Protein AF-A0A1G3YQC7-F1 (afdb_monomer)

Foldseek 3Di:
DDDDDDDDDDDDDDDDDDDDDDDDDDDPPPPPPDDLCQLCVLVPHDPPDPQADAFVLRDHDDLFQDQLLALKHFLFQQWWKWWALFFDDPDDATFGIWTDQDLPQDTDTQDAPDCQQSVFQKAWAWWQLPLLHFTKIWMWGQDPVQQWIWIWIDALVVSYIDTQDTHHDPDDQPDDDPPCQLQQKEWDWFQQPSPNTTWIWMGHQQWTWIAHSSRHTQDIDGHDAQDSNWRKHKYWDWDDQQLNSHTKIKIWIATLALQDFIWIWIFGDPSHDTDTLGDIDGQDDPPWGFHHWYWEWAQQQLLLGTKIKIWHQISPDQWIKIWIWDFDADSVRRTDTHIAPAMDTHPRQRSFYKDWYWFFQPLPNHIWIDIFQFIWGWDDDPPPNTGIYTDTPLDDPRLPVATAGRQQWDWGNNPSPSGIWIWGDHDPPQWIWIWGRDDSHIDTSHIHGTDRDPPCSDMHIYTTRRPQATWMWRWDGKDKFKFQWAFAEKEDWAAAAPPAFWLQVQWKKKWWFDPDPDDDDDQAWWWQWFQAFFWDDPDCPDPPVCRVVSRSSVLSSGRSSQNDRDRDGDTDMDMDGQQWMKTKTKMKMKIKIKIATCTHSDVVRHRTMTIRIGIDDIDIDMDTLVSCQVSSRPDDRDDCVNPVADRNHNQRFAALVSQVVQCVVQVVAWWWDHPVQKDKAAEANHWDKGKDFAADPDQPWPFDFAFTAIDQDDDPDDDDPDDGDDGGGGIGTGGTDGHRIMMMTITTHRHDPVCCVQRMKMKIWIWGWDDDDRHIYIYTYMHIDDD

Solvent-accessible surface area (backbone atoms only — not comparable to full-atom values): 43568 Å² total; per-residue (Å²): 134,84,90,81,89,79,89,78,88,86,79,91,76,90,76,93,80,80,92,74,93,80,84,90,79,92,75,89,73,82,77,78,73,76,54,63,66,58,33,38,44,70,71,67,46,69,82,86,74,62,76,65,49,55,27,95,82,69,45,76,49,63,79,84,60,58,57,53,58,46,67,51,37,58,54,53,65,45,24,29,43,39,35,44,43,35,34,55,70,95,86,86,64,73,32,44,28,41,40,41,80,50,87,56,97,62,76,44,62,52,67,56,92,75,61,68,60,61,75,30,32,36,41,38,31,42,29,29,50,80,55,80,65,49,26,26,42,40,35,38,28,51,42,77,91,78,37,27,42,36,35,30,39,33,45,63,91,71,73,50,78,40,80,78,44,79,47,75,59,92,69,81,76,71,69,75,55,85,75,59,60,51,63,19,56,28,62,40,52,43,27,37,78,55,83,56,33,21,26,41,40,38,29,54,35,45,39,40,40,34,26,42,56,88,62,49,79,69,46,80,50,73,55,80,60,90,47,84,90,35,42,44,35,32,35,57,42,63,46,48,68,83,58,84,57,34,25,33,38,35,40,32,47,14,25,63,39,54,94,40,64,14,28,37,30,30,27,38,53,76,83,79,51,79,43,80,76,37,72,80,38,70,46,44,49,98,87,49,28,25,6,28,50,34,60,29,52,29,26,44,86,53,79,59,32,42,21,41,40,34,26,17,20,31,32,85,49,61,27,18,32,42,38,38,29,47,47,45,67,46,101,84,67,48,80,41,81,42,68,42,82,26,62,50,85,46,70,80,43,59,85,51,48,34,20,54,43,46,42,31,36,80,66,80,74,40,20,30,38,41,41,41,28,32,37,29,34,64,41,71,75,57,61,98,74,42,68,48,37,64,42,64,39,69,58,51,85,52,69,71,78,41,56,27,42,54,40,25,49,40,70,43,18,56,77,74,75,81,28,26,24,44,38,36,43,42,65,94,63,40,30,39,36,30,32,38,63,43,99,85,38,68,39,78,69,41,80,42,82,38,43,66,59,92,84,73,62,43,41,15,33,27,61,25,33,57,87,62,65,29,36,25,37,29,67,71,53,68,47,84,45,53,40,66,78,42,61,52,32,38,36,36,36,42,72,42,63,60,94,59,64,48,25,51,95,47,18,25,24,36,46,30,52,68,86,76,92,72,80,86,88,76,59,52,46,44,42,44,50,54,63,38,58,32,74,43,57,104,51,81,85,58,57,100,83,44,75,60,59,60,34,52,39,50,54,71,46,31,36,44,68,61,58,71,62,55,69,52,62,60,82,54,74,49,73,20,43,48,86,33,39,27,36,30,30,35,31,38,40,28,49,36,37,33,26,34,24,75,36,35,68,52,69,89,47,44,76,41,55,38,39,48,40,38,69,41,80,66,47,74,52,74,40,45,43,73,58,42,60,73,34,50,75,93,51,90,62,89,47,62,92,80,52,74,51,50,88,43,40,38,80,46,31,48,28,69,66,48,50,53,50,49,32,56,75,48,73,62,49,60,50,72,48,50,91,93,58,48,45,65,69,52,76,33,84,48,56,52,76,50,74,52,68,45,57,76,94,69,73,67,66,43,83,44,83,40,72,47,56,47,78,70,70,81,84,86,78,85,89,79,92,71,79,91,69,82,57,68,42,58,40,67,34,36,67,42,60,43,45,43,37,34,42,37,37,24,39,32,8,29,49,43,71,76,59,43,73,78,66,47,36,33,40,28,49,35,35,34,80,43,77,55,95,93,46,64,30,35,40,36,44,56,30,22,40,85,109

pLDDT: mean 72.95, std 20.95, range [21.77, 97.81]

Mean predicted aligned error: 15.44 Å

Radius of gyration: 34.2 Å; Cα contacts (8 Å, |Δi|>4): 1925; chains: 1; bounding box: 98×54×97 Å

Sequence (787 aa):
MGRSARMAFFGLLLAAGVLSCDLLGSDDGDDESSDIRTILTNLGVDTDSVASRKDAKGNTVDPGLNPLGSSRTILSKESEIFFSGAYYDADSGQKTAVFSTAFDNTTYSKADSDTTWTTYPNKSVAADMDADGYDEVVAMYYNSDSKNIIIRELDHHDNTFKNKVSYSVAAEPANAGETIFKYRQSLVSADIDGDGKDEILLTNGTLFLIYDDDYDLLYETTIAPLKTESIAVLRVAAADFDGDGKSGIILVNGADNDEITAKVAIYDWDGSALTTALAWQSVQNVSVGLQSCAVAAGDIDGDNIPELVFAGAKTDSDSATIMVMDVSADANSNLLYQMIDAYKNNGEAGEWILSVACEDLDGDQVDEIVCWNSIYALSGSGAGGDPFTLDFYNGGENVFGTNTFADMLALGDVNDDEKADIVLIDEGKDYLNVYTVGSGALVRLAHVPVEKKSGDIGGSLCLPDVDRDSKILSYLNHELKFTEPRIIAVITSPPYWSGIAQADNYTSMTYGDIQASGSETTNSYGFSVSASFGVSAETPLFGSALSVEVKATIENSFTWTYADSTEITTTRGFTASGGEDKVVFSAIPFDCYYYTIVGSPKTSEIGTQTVVSIPRTPVILSQSRSYYNANNGDGEDIDETVLSFTMGDPLSYPDSGDRDAISTAKGGKGLYTNDNHCQTIAQGNGSTSLSITKLEEEAVSFDYDLAISVEKEVVVSGVLTGSGLGFNYGYGYTNSVSSGTFVEVAVGDIINAPDYAGHKFKYGLMAYPETKGDQQFTVVTCWVDPL

Secondary structure (DSSP, 8-state):
-----------------------------------HHHHHHHTT--SSSPPPPB-TTSPBPPTTS-TTSSSEEESS----EEEET-B--SSS----EEEE-SSSS--EEEPPS--SGGGS-EEEEEE-SSSSSS-EEEEEEEETTTTEEEEEEE-TTT-S-EEEEEEEPSSPPS---TTGGGGSEEEEEE-SSSSSS-EEEEEETTEEEEE-TT--EEEEEEPPPSSTTSPEEEEEEEE-SSSSS-PEEEEEEEES-TT---EEEEEEE-SSSEEEEEEEEE-B-SS-BEEEEEEEEE-SSSSSSPEEEEEEEETTSS-EEEEEEEEEE-TTS-EEEEE-S----BS--TTPPBPEEEE-SSSSS-PEEEETTEEEEEE--SGGGPPPEEEE-SSSTTTTSS--BTTSEEEE-SSSSSS-EEEEEPTTT-EEEEEEEETTEEEEEEEEE-BPPTT-----EE----SS-S-EEEEEEEEEEEB--EEEEEEPPPP--TTS-B-GGG-EEEEEE----SSS-----EEEE--------SS-SS-TT-TTHHHHHHHHTS-HHHH---EEE----EEEETT--EEEEEE-E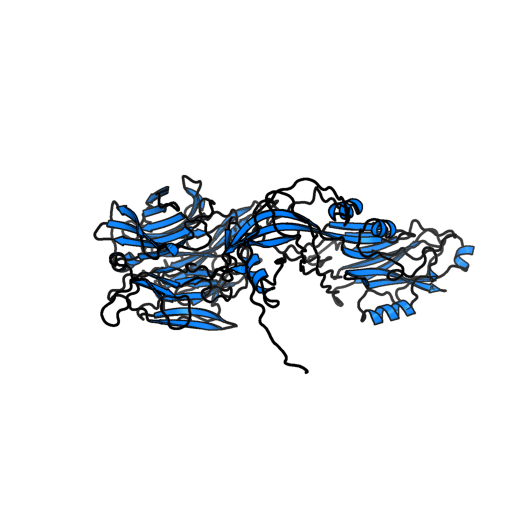EEEEEEEEEE-SSTTSTT-EEEEEEE-PPEEEEEEHHHHHHHSTTSPP--TTT----TT-GGGS--HHHHHHHHHHTTT-SEE--GGG-EEPPBSSSEEEEEEE--GGG-------BPPPBP-----SS---S-PPPP-----EEE---TTEEEEEEEEPB-SHHHHHH--EEEEEEEEEEEETTEEEEEEEEEEEE-

Nearest PDB structures (foldseek):
  9etn-assembly1_A  TM=4.748E-01  e=8.773E-07  Mus musculus
  5grs-assembly1_A  TM=4.988E-01  e=9.519E-05  Schizosaccharomyces pombe 972h-
  4yhc-assembly2_B  TM=4.121E-01  e=1.431E-04  Schizosaccharomyces pombe 972h-
  4yhc-assembly1_A  TM=3.673E-01  e=2.044E-04  Schizosaccharomyces pombe 972h-
  6lh8-assembly1_A  TM=2.697E-01  e=1.179E+00  Bombina maxima

Structure (mmCIF, N/CA/C/O backbone):
data_AF-A0A1G3YQC7-F1
#
_entry.id   AF-A0A1G3YQC7-F1
#
loop_
_atom_site.group_PDB
_atom_site.id
_atom_site.type_symbol
_atom_site.label_atom_id
_atom_site.label_alt_id
_atom_site.label_comp_id
_atom_site.label_asym_id
_atom_site.label_entity_id
_atom_site.label_seq_id
_atom_site.pdbx_PDB_ins_code
_atom_site.Cartn_x
_atom_site.Cartn_y
_atom_site.Cartn_z
_atom_site.occupancy
_atom_site.B_iso_or_equiv
_atom_site.auth_seq_id
_atom_site.auth_comp_id
_atom_site.auth_asym_id
_atom_site.auth_atom_id
_atom_site.pdbx_PDB_model_num
ATOM 1 N N . MET A 1 1 ? -45.965 31.662 -53.845 1.00 32.31 1 MET A N 1
ATOM 2 C CA . MET A 1 1 ? -44.627 31.970 -54.393 1.00 32.31 1 MET A CA 1
ATOM 3 C C . MET A 1 1 ? -43.686 32.224 -53.229 1.00 32.31 1 MET A C 1
ATOM 5 O O . MET A 1 1 ? -43.959 33.132 -52.467 1.00 32.31 1 MET A O 1
ATOM 9 N N . GLY A 1 2 ? -42.633 31.412 -53.102 1.00 28.62 2 GLY A N 1
ATOM 10 C CA . GLY A 1 2 ? -41.371 31.786 -52.451 1.00 28.62 2 GLY A CA 1
ATOM 11 C C . GLY A 1 2 ? -41.308 31.896 -50.921 1.00 28.62 2 GLY A C 1
ATOM 12 O O . GLY A 1 2 ? -41.573 32.957 -50.381 1.00 28.62 2 GLY A O 1
ATOM 13 N N . ARG A 1 3 ? -40.762 30.832 -50.309 1.00 25.55 3 ARG A N 1
ATOM 14 C CA . ARG A 1 3 ? -39.926 30.776 -49.086 1.00 25.55 3 ARG A CA 1
ATOM 15 C C . ARG A 1 3 ? -40.549 31.148 -47.727 1.00 25.55 3 ARG A C 1
ATOM 17 O O . ARG A 1 3 ? -40.718 32.310 -47.389 1.00 25.55 3 ARG A O 1
ATOM 24 N N . SER A 1 4 ? -40.704 30.127 -46.881 1.00 24.39 4 SER A N 1
ATOM 25 C CA . SER A 1 4 ? -40.648 30.240 -45.420 1.00 24.39 4 SER A CA 1
ATOM 26 C C . SER A 1 4 ? -39.794 29.085 -44.887 1.00 24.39 4 SER A C 1
ATOM 28 O O . SER A 1 4 ? -39.992 27.935 -45.280 1.00 24.39 4 SER A O 1
ATOM 30 N N . ALA A 1 5 ? -38.788 29.427 -44.083 1.00 26.19 5 ALA A N 1
ATOM 31 C CA . ALA A 1 5 ? -37.853 28.513 -43.443 1.00 26.19 5 ALA A CA 1
ATOM 32 C C . ALA A 1 5 ? -38.542 27.736 -42.309 1.00 26.19 5 ALA A C 1
ATOM 34 O O . ALA A 1 5 ? -39.332 28.306 -41.559 1.00 26.19 5 ALA A O 1
ATOM 35 N N . ARG A 1 6 ? -38.219 26.446 -42.162 1.00 26.12 6 ARG A N 1
ATOM 36 C CA . ARG A 1 6 ? -38.596 25.630 -41.001 1.00 26.12 6 ARG A CA 1
ATOM 37 C C . ARG A 1 6 ? -37.345 25.006 -40.388 1.00 26.12 6 ARG A C 1
ATOM 39 O O . ARG A 1 6 ? -36.760 24.097 -40.962 1.00 26.12 6 ARG A O 1
ATOM 46 N N . MET A 1 7 ? -36.982 25.533 -39.223 1.00 23.41 7 MET A N 1
ATOM 47 C CA . MET A 1 7 ? -36.286 24.831 -38.143 1.00 23.41 7 MET A CA 1
ATOM 48 C C . MET A 1 7 ? -37.189 23.691 -37.650 1.00 23.41 7 MET A C 1
ATOM 50 O O . MET A 1 7 ? -38.383 23.924 -37.441 1.00 23.41 7 MET A O 1
ATOM 54 N N . ALA A 1 8 ? -36.646 22.491 -37.447 1.00 24.06 8 ALA A N 1
ATOM 55 C CA . ALA A 1 8 ? -37.325 21.434 -36.704 1.00 24.06 8 ALA A CA 1
ATOM 56 C C . ALA A 1 8 ? -36.316 20.538 -35.970 1.00 24.06 8 ALA A C 1
ATOM 58 O O . ALA A 1 8 ? -35.401 19.985 -36.572 1.00 24.06 8 ALA A O 1
ATOM 59 N N . PHE A 1 9 ? -36.550 20.468 -34.660 1.00 22.81 9 PHE A N 1
ATOM 60 C CA . PHE A 1 9 ? -36.093 19.519 -33.650 1.00 22.81 9 PHE A CA 1
ATOM 61 C C . PHE A 1 9 ? -35.826 18.093 -34.162 1.00 22.81 9 PHE A C 1
ATOM 63 O O . PHE A 1 9 ? -36.686 17.507 -34.820 1.00 22.81 9 PHE A O 1
ATOM 70 N N . PHE A 1 10 ? -34.705 17.504 -33.735 1.00 23.98 10 PHE A N 1
ATOM 71 C CA . PHE A 1 10 ? -34.509 16.054 -33.690 1.00 23.98 10 PHE A CA 1
ATOM 72 C C . PHE A 1 10 ? -34.683 15.581 -32.243 1.00 23.98 10 PHE A C 1
ATOM 74 O O . PHE A 1 10 ? -33.905 15.947 -31.368 1.00 23.98 10 PHE A O 1
ATOM 81 N N . GLY A 1 11 ? -35.743 14.807 -32.006 1.00 23.25 11 GLY A N 1
ATOM 82 C CA . GLY A 1 11 ? -35.916 13.988 -30.811 1.00 23.25 11 GLY A CA 1
ATOM 83 C C . GLY A 1 11 ? -35.423 12.575 -31.105 1.00 23.25 11 GLY A C 1
ATOM 84 O O . GLY A 1 11 ? -35.813 11.985 -32.114 1.00 23.25 11 GLY A O 1
ATOM 85 N N . LEU A 1 12 ? -34.550 12.072 -30.236 1.00 22.48 12 LEU A N 1
ATOM 86 C CA . LEU A 1 12 ? -34.032 10.709 -30.232 1.00 22.48 12 LEU A CA 1
ATOM 87 C C . LEU A 1 12 ? -35.132 9.771 -29.703 1.00 22.48 12 LEU A C 1
ATOM 89 O O . LEU A 1 12 ? -35.673 10.008 -28.623 1.00 22.48 12 LEU A O 1
ATOM 93 N N . LEU A 1 13 ? -35.484 8.735 -30.465 1.00 22.53 13 LEU A N 1
ATOM 94 C CA . LEU A 1 13 ? -36.411 7.685 -30.040 1.00 22.53 13 LEU A CA 1
ATOM 95 C C . LEU A 1 13 ? -35.642 6.360 -29.978 1.00 22.53 13 LEU A C 1
ATOM 97 O O . LEU A 1 13 ? -35.072 5.937 -30.983 1.00 22.53 13 LEU A O 1
ATOM 101 N N . LEU A 1 14 ? -35.645 5.737 -28.796 1.00 24.61 14 LEU A N 1
ATOM 102 C CA . LEU A 1 14 ? -35.182 4.373 -28.545 1.00 24.61 14 LEU A CA 1
ATOM 103 C C . LEU A 1 14 ? -35.838 3.375 -29.513 1.00 24.61 14 LEU A C 1
ATOM 105 O O . LEU A 1 14 ? -37.057 3.397 -29.699 1.00 24.61 14 LEU A O 1
ATOM 109 N N . ALA A 1 15 ? -35.049 2.427 -30.015 1.00 23.38 15 ALA A N 1
ATOM 110 C CA . ALA A 1 15 ? -35.556 1.175 -30.559 1.00 23.38 15 ALA A CA 1
ATOM 111 C C . ALA A 1 15 ? -34.700 0.012 -30.040 1.00 23.38 15 ALA A C 1
ATOM 113 O O . ALA A 1 15 ? -33.546 -0.147 -30.422 1.00 23.38 15 ALA A O 1
ATOM 114 N N . ALA A 1 16 ? -35.302 -0.785 -29.156 1.00 24.09 16 ALA A N 1
ATOM 115 C CA . ALA A 1 16 ? -34.831 -2.106 -28.776 1.00 24.09 16 ALA A CA 1
ATOM 116 C C . ALA A 1 16 ? -34.855 -3.038 -30.001 1.00 24.09 16 ALA A C 1
ATOM 118 O O . ALA A 1 16 ? -35.869 -3.116 -30.701 1.00 24.09 16 ALA A O 1
ATOM 119 N N . GLY A 1 17 ? -33.752 -3.745 -30.245 1.00 23.25 17 GLY A N 1
ATOM 120 C CA . GLY A 1 17 ? -33.599 -4.729 -31.314 1.00 23.25 17 GLY A CA 1
ATOM 121 C C . GLY A 1 17 ? -33.050 -6.035 -30.752 1.00 23.25 17 GLY A C 1
ATOM 122 O O . GLY A 1 17 ? -31.952 -6.078 -30.220 1.00 23.25 17 GLY A O 1
ATOM 123 N N . VAL A 1 18 ? -33.882 -7.064 -30.835 1.00 22.36 18 VAL A N 1
ATOM 124 C CA . VAL A 1 18 ? -33.746 -8.418 -30.294 1.00 22.36 18 VAL A CA 1
ATOM 125 C C . VAL A 1 18 ? -32.628 -9.210 -30.987 1.00 22.36 18 VAL A C 1
ATOM 127 O O . VAL A 1 18 ? -32.456 -9.098 -32.198 1.00 22.36 18 VAL A O 1
ATOM 130 N N . LEU A 1 19 ? -31.933 -10.054 -30.213 1.00 23.45 19 LEU A N 1
ATOM 131 C CA . LEU A 1 19 ? -31.019 -11.101 -30.679 1.00 23.45 19 LEU A CA 1
ATOM 132 C C . LEU A 1 19 ? -31.617 -11.938 -31.822 1.00 23.45 19 LEU A C 1
ATOM 134 O O . LEU A 1 19 ? -32.669 -12.560 -31.664 1.00 23.45 19 LEU A O 1
ATOM 138 N N . SER A 1 20 ? -30.867 -12.081 -32.912 1.00 21.77 20 SER A N 1
ATOM 139 C CA . SER A 1 20 ? -30.950 -13.259 -33.772 1.00 21.77 20 SER A CA 1
ATOM 140 C C . SER A 1 20 ? -29.545 -13.746 -34.101 1.00 21.77 20 SER A C 1
ATOM 142 O O . SER A 1 20 ? -28.783 -13.076 -34.791 1.00 21.77 20 SER A O 1
ATOM 144 N N . CYS A 1 21 ? -29.239 -14.923 -33.563 1.00 24.05 21 CYS A N 1
ATOM 145 C CA . CYS A 1 21 ? -28.194 -15.827 -34.009 1.00 24.05 21 CYS A CA 1
ATOM 146 C C . CYS A 1 21 ? -28.382 -16.114 -35.505 1.00 24.05 21 CYS A C 1
ATOM 148 O O . CYS A 1 21 ? -29.447 -16.592 -35.886 1.00 24.05 21 CYS A O 1
ATOM 150 N N . ASP A 1 22 ? -27.362 -15.848 -36.319 1.00 22.59 22 ASP A N 1
ATOM 151 C CA . ASP A 1 22 ? -27.166 -16.559 -37.577 1.00 22.59 22 ASP A CA 1
ATOM 152 C C . ASP A 1 22 ? -25.672 -16.814 -37.801 1.00 22.59 22 ASP A C 1
ATOM 154 O O . ASP A 1 22 ? -24.814 -15.942 -37.686 1.00 22.59 22 ASP A O 1
ATOM 158 N N . LEU A 1 23 ? -25.415 -18.092 -38.041 1.00 24.23 23 LEU A N 1
ATOM 159 C CA . LEU A 1 23 ? -24.149 -18.768 -38.242 1.00 24.23 23 LEU A CA 1
ATOM 160 C C . LEU A 1 23 ? -23.541 -18.441 -39.620 1.00 24.23 23 LEU A C 1
ATOM 162 O O . LEU A 1 23 ? -24.255 -18.412 -40.619 1.00 24.23 23 LEU A O 1
ATOM 166 N N . LEU A 1 24 ? -22.203 -18.434 -39.657 1.00 28.23 24 LEU A N 1
ATOM 167 C CA . LEU A 1 24 ? -21.332 -18.785 -40.792 1.00 28.23 24 LEU A CA 1
ATOM 168 C C . LEU A 1 24 ? -21.243 -17.794 -41.968 1.00 28.23 24 LEU A C 1
ATOM 170 O O . LEU A 1 24 ? -21.976 -17.875 -42.952 1.00 28.23 24 LEU A O 1
ATOM 174 N N . GLY A 1 25 ? -20.188 -16.981 -41.926 1.00 23.34 25 GLY A N 1
ATOM 175 C CA . GLY A 1 25 ? -19.570 -16.356 -43.090 1.00 23.34 25 GLY A CA 1
ATOM 176 C C . GLY A 1 25 ? -18.094 -16.110 -42.798 1.00 23.34 25 GLY A C 1
ATOM 177 O O . GLY A 1 25 ? -17.761 -15.121 -42.163 1.00 23.34 25 GLY A O 1
ATOM 178 N N . SER A 1 26 ? -17.242 -17.053 -43.201 1.00 30.94 26 SER A N 1
ATOM 179 C CA . SER A 1 26 ? -15.786 -16.919 -43.230 1.00 30.94 26 SER A CA 1
ATOM 180 C C . SER A 1 26 ? -15.393 -15.852 -44.251 1.00 30.94 26 SER A C 1
ATOM 182 O O . SER A 1 26 ? -15.633 -16.047 -45.446 1.00 30.94 26 SER A O 1
ATOM 184 N N . ASP A 1 27 ? -14.794 -14.767 -43.785 1.00 25.89 27 ASP A N 1
ATOM 185 C CA . ASP A 1 27 ? -13.979 -13.878 -44.607 1.00 25.89 27 ASP A CA 1
ATOM 186 C C . ASP A 1 27 ? -12.728 -13.572 -43.777 1.00 25.89 27 ASP A C 1
ATOM 188 O O . ASP A 1 27 ? -12.670 -12.593 -43.035 1.00 25.89 27 ASP A O 1
ATOM 192 N N . ASP A 1 28 ? -11.784 -14.518 -43.823 1.00 29.61 28 ASP A N 1
ATOM 193 C CA . ASP A 1 28 ? -10.420 -14.365 -43.321 1.00 29.61 28 ASP A CA 1
ATOM 194 C C . ASP A 1 28 ? -9.718 -13.351 -44.235 1.00 29.61 28 ASP A C 1
ATOM 196 O O . ASP A 1 28 ? -9.113 -13.689 -45.256 1.00 29.61 28 ASP A O 1
ATOM 200 N N . GLY A 1 29 ? -9.906 -12.074 -43.920 1.00 26.11 29 GLY A N 1
ATOM 201 C CA . GLY A 1 29 ? -9.009 -11.011 -44.337 1.00 26.11 29 GLY A CA 1
ATOM 202 C C . GLY A 1 29 ? -7.954 -10.853 -43.257 1.00 26.11 29 GLY A C 1
ATOM 203 O O . GLY A 1 29 ? -8.160 -10.062 -42.342 1.00 26.11 29 GLY A O 1
ATOM 204 N N . ASP A 1 30 ? -6.880 -11.636 -43.359 1.00 30.53 30 ASP A N 1
ATOM 205 C CA . ASP A 1 30 ? -5.659 -11.487 -42.565 1.00 30.53 30 ASP A CA 1
ATOM 206 C C . ASP A 1 30 ? -5.102 -10.065 -42.751 1.00 30.53 30 ASP A C 1
ATOM 208 O O . ASP A 1 30 ? -4.454 -9.756 -43.753 1.00 30.53 30 ASP A O 1
ATOM 212 N N . ASP A 1 31 ? -5.388 -9.190 -41.791 1.00 31.69 31 ASP A N 1
ATOM 213 C CA . ASP A 1 31 ? -4.582 -8.005 -41.507 1.00 31.69 31 ASP A CA 1
ATOM 214 C C . ASP A 1 31 ? -3.546 -8.478 -40.472 1.00 31.69 31 ASP A C 1
ATOM 216 O O . ASP A 1 31 ? -3.756 -8.373 -39.264 1.00 31.69 31 ASP A O 1
ATOM 220 N N . GLU A 1 32 ? -2.490 -9.158 -40.941 1.00 36.34 32 GLU A N 1
ATOM 221 C CA . GLU A 1 32 ? -1.357 -9.584 -40.106 1.00 36.34 32 GLU A CA 1
ATOM 222 C C . GLU A 1 32 ? -0.607 -8.333 -39.614 1.00 36.34 32 GLU A C 1
ATOM 224 O O . GLU A 1 32 ? 0.409 -7.941 -40.186 1.00 36.34 32 GLU A O 1
ATOM 229 N N . SER A 1 33 ? -1.073 -7.703 -38.533 1.00 40.69 33 SER A N 1
ATOM 230 C CA . SER A 1 33 ? -0.125 -7.064 -37.620 1.00 40.69 33 SER A CA 1
ATOM 231 C C . SER A 1 33 ? 0.671 -8.200 -36.985 1.00 40.69 33 SER A C 1
ATOM 233 O O . SER A 1 33 ? 0.097 -9.054 -36.307 1.00 40.69 33 SER A O 1
ATOM 235 N N . SER A 1 34 ? 1.966 -8.282 -37.269 1.00 55.00 34 SER A N 1
ATOM 236 C CA . SER A 1 34 ? 2.816 -9.345 -36.737 1.00 55.00 34 SER A CA 1
ATOM 237 C C . SER A 1 34 ? 2.855 -9.278 -35.209 1.00 55.00 34 SER A C 1
ATOM 239 O O . SER A 1 34 ? 3.402 -8.321 -34.674 1.00 55.00 34 SER A O 1
ATOM 241 N N . ASP A 1 35 ? 2.308 -10.299 -34.545 1.00 76.31 35 ASP A N 1
ATOM 242 C CA . ASP A 1 35 ? 2.354 -10.511 -33.089 1.00 76.31 35 ASP A CA 1
ATOM 243 C C . ASP A 1 35 ? 3.752 -10.198 -32.522 1.00 76.31 35 ASP A C 1
ATOM 245 O O . ASP A 1 35 ? 4.759 -10.778 -32.961 1.00 76.31 35 ASP A O 1
ATOM 249 N N . ILE A 1 36 ? 3.827 -9.290 -31.543 1.00 79.69 36 ILE A N 1
ATOM 250 C CA . ILE A 1 36 ? 5.072 -8.824 -30.926 1.00 79.69 36 ILE A CA 1
ATOM 251 C C . ILE A 1 36 ? 5.917 -9.975 -30.408 1.00 79.69 36 ILE A C 1
ATOM 253 O O . ILE A 1 36 ? 7.146 -9.933 -30.500 1.00 79.69 36 ILE A O 1
ATOM 257 N N . ARG A 1 37 ? 5.296 -11.050 -29.911 1.00 83.44 37 ARG A N 1
ATOM 258 C CA . ARG A 1 37 ? 6.037 -12.220 -29.433 1.00 83.44 37 ARG A CA 1
ATOM 259 C C . ARG A 1 37 ? 6.805 -12.876 -30.569 1.00 83.44 37 ARG A C 1
ATOM 261 O O . ARG A 1 37 ? 7.936 -13.317 -30.361 1.00 83.44 37 ARG A O 1
ATOM 268 N N . THR A 1 38 ? 6.249 -12.882 -31.778 1.00 87.06 38 THR A N 1
ATOM 269 C CA . THR A 1 38 ? 6.923 -13.387 -32.980 1.00 87.06 38 THR A CA 1
ATOM 270 C C . THR A 1 38 ? 8.098 -12.491 -33.374 1.00 87.06 38 THR A C 1
ATOM 272 O O . THR A 1 38 ? 9.195 -13.004 -33.607 1.00 87.06 38 THR A O 1
ATOM 275 N N . ILE A 1 39 ? 7.914 -11.164 -33.384 1.00 89.31 39 ILE A N 1
ATOM 276 C CA . ILE A 1 39 ? 8.993 -10.187 -33.642 1.00 89.31 39 ILE A CA 1
ATOM 277 C C . ILE A 1 39 ? 10.145 -10.395 -32.648 1.00 89.31 39 ILE A C 1
ATOM 279 O O . ILE A 1 39 ? 11.298 -10.594 -33.037 1.00 89.31 39 ILE A O 1
ATOM 283 N N . LEU A 1 40 ? 9.834 -10.403 -31.353 1.00 89.06 40 LEU A N 1
ATOM 284 C CA . LEU A 1 40 ? 10.813 -10.535 -30.278 1.00 89.06 40 LEU A CA 1
ATOM 285 C C . LEU A 1 40 ? 11.543 -11.881 -30.330 1.00 89.06 40 LEU A C 1
ATOM 287 O O . LEU A 1 40 ? 12.771 -11.914 -30.222 1.00 89.06 40 LEU A O 1
ATOM 291 N N . THR A 1 41 ? 10.822 -12.973 -30.593 1.00 90.56 41 THR A N 1
ATOM 292 C CA . THR A 1 41 ? 11.419 -14.306 -30.766 1.00 90.56 41 THR A CA 1
ATOM 293 C C . THR A 1 41 ? 12.377 -14.336 -31.959 1.00 90.56 41 THR A C 1
ATOM 295 O O . THR A 1 41 ? 13.490 -14.854 -31.841 1.00 90.56 41 THR A O 1
ATOM 298 N N . ASN A 1 42 ? 12.011 -13.719 -33.089 1.00 91.94 42 ASN A N 1
ATOM 299 C CA . ASN A 1 42 ? 12.893 -13.602 -34.257 1.00 91.94 42 ASN A CA 1
ATOM 300 C C . ASN A 1 42 ? 14.148 -12.774 -33.952 1.00 91.94 42 ASN A C 1
ATOM 302 O O . ASN A 1 42 ? 15.239 -13.098 -34.429 1.00 91.94 42 ASN A O 1
ATOM 306 N N . LEU A 1 43 ? 14.023 -11.741 -33.120 1.00 92.31 43 LEU A N 1
ATOM 307 C CA . LEU A 1 43 ? 15.138 -10.927 -32.634 1.00 92.31 43 LEU A CA 1
ATOM 308 C C . LEU A 1 43 ? 15.970 -11.606 -31.527 1.00 92.31 43 LEU A C 1
ATOM 310 O O . LEU A 1 43 ? 17.025 -11.086 -31.149 1.00 92.31 43 LEU A O 1
ATOM 314 N N . GLY A 1 44 ? 15.559 -12.790 -31.065 1.00 89.81 44 GLY A N 1
ATOM 315 C CA . GLY A 1 44 ? 16.285 -13.623 -30.104 1.00 89.81 44 GLY A CA 1
ATOM 316 C C . GLY A 1 44 ? 15.922 -13.384 -28.638 1.00 89.81 44 GLY A C 1
ATOM 317 O O . GLY A 1 44 ? 16.648 -13.849 -27.759 1.00 89.81 44 GLY A O 1
ATOM 318 N N . VAL A 1 45 ? 14.835 -12.660 -28.364 1.00 86.06 45 VAL A N 1
ATOM 319 C CA . VAL A 1 45 ? 14.267 -12.516 -27.019 1.00 86.06 45 VAL A CA 1
ATOM 320 C C . VAL A 1 45 ? 13.479 -13.781 -26.687 1.00 86.06 45 VAL A C 1
ATOM 322 O O . VAL A 1 45 ? 12.606 -14.194 -27.445 1.00 86.06 45 VAL A O 1
ATOM 325 N N . ASP A 1 46 ? 13.784 -14.393 -25.545 1.00 86.88 46 ASP A N 1
ATOM 326 C CA . ASP A 1 46 ? 12.999 -15.509 -25.021 1.00 86.88 46 ASP A CA 1
ATOM 327 C C . ASP A 1 46 ? 11.735 -14.965 -24.344 1.00 86.88 46 ASP A C 1
ATOM 329 O O . ASP A 1 46 ? 11.812 -14.348 -23.281 1.00 86.88 46 ASP A O 1
ATOM 333 N N . THR A 1 47 ? 10.586 -15.156 -24.990 1.00 83.81 47 THR A N 1
ATOM 334 C CA . THR A 1 47 ? 9.284 -14.664 -24.518 1.00 83.81 47 THR A CA 1
ATOM 335 C C . THR A 1 47 ? 8.539 -15.675 -23.640 1.00 83.81 47 THR A C 1
ATOM 337 O O . THR A 1 47 ? 7.580 -15.298 -22.967 1.00 83.81 47 THR A O 1
ATOM 340 N N . ASP A 1 48 ? 9.004 -16.929 -23.584 1.00 79.69 48 ASP A N 1
ATOM 341 C CA . ASP A 1 48 ? 8.359 -18.026 -22.852 1.00 79.69 48 ASP A CA 1
ATOM 342 C C . ASP A 1 48 ? 8.988 -18.266 -21.472 1.00 79.69 48 ASP A C 1
ATOM 344 O O . ASP A 1 48 ? 8.321 -18.774 -20.569 1.00 79.69 48 ASP A O 1
ATOM 348 N N . SER A 1 49 ? 10.270 -17.927 -21.289 1.00 76.62 49 SER A N 1
ATOM 349 C CA . SER A 1 49 ? 11.017 -18.202 -20.052 1.00 76.62 49 SER A CA 1
ATOM 350 C C . SER A 1 49 ? 11.535 -16.958 -19.323 1.00 76.62 49 SER A C 1
ATOM 352 O O . SER A 1 49 ? 12.478 -17.025 -18.530 1.00 76.62 49 SER A O 1
ATOM 354 N N . VAL A 1 50 ? 10.886 -15.810 -19.543 1.00 71.94 50 VAL A N 1
ATOM 355 C CA . VAL A 1 50 ? 11.189 -14.576 -18.808 1.00 71.94 50 VAL A CA 1
ATOM 356 C C . VAL A 1 50 ? 11.063 -14.827 -17.310 1.00 71.94 50 VAL A C 1
ATOM 358 O O . VAL A 1 50 ? 10.017 -15.267 -16.828 1.00 71.94 50 VAL A O 1
ATOM 361 N N . ALA A 1 51 ? 12.130 -14.517 -16.570 1.00 67.75 51 ALA A N 1
ATOM 362 C CA . ALA A 1 51 ? 12.133 -14.643 -15.122 1.00 67.75 51 ALA A CA 1
ATOM 363 C C . ALA A 1 51 ? 10.936 -13.889 -14.524 1.00 67.75 51 ALA A C 1
ATOM 365 O O . ALA A 1 51 ? 10.655 -12.745 -14.890 1.00 67.75 51 ALA A O 1
ATOM 366 N N . SER A 1 52 ? 10.212 -14.552 -13.625 1.00 70.12 52 SER A N 1
ATOM 367 C CA . SER A 1 52 ? 9.198 -13.898 -12.804 1.00 70.12 52 SER A CA 1
ATOM 368 C C . SER A 1 52 ? 9.813 -12.760 -12.003 1.00 70.12 52 SER A C 1
ATOM 370 O O . SER A 1 52 ? 11.011 -12.794 -11.688 1.00 70.12 52 SER A O 1
ATOM 372 N N . ARG A 1 53 ? 8.980 -11.772 -11.660 1.00 65.31 53 ARG A N 1
ATOM 373 C CA . ARG A 1 53 ? 9.407 -10.669 -10.810 1.00 65.31 53 ARG A CA 1
ATOM 374 C C . ARG A 1 53 ? 9.974 -11.206 -9.502 1.00 65.31 53 ARG A C 1
ATOM 376 O O . ARG A 1 53 ? 9.579 -12.273 -9.017 1.00 65.31 53 ARG A O 1
ATOM 383 N N . LYS A 1 54 ? 10.929 -10.455 -8.973 1.00 60.34 54 LYS A N 1
ATOM 384 C CA . LYS A 1 54 ? 11.404 -10.616 -7.617 1.00 60.34 54 LYS A CA 1
ATOM 385 C C . LYS A 1 54 ? 10.783 -9.543 -6.730 1.00 60.34 54 LYS A C 1
ATOM 387 O O . LYS A 1 54 ? 10.681 -8.409 -7.178 1.00 60.34 54 LYS A O 1
ATOM 392 N N . ASP A 1 55 ? 10.321 -9.917 -5.547 1.00 53.47 55 ASP A N 1
ATOM 393 C CA . ASP A 1 55 ? 10.000 -8.944 -4.496 1.00 53.47 55 ASP A CA 1
ATOM 394 C C . ASP A 1 55 ? 11.299 -8.279 -3.990 1.00 53.47 55 ASP A C 1
ATOM 396 O O . ASP A 1 55 ? 12.400 -8.685 -4.398 1.00 53.47 55 ASP A O 1
ATOM 400 N N . ALA A 1 56 ? 11.202 -7.309 -3.073 1.00 43.50 56 ALA A N 1
ATOM 401 C CA . ALA A 1 56 ? 12.379 -6.687 -2.445 1.00 43.50 56 ALA A CA 1
ATOM 402 C C . ALA A 1 56 ? 13.324 -7.723 -1.795 1.00 43.50 56 ALA A C 1
ATOM 404 O O . ALA A 1 56 ? 14.525 -7.500 -1.632 1.00 43.50 56 ALA A O 1
ATOM 405 N N . LYS A 1 57 ? 12.791 -8.910 -1.462 1.00 46.19 57 LYS A N 1
ATOM 406 C CA . LYS A 1 57 ? 13.494 -10.044 -0.842 1.00 46.19 57 LYS A CA 1
ATOM 407 C C . LYS A 1 57 ? 14.203 -10.954 -1.865 1.00 46.19 57 LYS A C 1
ATOM 409 O O . LYS A 1 57 ? 14.906 -11.888 -1.475 1.00 46.19 57 LYS A O 1
ATOM 414 N N . GLY A 1 58 ? 14.067 -10.727 -3.175 1.00 49.50 58 GLY A N 1
ATOM 415 C CA . GLY A 1 58 ? 14.657 -11.583 -4.214 1.00 49.50 58 GLY A CA 1
ATOM 416 C C . GLY A 1 58 ? 13.888 -12.894 -4.480 1.00 49.50 58 GLY A C 1
ATOM 417 O O . GLY A 1 58 ? 14.337 -13.740 -5.279 1.00 49.50 58 GLY A O 1
ATOM 418 N N . ASN A 1 59 ? 12.731 -13.092 -3.844 1.00 55.09 59 ASN A N 1
ATOM 419 C CA . ASN A 1 59 ? 11.856 -14.250 -4.014 1.00 55.09 59 ASN A CA 1
ATOM 420 C C . ASN A 1 59 ? 11.015 -14.111 -5.273 1.00 55.09 59 ASN A C 1
ATOM 422 O O . ASN A 1 59 ? 10.660 -13.020 -5.685 1.00 55.09 59 ASN A O 1
ATOM 426 N N . THR A 1 60 ? 10.710 -15.230 -5.927 1.00 64.81 60 THR A N 1
ATOM 427 C CA . THR A 1 60 ? 9.829 -15.191 -7.099 1.00 64.81 60 THR A CA 1
ATOM 428 C C . THR A 1 60 ? 8.411 -14.831 -6.667 1.00 64.81 60 THR A C 1
ATOM 430 O O . THR A 1 60 ? 7.804 -15.608 -5.938 1.00 64.81 60 THR A O 1
ATOM 433 N N . VAL A 1 61 ? 7.889 -13.718 -7.177 1.00 64.50 61 VAL A N 1
ATOM 434 C CA . VAL A 1 61 ? 6.480 -13.338 -7.028 1.00 64.50 61 VAL A CA 1
ATOM 435 C C . VAL A 1 61 ? 5.626 -14.238 -7.916 1.00 64.50 61 VAL A C 1
ATOM 437 O O . VAL A 1 61 ? 5.990 -14.496 -9.073 1.00 64.50 61 VAL A O 1
ATOM 440 N N . ASP A 1 62 ? 4.513 -14.737 -7.376 1.00 65.56 62 ASP A N 1
ATOM 441 C CA . ASP A 1 62 ? 3.523 -15.469 -8.163 1.00 65.56 62 ASP A CA 1
ATOM 442 C C . ASP A 1 62 ? 2.843 -14.498 -9.145 1.00 65.56 62 ASP A C 1
ATOM 444 O O . ASP A 1 62 ? 2.208 -13.539 -8.709 1.00 65.56 62 ASP A O 1
ATOM 448 N N . PRO A 1 63 ? 2.940 -14.714 -10.469 1.00 57.75 63 PRO A N 1
ATOM 449 C CA . PRO A 1 63 ? 2.287 -13.846 -11.443 1.00 57.75 63 PRO A CA 1
ATOM 450 C C . PRO A 1 63 ? 0.759 -13.766 -11.276 1.00 57.75 63 PRO A C 1
ATOM 452 O O . PRO A 1 63 ? 0.167 -12.780 -11.699 1.00 57.75 63 PRO A O 1
ATOM 455 N N . GLY A 1 64 ? 0.122 -14.771 -10.663 1.00 60.03 64 GLY A N 1
ATOM 456 C CA . GLY A 1 64 ? -1.320 -14.787 -10.400 1.00 60.03 64 GLY A CA 1
ATOM 457 C C . GLY A 1 64 ? -1.766 -14.009 -9.158 1.00 60.03 64 GLY A C 1
ATOM 458 O O . GLY A 1 64 ? -2.970 -13.871 -8.952 1.00 60.03 64 GLY A O 1
ATOM 459 N N . LEU A 1 65 ? -0.833 -13.513 -8.340 1.00 65.38 65 LEU A N 1
ATOM 460 C CA . LEU A 1 65 ? -1.141 -12.707 -7.161 1.00 65.38 65 LEU A CA 1
ATOM 461 C C . LEU A 1 65 ? -1.583 -11.305 -7.615 1.00 65.38 65 LEU A C 1
ATOM 463 O O . LEU A 1 65 ? -0.879 -10.637 -8.379 1.00 65.38 65 LEU A O 1
ATOM 467 N N . ASN A 1 66 ? -2.779 -10.889 -7.196 1.00 71.25 66 ASN A N 1
ATOM 468 C CA . ASN A 1 66 ? -3.306 -9.561 -7.485 1.00 71.25 66 ASN A CA 1
ATOM 469 C C . ASN A 1 66 ? -2.434 -8.510 -6.766 1.00 71.25 66 ASN A C 1
ATOM 471 O O . ASN A 1 66 ? -2.338 -8.583 -5.544 1.00 71.25 66 ASN A O 1
ATOM 475 N N . PRO A 1 67 ? -1.832 -7.525 -7.466 1.00 63.34 67 PRO A N 1
ATOM 476 C CA . PRO A 1 67 ? -1.021 -6.485 -6.825 1.00 63.34 67 PRO A CA 1
ATOM 477 C C . PRO A 1 67 ? -1.783 -5.697 -5.756 1.00 63.34 67 PRO A C 1
ATOM 479 O O . PRO A 1 67 ? -1.166 -5.234 -4.803 1.00 63.34 67 PRO A O 1
ATOM 482 N N . LEU A 1 68 ? -3.107 -5.587 -5.907 1.00 65.38 68 LEU A N 1
ATOM 483 C CA . LEU A 1 68 ? -3.993 -4.865 -4.998 1.00 65.38 68 LEU A CA 1
ATOM 484 C C . LEU A 1 68 ? -4.505 -5.714 -3.814 1.00 65.38 68 LEU A C 1
ATOM 486 O O . LEU A 1 68 ? -5.438 -5.305 -3.133 1.00 65.38 68 LEU A O 1
ATOM 490 N N . GLY A 1 69 ? -3.955 -6.918 -3.607 1.00 60.47 69 GLY A N 1
ATOM 491 C CA . GLY A 1 69 ? -4.254 -7.793 -2.465 1.00 60.47 69 GLY A CA 1
ATOM 492 C C . GLY A 1 69 ? -5.611 -8.503 -2.543 1.00 60.47 69 GLY A C 1
ATOM 493 O O . GLY A 1 69 ? -5.673 -9.722 -2.692 1.00 60.47 69 GLY A O 1
ATOM 494 N N . SER A 1 70 ? -6.705 -7.750 -2.507 1.00 62.59 70 SER A N 1
ATOM 495 C CA . SER A 1 70 ? -8.079 -8.247 -2.373 1.00 62.59 70 SER A CA 1
ATOM 496 C C . SER A 1 70 ? -8.774 -8.494 -3.719 1.00 62.59 70 SER A C 1
ATOM 498 O O . SER A 1 70 ? -8.394 -7.970 -4.763 1.00 62.59 70 SER A O 1
ATOM 500 N N . SER A 1 71 ? -9.842 -9.300 -3.750 1.00 67.00 71 SER A N 1
ATOM 501 C CA . SER A 1 71 ? -10.618 -9.510 -4.992 1.00 67.00 71 SER A CA 1
ATOM 502 C C . SER A 1 71 ? -11.343 -8.240 -5.475 1.00 67.00 71 SER A C 1
ATOM 504 O O . SER A 1 71 ? -11.655 -8.111 -6.672 1.00 67.00 71 SER A O 1
ATOM 506 N N . ARG A 1 72 ? -11.573 -7.298 -4.550 1.00 72.12 72 ARG A N 1
ATOM 507 C CA . ARG A 1 72 ? -12.061 -5.945 -4.796 1.00 72.12 72 ARG A CA 1
ATOM 508 C C . ARG A 1 72 ? -11.270 -4.924 -3.994 1.00 72.12 72 ARG A C 1
ATOM 510 O O . ARG A 1 72 ? -11.130 -5.089 -2.793 1.00 72.12 72 ARG A O 1
ATOM 517 N N . THR A 1 73 ? -10.829 -3.857 -4.642 1.00 68.44 73 THR A N 1
ATOM 518 C CA . THR A 1 73 ? -9.979 -2.833 -4.027 1.00 68.44 73 THR A CA 1
ATOM 519 C C . THR A 1 73 ? -10.603 -1.463 -4.223 1.00 68.44 73 THR A C 1
ATOM 521 O O . THR A 1 73 ? -10.993 -1.118 -5.346 1.00 68.44 73 THR A O 1
ATOM 524 N N . ILE A 1 74 ? -10.677 -0.688 -3.148 1.00 70.19 74 ILE A N 1
ATOM 525 C CA . ILE A 1 74 ? -11.033 0.728 -3.185 1.00 70.19 74 ILE A CA 1
ATOM 526 C C . ILE A 1 74 ? -9.776 1.506 -3.576 1.00 70.19 74 ILE A C 1
ATOM 528 O O . ILE A 1 74 ? -8.733 1.312 -2.967 1.00 70.19 74 ILE A O 1
ATOM 532 N N . LEU A 1 75 ? -9.845 2.342 -4.614 1.00 61.06 75 LEU A N 1
ATOM 533 C CA . LEU A 1 75 ? -8.695 3.158 -5.013 1.00 61.06 75 LEU A CA 1
ATOM 534 C C . LEU A 1 75 ? -8.566 4.384 -4.111 1.00 61.06 75 LEU A C 1
ATOM 536 O O . LEU A 1 75 ? -7.561 4.557 -3.447 1.00 61.06 75 LEU A O 1
ATOM 540 N N . SER A 1 76 ? -9.597 5.216 -4.067 1.00 64.50 76 SER A N 1
ATOM 541 C CA . SER A 1 76 ? -9.646 6.430 -3.256 1.00 64.50 76 SER A CA 1
ATOM 542 C C . SER A 1 76 ? -10.822 6.274 -2.304 1.00 64.50 76 SER A C 1
ATOM 544 O O . SER A 1 76 ? -11.970 6.403 -2.739 1.00 64.50 76 SER A O 1
ATOM 546 N N . LYS A 1 77 ? -10.541 5.864 -1.065 1.00 74.94 77 LYS A N 1
ATOM 547 C CA . LYS A 1 77 ? -11.573 5.705 -0.044 1.00 74.94 77 LYS A CA 1
ATOM 548 C C . LYS A 1 77 ? -11.943 7.085 0.481 1.00 74.94 77 LYS A C 1
ATOM 550 O O . LYS A 1 77 ? -11.203 7.647 1.281 1.00 74.94 77 LYS A O 1
ATOM 555 N N . GLU A 1 78 ? -13.081 7.606 0.046 1.00 78.06 78 GLU A N 1
ATOM 556 C CA . GLU A 1 78 ? -13.679 8.787 0.658 1.00 78.06 78 GLU A CA 1
ATOM 557 C C . GLU A 1 78 ? -14.468 8.304 1.881 1.00 78.06 78 GLU A C 1
ATOM 559 O O . GLU A 1 78 ? -15.399 7.511 1.777 1.00 78.06 78 GLU A O 1
ATOM 564 N N . SER A 1 79 ? -14.016 8.683 3.074 1.00 84.50 79 SER A N 1
ATOM 565 C CA . SER A 1 79 ? -14.594 8.187 4.321 1.00 84.50 79 SER A CA 1
ATOM 566 C C . SER A 1 79 ? -15.573 9.194 4.916 1.00 84.50 79 SER A C 1
ATOM 568 O O . SER A 1 79 ? -15.294 10.389 5.042 1.00 84.50 79 SER A O 1
ATOM 570 N N . GLU A 1 80 ? -16.704 8.718 5.419 1.00 84.25 80 GLU A N 1
ATOM 571 C CA . GLU A 1 80 ? -17.589 9.513 6.251 1.00 84.25 80 GLU A CA 1
ATOM 572 C C . GLU A 1 80 ? -17.184 9.493 7.715 1.00 84.25 80 GLU A C 1
ATOM 574 O O . GLU A 1 80 ? -16.623 8.549 8.251 1.00 84.25 80 GLU A O 1
ATOM 579 N N . ILE A 1 81 ? -17.584 10.530 8.444 1.00 84.06 81 ILE A N 1
ATOM 580 C CA . ILE A 1 81 ? -17.321 10.591 9.880 1.00 84.06 81 ILE A CA 1
ATOM 581 C C . ILE A 1 81 ? -18.474 9.966 10.658 1.00 84.06 81 ILE A C 1
ATOM 583 O O . ILE A 1 81 ? -19.555 10.560 10.716 1.00 84.06 81 ILE A O 1
ATOM 587 N N . PHE A 1 82 ? -18.230 8.849 11.349 1.00 83.31 82 PHE A N 1
ATOM 588 C CA . PHE A 1 82 ? -19.160 8.287 12.327 1.00 83.31 82 PHE A CA 1
ATOM 589 C C . PHE A 1 82 ? -18.709 8.556 13.765 1.00 83.31 82 PHE A C 1
ATOM 591 O O . PHE A 1 82 ? -17.622 8.166 14.185 1.00 83.31 82 PHE A O 1
ATOM 598 N N . PHE A 1 83 ? -19.590 9.167 14.564 1.00 81.31 83 PHE A N 1
ATOM 599 C CA . PHE A 1 83 ? -19.393 9.314 16.010 1.00 81.31 83 PHE A CA 1
ATOM 600 C C . PHE A 1 83 ? -20.527 8.657 16.799 1.00 81.31 83 PHE A C 1
ATOM 602 O O . PHE A 1 83 ? -21.682 9.105 16.746 1.00 81.31 83 PHE A O 1
ATOM 609 N N . SER A 1 84 ? -20.201 7.625 17.579 1.00 76.81 84 SER A N 1
ATOM 610 C CA . SER A 1 84 ? -21.152 6.945 18.454 1.00 76.81 84 SER A CA 1
ATOM 611 C C . SER A 1 84 ? -21.406 7.713 19.754 1.00 76.81 84 SER A C 1
ATOM 613 O O . SER A 1 84 ? -20.499 8.227 20.407 1.00 76.81 84 SER A O 1
ATOM 615 N N . GLY A 1 85 ? -22.672 7.767 20.183 1.00 66.62 85 GLY A N 1
ATOM 616 C CA . GLY A 1 85 ? -23.039 8.359 21.475 1.00 66.62 85 GLY A CA 1
ATOM 617 C C . GLY A 1 85 ? -23.214 9.883 21.474 1.00 66.62 85 GLY A C 1
ATOM 618 O O . GLY A 1 85 ? -23.368 10.471 22.546 1.00 66.62 85 GLY A O 1
ATOM 619 N N . ALA A 1 86 ? -23.253 10.521 20.300 1.00 61.22 86 ALA A N 1
ATOM 620 C CA . ALA A 1 86 ? -23.646 11.922 20.154 1.00 61.22 86 ALA A CA 1
ATOM 621 C C . ALA A 1 86 ? -25.113 12.129 20.569 1.00 61.22 86 ALA A C 1
ATOM 623 O O . ALA A 1 86 ? -25.985 11.389 20.114 1.00 61.22 86 ALA A O 1
ATOM 624 N N . TYR A 1 87 ? -25.405 13.153 21.378 1.00 57.09 87 TYR A N 1
ATOM 625 C CA . TYR A 1 87 ? -26.762 13.654 21.612 1.00 57.09 87 TYR A CA 1
ATOM 626 C C . TYR A 1 87 ? -26.900 15.027 20.931 1.00 57.09 87 TYR A C 1
ATOM 628 O O . TYR A 1 87 ? -25.946 15.791 20.859 1.00 57.09 87 TYR A O 1
ATOM 636 N N . TYR A 1 88 ? -28.069 15.362 20.388 1.00 51.56 88 TYR A N 1
ATOM 637 C CA . TYR A 1 88 ? -28.382 16.748 20.019 1.00 51.56 88 TYR A CA 1
ATOM 638 C C . TYR A 1 88 ? -29.891 16.944 20.086 1.00 51.56 88 TYR A C 1
ATOM 640 O O . TYR A 1 88 ? -30.626 16.236 19.390 1.00 51.56 88 TYR A O 1
ATOM 648 N N . ASP A 1 89 ? -30.368 17.894 20.892 1.00 52.56 89 ASP A N 1
ATOM 649 C CA . ASP A 1 89 ? -31.783 18.275 20.882 1.00 52.56 89 ASP A CA 1
ATOM 650 C C . ASP A 1 89 ? -31.991 19.785 21.025 1.00 52.56 89 ASP A C 1
ATOM 652 O O . ASP A 1 89 ? -31.691 20.368 22.062 1.00 52.56 89 ASP A O 1
ATOM 656 N N . ALA A 1 90 ? -32.601 20.411 20.016 1.00 50.59 90 ALA A N 1
ATOM 657 C CA . ALA A 1 90 ? -32.997 21.807 20.131 1.00 50.59 90 ALA A CA 1
ATOM 658 C C . ALA A 1 90 ? -34.393 22.011 20.759 1.00 50.59 90 ALA A C 1
ATOM 660 O O . ALA A 1 90 ? -34.612 23.118 21.227 1.00 50.59 90 ALA A O 1
ATOM 661 N N . ASP A 1 91 ? -35.312 21.017 20.803 1.00 48.00 91 ASP A N 1
ATOM 662 C CA . ASP A 1 91 ? -36.640 21.157 21.465 1.00 48.00 91 ASP A CA 1
ATOM 663 C C . ASP A 1 91 ? -37.503 19.853 21.666 1.00 48.00 91 ASP A C 1
ATOM 665 O O . ASP A 1 91 ? -38.550 19.949 22.310 1.00 48.00 91 ASP A O 1
ATOM 669 N N . SER A 1 92 ? -37.164 18.644 21.162 1.00 58.06 92 SER A N 1
ATOM 670 C CA . SER A 1 92 ? -37.713 17.328 21.638 1.00 58.06 92 SER A CA 1
ATOM 671 C C . SER A 1 92 ? -37.107 16.003 21.074 1.00 58.06 92 SER A C 1
ATOM 673 O O . SER A 1 92 ? -37.583 14.934 21.463 1.00 58.06 92 SER A O 1
ATOM 675 N N . GLY A 1 93 ? -36.167 15.978 20.119 1.00 55.19 93 GLY A N 1
ATOM 676 C CA . GLY A 1 93 ? -36.027 14.841 19.175 1.00 55.19 93 GLY A CA 1
ATOM 677 C C . GLY A 1 93 ? -34.640 14.203 19.041 1.00 55.19 93 GLY A C 1
ATOM 678 O O . GLY A 1 93 ? -33.904 14.552 18.124 1.00 55.19 93 GLY A O 1
ATOM 679 N N . GLN A 1 94 ? -34.358 13.226 19.912 1.00 53.81 94 GLN A N 1
ATOM 680 C CA . GLN A 1 94 ? -33.109 12.460 20.087 1.00 53.81 94 GLN A CA 1
ATOM 681 C C . GLN A 1 94 ? -32.410 11.982 18.794 1.00 53.81 94 GLN A C 1
ATOM 683 O O . GLN A 1 94 ? -33.037 11.411 17.903 1.00 53.81 94 GLN A O 1
ATOM 688 N N . LYS A 1 95 ? -31.081 12.135 18.763 1.00 58.53 95 LYS A N 1
ATOM 689 C CA . LYS A 1 95 ? -30.130 11.613 17.765 1.00 58.53 95 LYS A CA 1
ATOM 690 C C . LYS A 1 95 ? -29.063 10.805 18.516 1.00 58.53 95 LYS A C 1
ATOM 692 O O . LYS A 1 95 ? -28.775 11.161 19.655 1.00 58.53 95 LYS A O 1
ATOM 697 N N . THR A 1 96 ? -28.549 9.723 17.930 1.00 56.16 96 THR A N 1
ATOM 698 C CA . THR A 1 96 ? -27.647 8.760 18.610 1.00 56.16 96 THR A CA 1
ATOM 699 C C . THR A 1 96 ? -26.294 8.579 17.917 1.00 56.16 96 THR A C 1
ATOM 701 O O . THR A 1 96 ? -25.388 7.982 18.498 1.00 56.16 96 THR A O 1
ATOM 704 N N . ALA A 1 97 ? -26.171 9.084 16.685 1.00 60.12 97 ALA A N 1
ATOM 705 C CA . ALA A 1 97 ? -24.951 9.101 15.890 1.00 60.12 97 ALA A CA 1
ATOM 706 C C . ALA A 1 97 ? -24.938 10.292 14.917 1.00 60.12 97 ALA A C 1
ATOM 708 O O . ALA A 1 97 ? -26.000 10.746 14.460 1.00 60.12 97 ALA A O 1
ATOM 709 N N . VAL A 1 98 ? -23.740 10.774 14.596 1.00 58.47 98 VAL A N 1
ATOM 710 C CA . VAL A 1 98 ? -23.479 11.792 13.567 1.00 58.47 98 VAL A CA 1
ATOM 711 C C . VAL A 1 98 ? -22.794 11.116 12.381 1.00 58.47 98 VAL A C 1
ATOM 713 O O . VAL A 1 98 ? -21.864 10.357 12.612 1.00 58.47 98 VAL A O 1
ATOM 716 N N . PHE A 1 99 ? -23.287 11.398 11.172 1.00 65.44 99 PHE A N 1
ATOM 717 C CA . PHE A 1 99 ? -22.657 11.142 9.875 1.00 65.44 99 PHE A CA 1
ATOM 718 C C . PHE A 1 99 ? -22.370 12.502 9.230 1.00 65.44 99 PHE A C 1
ATOM 720 O O . PHE A 1 99 ? -23.236 13.385 9.224 1.00 65.44 99 PHE A O 1
ATOM 727 N N . SER A 1 100 ? -21.171 12.714 8.711 1.00 55.22 100 SER A N 1
ATOM 728 C CA . SER A 1 100 ? -20.839 13.948 7.997 1.00 55.22 100 SER A CA 1
ATOM 729 C C . SER A 1 100 ? -20.026 13.605 6.763 1.00 55.22 100 SER A C 1
ATOM 731 O O . SER A 1 100 ? -18.958 13.031 6.917 1.00 55.22 100 SER A O 1
ATOM 733 N N . THR A 1 101 ? -20.549 13.976 5.592 1.00 53.56 101 THR A N 1
ATOM 734 C CA . THR A 1 101 ? -19.898 13.819 4.273 1.00 53.56 101 THR A CA 1
ATOM 735 C C . THR A 1 101 ? -19.558 15.171 3.642 1.00 53.56 101 THR A C 1
ATOM 737 O O . THR A 1 101 ? -18.827 15.271 2.673 1.00 53.56 101 THR A O 1
ATOM 740 N N . ALA A 1 102 ? -20.099 16.268 4.184 1.00 50.59 102 ALA A N 1
ATOM 741 C CA . ALA A 1 102 ? -19.888 17.602 3.650 1.00 50.59 102 ALA A CA 1
ATOM 742 C C . ALA A 1 102 ? -19.389 18.517 4.763 1.00 50.59 102 ALA A C 1
ATOM 744 O O . ALA A 1 102 ? -20.058 18.712 5.770 1.00 50.59 102 ALA A O 1
ATOM 745 N N . PHE A 1 103 ? -18.231 19.135 4.562 1.00 56.34 103 PHE A N 1
ATOM 746 C CA . PHE A 1 103 ? -17.634 20.163 5.429 1.00 56.34 103 PHE A CA 1
ATOM 747 C C . PHE A 1 103 ? -18.455 21.456 5.537 1.00 56.34 103 PHE A C 1
ATOM 749 O O . PHE A 1 103 ? -18.025 22.438 6.152 1.00 56.34 103 PHE A O 1
ATOM 756 N N . ASP A 1 104 ? -19.635 21.507 4.919 1.00 45.78 104 ASP A N 1
ATOM 757 C CA . ASP A 1 104 ? -20.622 22.508 5.269 1.00 45.78 104 ASP A CA 1
ATOM 758 C C . ASP A 1 104 ? -21.280 22.092 6.595 1.00 45.78 104 ASP A C 1
ATOM 760 O O . ASP A 1 104 ? -21.311 20.934 6.968 1.00 45.78 104 ASP A O 1
ATOM 764 N N . ASN A 1 105 ? -21.777 23.020 7.405 1.00 44.09 105 ASN A N 1
ATOM 765 C CA . ASN A 1 105 ? -22.358 22.669 8.711 1.00 44.09 105 ASN A CA 1
ATOM 766 C C . ASN A 1 105 ? -23.683 21.851 8.609 1.00 44.09 105 ASN A C 1
ATOM 768 O O . ASN A 1 105 ? -24.565 22.022 9.458 1.00 44.09 105 ASN A O 1
ATOM 772 N N . THR A 1 106 ? -23.895 21.027 7.573 1.00 44.22 106 THR A N 1
ATOM 773 C CA . THR A 1 106 ? -25.029 20.110 7.437 1.00 44.22 106 THR A CA 1
ATOM 774 C C . THR A 1 106 ? -24.706 18.755 8.069 1.00 44.22 106 THR A C 1
ATOM 776 O O . THR A 1 106 ? -24.143 17.844 7.485 1.00 44.22 106 THR A O 1
ATOM 779 N N . THR A 1 107 ? -25.090 18.607 9.335 1.00 51.72 107 THR A N 1
ATOM 780 C CA . THR A 1 107 ? -24.953 17.339 10.057 1.00 51.72 107 THR A CA 1
ATOM 781 C C . THR A 1 107 ? -26.023 16.353 9.579 1.00 51.72 107 THR A C 1
ATOM 783 O O . THR A 1 107 ? -27.216 16.575 9.836 1.00 51.72 107 THR A O 1
ATOM 786 N N . TYR A 1 108 ? -25.633 15.243 8.947 1.00 53.72 108 TYR A N 1
ATOM 787 C CA . TYR A 1 108 ? -26.525 14.096 8.808 1.00 53.72 108 TYR A CA 1
ATOM 788 C C . TYR A 1 108 ? -26.535 13.359 10.149 1.00 53.72 108 TYR A C 1
ATOM 790 O O . TYR A 1 108 ? -25.519 13.039 10.747 1.00 53.72 108 TYR A O 1
ATOM 798 N N . SER A 1 109 ? -27.711 13.155 10.721 1.00 57.38 109 SER A N 1
ATOM 799 C CA . SER A 1 109 ? -27.832 12.459 12.002 1.00 57.38 109 SER A CA 1
ATOM 800 C C . SER A 1 109 ? -28.782 11.302 11.829 1.00 57.38 109 SER A C 1
ATOM 802 O O . SER A 1 109 ? -29.923 11.519 11.406 1.00 57.38 109 SER A O 1
ATOM 804 N N . LYS A 1 110 ? -28.343 10.101 12.193 1.00 63.56 110 LYS A N 1
ATOM 805 C CA . LYS A 1 110 ? -29.192 8.916 12.136 1.00 63.56 110 LYS A CA 1
ATOM 806 C C . LYS A 1 110 ? -29.894 8.757 13.477 1.00 63.56 110 LYS A C 1
ATOM 808 O O . LYS A 1 110 ? -29.262 8.717 14.533 1.00 63.56 110 LYS A O 1
ATOM 813 N N . ALA A 1 111 ? -31.222 8.747 13.435 1.00 60.91 111 ALA A N 1
ATOM 814 C CA . ALA A 1 111 ? -32.034 8.498 14.613 1.00 60.91 111 ALA A CA 1
ATOM 815 C C . ALA A 1 111 ? -32.183 6.986 14.791 1.00 60.91 111 ALA A C 1
ATOM 817 O O . ALA A 1 111 ? -32.772 6.322 13.938 1.00 60.91 111 ALA A O 1
ATOM 818 N N . ASP A 1 112 ? -31.680 6.456 15.902 1.00 70.56 112 ASP A N 1
ATOM 819 C CA . ASP A 1 112 ? -32.009 5.109 16.347 1.00 70.56 112 ASP A CA 1
ATOM 820 C C . ASP A 1 112 ? -33.143 5.159 17.378 1.00 70.56 112 ASP A C 1
ATOM 822 O O . ASP A 1 112 ? -33.147 5.969 18.307 1.00 70.56 112 ASP A O 1
ATOM 826 N N . SER A 1 113 ? -34.126 4.280 17.203 1.00 68.81 113 SER A N 1
ATOM 827 C CA . SER A 1 113 ? -35.212 4.105 18.167 1.00 68.81 113 SER A CA 1
ATOM 828 C C . SER A 1 113 ? -34.747 3.444 19.469 1.00 68.81 113 SER A C 1
ATOM 830 O O . SER A 1 113 ? -35.366 3.665 20.514 1.00 68.81 113 SER A O 1
ATOM 832 N N . ASP A 1 114 ? -33.668 2.657 19.422 1.00 74.50 114 ASP A N 1
ATOM 833 C CA . ASP A 1 114 ? -32.997 2.127 20.603 1.00 74.50 114 ASP A CA 1
ATOM 834 C C . ASP A 1 114 ? -31.888 3.094 21.036 1.00 74.50 114 ASP A C 1
ATOM 836 O O . ASP A 1 114 ? -30.885 3.266 20.353 1.00 74.50 114 ASP A O 1
ATOM 840 N N . THR A 1 115 ? -32.067 3.730 22.193 1.00 72.00 115 THR A N 1
ATOM 841 C CA . THR A 1 115 ? -31.081 4.648 22.791 1.00 72.00 115 THR A CA 1
ATOM 842 C C . THR A 1 115 ? -30.322 4.015 23.958 1.00 72.00 115 THR A C 1
ATOM 844 O O . THR A 1 115 ? -29.571 4.692 24.655 1.00 72.00 115 THR A O 1
ATOM 847 N N . THR A 1 116 ? -30.510 2.718 24.222 1.00 74.75 116 THR A N 1
ATOM 848 C CA . THR A 1 116 ? -29.872 2.052 25.369 1.00 74.75 116 THR A CA 1
ATOM 849 C C . THR A 1 116 ? -28.355 2.013 25.225 1.00 74.75 116 THR A C 1
ATOM 851 O O . THR A 1 116 ? -27.640 2.274 26.191 1.00 74.75 116 THR A O 1
ATOM 854 N N . TRP A 1 117 ? -27.854 1.771 24.018 1.00 75.38 117 TRP A N 1
ATOM 855 C CA . TRP A 1 117 ? -26.425 1.714 23.713 1.00 75.38 117 TRP A CA 1
ATOM 856 C C . TRP A 1 117 ? -25.694 3.042 23.951 1.00 75.38 117 TRP A C 1
ATOM 858 O O . TRP A 1 117 ? -24.551 3.033 24.394 1.00 75.38 117 TRP A O 1
ATOM 868 N N . THR A 1 118 ? -26.371 4.188 23.811 1.00 69.88 118 THR A N 1
ATOM 869 C CA . THR A 1 118 ? -25.791 5.510 24.120 1.00 69.88 118 THR A CA 1
ATOM 870 C C . THR A 1 118 ? -25.744 5.810 25.625 1.00 69.88 118 THR A C 1
ATOM 872 O O . THR A 1 118 ? -25.415 6.923 26.038 1.00 69.88 118 THR A O 1
ATOM 875 N N . THR A 1 119 ? -26.154 4.862 26.475 1.00 73.00 119 THR A N 1
ATOM 876 C CA . THR A 1 119 ? -26.080 4.973 27.942 1.00 73.00 119 THR A CA 1
ATOM 877 C C . THR A 1 119 ? -24.973 4.131 28.566 1.00 73.00 119 THR A C 1
ATOM 879 O 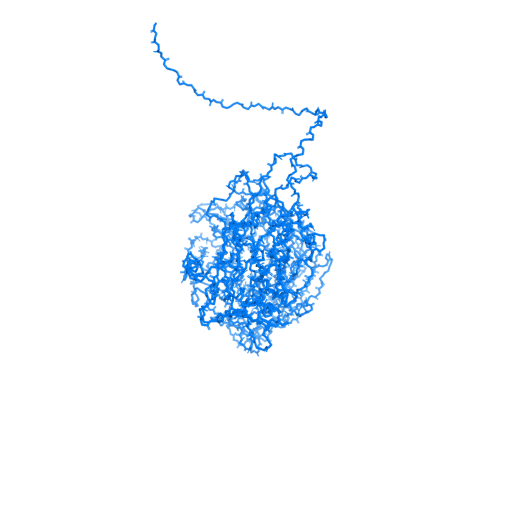O . THR A 1 119 ? -24.774 4.214 29.777 1.00 73.00 119 THR A O 1
ATOM 882 N N . TYR A 1 120 ? -24.228 3.380 27.758 1.00 77.38 120 TYR A N 1
ATOM 883 C CA . TYR A 1 120 ? -23.076 2.594 28.186 1.00 77.38 120 TYR A CA 1
ATOM 884 C C . TYR A 1 120 ? -21.846 2.969 27.345 1.00 77.38 120 TYR A C 1
ATOM 886 O O . TYR A 1 120 ? -22.010 3.501 26.242 1.00 77.38 120 TYR A O 1
ATOM 894 N N . PRO A 1 121 ? -20.619 2.702 27.838 1.00 76.25 121 PRO A N 1
ATOM 895 C CA . PRO A 1 121 ? -19.426 2.780 27.003 1.00 76.25 121 PRO A CA 1
ATOM 896 C C . PRO A 1 121 ? -19.612 1.931 25.748 1.00 76.25 121 PRO A C 1
ATOM 898 O O . PRO A 1 121 ? -20.075 0.786 25.831 1.00 76.25 121 PRO A O 1
ATOM 901 N N . ASN A 1 122 ? -19.270 2.506 24.604 1.00 81.69 122 ASN A N 1
ATOM 902 C CA . ASN A 1 122 ? -19.416 1.864 23.310 1.00 81.69 122 ASN A CA 1
ATOM 903 C C . ASN A 1 122 ? -18.148 2.059 22.468 1.00 81.69 122 ASN A C 1
ATOM 905 O O . ASN A 1 122 ? -17.343 2.952 22.743 1.00 81.69 122 ASN A O 1
ATOM 909 N N . LYS A 1 123 ? -17.965 1.172 21.492 1.00 87.88 123 LYS A N 1
ATOM 910 C CA . LYS A 1 123 ? -16.925 1.242 20.460 1.00 87.88 123 LYS A CA 1
ATOM 911 C C . LYS A 1 123 ? -17.576 1.092 19.101 1.00 87.88 123 LYS A C 1
ATOM 913 O O . LYS A 1 123 ? -18.620 0.445 19.009 1.00 87.88 123 LYS A O 1
ATOM 918 N N . SER A 1 124 ? -16.964 1.679 18.090 1.00 89.75 124 SER A N 1
ATOM 919 C CA . SER A 1 124 ? -17.370 1.538 16.700 1.00 89.75 124 SER A CA 1
ATOM 920 C C . SER A 1 124 ? -16.158 1.326 15.817 1.00 89.75 124 SER A C 1
ATOM 922 O O . SER A 1 124 ? -15.098 1.874 16.104 1.00 89.75 124 SER A O 1
ATOM 924 N N . VAL A 1 125 ? -16.342 0.553 14.757 1.00 93.38 125 VAL A N 1
ATOM 925 C CA . VAL A 1 125 ? -15.346 0.311 13.720 1.00 93.38 125 VAL A CA 1
ATOM 926 C C . VAL A 1 125 ? -16.046 0.286 12.358 1.00 93.38 125 VAL A C 1
ATOM 928 O O . VAL A 1 125 ? -17.253 0.033 12.293 1.00 93.38 125 VAL A O 1
ATOM 931 N N . ALA A 1 126 ? -15.308 0.644 11.314 1.00 91.94 126 ALA A N 1
ATOM 932 C CA . ALA A 1 126 ? -15.705 0.479 9.921 1.00 91.94 126 ALA A CA 1
ATOM 933 C C . ALA A 1 126 ? -15.220 -0.892 9.441 1.00 91.94 126 ALA A C 1
ATOM 935 O O . ALA A 1 126 ? -14.081 -1.235 9.747 1.00 91.94 126 ALA A O 1
ATOM 936 N N . ALA A 1 127 ? -16.069 -1.676 8.787 1.00 92.31 127 ALA A N 1
ATOM 937 C CA . ALA A 1 127 ? -15.736 -3.040 8.386 1.00 92.31 127 ALA A CA 1
ATOM 938 C C . ALA A 1 127 ? -16.451 -3.413 7.086 1.00 92.31 127 ALA A C 1
ATOM 940 O O . ALA A 1 127 ? -17.659 -3.195 7.019 1.00 92.31 127 ALA A O 1
ATOM 941 N N . ASP A 1 128 ? -15.758 -4.005 6.115 1.00 90.25 128 ASP A N 1
ATOM 942 C CA . ASP A 1 128 ? -16.391 -4.581 4.917 1.00 90.25 128 ASP A CA 1
ATOM 943 C C . ASP A 1 128 ? -16.894 -5.991 5.260 1.00 90.25 128 ASP A C 1
ATOM 945 O O . ASP A 1 128 ? -16.159 -6.980 5.204 1.00 90.25 128 ASP A O 1
ATOM 949 N N . MET A 1 129 ? -18.150 -6.091 5.702 1.00 91.12 129 MET A N 1
ATOM 950 C CA . MET A 1 129 ? -18.710 -7.346 6.214 1.00 91.12 129 MET A CA 1
ATOM 951 C C . MET A 1 129 ? -19.216 -8.261 5.094 1.00 91.12 129 MET A C 1
ATOM 953 O O . MET A 1 129 ? -19.523 -9.427 5.348 1.00 91.12 129 MET A O 1
ATOM 957 N N . ASP A 1 130 ? -19.392 -7.759 3.869 1.00 88.00 130 ASP A N 1
ATOM 958 C CA . ASP A 1 130 ? -19.977 -8.524 2.763 1.00 88.00 130 ASP A CA 1
ATOM 959 C C . ASP A 1 130 ? -19.107 -8.604 1.495 1.00 88.00 130 ASP A C 1
ATOM 961 O O . ASP A 1 130 ? -19.514 -9.237 0.504 1.00 88.00 130 ASP A O 1
ATOM 965 N N . ALA A 1 131 ? -17.879 -8.083 1.573 1.00 86.12 131 ALA A N 1
ATOM 966 C CA . ALA A 1 131 ? -16.891 -7.990 0.502 1.00 86.12 131 ALA A CA 1
ATOM 967 C C . ALA A 1 131 ? -17.424 -7.227 -0.719 1.00 86.12 131 ALA A C 1
ATOM 969 O O . ALA A 1 131 ? -17.106 -7.568 -1.878 1.00 86.12 131 ALA A O 1
ATOM 970 N N . ASP A 1 132 ? -18.303 -6.238 -0.511 1.00 80.50 132 ASP A N 1
ATOM 971 C CA . ASP A 1 132 ? -18.767 -5.376 -1.592 1.00 80.50 132 ASP A CA 1
ATOM 972 C C . ASP A 1 132 ? -17.807 -4.216 -1.899 1.00 80.50 132 ASP A C 1
ATOM 974 O O . ASP A 1 132 ? -17.844 -3.718 -3.039 1.00 80.50 132 ASP A O 1
ATOM 978 N N . GLY A 1 133 ? -16.862 -3.947 -0.991 1.00 78.88 133 GLY A N 1
ATOM 979 C CA . GLY A 1 133 ? -15.882 -2.867 -1.028 1.00 78.88 133 GLY A CA 1
ATOM 980 C C . GLY A 1 133 ? -16.382 -1.559 -0.414 1.00 78.88 133 GLY A C 1
ATOM 981 O O . GLY A 1 133 ? -15.735 -0.540 -0.621 1.00 78.88 133 GLY A O 1
ATOM 982 N N . TYR A 1 134 ? -17.526 -1.560 0.266 1.00 82.00 134 TYR A N 1
ATOM 983 C CA . TYR A 1 134 ? -18.000 -0.479 1.124 1.00 82.00 134 TYR A CA 1
ATOM 984 C C . TYR A 1 134 ? -18.042 -0.967 2.571 1.00 82.00 134 TYR A C 1
ATOM 986 O O . TYR A 1 134 ? -18.233 -2.149 2.834 1.00 82.00 134 TYR A O 1
ATOM 994 N N . ASP A 1 135 ? -17.882 -0.052 3.521 1.00 87.56 135 ASP A N 1
ATOM 995 C CA . ASP A 1 135 ? -17.905 -0.410 4.931 1.00 87.56 135 ASP A CA 1
ATOM 996 C C . ASP A 1 135 ? -19.332 -0.418 5.496 1.00 87.56 135 ASP A C 1
ATOM 998 O O . ASP A 1 135 ? -20.137 0.503 5.314 1.00 87.56 135 ASP A O 1
ATOM 1002 N N . GLU A 1 136 ? -19.602 -1.376 6.368 1.00 89.06 136 GLU A N 1
ATOM 1003 C CA . GLU A 1 136 ? -20.597 -1.264 7.418 1.00 89.06 136 GLU A CA 1
ATOM 1004 C C . GLU A 1 136 ? -20.029 -0.571 8.662 1.00 89.06 136 GLU A C 1
ATOM 1006 O O . GLU A 1 136 ? -18.841 -0.622 8.986 1.00 89.06 136 GLU A O 1
ATOM 1011 N N . VAL A 1 137 ? -20.924 0.014 9.465 1.00 89.88 137 VAL A N 1
ATOM 1012 C CA . VAL A 1 137 ? -20.566 0.446 10.823 1.00 89.88 137 VAL A CA 1
ATOM 1013 C C . VAL A 1 137 ? -20.937 -0.632 11.826 1.00 89.88 137 VAL A C 1
ATOM 1015 O O . VAL A 1 137 ? -22.120 -0.841 12.129 1.00 89.88 137 VAL A O 1
ATOM 1018 N N . VAL A 1 138 ? -19.927 -1.241 12.441 1.00 92.25 138 VAL A N 1
ATOM 1019 C CA . VAL A 1 138 ? -20.102 -2.179 13.551 1.00 92.25 138 VAL A CA 1
ATOM 1020 C C . VAL A 1 138 ? -19.888 -1.448 14.868 1.00 92.25 138 VAL A C 1
ATOM 1022 O O . VAL A 1 138 ? -18.856 -0.830 15.107 1.00 92.25 138 VAL A O 1
ATOM 1025 N N . ALA A 1 139 ? -20.876 -1.518 15.759 1.00 89.44 139 ALA A N 1
ATOM 1026 C CA . ALA A 1 139 ? -20.826 -0.912 17.081 1.00 89.44 139 ALA A CA 1
ATOM 1027 C C . ALA A 1 139 ? -21.024 -1.955 18.183 1.00 89.44 139 ALA A C 1
ATOM 1029 O O . ALA A 1 139 ? -21.975 -2.738 18.160 1.00 89.44 139 ALA A O 1
ATOM 1030 N N . MET A 1 140 ? -20.183 -1.908 19.216 1.00 89.50 140 MET A N 1
ATOM 1031 C CA . MET A 1 140 ? -20.345 -2.714 20.425 1.00 89.50 140 MET A CA 1
ATOM 1032 C C . MET A 1 140 ? -20.645 -1.842 21.640 1.00 89.50 140 MET A C 1
ATOM 1034 O O . MET A 1 140 ? -20.137 -0.730 21.771 1.00 89.50 140 MET A O 1
ATOM 1038 N N . TYR A 1 141 ? -21.408 -2.375 22.591 1.00 86.12 141 TYR A N 1
ATOM 1039 C CA . TYR A 1 141 ? -21.511 -1.794 23.929 1.00 86.12 141 TYR A CA 1
ATOM 1040 C C . TYR A 1 141 ? -21.668 -2.873 24.996 1.00 86.12 141 TYR A C 1
ATOM 1042 O O . TYR A 1 141 ? -22.243 -3.940 24.759 1.00 86.12 141 TYR A O 1
ATOM 1050 N N . TYR A 1 142 ? -21.170 -2.582 26.198 1.00 85.81 142 TYR A N 1
ATOM 1051 C CA . TYR A 1 142 ? -21.348 -3.450 27.359 1.00 85.81 142 TYR A CA 1
ATOM 1052 C C . TYR A 1 142 ? -22.487 -2.941 28.240 1.00 85.81 142 TYR A C 1
ATOM 1054 O O . TYR A 1 142 ? -22.356 -1.938 28.943 1.00 85.81 142 TYR A O 1
ATOM 1062 N N . ASN A 1 143 ? -23.610 -3.655 28.239 1.00 84.00 143 ASN A N 1
ATOM 1063 C CA . ASN A 1 143 ? -24.732 -3.355 29.114 1.00 84.00 143 ASN A CA 1
ATOM 1064 C C . ASN A 1 143 ? -24.472 -3.957 30.503 1.00 84.00 143 ASN A C 1
ATOM 1066 O O . ASN A 1 143 ? -24.688 -5.150 30.722 1.00 84.00 143 ASN A O 1
ATOM 1070 N N . SER A 1 144 ? -24.042 -3.126 31.453 1.00 78.88 144 SER A N 1
ATOM 1071 C CA . SER A 1 144 ? -23.682 -3.561 32.812 1.00 78.88 144 SER A CA 1
ATOM 1072 C C . SER A 1 144 ? -24.869 -4.043 33.658 1.00 78.88 144 SER A C 1
ATOM 1074 O O . SER A 1 144 ? -24.675 -4.824 34.590 1.00 78.88 144 SER A O 1
ATOM 1076 N N . ASP A 1 145 ? -26.103 -3.646 33.325 1.00 82.06 145 ASP A N 1
ATOM 1077 C CA . ASP A 1 145 ? -27.307 -4.115 34.024 1.00 82.06 145 ASP A CA 1
ATOM 1078 C C . ASP A 1 145 ? -27.632 -5.573 33.674 1.00 82.06 145 ASP A C 1
ATOM 1080 O O . ASP A 1 145 ? -28.007 -6.370 34.539 1.00 82.06 145 ASP A O 1
ATOM 1084 N N . SER A 1 146 ? -27.482 -5.929 32.396 1.00 84.50 146 SER A N 1
ATOM 1085 C CA . SER A 1 146 ? -27.713 -7.286 31.879 1.00 84.50 146 SER A CA 1
ATOM 1086 C C . SER A 1 146 ? -26.457 -8.155 31.839 1.00 84.50 146 SER A C 1
ATOM 1088 O O . SER A 1 146 ? -26.579 -9.373 31.728 1.00 84.50 146 SER A O 1
ATOM 1090 N N . LYS A 1 147 ? -25.274 -7.546 31.979 1.00 85.50 147 LYS A N 1
ATOM 1091 C CA . LYS A 1 147 ? -23.949 -8.165 31.815 1.00 85.50 147 LYS A CA 1
ATOM 1092 C C . LYS A 1 147 ? -23.731 -8.781 30.440 1.00 85.50 147 LYS A C 1
ATOM 1094 O O . LYS A 1 147 ? -23.091 -9.825 30.308 1.00 85.50 147 LYS A O 1
ATOM 1099 N N . ASN A 1 148 ? -24.274 -8.127 29.420 1.00 88.38 148 ASN A N 1
ATOM 1100 C CA . ASN A 1 148 ? -24.145 -8.570 28.044 1.00 88.38 148 ASN A CA 1
ATOM 1101 C C . ASN A 1 148 ? -23.289 -7.595 27.240 1.00 88.38 148 ASN A C 1
ATOM 1103 O O . ASN A 1 148 ? -23.453 -6.378 27.344 1.00 88.38 148 ASN A O 1
ATOM 1107 N N . ILE A 1 149 ? -22.418 -8.151 26.406 1.00 90.38 149 ILE A N 1
ATOM 1108 C CA . ILE A 1 149 ? -21.852 -7.452 25.255 1.00 90.38 149 ILE A CA 1
ATOM 1109 C C . ILE A 1 149 ? -22.883 -7.563 24.136 1.00 90.38 149 ILE A C 1
ATOM 1111 O O . ILE A 1 149 ? -23.363 -8.659 23.841 1.00 90.38 149 ILE A O 1
ATOM 1115 N N . ILE A 1 150 ? -23.241 -6.434 23.539 1.00 91.44 150 ILE A N 1
ATOM 1116 C CA . ILE A 1 150 ? -24.147 -6.379 22.395 1.00 91.44 150 ILE A CA 1
ATOM 1117 C C . ILE A 1 150 ? -23.362 -5.833 21.207 1.00 91.44 150 ILE A C 1
ATOM 1119 O O . ILE A 1 150 ? -22.746 -4.776 21.339 1.00 91.44 150 ILE A O 1
ATOM 1123 N N . ILE A 1 151 ? -23.414 -6.538 20.074 1.00 92.88 151 ILE A N 1
ATOM 1124 C CA . ILE A 1 151 ? -22.864 -6.079 18.791 1.00 92.88 151 ILE A CA 1
ATOM 1125 C C . ILE A 1 151 ? -24.029 -5.702 17.888 1.00 92.88 151 ILE A C 1
ATOM 1127 O O . ILE A 1 151 ? -25.038 -6.420 17.805 1.00 92.88 151 ILE A O 1
ATOM 1131 N N . ARG A 1 152 ? -23.898 -4.550 17.244 1.00 89.88 152 ARG A N 1
ATOM 1132 C CA . ARG A 1 152 ? -24.872 -3.997 16.319 1.00 89.88 152 ARG A CA 1
ATOM 1133 C C . ARG A 1 152 ? -24.180 -3.607 15.031 1.00 89.88 152 ARG A C 1
ATOM 1135 O O . ARG A 1 152 ? -23.046 -3.157 15.061 1.00 89.88 152 ARG A O 1
ATOM 1142 N N . GLU A 1 153 ? -24.922 -3.704 13.949 1.00 89.56 153 GLU A N 1
ATOM 1143 C CA . GLU A 1 153 ? -24.475 -3.307 12.621 1.00 89.56 153 GLU A CA 1
ATOM 1144 C C . GLU A 1 153 ? -25.403 -2.227 12.091 1.00 89.56 153 GLU A C 1
ATOM 1146 O O . GLU A 1 153 ? -26.625 -2.286 12.301 1.00 89.56 153 GLU A O 1
ATOM 1151 N N . LEU A 1 154 ? -24.822 -1.259 11.403 1.00 84.56 154 LEU A N 1
ATOM 1152 C CA . LEU A 1 154 ? -25.524 -0.381 10.497 1.00 84.56 154 LEU A CA 1
ATOM 1153 C C . LEU A 1 154 ? -24.986 -0.592 9.088 1.00 84.56 154 LEU A C 1
ATOM 1155 O O . LEU A 1 154 ? -23.965 -0.027 8.719 1.00 84.56 154 LEU A O 1
ATOM 1159 N N . ASP A 1 155 ? -25.784 -1.310 8.314 1.00 77.31 155 ASP A N 1
ATOM 1160 C CA . ASP A 1 155 ? -25.686 -1.373 6.865 1.00 77.31 155 ASP A CA 1
ATOM 1161 C C . ASP A 1 155 ? -26.337 -0.116 6.253 1.00 77.31 155 ASP A C 1
ATOM 1163 O O . ASP A 1 155 ? -27.451 0.308 6.635 1.00 77.31 155 ASP A O 1
ATOM 1167 N N . HIS A 1 156 ? -25.626 0.523 5.321 1.00 66.50 156 HIS A N 1
ATOM 1168 C CA . HIS A 1 156 ? -26.116 1.683 4.584 1.00 66.50 156 HIS A CA 1
ATOM 1169 C C . HIS A 1 156 ? -27.422 1.377 3.833 1.00 66.50 156 HIS A C 1
ATOM 1171 O O . HIS A 1 156 ? -28.346 2.204 3.827 1.00 66.50 156 HIS A O 1
ATOM 1177 N N . HIS A 1 157 ? -27.565 0.175 3.270 1.00 61.62 157 HIS A N 1
ATOM 1178 C CA . HIS A 1 157 ? -28.755 -0.263 2.545 1.00 61.62 157 HIS A CA 1
ATOM 1179 C C . HIS A 1 157 ? -30.013 -0.264 3.411 1.00 61.62 157 HIS A C 1
ATOM 1181 O O . HIS A 1 157 ? -31.084 0.172 2.969 1.00 61.62 157 HIS A O 1
ATOM 1187 N N . ASP A 1 158 ? -29.890 -0.719 4.655 1.00 62.69 158 ASP A N 1
ATOM 1188 C CA . ASP A 1 158 ? -31.018 -0.913 5.567 1.00 62.69 158 ASP A CA 1
ATOM 1189 C C . ASP A 1 158 ? -31.342 0.311 6.422 1.00 62.69 158 ASP A C 1
ATOM 1191 O O . ASP A 1 158 ? -32.400 0.385 7.063 1.00 62.69 158 ASP A O 1
ATOM 1195 N N . ASN A 1 159 ? -30.440 1.292 6.430 1.00 65.56 159 ASN A N 1
ATOM 1196 C CA . ASN A 1 159 ? -30.592 2.576 7.096 1.00 65.56 159 ASN A CA 1
ATOM 1197 C C . ASN A 1 159 ? -31.005 2.514 8.583 1.00 65.56 159 ASN A C 1
ATOM 1199 O O . ASN A 1 159 ? -31.507 3.499 9.133 1.00 65.56 159 ASN A O 1
ATOM 1203 N N . THR A 1 160 ? -30.776 1.388 9.263 1.00 69.88 160 THR A N 1
ATOM 1204 C CA . THR A 1 160 ? -31.195 1.151 10.652 1.00 69.88 160 THR A CA 1
ATOM 1205 C C . THR A 1 160 ? -30.223 0.225 11.379 1.00 69.88 160 THR A C 1
ATOM 1207 O O . THR A 1 160 ? -29.814 -0.789 10.827 1.00 69.88 160 THR A O 1
ATOM 1210 N N . PHE A 1 161 ? -29.880 0.549 12.633 1.00 77.06 161 PHE A N 1
ATOM 1211 C CA . PHE A 1 161 ? -29.019 -0.309 13.452 1.00 77.06 161 PHE A CA 1
ATOM 1212 C C . PHE A 1 161 ? -29.748 -1.586 13.875 1.00 77.06 161 PHE A C 1
ATOM 1214 O O . PHE A 1 161 ? -30.819 -1.526 14.495 1.00 77.06 161 PHE A O 1
ATOM 1221 N N . LYS A 1 162 ? -29.130 -2.742 13.643 1.00 84.19 162 LYS A N 1
ATOM 1222 C CA . LYS A 1 162 ? -29.668 -4.057 14.016 1.00 84.19 162 LYS A CA 1
ATOM 1223 C C . LYS A 1 162 ? -28.782 -4.727 15.052 1.00 84.19 162 LYS A C 1
ATOM 1225 O O . LYS A 1 162 ? -27.570 -4.748 14.907 1.00 84.19 162 LYS A O 1
ATOM 1230 N N . ASN A 1 163 ? -29.390 -5.317 16.082 1.00 86.06 163 ASN A N 1
ATOM 1231 C CA . ASN A 1 163 ? -28.658 -6.173 17.017 1.00 86.06 163 ASN A CA 1
ATOM 1232 C C . ASN A 1 163 ? -28.321 -7.488 16.314 1.00 86.06 163 ASN A C 1
ATOM 1234 O O . ASN A 1 163 ? -29.238 -8.185 15.873 1.00 86.06 163 ASN A O 1
ATOM 1238 N N . LYS A 1 164 ? -27.033 -7.817 16.249 1.00 89.94 164 LYS A N 1
ATOM 1239 C CA . LYS A 1 164 ? -26.524 -9.053 15.649 1.00 89.94 164 LYS A CA 1
ATOM 1240 C C . LYS A 1 164 ? -26.156 -10.066 16.727 1.00 89.94 164 LYS A C 1
ATOM 1242 O O . LYS A 1 164 ? -26.656 -11.187 16.715 1.00 89.94 164 LYS A O 1
ATOM 1247 N N . VAL A 1 165 ? -25.429 -9.622 17.755 1.00 91.81 165 VAL A N 1
ATOM 1248 C CA . VAL A 1 165 ? -24.962 -10.481 18.855 1.00 91.81 165 VAL A CA 1
ATOM 1249 C C . VAL A 1 165 ? -25.460 -9.983 20.207 1.00 91.81 165 VAL A C 1
ATOM 1251 O O . VAL A 1 165 ? -25.543 -8.783 20.465 1.00 91.81 165 VAL A O 1
ATOM 1254 N N . SER A 1 166 ? -25.750 -10.928 21.104 1.00 91.81 166 SER A N 1
ATOM 1255 C CA . SER A 1 166 ? -25.905 -10.682 22.540 1.00 91.81 166 SER A CA 1
ATOM 1256 C C . SER A 1 166 ? -25.155 -11.753 23.328 1.00 91.81 166 SER A C 1
ATOM 1258 O O . SER A 1 166 ? -25.686 -12.840 23.563 1.00 91.81 166 SER A O 1
ATOM 1260 N N . TYR A 1 167 ? -23.949 -11.429 23.779 1.00 89.81 167 TYR A N 1
ATOM 1261 C CA . TYR A 1 167 ? -23.052 -12.345 24.478 1.00 89.81 167 TYR A CA 1
ATOM 1262 C C . TYR A 1 167 ? -23.064 -12.087 25.990 1.00 89.81 167 TYR A C 1
ATOM 1264 O O . TYR A 1 167 ? -22.774 -10.979 26.440 1.00 89.81 167 TYR A O 1
ATOM 1272 N N . SER A 1 168 ? -23.391 -13.104 26.792 1.00 88.69 168 SER A N 1
ATOM 1273 C CA . SER A 1 168 ? -23.446 -12.984 28.255 1.00 88.69 168 SER A CA 1
ATOM 1274 C C . SER A 1 168 ? -22.090 -13.216 28.914 1.00 88.69 168 SER A C 1
ATOM 1276 O O . SER A 1 168 ? -21.512 -14.294 28.806 1.00 88.69 168 SER A O 1
ATOM 1278 N N . VAL A 1 169 ? -21.624 -12.235 29.688 1.00 83.31 169 VAL A N 1
ATOM 1279 C CA . VAL A 1 169 ? -20.334 -12.292 30.383 1.00 83.31 169 VAL A CA 1
ATOM 1280 C C . VAL A 1 169 ? -20.489 -13.012 31.727 1.00 83.31 169 VAL A C 1
ATOM 1282 O O . VAL A 1 169 ? -21.258 -12.602 32.599 1.00 83.31 169 VAL A O 1
ATOM 1285 N N . ALA A 1 170 ? -19.745 -14.108 31.914 1.00 74.19 170 ALA A N 1
ATOM 1286 C CA . ALA A 1 170 ? -19.901 -15.005 33.064 1.00 74.19 170 ALA A CA 1
ATOM 1287 C C . ALA A 1 170 ? -19.497 -14.385 34.420 1.00 74.19 170 ALA A C 1
ATOM 1289 O O . ALA A 1 170 ? -20.047 -14.761 35.460 1.00 74.19 170 ALA A O 1
ATOM 1290 N N . ALA A 1 171 ? -18.547 -13.446 34.434 1.00 63.34 171 ALA A N 1
ATOM 1291 C CA . ALA A 1 171 ? -18.106 -12.746 35.637 1.00 63.34 171 ALA A CA 1
ATOM 1292 C C . ALA A 1 171 ? -17.578 -11.343 35.307 1.00 63.34 171 ALA A C 1
ATOM 1294 O O . ALA A 1 171 ? -16.890 -11.152 34.311 1.00 63.34 171 ALA A O 1
ATOM 1295 N N . GLU A 1 172 ? -17.875 -10.379 36.182 1.00 57.75 172 GLU A N 1
ATOM 1296 C CA . GLU A 1 172 ? -17.262 -9.049 36.132 1.00 57.75 172 GLU A CA 1
ATOM 1297 C C . GLU A 1 172 ? -15.777 -9.158 36.503 1.00 57.75 172 GLU A C 1
ATOM 1299 O O . GLU A 1 172 ? -15.450 -9.876 37.459 1.00 57.75 172 GLU A O 1
ATOM 1304 N N . PRO A 1 173 ? -14.872 -8.425 35.842 1.00 53.31 173 PRO A N 1
ATOM 1305 C CA . PRO A 1 173 ? -13.508 -8.310 36.328 1.00 53.31 173 PRO A CA 1
ATOM 1306 C C . PRO A 1 173 ? -13.517 -7.647 37.713 1.00 53.31 173 PRO A C 1
ATOM 1308 O O . PRO A 1 173 ? -14.159 -6.612 37.910 1.00 53.31 173 PRO A O 1
ATOM 1311 N N . ALA A 1 174 ? -12.806 -8.232 38.678 1.00 46.97 174 ALA A N 1
ATOM 1312 C CA . ALA A 1 174 ? -12.637 -7.630 39.997 1.00 46.97 174 ALA A CA 1
ATOM 1313 C C . ALA A 1 174 ? -12.014 -6.223 39.869 1.00 46.97 174 ALA A C 1
ATOM 1315 O O . ALA A 1 174 ? -11.114 -6.021 39.059 1.00 46.97 174 ALA A O 1
ATOM 1316 N N . ASN A 1 175 ? -12.487 -5.274 40.685 1.00 52.56 175 ASN A N 1
ATOM 1317 C CA . ASN A 1 175 ? -11.881 -3.952 40.912 1.00 52.56 175 ASN A CA 1
ATOM 1318 C C . ASN A 1 175 ? -11.978 -2.914 39.771 1.00 52.56 175 ASN A C 1
ATOM 1320 O O . ASN A 1 175 ? -10.975 -2.318 39.404 1.00 52.56 175 ASN A O 1
ATOM 1324 N N . ALA A 1 176 ? -13.170 -2.611 39.247 1.00 52.53 176 ALA A N 1
ATOM 1325 C CA . ALA A 1 176 ? -13.350 -1.456 38.358 1.00 52.53 176 ALA A CA 1
ATOM 1326 C C . ALA A 1 176 ? -13.555 -0.138 39.138 1.00 52.53 176 ALA A C 1
ATOM 1328 O O . ALA A 1 176 ? -14.545 0.007 39.856 1.00 52.53 176 ALA A O 1
ATOM 1329 N N . GLY A 1 177 ? -12.657 0.837 38.969 1.00 54.34 177 GLY A N 1
ATOM 1330 C CA . GLY A 1 177 ? -12.966 2.252 39.217 1.00 54.34 177 GLY A CA 1
ATOM 1331 C C . GLY A 1 177 ? -13.851 2.825 38.096 1.00 54.34 177 GLY A C 1
ATOM 1332 O O . GLY A 1 177 ? -13.784 2.349 36.963 1.00 54.34 177 GLY A O 1
ATOM 1333 N N . GLU A 1 178 ? -14.686 3.834 38.385 1.00 55.22 178 GLU A N 1
ATOM 1334 C CA . GLU A 1 178 ? -15.680 4.369 37.426 1.00 55.22 178 GLU A CA 1
ATOM 1335 C C . GLU A 1 178 ? -15.061 5.008 36.163 1.00 55.22 178 GLU A C 1
ATOM 1337 O O . GLU A 1 178 ? -15.691 5.000 35.105 1.00 55.22 178 GLU A O 1
ATOM 1342 N N . THR A 1 179 ? -13.840 5.547 36.248 1.00 54.84 179 THR A N 1
ATOM 1343 C CA . THR A 1 179 ? -13.200 6.296 35.151 1.00 54.84 179 THR A CA 1
ATOM 1344 C C . THR A 1 179 ? -12.576 5.381 34.093 1.00 54.84 179 THR A C 1
ATOM 1346 O O . THR A 1 179 ? -12.876 5.529 32.911 1.00 54.84 179 THR A O 1
ATOM 1349 N N . ILE A 1 180 ? -11.779 4.383 34.502 1.00 55.22 180 ILE A N 1
ATOM 1350 C CA . ILE A 1 180 ? -11.087 3.459 33.579 1.00 55.22 180 ILE A CA 1
ATOM 1351 C C . ILE A 1 180 ? -12.064 2.475 32.928 1.00 55.22 180 ILE A C 1
ATOM 1353 O O . ILE A 1 180 ? -11.834 2.026 31.810 1.00 55.22 180 ILE A O 1
ATOM 1357 N N . PHE A 1 181 ? -13.199 2.176 33.576 1.00 61.38 181 PHE A N 1
ATOM 1358 C CA . PHE A 1 181 ? -14.218 1.253 33.057 1.00 61.38 181 PHE A CA 1
ATOM 1359 C C . PHE A 1 181 ? -14.712 1.596 31.638 1.00 61.38 181 PHE A C 1
ATOM 1361 O O . PHE A 1 181 ? -15.112 0.695 30.905 1.00 61.38 181 PHE A O 1
ATOM 1368 N N . LYS A 1 182 ? -14.648 2.874 31.239 1.00 64.50 182 LYS A N 1
ATOM 1369 C CA . LYS A 1 182 ? -15.064 3.379 29.917 1.00 64.50 182 LYS A CA 1
ATOM 1370 C C . LYS A 1 182 ? -14.120 2.990 28.770 1.00 64.50 182 LYS A C 1
ATOM 1372 O O . LYS A 1 182 ? -14.507 3.090 27.610 1.00 64.50 182 LYS A O 1
ATOM 1377 N N . TYR A 1 183 ? -12.903 2.554 29.093 1.00 70.25 183 TYR A N 1
ATOM 1378 C CA . TYR A 1 183 ? -11.825 2.304 28.132 1.00 70.25 183 TYR A CA 1
ATOM 1379 C C . TYR A 1 183 ? -11.293 0.863 28.202 1.00 70.25 183 TYR A C 1
ATOM 1381 O O . TYR A 1 183 ? -10.192 0.571 27.748 1.00 70.25 183 TYR A O 1
ATOM 1389 N N . ARG A 1 184 ? -12.059 -0.055 28.809 1.00 78.69 184 ARG A N 1
ATOM 1390 C CA . ARG A 1 184 ? -11.684 -1.478 28.947 1.00 78.69 184 ARG A CA 1
ATOM 1391 C C . ARG A 1 184 ? -12.134 -2.345 27.777 1.00 78.69 184 ARG A C 1
ATOM 1393 O O . ARG A 1 184 ? -11.908 -3.555 27.813 1.00 78.69 184 ARG A O 1
ATOM 1400 N N . GLN A 1 185 ? -12.826 -1.744 26.818 1.00 85.75 185 GLN A N 1
ATOM 1401 C CA . GLN A 1 185 ? -13.203 -2.376 25.568 1.00 85.75 185 GLN A CA 1
ATOM 1402 C C . GLN A 1 185 ? -12.292 -1.885 24.451 1.00 85.75 185 GLN A C 1
ATOM 1404 O O . GLN A 1 185 ? -11.893 -0.723 24.444 1.00 85.75 185 GLN A O 1
ATOM 1409 N N . SER A 1 186 ? -12.020 -2.771 23.510 1.00 90.88 186 SER A N 1
ATOM 1410 C CA . SER A 1 186 ? -11.363 -2.492 22.239 1.00 90.88 186 SER A CA 1
ATOM 1411 C C . SER 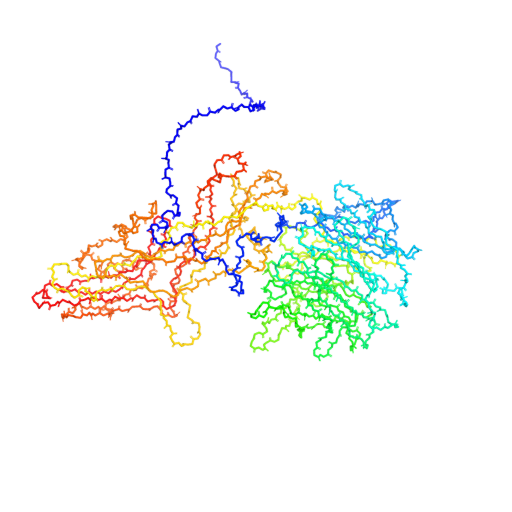A 1 186 ? -12.151 -3.249 21.175 1.00 90.88 186 SER A C 1
ATOM 1413 O O . SER A 1 186 ? -12.610 -4.359 21.453 1.00 90.88 186 SER A O 1
ATOM 1415 N N . LEU A 1 187 ? -12.334 -2.642 20.009 1.00 93.81 187 LEU A N 1
ATOM 1416 C CA . LEU A 1 187 ? -13.032 -3.219 18.864 1.00 93.81 187 LEU A CA 1
ATOM 1417 C C . LEU A 1 187 ? -12.203 -2.915 17.623 1.00 93.81 187 LEU A C 1
ATOM 1419 O O . LEU A 1 187 ? -11.813 -1.764 17.447 1.00 93.81 187 LEU A O 1
ATOM 1423 N N . VAL A 1 188 ? -11.932 -3.936 16.823 1.00 95.75 188 VAL A N 1
ATOM 1424 C CA . VAL A 1 188 ? -11.199 -3.851 15.557 1.00 95.75 188 VAL A CA 1
ATOM 1425 C C . VAL A 1 188 ? -11.872 -4.798 14.569 1.00 95.75 188 VAL A C 1
ATOM 1427 O O . VAL A 1 188 ? -12.394 -5.835 14.984 1.00 95.75 188 VAL A O 1
ATOM 1430 N N . SER A 1 189 ? -11.871 -4.422 13.301 1.00 95.81 189 SER A N 1
ATOM 1431 C CA . SER A 1 189 ? -12.203 -5.262 12.153 1.00 95.81 189 SER A CA 1
ATOM 1432 C C . SER A 1 189 ? -10.942 -5.500 11.335 1.00 95.81 189 SER A C 1
ATOM 1434 O O . SER A 1 189 ? -10.075 -4.622 11.300 1.00 95.81 189 SER A O 1
ATOM 1436 N N . ALA A 1 190 ? -10.820 -6.692 10.761 1.00 94.25 190 ALA A N 1
ATOM 1437 C CA . ALA A 1 190 ? -9.811 -7.020 9.760 1.00 94.25 190 ALA A CA 1
ATOM 1438 C C . ALA A 1 190 ? -10.106 -8.384 9.127 1.00 94.25 190 ALA A C 1
ATOM 1440 O O . ALA A 1 190 ? -10.538 -9.293 9.839 1.00 94.25 190 ALA A O 1
ATOM 1441 N N . ASP A 1 191 ? -9.757 -8.539 7.853 1.00 92.25 191 ASP A N 1
ATOM 1442 C CA . ASP A 1 191 ? -9.658 -9.829 7.162 1.00 92.25 191 ASP A CA 1
ATOM 1443 C C . ASP A 1 191 ? -8.471 -10.639 7.724 1.00 92.25 191 ASP A C 1
ATOM 1445 O O . ASP A 1 191 ? -7.305 -10.441 7.358 1.00 92.25 191 ASP A O 1
ATOM 1449 N N . ILE A 1 192 ? -8.738 -11.507 8.707 1.00 93.62 192 ILE A N 1
ATOM 1450 C CA . ILE A 1 192 ? -7.712 -12.347 9.354 1.00 93.62 192 ILE A CA 1
ATOM 1451 C C . ILE A 1 192 ? -7.635 -13.735 8.719 1.00 93.62 192 ILE A C 1
ATOM 1453 O O . ILE A 1 192 ? -6.683 -14.480 8.984 1.00 93.62 192 ILE A O 1
ATOM 1457 N N . ASP A 1 193 ? -8.627 -14.126 7.918 1.00 90.50 193 ASP A N 1
ATOM 1458 C CA . ASP A 1 193 ? -8.698 -15.446 7.298 1.00 90.50 193 ASP A CA 1
ATOM 1459 C C . ASP A 1 193 ? -8.430 -15.454 5.777 1.00 90.50 193 ASP A C 1
ATOM 1461 O O . ASP A 1 193 ? -8.059 -16.506 5.224 1.00 90.50 193 ASP A O 1
ATOM 1465 N N . GLY A 1 194 ? -8.419 -14.281 5.149 1.00 86.44 194 GLY A N 1
ATOM 1466 C CA . GLY A 1 194 ? -8.077 -14.004 3.757 1.00 86.44 194 GLY A CA 1
ATOM 1467 C C . GLY A 1 194 ? -9.225 -14.234 2.775 1.00 86.44 194 GLY A C 1
ATOM 1468 O O . GLY A 1 194 ? -8.951 -14.560 1.610 1.00 86.44 194 GLY A O 1
ATOM 1469 N N . ASP A 1 195 ? -10.484 -14.188 3.217 1.00 86.44 195 ASP A N 1
ATOM 1470 C CA . ASP A 1 195 ? -11.652 -14.373 2.349 1.00 86.44 195 ASP A CA 1
ATOM 1471 C C . ASP A 1 195 ? -12.167 -13.073 1.697 1.00 86.44 195 ASP A C 1
ATOM 1473 O O . ASP A 1 195 ? -12.978 -13.133 0.758 1.00 86.44 195 ASP A O 1
ATOM 1477 N N . GLY A 1 196 ? -11.604 -11.928 2.091 1.00 83.75 196 GLY A N 1
ATOM 1478 C CA . GLY A 1 196 ? -11.947 -10.595 1.611 1.00 83.75 196 GLY A CA 1
ATOM 1479 C C . GLY A 1 196 ? -13.054 -9.901 2.400 1.00 83.75 196 GLY A C 1
ATOM 1480 O O . GLY A 1 196 ? -13.498 -8.848 1.945 1.00 83.75 196 GLY A O 1
ATOM 1481 N N . LYS A 1 197 ? -13.521 -10.477 3.509 1.00 90.94 197 LYS A N 1
ATOM 1482 C CA . LYS A 1 197 ? -14.432 -9.845 4.464 1.00 90.94 197 LYS A CA 1
ATOM 1483 C C . LYS A 1 197 ? -13.745 -9.659 5.804 1.00 90.94 197 LYS A C 1
ATOM 1485 O O . LYS A 1 197 ? -12.802 -10.364 6.141 1.00 90.94 197 LYS A O 1
ATOM 1490 N N . ASP A 1 198 ? -14.258 -8.723 6.585 1.00 94.19 198 ASP A N 1
ATOM 1491 C CA . ASP A 1 198 ? -13.696 -8.435 7.892 1.00 94.19 198 ASP A CA 1
ATOM 1492 C C . ASP A 1 198 ? -14.305 -9.284 9.019 1.00 94.19 198 ASP A C 1
ATOM 1494 O O . ASP A 1 198 ? -15.512 -9.253 9.291 1.00 94.19 198 ASP A O 1
ATOM 1498 N N . GLU A 1 199 ? -13.435 -9.917 9.807 1.00 96.38 199 GLU A N 1
ATOM 1499 C CA . GLU A 1 199 ? -13.790 -10.480 11.107 1.00 96.38 199 GLU A CA 1
ATOM 1500 C C . GLU A 1 199 ? -13.821 -9.398 12.191 1.00 96.38 199 GLU A C 1
ATOM 1502 O O . GLU A 1 199 ? -13.071 -8.420 12.177 1.00 96.38 199 GLU A O 1
ATOM 1507 N N . ILE A 1 200 ? -14.623 -9.620 13.238 1.00 97.69 200 ILE A N 1
ATOM 1508 C CA . ILE A 1 200 ? -14.725 -8.704 14.380 1.00 97.69 200 ILE A CA 1
ATOM 1509 C C . ILE A 1 200 ? -13.918 -9.209 15.577 1.00 97.69 200 ILE A C 1
ATOM 1511 O O . ILE A 1 200 ? -14.270 -10.192 16.241 1.00 97.69 200 ILE A O 1
ATOM 1515 N N . LEU A 1 201 ? -12.883 -8.451 15.938 1.00 97.38 201 LEU A N 1
ATOM 1516 C CA . LEU A 1 201 ? -12.021 -8.687 17.091 1.00 97.38 201 LEU A CA 1
ATOM 1517 C C . LEU A 1 201 ? -12.412 -7.758 18.237 1.00 97.38 201 LEU A C 1
ATOM 1519 O O . LEU A 1 201 ? -12.378 -6.532 18.110 1.00 97.38 201 LEU A O 1
ATOM 1523 N N . LEU A 1 202 ? -12.753 -8.319 19.400 1.00 94.94 202 LEU A N 1
ATOM 1524 C CA . LEU A 1 202 ? -13.165 -7.494 20.535 1.00 94.94 202 LEU A CA 1
ATOM 1525 C C . LEU A 1 202 ? -12.598 -7.942 21.874 1.00 94.94 202 LEU A C 1
ATOM 1527 O O . LEU A 1 202 ? -12.441 -9.131 22.167 1.00 94.94 202 LEU A O 1
ATOM 1531 N N . THR A 1 203 ? -12.352 -6.957 22.734 1.00 92.38 203 THR A N 1
ATOM 1532 C CA . THR A 1 203 ? -11.959 -7.172 24.125 1.00 92.38 203 THR A CA 1
ATOM 1533 C C . THR A 1 203 ? -12.979 -6.568 25.084 1.00 92.38 203 THR A C 1
ATOM 1535 O O . THR A 1 203 ? -13.614 -5.548 24.814 1.00 92.38 203 THR A O 1
ATOM 1538 N N . ASN A 1 204 ? -13.146 -7.199 26.246 1.00 87.56 204 ASN A N 1
ATOM 1539 C CA . ASN A 1 204 ? -13.875 -6.618 27.373 1.00 87.56 204 ASN A CA 1
ATOM 1540 C C . ASN A 1 204 ? -13.188 -7.004 28.687 1.00 87.56 204 ASN A C 1
ATOM 1542 O O . ASN A 1 204 ? -13.365 -8.107 29.218 1.00 87.56 204 ASN A O 1
ATOM 1546 N N . GLY A 1 205 ? -12.367 -6.098 29.216 1.00 83.88 205 GLY A N 1
ATOM 1547 C CA . GLY A 1 205 ? -11.524 -6.374 30.375 1.00 83.88 205 GLY A CA 1
ATOM 1548 C C . GLY A 1 205 ? -10.411 -7.363 30.032 1.00 83.88 205 GLY A C 1
ATOM 1549 O O . GLY A 1 205 ? -9.388 -6.965 29.501 1.00 83.88 205 GLY A O 1
ATOM 1550 N N . THR A 1 206 ? -10.586 -8.636 30.387 1.00 88.31 206 THR A N 1
ATOM 1551 C CA . THR A 1 206 ? -9.628 -9.725 30.097 1.00 88.31 206 THR A CA 1
ATOM 1552 C C . THR A 1 206 ? -10.154 -10.727 29.072 1.00 88.31 206 THR A C 1
ATOM 1554 O O . THR A 1 206 ? -9.437 -11.650 28.692 1.00 88.31 206 THR A O 1
ATOM 1557 N N . LEU A 1 207 ? -11.424 -10.599 28.689 1.00 91.50 207 LEU A N 1
ATOM 1558 C CA . LEU A 1 207 ? -12.055 -11.434 27.677 1.00 91.50 207 LEU A CA 1
ATOM 1559 C C . LEU A 1 207 ? -11.605 -10.965 26.292 1.00 91.50 207 LEU A C 1
ATOM 1561 O O . LEU A 1 207 ? -11.610 -9.760 26.045 1.00 91.50 207 LEU A O 1
ATOM 1565 N N . PHE A 1 208 ? -11.267 -11.912 25.423 1.00 94.94 208 PHE A N 1
ATOM 1566 C CA . PHE A 1 208 ? -11.005 -11.698 24.004 1.00 94.94 208 PHE A CA 1
ATOM 1567 C C . PHE A 1 208 ? -11.898 -12.635 23.186 1.00 94.94 208 PHE A C 1
ATOM 1569 O O . PHE A 1 208 ? -11.949 -13.835 23.482 1.00 94.94 208 PHE A O 1
ATOM 1576 N N . LEU A 1 209 ? -12.613 -12.076 22.211 1.00 95.75 209 LEU A N 1
ATOM 1577 C CA . LEU A 1 209 ? -13.518 -12.790 21.312 1.00 95.75 209 LEU A CA 1
ATOM 1578 C C . LEU A 1 209 ? -13.181 -12.449 19.856 1.00 95.75 209 LEU A C 1
ATOM 1580 O O . LEU A 1 209 ? -12.807 -11.309 19.574 1.00 95.75 209 LEU A O 1
ATOM 1584 N N . ILE A 1 210 ? -13.379 -13.423 18.970 1.00 97.31 210 ILE A N 1
ATOM 1585 C CA . ILE A 1 210 ? -13.346 -13.259 17.511 1.00 97.31 210 ILE A CA 1
ATOM 1586 C C . ILE A 1 210 ? -14.688 -13.740 16.967 1.00 97.31 210 ILE A C 1
ATOM 1588 O O . ILE A 1 210 ? -15.110 -14.858 17.291 1.00 97.31 210 ILE A O 1
ATOM 1592 N N . TYR A 1 211 ? -15.346 -12.896 16.183 1.00 97.19 211 TYR A N 1
ATOM 1593 C CA . TYR A 1 211 ? -16.555 -13.226 15.437 1.00 97.19 211 TYR A CA 1
ATOM 1594 C C . TYR A 1 211 ? -16.275 -13.189 13.940 1.00 97.19 211 TYR A C 1
ATOM 1596 O O . TYR A 1 211 ? -15.487 -12.358 13.500 1.00 97.19 211 TYR A O 1
ATOM 1604 N N . ASP A 1 212 ? -16.945 -14.077 13.219 1.00 95.81 212 ASP A N 1
ATOM 1605 C CA . ASP A 1 212 ? -16.973 -14.141 11.759 1.00 95.81 212 ASP A CA 1
ATOM 1606 C C . ASP A 1 212 ? -17.760 -12.966 11.152 1.00 95.81 212 ASP A C 1
ATOM 1608 O O . ASP A 1 212 ? -18.484 -12.266 11.883 1.00 95.81 212 ASP A O 1
ATOM 1612 N N . ASP A 1 213 ? -17.698 -12.809 9.828 1.00 92.75 213 ASP A N 1
ATOM 1613 C CA . ASP A 1 213 ? -18.456 -11.801 9.070 1.00 92.75 213 ASP A CA 1
ATOM 1614 C C . ASP A 1 213 ? -19.979 -11.934 9.290 1.00 92.75 213 ASP A C 1
ATOM 1616 O O . ASP A 1 213 ? -20.737 -10.963 9.400 1.00 92.75 213 ASP A O 1
ATOM 1620 N N . ASP A 1 214 ? -20.443 -13.174 9.457 1.00 93.69 214 ASP A N 1
ATOM 1621 C CA . ASP A 1 214 ? -21.842 -13.507 9.723 1.00 93.69 214 ASP A CA 1
ATOM 1622 C C . ASP A 1 214 ? -22.236 -13.461 11.214 1.00 93.69 214 ASP A C 1
ATOM 1624 O O . ASP A 1 214 ? -23.394 -13.735 11.572 1.00 93.69 214 ASP A O 1
ATOM 1628 N N . TYR A 1 215 ? -21.313 -13.012 12.071 1.00 94.94 215 TYR A N 1
ATOM 1629 C CA . TYR A 1 215 ? -21.426 -12.908 13.526 1.00 94.94 215 TYR A CA 1
ATOM 1630 C C . TYR A 1 215 ? -21.460 -14.243 14.286 1.00 94.94 215 TYR A C 1
ATOM 1632 O O . TYR A 1 215 ? -21.856 -14.263 15.466 1.00 94.94 215 TYR A O 1
ATOM 1640 N N . ASP A 1 216 ? -21.030 -15.352 13.683 1.00 95.12 216 ASP A N 1
ATOM 1641 C CA . ASP A 1 216 ? -20.753 -16.580 14.423 1.00 95.12 216 ASP A CA 1
ATOM 1642 C C . ASP A 1 216 ? -19.476 -16.438 15.273 1.00 95.12 216 ASP A C 1
ATOM 1644 O O . ASP A 1 216 ? -18.478 -15.836 14.890 1.00 95.12 216 ASP A O 1
ATOM 1648 N N . LEU A 1 217 ? -19.505 -16.964 16.502 1.00 95.62 217 LEU A N 1
ATOM 1649 C CA . LEU A 1 217 ? -18.353 -16.892 17.407 1.00 95.62 217 LEU A CA 1
ATOM 1650 C C . LEU A 1 217 ? -17.292 -17.921 16.990 1.00 95.62 217 LEU A C 1
ATOM 1652 O O . LEU A 1 217 ? -17.484 -19.122 17.213 1.00 95.62 217 LEU A O 1
ATOM 1656 N N . LEU A 1 218 ? -16.155 -17.446 16.484 1.00 95.19 218 LEU A N 1
ATOM 1657 C CA . LEU A 1 218 ? -15.031 -18.278 16.047 1.00 95.19 218 LEU A CA 1
ATOM 1658 C C . LEU A 1 218 ? -14.105 -18.661 17.203 1.00 95.19 218 LEU A C 1
ATOM 1660 O O . LEU A 1 218 ? -13.677 -19.813 17.323 1.00 95.19 218 LEU A O 1
ATOM 1664 N N . TYR A 1 219 ? -13.802 -17.707 18.087 1.00 96.00 219 TYR A N 1
ATOM 1665 C CA . TYR A 1 219 ? -12.823 -17.910 19.153 1.00 96.00 219 TYR A CA 1
ATOM 1666 C C . TYR A 1 219 ? -13.177 -17.155 20.435 1.00 96.00 219 TYR A C 1
ATOM 1668 O O . TYR A 1 219 ? -13.629 -16.013 20.411 1.00 96.00 219 TYR A O 1
ATOM 1676 N N . GLU A 1 220 ? -12.921 -17.790 21.581 1.00 94.50 220 GLU A N 1
ATOM 1677 C CA . GLU A 1 220 ? -13.088 -17.198 22.908 1.00 94.50 220 GLU A CA 1
ATOM 1678 C C . GLU A 1 220 ? -11.906 -17.573 23.803 1.00 94.50 220 GLU A C 1
ATOM 1680 O O . GLU A 1 220 ? -11.574 -18.750 23.975 1.00 94.50 220 GLU A O 1
ATOM 1685 N N . THR A 1 221 ? -11.309 -16.575 24.455 1.00 93.56 221 THR A N 1
ATOM 1686 C CA . THR A 1 221 ? -10.317 -16.811 25.506 1.00 93.56 221 THR A CA 1
ATOM 1687 C C . THR A 1 221 ? -10.328 -15.725 26.576 1.00 93.56 221 THR A C 1
ATOM 1689 O O . THR A 1 221 ? -10.835 -14.621 26.393 1.00 93.56 221 THR A O 1
ATOM 1692 N N . THR A 1 222 ? -9.741 -16.032 27.731 1.00 92.38 222 THR A N 1
ATOM 1693 C CA . THR A 1 222 ? -9.481 -15.052 28.790 1.00 92.38 222 THR A CA 1
ATOM 1694 C C . THR A 1 222 ? -7.981 -14.908 28.989 1.00 92.38 222 THR A C 1
ATOM 1696 O O . THR A 1 222 ? -7.300 -15.862 29.369 1.00 92.38 222 THR A O 1
ATOM 1699 N N . ILE A 1 223 ? -7.474 -13.695 28.795 1.00 91.69 223 ILE A N 1
ATOM 1700 C CA . ILE A 1 223 ? -6.074 -13.353 29.027 1.00 91.69 223 ILE A CA 1
ATOM 1701 C C . ILE A 1 223 ? -5.880 -13.008 30.502 1.00 91.69 223 ILE A C 1
ATOM 1703 O O . ILE A 1 223 ? -6.577 -12.165 31.062 1.00 91.69 223 ILE A O 1
ATOM 1707 N N . ALA A 1 224 ? -4.934 -13.669 31.167 1.00 90.12 224 ALA A N 1
ATOM 1708 C CA . ALA A 1 224 ? -4.692 -13.415 32.582 1.00 90.12 224 ALA A CA 1
ATOM 1709 C C . ALA A 1 224 ? -4.235 -11.957 32.813 1.00 90.12 224 ALA A C 1
ATOM 1711 O O . ALA A 1 224 ? -3.344 -11.480 32.100 1.00 90.12 224 ALA A O 1
ATOM 1712 N N . PRO A 1 225 ? -4.785 -11.256 33.824 1.00 88.31 225 PRO A N 1
ATOM 1713 C CA . PRO A 1 225 ? -4.319 -9.920 34.168 1.00 88.31 225 PRO A CA 1
ATOM 1714 C C . PRO A 1 225 ? -2.875 -9.990 34.671 1.00 88.31 225 PRO A C 1
ATOM 1716 O O . PRO A 1 225 ? -2.503 -10.924 35.387 1.00 88.31 225 PRO A O 1
ATOM 1719 N N . LEU A 1 226 ? -2.066 -8.978 34.353 1.00 89.44 226 LEU A N 1
ATOM 1720 C CA . LEU A 1 226 ? -0.674 -8.922 34.813 1.00 89.44 226 LEU A CA 1
ATOM 1721 C C . LEU A 1 226 ? -0.552 -8.792 36.342 1.00 89.44 226 LEU A C 1
ATOM 1723 O O . LEU A 1 226 ? 0.438 -9.238 36.925 1.00 89.44 226 LEU A O 1
ATOM 1727 N N . LYS A 1 227 ? -1.568 -8.221 37.002 1.00 86.50 227 LYS A N 1
ATOM 1728 C CA . LYS A 1 227 ? -1.655 -8.084 38.461 1.00 86.50 227 LYS A CA 1
ATOM 1729 C C . LYS A 1 227 ? -3.115 -8.149 38.905 1.00 86.50 227 LYS A C 1
ATOM 1731 O O . LYS A 1 227 ? -3.930 -7.344 38.478 1.00 86.50 227 LYS A O 1
ATOM 1736 N N . THR A 1 228 ? -3.443 -9.107 39.773 1.00 80.88 228 THR A N 1
ATOM 1737 C CA . THR A 1 228 ? -4.831 -9.430 40.163 1.00 80.88 228 THR A CA 1
ATOM 1738 C C . THR A 1 228 ? -5.578 -8.280 40.841 1.00 80.88 228 THR A C 1
ATOM 1740 O O . THR A 1 228 ? -6.795 -8.201 40.735 1.00 80.88 228 THR A O 1
ATOM 1743 N N . GLU A 1 229 ? -4.861 -7.410 41.554 1.00 77.75 229 GLU A N 1
ATOM 1744 C CA . GLU A 1 229 ? -5.456 -6.290 42.295 1.00 77.75 229 GLU A CA 1
ATOM 1745 C C . GLU A 1 229 ? -5.531 -4.993 41.470 1.00 77.75 229 GLU A C 1
ATOM 1747 O O . GLU A 1 229 ? -6.106 -4.015 41.939 1.00 77.75 229 GLU A O 1
ATOM 1752 N N . SER A 1 230 ? -4.966 -4.983 40.259 1.00 79.31 230 SER A N 1
ATOM 1753 C CA . SER A 1 230 ? -4.926 -3.820 39.367 1.00 79.31 230 SER A CA 1
ATOM 1754 C C . SER A 1 230 ? -5.986 -3.916 38.274 1.00 79.31 230 SER A C 1
ATOM 1756 O O . SER A 1 230 ? -6.441 -5.005 37.915 1.00 79.31 230 SER A O 1
ATOM 1758 N N . ILE A 1 231 ? -6.360 -2.768 37.709 1.00 79.56 231 ILE A N 1
ATOM 1759 C CA . ILE A 1 231 ? -7.282 -2.725 36.575 1.00 79.56 231 ILE A CA 1
ATOM 1760 C C . ILE A 1 231 ? -6.544 -3.219 35.331 1.00 79.56 231 ILE A C 1
ATOM 1762 O O . ILE A 1 231 ? -5.560 -2.618 34.912 1.00 79.56 231 ILE A O 1
ATOM 1766 N N . ALA A 1 232 ? -7.022 -4.326 34.760 1.00 84.31 232 ALA A N 1
ATOM 1767 C CA . ALA A 1 232 ? -6.487 -4.886 33.524 1.00 84.31 232 ALA A CA 1
ATOM 1768 C C . ALA A 1 232 ? -6.988 -4.115 32.298 1.00 84.31 232 ALA A C 1
ATOM 1770 O O . ALA A 1 232 ? -8.197 -3.856 32.179 1.00 84.31 232 ALA A O 1
ATOM 1771 N N . VAL A 1 233 ? -6.050 -3.825 31.399 1.00 86.44 233 VAL A N 1
ATOM 1772 C CA . VAL A 1 233 ? -6.253 -3.142 30.121 1.00 86.44 233 VAL A CA 1
ATOM 1773 C C . VAL A 1 233 ? -5.817 -4.097 29.016 1.00 86.44 233 VAL A C 1
ATOM 1775 O O . VAL A 1 233 ? -4.629 -4.362 28.879 1.00 86.44 233 VAL A O 1
ATOM 1778 N N . LEU A 1 234 ? -6.766 -4.638 28.253 1.00 91.06 234 LEU A N 1
ATOM 1779 C CA . LEU A 1 234 ? -6.480 -5.488 27.098 1.00 91.06 234 LEU A CA 1
ATOM 1780 C C . LEU A 1 234 ? -6.935 -4.768 25.829 1.00 91.06 234 LEU A C 1
ATOM 1782 O O . LEU A 1 234 ? -8.129 -4.501 25.671 1.00 91.06 234 LEU A O 1
ATOM 1786 N N . ARG A 1 235 ? -5.993 -4.451 24.943 1.00 93.06 235 ARG A N 1
ATOM 1787 C CA . ARG A 1 235 ? -6.244 -3.820 23.642 1.00 93.06 235 ARG A CA 1
ATOM 1788 C C . ARG A 1 235 ? -5.941 -4.799 22.516 1.00 93.06 235 ARG A C 1
ATOM 1790 O O . ARG A 1 235 ? -5.117 -5.698 22.694 1.00 93.06 235 ARG A O 1
ATOM 1797 N N . VAL A 1 236 ? -6.630 -4.609 21.397 1.00 95.50 236 VAL A N 1
ATOM 1798 C CA . VAL A 1 236 ? -6.419 -5.354 20.155 1.00 95.50 236 VAL A CA 1
ATOM 1799 C C . VAL A 1 236 ? -6.180 -4.373 19.009 1.00 95.50 236 VAL A C 1
ATOM 1801 O O . VAL A 1 236 ? -6.773 -3.294 19.025 1.00 95.50 236 VAL A O 1
ATOM 1804 N N . ALA A 1 237 ? -5.305 -4.753 18.083 1.00 96.00 237 ALA A N 1
ATOM 1805 C CA . ALA A 1 237 ? -5.084 -4.162 16.762 1.00 96.00 237 ALA A CA 1
ATOM 1806 C C . ALA A 1 237 ? -4.885 -5.300 15.744 1.00 96.00 237 ALA A C 1
ATOM 1808 O O . ALA A 1 237 ? -4.720 -6.456 16.151 1.00 96.00 237 ALA A O 1
ATOM 1809 N N . ALA A 1 238 ? -4.911 -4.973 14.457 1.00 95.94 238 ALA A N 1
ATOM 1810 C CA . ALA A 1 238 ? -4.703 -5.901 13.351 1.00 95.94 238 ALA A CA 1
ATOM 1811 C C . ALA A 1 238 ? -3.882 -5.206 12.252 1.00 95.94 238 ALA A C 1
ATOM 1813 O O . ALA A 1 238 ? -4.036 -3.998 12.082 1.00 95.94 238 ALA A O 1
ATOM 1814 N N . ALA A 1 239 ? -2.991 -5.940 11.583 1.00 92.00 239 ALA A N 1
ATOM 1815 C CA . ALA A 1 239 ? -2.229 -5.466 10.424 1.00 92.00 239 ALA A CA 1
ATOM 1816 C C . ALA A 1 239 ? -1.635 -6.646 9.645 1.00 92.00 239 ALA A C 1
ATOM 1818 O O . ALA A 1 239 ? -1.266 -7.653 10.255 1.00 92.00 239 ALA A O 1
ATOM 1819 N N . ASP A 1 240 ? -1.509 -6.515 8.326 1.00 86.81 240 ASP A N 1
ATOM 1820 C CA . ASP A 1 240 ? -0.777 -7.466 7.484 1.00 86.81 240 ASP A CA 1
ATOM 1821 C C . ASP A 1 240 ? 0.729 -7.150 7.538 1.00 86.81 240 ASP A C 1
ATOM 1823 O O . ASP A 1 240 ? 1.177 -6.119 7.044 1.00 86.81 240 ASP A O 1
ATOM 1827 N N . PHE A 1 241 ? 1.508 -8.029 8.175 1.00 83.62 241 PHE A N 1
ATOM 1828 C CA . PHE A 1 241 ? 2.954 -7.843 8.353 1.00 83.62 241 PHE A CA 1
ATOM 1829 C C . PHE A 1 241 ? 3.805 -8.539 7.288 1.00 83.62 241 PHE A C 1
ATOM 1831 O O . PHE A 1 241 ? 5.013 -8.308 7.227 1.00 83.62 241 PHE A O 1
ATOM 1838 N N . ASP A 1 242 ? 3.243 -9.467 6.511 1.00 73.50 242 ASP A N 1
ATOM 1839 C CA . ASP A 1 242 ? 4.013 -10.260 5.545 1.00 73.50 242 ASP A CA 1
ATOM 1840 C C . ASP A 1 242 ? 3.553 -10.092 4.091 1.00 73.50 242 ASP A C 1
ATOM 1842 O O . ASP A 1 242 ? 4.265 -10.523 3.169 1.00 73.50 242 ASP A O 1
ATOM 1846 N N . GLY A 1 243 ? 2.467 -9.351 3.875 1.00 70.50 243 GLY A N 1
ATOM 1847 C CA . GLY A 1 243 ? 1.896 -9.022 2.578 1.00 70.50 243 GLY A CA 1
ATOM 1848 C C . GLY A 1 243 ? 1.123 -10.173 1.955 1.00 70.50 243 GLY A C 1
ATOM 1849 O O . GLY A 1 243 ? 1.007 -10.204 0.724 1.00 70.50 243 GLY A O 1
ATOM 1850 N N . ASP A 1 244 ? 0.690 -11.158 2.746 1.00 70.12 244 ASP A N 1
ATOM 1851 C CA . ASP A 1 244 ? -0.094 -12.292 2.256 1.00 70.12 244 ASP A CA 1
ATOM 1852 C C . ASP A 1 244 ? -1.596 -11.983 2.114 1.00 70.12 244 ASP A C 1
ATOM 1854 O O . ASP A 1 244 ? -2.344 -12.817 1.589 1.00 70.12 244 ASP A O 1
ATOM 1858 N N . GLY A 1 245 ? -2.012 -10.770 2.495 1.00 73.56 245 GLY A N 1
ATOM 1859 C CA . GLY A 1 245 ? -3.392 -10.303 2.473 1.00 73.56 245 GLY A CA 1
ATOM 1860 C C . GLY A 1 245 ? -4.183 -10.664 3.728 1.00 73.56 245 GLY A C 1
ATOM 1861 O O . GLY A 1 245 ? -5.370 -10.359 3.772 1.00 73.56 245 GLY A O 1
ATOM 1862 N N . LYS A 1 246 ? -3.569 -11.305 4.731 1.00 85.44 246 LYS A N 1
ATOM 1863 C CA . LYS A 1 246 ? -4.201 -11.643 6.010 1.00 85.44 246 LYS A CA 1
ATOM 1864 C C . LYS A 1 246 ? -3.614 -10.810 7.127 1.00 85.44 246 LYS A C 1
ATOM 1866 O O . LYS A 1 246 ? -2.404 -10.731 7.330 1.00 85.44 246 LYS A O 1
ATOM 1871 N N . SER A 1 247 ? -4.489 -10.256 7.947 1.00 90.75 247 SER A N 1
ATOM 1872 C CA . SER A 1 247 ? -4.046 -9.488 9.100 1.00 90.75 247 SER A CA 1
ATOM 1873 C C . SER A 1 247 ? -3.600 -10.383 10.259 1.00 90.75 247 SER A C 1
ATOM 1875 O O . SER A 1 247 ? -4.336 -11.241 10.753 1.00 90.75 247 SER A O 1
ATOM 1877 N N . GLY A 1 248 ? -2.408 -10.112 10.783 1.00 93.88 248 GLY A N 1
ATOM 1878 C CA . GLY A 1 248 ? -1.963 -10.599 12.081 1.00 93.88 248 GLY A CA 1
ATOM 1879 C C . GLY A 1 248 ? -2.698 -9.890 13.222 1.00 93.88 248 GLY A C 1
ATOM 1880 O O . GLY A 1 248 ? -2.956 -8.689 13.185 1.00 93.88 248 GLY A O 1
ATOM 1881 N N . ILE A 1 249 ? -3.007 -10.624 14.289 1.00 97.62 249 ILE A N 1
ATOM 1882 C CA . ILE A 1 249 ? -3.748 -10.151 15.463 1.00 97.62 249 ILE A CA 1
ATOM 1883 C C . ILE A 1 249 ? -2.775 -9.709 16.552 1.00 97.62 249 ILE A C 1
ATOM 1885 O O . ILE A 1 249 ? -2.055 -10.529 17.132 1.00 97.62 249 ILE A O 1
ATOM 1889 N N . ILE A 1 250 ? -2.822 -8.435 16.929 1.00 97.81 250 ILE A N 1
ATOM 1890 C CA . ILE A 1 250 ? -1.975 -7.853 17.971 1.00 97.81 250 ILE A CA 1
ATOM 1891 C C . ILE A 1 250 ? -2.764 -7.724 19.268 1.00 97.81 250 ILE A C 1
ATOM 1893 O O . ILE A 1 250 ? -3.762 -7.014 19.336 1.00 97.81 250 ILE A O 1
ATOM 1897 N N . LEU A 1 251 ? -2.291 -8.362 20.340 1.00 97.38 251 LEU A N 1
ATOM 1898 C CA . LEU A 1 251 ? -2.857 -8.223 21.682 1.00 97.38 251 LEU A CA 1
ATOM 1899 C C . LEU A 1 251 ? -1.886 -7.519 22.621 1.00 97.38 251 LEU A C 1
ATOM 1901 O O . LEU A 1 251 ? -0.762 -7.978 22.831 1.00 97.38 251 LEU A O 1
ATOM 1905 N N . VAL A 1 252 ? -2.364 -6.463 23.279 1.00 95.56 252 VAL A N 1
ATOM 1906 C CA . VAL A 1 252 ? -1.602 -5.701 24.275 1.00 95.56 252 VAL A CA 1
ATOM 1907 C C . VAL A 1 252 ? -2.273 -5.792 25.638 1.00 95.56 252 VAL A C 1
ATOM 1909 O O . VAL A 1 252 ? -3.396 -5.335 25.832 1.00 95.56 252 VAL A O 1
ATOM 1912 N N . ASN A 1 253 ? -1.573 -6.396 26.596 1.00 94.00 253 ASN A N 1
ATOM 1913 C CA . ASN A 1 253 ? -2.017 -6.618 27.968 1.00 94.00 253 ASN A CA 1
ATOM 1914 C C . ASN A 1 253 ? -1.256 -5.685 28.914 1.00 94.00 253 ASN A C 1
ATOM 1916 O O . ASN A 1 253 ? -0.073 -5.897 29.174 1.00 94.00 253 ASN A O 1
ATOM 1920 N N . GLY A 1 254 ? -1.935 -4.668 29.427 1.00 90.31 254 GLY A N 1
ATOM 1921 C CA . GLY A 1 254 ? -1.430 -3.693 30.385 1.00 90.31 254 GLY A CA 1
ATOM 1922 C C . GLY A 1 254 ? -2.210 -3.687 31.700 1.00 90.31 254 GLY A C 1
ATOM 1923 O O . GLY A 1 254 ? -3.191 -4.414 31.898 1.00 90.31 254 GLY A O 1
ATOM 1924 N N . ALA A 1 255 ? -1.767 -2.841 32.622 1.00 86.56 255 ALA A N 1
ATOM 1925 C CA . ALA A 1 255 ? -2.427 -2.604 33.895 1.00 86.56 255 ALA A CA 1
ATOM 1926 C C . ALA A 1 255 ? -2.271 -1.146 34.329 1.00 86.56 255 ALA A C 1
ATOM 1928 O O . ALA A 1 255 ? -1.259 -0.515 34.051 1.00 86.56 255 ALA A O 1
ATOM 1929 N N . ASP A 1 256 ? -3.248 -0.643 35.074 1.00 80.38 256 ASP A N 1
ATOM 1930 C CA . ASP A 1 256 ? -3.111 0.615 35.809 1.00 80.38 256 ASP A CA 1
ATOM 1931 C C . ASP A 1 256 ? -2.232 0.400 37.058 1.00 80.38 256 ASP A C 1
ATOM 1933 O O . ASP A 1 256 ? -2.714 0.132 38.168 1.00 80.38 256 ASP A O 1
ATOM 1937 N N . ASN A 1 257 ? -0.919 0.300 36.839 1.00 81.50 257 ASN A N 1
ATOM 1938 C CA . ASN A 1 257 ? 0.065 0.064 37.887 1.00 81.50 257 ASN A CA 1
ATOM 1939 C C . ASN A 1 257 ? 1.499 0.387 37.437 1.00 81.50 257 ASN A C 1
ATOM 1941 O O . ASN A 1 257 ? 2.040 -0.284 36.560 1.00 81.50 257 ASN A O 1
ATOM 1945 N N . ASP A 1 258 ? 2.155 1.306 38.141 1.00 77.31 258 ASP A N 1
ATOM 1946 C CA . ASP A 1 258 ? 3.534 1.752 37.889 1.00 77.31 258 ASP A CA 1
ATOM 1947 C C . ASP A 1 258 ? 4.608 0.680 38.082 1.00 77.31 258 ASP A C 1
ATOM 1949 O O . ASP A 1 258 ? 5.669 0.742 37.468 1.00 77.31 258 ASP A O 1
ATOM 1953 N N . GLU A 1 259 ? 4.321 -0.374 38.842 1.00 84.75 259 GLU A N 1
ATOM 1954 C CA . GLU A 1 259 ? 5.242 -1.500 39.029 1.00 84.75 259 GLU A CA 1
ATOM 1955 C C . GLU A 1 259 ? 5.138 -2.573 37.928 1.00 84.75 259 GLU A C 1
ATOM 1957 O O . GLU A 1 259 ? 5.858 -3.576 37.987 1.00 84.75 259 GLU A O 1
ATOM 1962 N N . ILE A 1 260 ? 4.219 -2.430 36.966 1.00 87.75 260 ILE A N 1
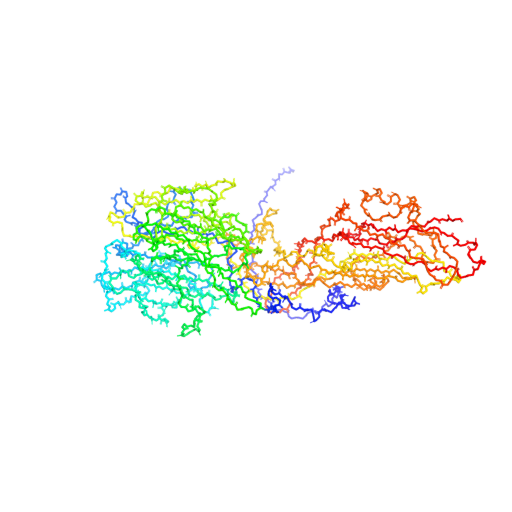ATOM 1963 C CA . ILE A 1 260 ? 3.927 -3.448 35.954 1.00 87.75 260 ILE A CA 1
ATOM 1964 C C . ILE A 1 260 ? 4.147 -2.889 34.558 1.00 87.75 260 ILE A C 1
ATOM 1966 O O . ILE A 1 260 ? 3.567 -1.885 34.175 1.00 87.75 260 ILE A O 1
ATOM 1970 N N . THR A 1 261 ? 4.939 -3.609 33.771 1.00 92.94 261 THR A N 1
ATOM 1971 C CA . THR A 1 261 ? 5.124 -3.324 32.350 1.00 92.94 261 THR A CA 1
ATOM 1972 C C . THR A 1 261 ? 4.115 -4.112 31.518 1.00 92.94 261 THR A C 1
ATOM 1974 O O . THR A 1 261 ? 4.008 -5.335 31.671 1.00 92.94 261 THR A O 1
ATOM 1977 N N . ALA A 1 262 ? 3.410 -3.413 30.632 1.00 93.56 262 ALA A N 1
ATOM 1978 C CA . ALA A 1 262 ? 2.537 -3.957 29.610 1.00 93.56 262 ALA A CA 1
ATOM 1979 C C . ALA A 1 262 ? 3.283 -4.946 28.714 1.00 93.56 262 ALA A C 1
ATOM 1981 O O . ALA A 1 262 ? 4.509 -4.899 28.572 1.00 93.56 262 ALA A O 1
ATOM 1982 N N . LYS A 1 263 ? 2.533 -5.860 28.105 1.00 96.00 263 LYS A N 1
ATOM 1983 C CA . LYS A 1 263 ? 3.074 -6.871 27.203 1.00 96.00 263 LYS A CA 1
ATOM 1984 C C . LYS A 1 263 ? 2.313 -6.924 25.895 1.00 96.00 263 LYS A C 1
ATOM 1986 O O . LYS A 1 263 ? 1.098 -6.778 25.915 1.00 96.00 263 LYS A O 1
ATOM 1991 N N . VAL A 1 264 ? 3.014 -7.225 24.809 1.00 97.25 264 VAL A N 1
ATOM 1992 C CA . VAL A 1 264 ? 2.449 -7.433 23.471 1.00 97.25 264 VAL A CA 1
ATOM 1993 C C . VAL A 1 264 ? 2.694 -8.863 22.996 1.00 97.25 264 VAL A C 1
ATOM 1995 O O . VAL A 1 264 ? 3.745 -9.436 23.287 1.00 97.25 264 VAL A O 1
ATOM 1998 N N . ALA A 1 265 ? 1.723 -9.447 22.303 1.00 97.06 265 ALA A N 1
ATOM 1999 C CA . ALA A 1 265 ? 1.850 -10.695 21.556 1.00 97.06 265 ALA A CA 1
ATOM 2000 C C . ALA A 1 265 ? 1.144 -10.557 20.203 1.00 97.06 265 ALA A C 1
ATOM 2002 O O . ALA A 1 265 ? 0.155 -9.831 20.112 1.00 97.06 265 ALA A O 1
ATOM 2003 N N . ILE A 1 266 ? 1.636 -11.278 19.197 1.00 96.50 266 ILE A N 1
ATOM 2004 C CA . ILE A 1 266 ? 1.082 -11.295 17.837 1.00 96.50 266 ILE A CA 1
ATOM 2005 C C . ILE A 1 266 ? 0.715 -12.732 17.486 1.00 96.50 266 ILE A C 1
ATOM 2007 O O . ILE A 1 266 ? 1.469 -13.667 17.797 1.00 96.50 266 ILE A O 1
ATOM 2011 N N . TYR A 1 267 ? -0.452 -12.902 16.877 1.00 95.94 267 TYR A N 1
ATOM 2012 C CA . TYR A 1 267 ? -0.985 -14.193 16.477 1.00 95.94 267 TYR A CA 1
ATOM 2013 C C . TYR A 1 267 ? -1.503 -14.162 15.047 1.00 95.94 267 TYR A C 1
ATOM 2015 O O . TYR A 1 267 ? -2.160 -13.205 14.669 1.00 95.94 267 TYR A O 1
ATOM 2023 N N . ASP A 1 268 ? -1.327 -15.265 14.337 1.00 92.75 268 ASP A N 1
ATOM 2024 C CA . ASP A 1 268 ? -1.980 -15.511 13.055 1.00 92.75 268 ASP A CA 1
ATOM 2025 C C . ASP A 1 268 ? -3.216 -16.382 13.283 1.00 92.75 268 ASP A C 1
ATOM 2027 O O . ASP A 1 268 ? -3.272 -17.175 14.239 1.00 92.75 268 ASP A O 1
ATOM 2031 N N . TRP A 1 269 ? -4.199 -16.270 12.396 1.00 92.50 269 TRP A N 1
ATOM 2032 C CA . TRP A 1 269 ? -5.391 -17.109 12.412 1.00 92.50 269 TRP A CA 1
ATOM 2033 C C . TRP A 1 269 ? -5.278 -18.236 11.382 1.00 92.50 269 TRP A C 1
ATOM 2035 O O . TRP A 1 269 ? -5.075 -18.009 10.195 1.00 92.50 269 TRP A O 1
ATOM 2045 N N . ASP A 1 270 ? -5.413 -19.489 11.833 1.00 85.38 270 ASP A N 1
ATOM 2046 C CA . ASP A 1 270 ? -5.351 -20.660 10.940 1.00 85.38 270 ASP A CA 1
ATOM 2047 C C . ASP A 1 270 ? -6.728 -21.144 10.441 1.00 85.38 270 ASP A C 1
ATOM 2049 O O . ASP A 1 270 ? -6.831 -22.224 9.848 1.00 85.38 270 ASP A O 1
ATOM 2053 N N . GLY A 1 271 ? -7.791 -20.378 10.714 1.00 85.31 271 GLY A N 1
ATOM 2054 C CA . GLY A 1 271 ? -9.188 -20.772 10.494 1.00 85.31 271 GLY A CA 1
ATOM 2055 C C . GLY A 1 271 ? -9.838 -21.483 11.688 1.00 85.31 271 GLY A C 1
ATOM 2056 O O . GLY A 1 271 ? -11.036 -21.765 11.673 1.00 85.31 271 GLY A O 1
ATOM 2057 N N . SER A 1 272 ? -9.074 -21.836 12.726 1.00 86.69 272 SER A N 1
ATOM 2058 C CA . SER A 1 272 ? -9.592 -22.579 13.886 1.00 86.69 272 SER A CA 1
ATOM 2059 C C . SER A 1 272 ? -8.951 -22.224 15.226 1.00 86.69 272 SER A C 1
ATOM 2061 O O . SER A 1 272 ? -9.556 -22.438 16.284 1.00 86.69 272 SER A O 1
ATOM 2063 N N . ALA A 1 273 ? -7.718 -21.735 15.208 1.00 90.94 273 ALA A N 1
ATOM 2064 C CA . ALA A 1 273 ? -6.938 -21.405 16.380 1.00 90.94 273 ALA A CA 1
ATOM 2065 C C . ALA A 1 273 ? -5.929 -20.292 16.082 1.00 90.94 273 ALA A C 1
ATOM 2067 O O . ALA A 1 273 ? -5.506 -20.069 14.949 1.00 90.94 273 ALA A O 1
ATOM 2068 N N . LEU A 1 274 ? -5.499 -19.640 17.161 1.00 94.50 274 LEU A N 1
ATOM 2069 C CA . LEU A 1 274 ? -4.406 -18.679 17.133 1.00 94.50 274 LEU A CA 1
ATOM 2070 C C . LEU A 1 274 ? -3.057 -19.400 17.089 1.00 94.50 274 LEU A C 1
ATOM 2072 O O . LEU A 1 274 ? -2.725 -20.170 18.001 1.00 94.50 274 LEU A O 1
ATOM 2076 N N . THR A 1 275 ? -2.251 -19.085 16.082 1.00 93.44 275 THR A N 1
ATOM 2077 C CA . THR A 1 275 ? -0.845 -19.489 15.986 1.00 93.44 275 THR A CA 1
ATOM 2078 C C . THR A 1 275 ? 0.034 -18.330 16.433 1.00 93.44 275 THR A C 1
ATOM 2080 O O . THR A 1 275 ? -0.229 -17.188 16.107 1.00 93.44 275 THR A O 1
ATOM 2083 N N . THR A 1 276 ? 1.051 -18.578 17.258 1.00 94.06 276 THR A N 1
ATOM 2084 C CA . THR A 1 276 ? 1.888 -17.491 17.791 1.00 94.06 276 THR A CA 1
ATOM 2085 C C . THR A 1 276 ? 2.961 -17.072 16.788 1.00 94.06 276 THR A C 1
ATOM 2087 O O . THR A 1 276 ? 3.908 -17.834 16.588 1.00 94.06 276 THR A O 1
ATOM 2090 N N . ALA A 1 277 ? 2.861 -15.843 16.278 1.00 90.69 277 ALA A N 1
ATOM 2091 C CA . ALA A 1 277 ? 3.920 -15.162 15.532 1.00 90.69 277 ALA A CA 1
ATOM 2092 C C . ALA A 1 277 ? 4.932 -14.509 16.493 1.00 90.69 277 ALA A C 1
ATOM 2094 O O . ALA A 1 277 ? 6.135 -14.764 16.426 1.00 90.69 277 ALA A O 1
ATOM 2095 N N . LEU A 1 278 ? 4.434 -13.775 17.498 1.00 93.19 278 LEU A N 1
ATOM 2096 C CA . LEU A 1 278 ? 5.240 -13.158 18.556 1.00 93.19 278 LEU A CA 1
ATOM 2097 C C . LEU A 1 278 ? 4.719 -13.558 19.939 1.00 93.19 278 LEU A C 1
ATOM 2099 O O . LEU A 1 278 ? 3.612 -13.210 20.347 1.00 93.19 278 LEU A O 1
ATOM 2103 N N . ALA A 1 279 ? 5.546 -14.266 20.709 1.00 95.75 279 ALA A N 1
ATOM 2104 C CA . ALA A 1 279 ? 5.229 -14.575 22.101 1.00 95.75 279 ALA A CA 1
ATOM 2105 C C . ALA A 1 279 ? 5.294 -13.314 22.979 1.00 95.75 279 ALA A C 1
ATOM 2107 O O . ALA A 1 279 ? 6.121 -12.449 22.729 1.00 95.75 279 ALA A O 1
ATOM 2108 N N . TRP A 1 280 ? 4.504 -13.264 24.060 1.00 96.06 280 TRP A N 1
ATOM 2109 C CA . TRP A 1 280 ? 4.421 -12.116 24.976 1.00 96.06 280 TRP A CA 1
ATOM 2110 C C . TRP A 1 280 ? 5.777 -11.474 25.325 1.00 96.06 280 TRP A C 1
ATOM 2112 O O . TRP A 1 280 ? 6.563 -12.050 26.087 1.00 96.06 280 TRP A O 1
ATOM 2122 N N . GLN A 1 281 ? 5.998 -10.248 24.853 1.00 94.69 281 GLN A N 1
ATOM 2123 C CA . GLN A 1 281 ? 7.170 -9.420 25.150 1.00 94.69 281 GLN A CA 1
ATOM 2124 C C . GLN A 1 281 ? 6.776 -8.165 25.924 1.00 94.69 281 GLN A C 1
ATOM 2126 O O . GLN A 1 281 ? 5.650 -7.700 25.805 1.00 94.69 281 GLN A O 1
ATOM 2131 N N . SER A 1 282 ? 7.683 -7.621 26.737 1.00 93.62 282 SER A N 1
ATOM 2132 C CA . SER A 1 282 ? 7.433 -6.368 27.460 1.00 93.62 282 SER A CA 1
ATOM 2133 C C . SER A 1 282 ? 7.490 -5.167 26.518 1.00 93.62 282 SER A C 1
ATOM 2135 O O . SER A 1 282 ? 8.458 -5.026 25.777 1.00 93.62 282 SER A O 1
ATOM 2137 N N . VAL A 1 283 ? 6.523 -4.261 26.635 1.00 92.25 283 VAL A N 1
ATOM 2138 C CA . VAL A 1 283 ? 6.523 -2.967 25.940 1.00 92.25 283 VAL A CA 1
ATOM 2139 C C . VAL A 1 283 ? 7.382 -1.989 26.743 1.00 92.25 283 VAL A C 1
ATOM 2141 O O . VAL A 1 283 ? 6.909 -1.300 27.652 1.00 92.25 283 VAL A O 1
ATOM 2144 N N . GLN A 1 284 ? 8.687 -2.019 26.480 1.00 89.12 284 GLN A N 1
ATOM 2145 C CA . GLN A 1 284 ? 9.683 -1.186 27.151 1.00 89.12 284 GLN A CA 1
ATOM 2146 C C . GLN A 1 284 ? 10.874 -0.899 26.238 1.00 89.12 284 GLN A C 1
ATOM 2148 O O . GLN A 1 284 ? 11.272 -1.755 25.447 1.00 89.12 284 GLN A O 1
ATOM 2153 N N . ASN A 1 285 ? 11.493 0.263 26.423 1.00 78.50 285 ASN A N 1
ATOM 2154 C CA . ASN A 1 285 ? 12.823 0.551 25.893 1.00 78.50 285 ASN A CA 1
ATOM 2155 C C . ASN A 1 285 ? 13.901 0.260 26.960 1.00 78.50 285 ASN A C 1
ATOM 2157 O O . ASN A 1 285 ? 13.655 -0.411 27.966 1.00 78.50 285 ASN A O 1
ATOM 2161 N N . VAL A 1 286 ? 15.123 0.764 26.758 1.00 70.94 286 VAL A N 1
ATOM 2162 C CA . VAL A 1 286 ? 16.257 0.516 27.669 1.00 70.94 286 VAL A CA 1
ATOM 2163 C C . VAL A 1 286 ? 16.035 1.107 29.072 1.00 70.94 286 VAL A C 1
ATOM 2165 O O . VAL A 1 286 ? 16.643 0.632 30.033 1.00 70.94 286 VAL A O 1
ATOM 2168 N N . SER A 1 287 ? 15.184 2.129 29.212 1.00 75.62 287 SER A N 1
ATOM 2169 C CA . SER A 1 287 ? 15.078 2.923 30.447 1.00 75.62 287 SER A CA 1
ATOM 2170 C C . SER A 1 287 ? 13.686 2.940 31.084 1.00 75.62 287 SER A C 1
ATOM 2172 O O . SER A 1 287 ? 13.593 3.190 32.285 1.00 75.62 287 SER A O 1
ATOM 2174 N N . VAL A 1 288 ? 12.620 2.690 30.320 1.00 84.19 288 VAL A N 1
ATOM 2175 C CA . VAL A 1 288 ? 11.222 2.901 30.721 1.00 84.19 288 VAL A CA 1
ATOM 2176 C C . VAL A 1 288 ? 10.312 1.846 30.082 1.00 84.19 288 VAL A C 1
ATOM 2178 O O . VAL A 1 288 ? 10.495 1.489 28.920 1.00 84.19 288 VAL A O 1
ATOM 2181 N N . GLY A 1 289 ? 9.308 1.370 30.824 1.00 88.88 289 GLY A N 1
ATOM 2182 C CA . GLY A 1 289 ? 8.203 0.563 30.298 1.00 88.88 289 GLY A CA 1
ATOM 2183 C C . GLY A 1 289 ? 6.879 1.325 30.286 1.00 88.88 289 GLY A C 1
ATOM 2184 O O . GLY A 1 289 ? 6.742 2.348 30.959 1.00 88.88 289 GLY A O 1
ATOM 2185 N N . LEU A 1 290 ? 5.893 0.813 29.551 1.00 88.88 290 LEU A N 1
ATOM 2186 C CA . LEU A 1 290 ? 4.507 1.295 29.612 1.00 88.88 290 LEU A CA 1
ATOM 2187 C C . LEU A 1 290 ? 3.686 0.463 30.600 1.00 88.88 290 LEU A C 1
ATOM 2189 O O . LEU A 1 290 ? 3.901 -0.739 30.685 1.00 88.88 290 LEU A O 1
ATOM 2193 N N . GLN A 1 291 ? 2.755 1.071 31.335 1.00 86.81 291 GLN A N 1
ATOM 2194 C CA . GLN A 1 291 ? 1.867 0.383 32.286 1.00 86.81 291 GLN A CA 1
ATOM 2195 C C . GLN A 1 291 ? 0.578 -0.090 31.604 1.00 86.81 291 GLN A C 1
ATOM 2197 O O . GLN A 1 291 ? 0.309 -1.286 31.481 1.00 86.81 291 GLN A O 1
ATOM 2202 N N . SER A 1 292 ? -0.201 0.878 31.122 1.00 82.81 292 SER A N 1
ATOM 2203 C CA . SER A 1 292 ? -1.394 0.741 30.299 1.00 82.81 292 SER A CA 1
ATOM 2204 C C . SER A 1 292 ? -1.107 1.438 28.974 1.00 82.81 292 SER A C 1
ATOM 2206 O O . SER A 1 292 ? -0.634 2.576 28.962 1.00 82.81 292 SER A O 1
ATOM 2208 N N . CYS A 1 293 ? -1.346 0.761 27.853 1.00 87.25 293 CYS A N 1
ATOM 2209 C CA . CYS A 1 293 ? -1.117 1.353 26.542 1.00 87.25 293 CYS A CA 1
ATOM 2210 C C . CYS A 1 293 ? -2.174 0.949 25.518 1.00 87.25 293 CYS A C 1
ATOM 2212 O O . CYS A 1 293 ? -2.784 -0.120 25.604 1.00 87.25 293 CYS A O 1
ATOM 2214 N N . ALA A 1 294 ? -2.394 1.860 24.577 1.00 89.88 294 ALA A N 1
ATOM 2215 C CA . ALA A 1 294 ? -3.021 1.597 23.295 1.00 89.88 294 ALA A CA 1
ATOM 2216 C C . ALA A 1 294 ? -1.962 1.149 22.280 1.00 89.88 294 ALA A C 1
ATOM 2218 O O . ALA A 1 294 ? -0.760 1.297 22.528 1.00 89.88 294 ALA A O 1
ATOM 2219 N N . VAL A 1 295 ? -2.427 0.598 21.164 1.00 93.94 295 VAL A N 1
ATOM 2220 C CA . VAL A 1 295 ? -1.600 0.153 20.045 1.00 93.94 295 VAL A CA 1
ATOM 2221 C C . VAL A 1 295 ? -2.269 0.555 18.736 1.00 93.94 295 VAL A C 1
ATOM 2223 O O . VAL A 1 295 ? -3.492 0.467 18.638 1.00 93.94 295 VAL A O 1
ATOM 2226 N N . ALA A 1 296 ? -1.460 0.998 17.783 1.00 94.62 296 ALA A N 1
ATOM 2227 C CA . ALA A 1 296 ? -1.793 1.161 16.375 1.00 94.62 296 ALA A CA 1
ATOM 2228 C C . ALA A 1 296 ? -0.696 0.493 15.535 1.00 94.62 296 ALA A C 1
ATOM 2230 O O . ALA A 1 296 ? 0.385 0.202 16.064 1.00 94.62 296 ALA A O 1
ATOM 2231 N N . ALA A 1 297 ? -0.994 0.243 14.267 1.00 94.25 297 ALA A N 1
ATOM 2232 C CA . ALA A 1 297 ? -0.041 -0.242 13.284 1.00 94.25 297 ALA A CA 1
ATOM 2233 C C . ALA A 1 297 ? -0.065 0.678 12.058 1.00 94.25 297 ALA A C 1
ATOM 2235 O O . ALA A 1 297 ? -1.124 1.233 11.770 1.00 94.25 297 ALA A O 1
ATOM 2236 N N . GLY A 1 298 ? 1.079 0.849 11.403 1.00 90.50 298 GLY A N 1
ATOM 2237 C CA . GLY A 1 298 ? 1.253 1.671 10.201 1.00 90.50 298 GLY A CA 1
ATOM 2238 C C . GLY A 1 298 ? 2.691 1.586 9.690 1.00 90.50 298 GLY A C 1
ATOM 2239 O O . GLY A 1 298 ? 3.554 1.186 10.467 1.00 90.50 298 GLY A O 1
ATOM 2240 N N . ASP A 1 299 ? 2.947 1.910 8.425 1.00 86.88 299 ASP A N 1
ATOM 2241 C CA . ASP A 1 299 ? 4.300 1.914 7.834 1.00 86.88 299 ASP A CA 1
ATOM 2242 C C . ASP A 1 299 ? 5.030 3.208 8.211 1.00 86.88 299 ASP A C 1
ATOM 2244 O O . ASP A 1 299 ? 4.902 4.239 7.558 1.00 86.88 299 ASP A O 1
ATOM 2248 N N . ILE A 1 300 ? 5.753 3.185 9.326 1.00 88.56 300 ILE A N 1
ATOM 2249 C CA . ILE A 1 300 ? 6.314 4.387 9.949 1.00 88.56 300 ILE A CA 1
ATOM 2250 C C . ILE A 1 300 ? 7.714 4.704 9.406 1.00 88.56 300 ILE A C 1
ATOM 2252 O O . ILE A 1 300 ? 8.199 5.831 9.576 1.00 88.56 300 ILE A O 1
ATOM 2256 N N . ASP A 1 301 ? 8.406 3.724 8.822 1.00 82.44 301 ASP A N 1
ATOM 2257 C CA . ASP A 1 301 ? 9.761 3.894 8.291 1.00 82.44 301 ASP A CA 1
ATOM 2258 C C . ASP A 1 301 ? 9.882 3.813 6.758 1.00 82.44 301 ASP A C 1
ATOM 2260 O O . ASP A 1 301 ? 10.952 4.138 6.220 1.00 82.44 301 ASP A O 1
ATOM 2264 N N . GLY A 1 302 ? 8.779 3.521 6.062 1.00 78.06 302 GLY A N 1
ATOM 2265 C CA . GLY A 1 302 ? 8.661 3.528 4.606 1.00 78.06 302 GLY A CA 1
ATOM 2266 C C . GLY A 1 302 ? 9.160 2.244 3.944 1.00 78.06 302 GLY A C 1
ATOM 2267 O O . GLY A 1 302 ? 9.499 2.260 2.753 1.00 78.06 302 GLY A O 1
ATOM 2268 N N . ASP A 1 303 ? 9.290 1.146 4.694 1.00 70.94 303 ASP A N 1
ATOM 2269 C CA . ASP A 1 303 ? 9.689 -0.160 4.164 1.00 70.94 303 ASP A CA 1
ATOM 2270 C C . ASP A 1 303 ? 8.504 -1.019 3.675 1.00 70.94 303 ASP A C 1
ATOM 2272 O O . ASP A 1 303 ? 8.716 -2.103 3.113 1.00 70.94 303 ASP A O 1
ATOM 2276 N N . ASN A 1 304 ? 7.280 -0.478 3.757 1.00 72.44 304 ASN A N 1
ATOM 2277 C CA . ASN A 1 304 ? 5.999 -1.104 3.423 1.00 72.44 304 ASN A CA 1
ATOM 2278 C C . ASN A 1 304 ? 5.616 -2.287 4.332 1.00 72.44 304 ASN A C 1
ATOM 2280 O O . ASN A 1 304 ? 4.724 -3.067 3.982 1.00 72.44 304 ASN A O 1
ATOM 2284 N N . ILE A 1 305 ? 6.259 -2.450 5.489 1.00 80.31 305 ILE A N 1
ATOM 2285 C CA . ILE A 1 305 ? 5.839 -3.362 6.554 1.00 80.31 305 ILE A CA 1
ATOM 2286 C C . ILE A 1 305 ? 5.303 -2.518 7.720 1.00 80.31 305 ILE A C 1
ATOM 2288 O O . ILE A 1 305 ? 5.993 -1.642 8.216 1.00 80.31 305 ILE A O 1
ATOM 2292 N N . PRO A 1 306 ? 4.081 -2.773 8.222 1.00 87.56 306 PRO A N 1
ATOM 2293 C CA . PRO A 1 306 ? 3.565 -1.991 9.339 1.00 87.56 306 PRO A CA 1
ATOM 2294 C C . PRO A 1 306 ? 4.348 -2.193 10.653 1.00 87.56 306 PRO A C 1
ATOM 2296 O O . PRO A 1 306 ? 4.382 -3.292 11.220 1.00 87.56 306 PRO A O 1
ATOM 2299 N N . GLU A 1 307 ? 4.858 -1.103 11.226 1.00 91.38 307 GLU A N 1
ATOM 2300 C CA . GLU A 1 307 ? 5.371 -1.023 12.594 1.00 91.38 307 GLU A CA 1
ATOM 2301 C C . GLU A 1 307 ? 4.250 -1.051 13.629 1.00 91.38 307 GLU A C 1
ATOM 2303 O O . GLU A 1 307 ? 3.101 -0.699 13.371 1.00 91.38 307 GLU A O 1
ATOM 2308 N N . LEU A 1 308 ? 4.603 -1.367 14.881 1.00 94.38 308 LEU A N 1
ATOM 2309 C CA . LEU A 1 308 ? 3.690 -1.211 16.014 1.00 94.38 308 LEU A CA 1
ATOM 2310 C C . LEU A 1 308 ? 4.004 0.026 16.843 1.00 94.38 308 LEU A C 1
ATOM 2312 O O . LEU A 1 308 ? 5.079 0.152 17.435 1.00 94.38 308 LEU A O 1
ATOM 2316 N N . VAL A 1 309 ? 3.005 0.891 17.000 1.00 93.81 309 VAL A N 1
ATOM 2317 C CA . VAL A 1 309 ? 3.096 2.112 17.798 1.00 93.81 309 VAL A CA 1
ATOM 2318 C C . VAL A 1 309 ? 2.291 1.962 19.081 1.00 93.81 309 VAL A C 1
ATOM 2320 O O . VAL A 1 309 ? 1.068 1.835 19.076 1.00 93.81 309 VAL A O 1
ATOM 2323 N N . PHE A 1 310 ? 2.978 2.025 20.219 1.00 92.50 310 PHE A N 1
ATOM 2324 C CA . PHE A 1 310 ? 2.380 1.944 21.548 1.00 92.50 310 PHE A CA 1
ATOM 2325 C C . PHE A 1 310 ? 2.339 3.313 22.212 1.00 92.50 310 PHE A C 1
ATOM 2327 O O . PHE A 1 310 ? 3.362 3.986 22.301 1.00 92.50 310 PHE A O 1
ATOM 2334 N N . ALA A 1 311 ? 1.199 3.690 22.785 1.00 89.12 311 ALA A N 1
ATOM 2335 C CA . ALA A 1 311 ? 1.058 4.935 23.541 1.00 89.12 311 ALA A CA 1
ATOM 2336 C C . ALA A 1 311 ? 0.462 4.671 24.924 1.00 89.12 311 ALA A C 1
ATOM 2338 O O . ALA A 1 311 ? -0.613 4.079 25.038 1.00 89.12 311 ALA A O 1
ATOM 2339 N N . GLY A 1 312 ? 1.137 5.102 25.992 1.00 86.44 312 GLY A N 1
ATOM 2340 C CA . GLY A 1 312 ? 0.703 4.765 27.349 1.00 86.44 312 GLY A CA 1
ATOM 2341 C C . GLY A 1 312 ? 1.424 5.480 28.484 1.00 86.44 312 GLY A C 1
ATOM 2342 O O . GLY A 1 312 ? 2.410 6.182 28.266 1.00 86.44 312 GLY A O 1
ATOM 2343 N N . ALA A 1 313 ? 0.935 5.280 29.710 1.00 83.75 313 ALA A N 1
ATOM 2344 C CA . ALA A 1 313 ? 1.561 5.794 30.931 1.00 83.75 313 ALA A CA 1
ATOM 2345 C C . ALA A 1 313 ? 2.883 5.066 31.219 1.00 83.75 313 ALA A C 1
ATOM 2347 O O . ALA A 1 313 ? 2.965 3.845 31.086 1.00 83.75 313 ALA A O 1
ATOM 2348 N N . LYS A 1 314 ? 3.921 5.794 31.633 1.00 85.44 314 LYS A N 1
ATOM 2349 C CA . LYS A 1 314 ? 5.245 5.226 31.925 1.00 85.44 314 LYS A CA 1
ATOM 2350 C C . LYS A 1 314 ? 5.294 4.577 33.302 1.00 85.44 314 LYS A C 1
ATOM 2352 O O . LYS A 1 314 ? 4.715 5.082 34.251 1.00 85.44 314 LYS A O 1
ATOM 2357 N N . THR A 1 315 ? 6.073 3.515 33.468 1.00 87.50 315 THR A N 1
ATOM 2358 C CA . THR A 1 315 ? 6.278 2.831 34.763 1.00 87.50 315 THR A CA 1
ATOM 2359 C C . THR A 1 315 ? 7.101 3.636 35.779 1.00 87.50 315 THR A C 1
ATOM 2361 O O . THR A 1 315 ? 7.178 3.265 36.944 1.00 87.50 315 THR A O 1
ATOM 2364 N N . ASP A 1 316 ? 7.785 4.704 35.360 1.00 84.75 316 ASP A N 1
ATOM 2365 C CA . ASP A 1 316 ? 8.731 5.454 36.200 1.00 84.75 316 ASP A CA 1
ATOM 2366 C C . ASP A 1 316 ? 8.260 6.868 36.589 1.00 84.75 316 ASP A C 1
ATOM 2368 O O . ASP A 1 316 ? 8.904 7.525 37.414 1.00 84.75 316 ASP A O 1
ATOM 2372 N N . SER A 1 317 ? 7.154 7.350 36.012 1.00 79.56 317 SER A N 1
ATOM 2373 C CA . SER A 1 317 ? 6.539 8.638 36.340 1.00 79.56 317 SER A CA 1
ATOM 2374 C C . SER A 1 317 ? 5.080 8.703 35.881 1.00 79.56 317 SER A C 1
ATOM 2376 O O . SER A 1 317 ? 4.671 7.951 35.007 1.00 79.56 317 SER A O 1
ATOM 2378 N N . ASP A 1 318 ? 4.329 9.700 36.350 1.00 72.25 318 ASP A N 1
ATOM 2379 C CA . ASP A 1 318 ? 2.922 9.935 35.961 1.00 72.25 318 ASP A CA 1
ATOM 2380 C C . ASP A 1 318 ? 2.740 10.488 34.525 1.00 72.25 318 ASP A C 1
ATOM 2382 O O . ASP A 1 318 ? 1.683 11.015 34.167 1.00 72.25 318 ASP A O 1
ATOM 2386 N N . SER A 1 319 ? 3.782 10.407 33.694 1.00 78.12 319 SER A N 1
ATOM 2387 C CA . SER A 1 319 ? 3.771 10.923 32.322 1.00 78.12 319 SER A CA 1
ATOM 2388 C C . SER A 1 319 ? 3.525 9.804 31.331 1.00 78.12 319 SER A C 1
ATOM 2390 O O . SER A 1 319 ? 3.938 8.674 31.578 1.00 78.12 319 SER A O 1
ATOM 2392 N N . ALA A 1 320 ? 2.914 10.118 30.192 1.00 80.38 320 ALA A N 1
ATOM 2393 C CA . ALA A 1 320 ? 2.796 9.159 29.104 1.00 80.38 320 ALA A CA 1
ATOM 2394 C C . ALA A 1 320 ? 3.934 9.279 28.093 1.00 80.38 320 ALA A C 1
ATOM 2396 O O . ALA A 1 320 ? 4.653 10.280 28.058 1.00 80.38 320 ALA A O 1
ATOM 2397 N N . THR A 1 321 ? 4.092 8.247 27.271 1.00 83.69 321 THR A N 1
ATOM 2398 C CA . THR A 1 321 ? 4.985 8.260 26.119 1.00 83.69 321 THR A CA 1
ATOM 2399 C C . THR A 1 321 ? 4.490 7.369 24.991 1.00 83.69 321 THR A C 1
ATOM 2401 O O . THR A 1 321 ? 3.636 6.506 25.197 1.00 83.69 321 THR A O 1
ATOM 2404 N N . ILE A 1 322 ? 5.065 7.597 23.814 1.00 87.44 322 ILE A N 1
ATOM 2405 C CA . ILE A 1 322 ? 4.990 6.728 22.641 1.00 87.44 322 ILE A CA 1
ATOM 2406 C C . ILE A 1 322 ? 6.228 5.823 22.629 1.00 87.44 322 ILE A C 1
ATOM 2408 O O . ILE A 1 322 ? 7.285 6.248 23.104 1.00 87.44 322 ILE A O 1
ATOM 2412 N N . MET A 1 323 ? 6.092 4.595 22.143 1.00 88.56 323 MET A N 1
ATOM 2413 C CA . MET A 1 323 ? 7.181 3.681 21.800 1.00 88.56 323 MET A CA 1
ATOM 2414 C C . MET A 1 323 ? 6.849 3.015 20.467 1.00 88.56 323 MET A C 1
ATOM 2416 O O . MET A 1 323 ? 5.692 2.669 20.249 1.00 88.56 323 MET A O 1
ATOM 2420 N N . VAL A 1 324 ? 7.853 2.794 19.624 1.00 89.94 324 VAL A N 1
ATOM 2421 C CA . VAL A 1 324 ? 7.697 2.089 18.343 1.00 89.94 324 VAL A CA 1
ATOM 2422 C C . VAL A 1 324 ? 8.413 0.744 18.426 1.00 89.94 324 VAL A C 1
ATOM 2424 O O . VAL A 1 324 ? 9.489 0.645 19.023 1.00 89.94 324 VAL A O 1
ATOM 2427 N N . MET A 1 325 ? 7.802 -0.299 17.879 1.00 90.69 325 MET A N 1
ATOM 2428 C CA . MET A 1 325 ? 8.444 -1.574 17.592 1.00 90.69 325 MET A CA 1
ATOM 2429 C C . MET A 1 325 ? 8.567 -1.703 16.079 1.00 90.69 325 MET A C 1
ATOM 2431 O O . MET A 1 325 ? 7.552 -1.830 15.405 1.00 90.69 325 MET A O 1
ATOM 2435 N N . ASP A 1 326 ? 9.817 -1.678 15.628 1.00 87.94 326 ASP A N 1
ATOM 2436 C CA . ASP A 1 326 ? 10.268 -2.036 14.283 1.00 87.94 326 ASP A CA 1
ATOM 2437 C C . ASP A 1 326 ? 9.789 -3.451 13.956 1.00 87.94 326 ASP A C 1
ATOM 2439 O O . ASP A 1 326 ? 10.011 -4.370 14.772 1.00 87.94 326 ASP A O 1
ATOM 2443 N N . VAL A 1 327 ? 9.137 -3.606 12.805 1.00 87.62 327 VAL A N 1
ATOM 2444 C CA . VAL A 1 327 ? 8.792 -4.907 12.241 1.00 87.62 327 VAL A CA 1
ATOM 2445 C C . VAL A 1 327 ? 9.500 -5.064 10.902 1.00 87.62 327 VAL A C 1
ATOM 2447 O O . VAL A 1 327 ? 8.961 -4.769 9.855 1.00 87.62 327 VAL A O 1
ATOM 2450 N N . SER A 1 328 ? 10.695 -5.642 10.927 1.00 82.75 328 SER A N 1
ATOM 2451 C CA . SER A 1 328 ? 11.516 -5.821 9.725 1.00 82.75 328 SER A CA 1
ATOM 2452 C C . SER A 1 328 ? 11.664 -7.290 9.340 1.00 82.75 328 SER A C 1
ATOM 2454 O O . SER A 1 328 ? 11.453 -8.203 10.138 1.00 82.75 328 SER A O 1
ATOM 2456 N N . ALA A 1 329 ? 12.083 -7.572 8.107 1.00 74.44 329 ALA A N 1
ATOM 2457 C CA . ALA A 1 329 ? 12.365 -8.937 7.659 1.00 74.44 329 ALA A CA 1
ATOM 2458 C C . ALA A 1 329 ? 13.870 -9.270 7.696 1.00 74.44 329 ALA A C 1
ATOM 2460 O O . ALA A 1 329 ? 14.712 -8.529 7.188 1.00 74.44 329 ALA A O 1
ATOM 2461 N N . ASP A 1 330 ? 14.236 -10.440 8.238 1.00 70.00 330 ASP A N 1
ATOM 2462 C CA . ASP A 1 330 ? 15.604 -10.957 8.119 1.00 70.00 330 ASP A CA 1
ATOM 2463 C C . ASP A 1 330 ? 15.923 -11.436 6.685 1.00 70.00 330 ASP A C 1
ATOM 2465 O O . ASP A 1 330 ? 15.058 -11.558 5.818 1.00 70.00 330 ASP A O 1
ATOM 2469 N N . ALA A 1 331 ? 17.189 -11.782 6.420 1.00 64.31 331 ALA A N 1
ATOM 2470 C CA . ALA A 1 331 ? 17.622 -12.260 5.099 1.00 64.31 331 ALA A CA 1
ATOM 2471 C C . ALA A 1 331 ? 16.956 -13.578 4.633 1.00 64.31 331 ALA A C 1
ATOM 2473 O O . ALA A 1 331 ? 17.149 -13.985 3.489 1.00 64.31 331 ALA A O 1
ATOM 2474 N N . ASN A 1 332 ? 16.228 -14.275 5.511 1.00 64.56 332 ASN A N 1
ATOM 2475 C CA . ASN A 1 332 ? 15.427 -15.459 5.194 1.00 64.56 332 ASN A CA 1
ATOM 2476 C C . ASN A 1 332 ? 13.917 -15.171 5.250 1.00 64.56 332 ASN A C 1
ATOM 2478 O O . ASN A 1 332 ? 13.137 -16.122 5.264 1.00 64.56 332 ASN A O 1
ATOM 2482 N N . SER A 1 333 ? 13.518 -13.896 5.292 1.00 62.12 333 SER A N 1
ATOM 2483 C CA . SER A 1 333 ? 12.125 -13.448 5.352 1.00 62.12 333 SER A CA 1
ATOM 2484 C C . SER A 1 333 ? 11.392 -13.798 6.650 1.00 62.12 333 SER A C 1
ATOM 2486 O O . SER A 1 333 ? 10.167 -13.801 6.667 1.00 62.12 333 SER A O 1
ATOM 2488 N N . ASN A 1 334 ? 12.109 -14.079 7.742 1.00 68.69 334 ASN A N 1
ATOM 2489 C CA . ASN A 1 334 ? 11.469 -14.152 9.054 1.00 68.69 334 ASN A CA 1
ATOM 2490 C C . ASN A 1 334 ? 11.267 -12.736 9.586 1.00 68.69 334 ASN A C 1
ATOM 2492 O O . ASN A 1 334 ? 12.224 -11.960 9.605 1.00 68.69 334 ASN A O 1
ATOM 2496 N N . LEU A 1 335 ? 10.064 -12.440 10.072 1.00 77.88 335 LEU A N 1
ATOM 2497 C CA . LEU A 1 335 ? 9.786 -11.175 10.740 1.00 77.88 335 LEU A CA 1
ATOM 2498 C C . LEU A 1 335 ? 10.593 -11.061 12.041 1.00 77.88 335 LEU A C 1
ATOM 2500 O O . LEU A 1 335 ? 10.701 -12.001 12.841 1.00 77.88 335 LEU A O 1
ATOM 2504 N N . LEU A 1 336 ? 11.189 -9.894 12.226 1.00 76.38 336 LEU A N 1
ATOM 2505 C CA . LEU A 1 336 ? 11.949 -9.459 13.378 1.00 76.38 336 LEU A CA 1
ATOM 2506 C C . LEU A 1 336 ? 11.163 -8.343 14.047 1.00 76.38 336 LEU A C 1
ATOM 2508 O O . LEU A 1 336 ? 10.698 -7.424 13.396 1.00 76.38 336 LEU A O 1
ATOM 2512 N N . TYR A 1 337 ? 11.055 -8.425 15.366 1.00 82.50 337 TYR A N 1
ATOM 2513 C CA . TYR A 1 337 ? 10.309 -7.463 16.164 1.00 82.50 337 TYR A CA 1
ATOM 2514 C C . TYR A 1 337 ? 11.269 -6.809 17.147 1.00 82.50 337 TYR A C 1
ATOM 2516 O O . TYR A 1 337 ? 11.800 -7.489 18.040 1.00 82.50 337 TYR A O 1
ATOM 2524 N N . GLN A 1 338 ? 11.519 -5.509 16.994 1.00 81.81 338 GLN A N 1
ATOM 2525 C CA . GLN A 1 338 ? 12.487 -4.791 17.817 1.00 81.81 338 GLN A CA 1
ATOM 2526 C C . GLN A 1 338 ? 11.923 -3.480 18.367 1.00 81.81 338 GLN A C 1
ATOM 2528 O O . GLN A 1 338 ? 11.622 -2.546 17.642 1.00 81.81 338 GLN A O 1
ATOM 2533 N N . MET A 1 339 ? 11.877 -3.357 19.697 1.00 82.44 339 MET A N 1
ATOM 2534 C CA . MET A 1 339 ? 11.578 -2.074 20.342 1.00 82.44 339 MET A CA 1
ATOM 2535 C C . MET A 1 339 ? 12.654 -1.032 19.992 1.00 82.44 339 MET A C 1
ATOM 2537 O O . MET A 1 339 ? 13.837 -1.227 20.298 1.00 82.44 339 MET A O 1
ATOM 2541 N N . ILE A 1 340 ? 12.231 0.089 19.415 1.00 70.88 340 ILE A N 1
ATOM 2542 C CA . ILE A 1 340 ? 13.060 1.250 19.098 1.00 70.88 340 ILE A CA 1
ATOM 2543 C C . ILE A 1 340 ? 13.097 2.211 20.302 1.00 70.88 340 ILE A C 1
ATOM 2545 O O . ILE A 1 340 ? 12.109 2.396 21.015 1.00 70.88 340 ILE A O 1
ATOM 2549 N N . ASP A 1 341 ? 14.240 2.871 20.534 1.00 57.31 341 ASP A N 1
ATOM 2550 C CA . ASP A 1 341 ? 14.395 3.904 21.574 1.00 57.31 341 ASP A CA 1
ATOM 2551 C C . ASP A 1 341 ? 13.918 5.298 21.115 1.00 57.31 341 ASP A C 1
ATOM 2553 O O . ASP A 1 341 ? 14.600 6.306 21.301 1.00 57.31 341 ASP A O 1
ATOM 2557 N N . ALA A 1 342 ? 12.735 5.354 20.504 1.00 52.91 342 ALA A N 1
ATOM 2558 C CA . ALA A 1 342 ? 12.097 6.584 20.060 1.00 52.91 342 ALA A CA 1
ATOM 2559 C C . ALA A 1 342 ? 10.861 6.830 20.934 1.00 52.91 342 ALA A C 1
ATOM 2561 O O . ALA A 1 342 ? 9.906 6.054 20.917 1.00 52.91 342 ALA A O 1
ATOM 2562 N N . TYR A 1 343 ? 10.910 7.869 21.775 1.00 58.97 343 TYR A N 1
ATOM 2563 C CA . TYR A 1 343 ? 9.857 8.135 22.755 1.00 58.97 343 TYR A CA 1
ATOM 2564 C C . TYR A 1 343 ? 9.717 9.631 23.068 1.00 58.97 343 TYR A C 1
ATOM 2566 O O . TYR A 1 343 ? 10.692 10.390 23.039 1.00 58.97 343 TYR A O 1
ATOM 2574 N N . LYS A 1 344 ? 8.499 10.074 23.402 1.00 56.75 344 LYS A N 1
ATOM 2575 C CA . LYS A 1 344 ? 8.195 11.469 23.749 1.00 56.75 344 LYS A CA 1
ATOM 2576 C C . LYS A 1 344 ? 7.343 11.572 25.008 1.00 56.75 344 LYS A C 1
ATOM 2578 O O . LYS A 1 344 ? 6.250 11.028 25.055 1.00 56.75 344 LYS A O 1
ATOM 2583 N N . ASN A 1 345 ? 7.809 12.332 26.003 1.00 57.12 345 ASN A N 1
ATOM 2584 C CA . ASN A 1 345 ? 7.012 12.618 27.198 1.00 57.12 345 ASN A CA 1
ATOM 2585 C C . ASN A 1 345 ? 5.791 13.481 26.854 1.00 57.12 345 ASN A C 1
ATOM 2587 O O . ASN A 1 345 ? 5.945 14.620 26.420 1.00 57.12 345 ASN A O 1
ATOM 2591 N N . ASN A 1 346 ? 4.613 12.952 27.161 1.00 57.72 346 ASN A N 1
ATOM 2592 C CA . ASN A 1 346 ? 3.310 13.576 27.005 1.00 57.72 346 ASN A CA 1
ATOM 2593 C C . ASN A 1 346 ? 2.737 13.871 28.402 1.00 57.72 346 ASN A C 1
ATOM 2595 O O . ASN A 1 346 ? 2.153 12.989 29.029 1.00 57.72 346 ASN A O 1
ATOM 2599 N N . GLY A 1 347 ? 2.973 15.092 28.905 1.00 58.59 347 GLY A N 1
ATOM 2600 C CA . GLY A 1 347 ? 2.384 15.668 30.132 1.00 58.59 347 GLY A CA 1
ATOM 2601 C C . GLY A 1 347 ? 2.197 14.739 31.345 1.00 58.59 347 GLY A C 1
ATOM 2602 O O . GLY A 1 347 ? 2.988 13.830 31.567 1.00 58.59 347 GLY A O 1
ATOM 2603 N N . GLU A 1 348 ? 1.189 15.012 32.183 1.00 57.94 348 GLU A N 1
ATOM 2604 C CA . GLU A 1 348 ? 0.679 14.075 33.200 1.00 57.94 348 GLU A CA 1
ATOM 2605 C C . GLU A 1 348 ? -0.547 13.377 32.599 1.00 57.94 348 GLU A C 1
ATOM 2607 O O . GLU A 1 348 ? -1.583 14.013 32.403 1.00 57.94 348 GLU A O 1
ATOM 2612 N N . ALA A 1 349 ? -0.420 12.095 32.262 1.00 55.44 349 ALA A N 1
ATOM 2613 C CA . ALA A 1 349 ? -1.504 11.321 31.657 1.00 55.44 349 ALA A CA 1
ATOM 2614 C C . ALA A 1 349 ? -2.324 10.548 32.692 1.00 55.44 349 ALA A C 1
ATOM 2616 O O . ALA A 1 349 ? -3.405 10.082 32.360 1.00 55.44 349 ALA A O 1
ATOM 2617 N N . GLY A 1 350 ? -1.841 10.423 33.935 1.00 61.19 350 GLY A N 1
ATOM 2618 C CA . GLY A 1 350 ? -2.507 9.656 34.992 1.00 61.19 350 GLY A CA 1
ATOM 2619 C C . GLY A 1 350 ? -2.825 8.214 34.572 1.00 61.19 350 GLY A C 1
ATOM 2620 O O . GLY A 1 350 ? -2.063 7.591 33.842 1.00 61.19 350 GLY A O 1
ATOM 2621 N N . GLU A 1 351 ? -3.980 7.708 35.012 1.00 60.44 351 GLU A N 1
ATOM 2622 C CA . GLU A 1 351 ? -4.472 6.342 34.746 1.00 60.44 351 GLU A CA 1
ATOM 2623 C C . GLU A 1 351 ? -5.174 6.197 33.366 1.00 60.44 351 GLU A C 1
ATOM 2625 O O . GLU A 1 351 ? -5.895 5.227 33.117 1.00 60.44 351 GLU A O 1
ATOM 2630 N N . TRP A 1 352 ? -5.052 7.191 32.475 1.00 70.19 352 TRP A N 1
ATOM 2631 C CA . TRP A 1 352 ? -5.842 7.272 31.240 1.00 70.19 352 TRP A CA 1
ATOM 2632 C C . TRP A 1 352 ? -5.171 6.559 30.062 1.00 70.19 352 TRP A C 1
ATOM 2634 O O . TRP A 1 352 ? -3.950 6.561 29.915 1.00 70.19 352 TRP A O 1
ATOM 2644 N N . ILE A 1 353 ? -5.991 5.984 29.180 1.00 78.38 353 ILE A N 1
ATOM 2645 C CA . ILE A 1 353 ? -5.524 5.335 27.952 1.00 78.38 353 ILE A CA 1
ATOM 2646 C C . ILE A 1 353 ? -5.534 6.367 26.823 1.00 78.38 353 ILE A C 1
ATOM 2648 O O . ILE A 1 353 ? -6.586 6.918 26.490 1.00 78.38 353 ILE A O 1
ATOM 2652 N N . LEU A 1 354 ? -4.361 6.635 26.250 1.00 82.88 354 LEU A N 1
ATOM 2653 C CA . LEU A 1 354 ? -4.204 7.571 25.138 1.00 82.88 354 LEU A CA 1
ATOM 2654 C C . LEU A 1 354 ? -4.838 7.027 23.852 1.00 82.88 354 LEU A C 1
ATOM 2656 O O . LEU A 1 354 ? -4.885 5.814 23.647 1.00 82.88 354 LEU A O 1
ATOM 2660 N N . SER A 1 355 ? -5.295 7.929 22.984 1.00 87.00 355 SER A N 1
ATOM 2661 C CA . SER A 1 355 ? -5.528 7.591 21.578 1.00 87.00 355 SER A CA 1
ATOM 2662 C C . SER A 1 355 ? -4.213 7.616 20.806 1.00 87.00 355 SER A C 1
ATOM 2664 O O . SER A 1 355 ? -3.399 8.521 21.013 1.00 87.00 355 SER A O 1
ATOM 2666 N N . VAL A 1 356 ? -4.048 6.648 19.911 1.00 91.69 356 VAL A N 1
ATOM 2667 C CA . VAL A 1 356 ? -2.962 6.556 18.935 1.00 91.69 356 VAL A CA 1
ATOM 2668 C C . VAL A 1 356 ? -3.540 6.010 17.634 1.00 91.69 356 VAL A C 1
ATOM 2670 O O . VAL A 1 356 ? -4.392 5.123 17.688 1.00 91.69 356 VAL A O 1
ATOM 2673 N N . ALA A 1 357 ? -3.118 6.574 16.512 1.00 94.12 357 ALA A N 1
ATOM 2674 C CA . ALA A 1 357 ? -3.441 6.130 15.163 1.00 94.12 357 ALA A CA 1
ATOM 2675 C C . ALA A 1 357 ? -2.275 6.495 14.231 1.00 94.12 357 ALA A C 1
ATOM 2677 O O . ALA A 1 357 ? -1.523 7.427 14.545 1.00 94.12 357 ALA A O 1
ATOM 2678 N N . CYS A 1 358 ? -2.146 5.754 13.136 1.00 94.25 358 CYS A N 1
ATOM 2679 C CA . CYS A 1 358 ? -1.097 5.886 12.131 1.00 94.25 358 CYS A CA 1
ATOM 2680 C C . CYS A 1 358 ? -1.756 5.953 10.750 1.00 94.25 358 CYS A C 1
ATOM 2682 O O . CYS A 1 358 ? -2.720 5.217 10.539 1.00 94.25 358 CYS A O 1
ATOM 2684 N N . GLU A 1 359 ? -1.319 6.886 9.908 1.00 92.12 359 GLU A N 1
ATOM 2685 C CA . GLU A 1 359 ? -1.699 6.993 8.491 1.00 92.12 359 GLU A CA 1
ATOM 2686 C C . GLU A 1 359 ? -0.810 8.038 7.789 1.00 92.12 359 GLU A C 1
ATOM 2688 O O . GLU A 1 359 ? -0.302 8.944 8.458 1.00 92.12 359 GLU A O 1
ATOM 2693 N N . ASP A 1 360 ? -0.693 7.959 6.469 1.00 87.56 360 ASP A N 1
ATOM 2694 C CA . ASP A 1 360 ? -0.068 8.922 5.566 1.00 87.56 360 ASP A CA 1
ATOM 2695 C C . ASP A 1 360 ? -0.895 10.219 5.493 1.00 87.56 360 ASP A C 1
ATOM 2697 O O . ASP A 1 360 ? -1.884 10.353 4.756 1.00 87.56 360 ASP A O 1
ATOM 2701 N N . LEU A 1 361 ? -0.509 11.216 6.295 1.00 89.88 361 LEU A N 1
ATOM 2702 C CA . LEU A 1 361 ? -1.209 12.500 6.336 1.00 89.88 361 LEU A CA 1
ATOM 2703 C C . LEU A 1 361 ? -0.737 13.445 5.228 1.00 89.88 361 LEU A C 1
ATOM 2705 O O . LEU A 1 361 ? -1.392 14.465 4.974 1.00 89.88 361 LEU A O 1
ATOM 2709 N N . ASP A 1 362 ? 0.426 13.198 4.625 1.00 85.00 362 ASP A N 1
ATOM 2710 C CA . ASP A 1 362 ? 1.090 14.151 3.737 1.00 85.00 362 ASP A CA 1
ATOM 2711 C C . ASP A 1 362 ? 1.240 13.686 2.278 1.00 85.00 362 ASP A C 1
ATOM 2713 O O . ASP A 1 362 ? 1.478 14.528 1.393 1.00 85.00 362 ASP A O 1
ATOM 2717 N N . GLY A 1 363 ? 0.907 12.428 2.005 1.00 77.50 363 GLY A N 1
ATOM 2718 C CA . GLY A 1 363 ? 0.909 11.769 0.707 1.00 77.50 363 GLY A CA 1
ATOM 2719 C C . GLY A 1 363 ? 2.288 11.271 0.269 1.00 77.50 363 GLY A C 1
ATOM 2720 O O . GLY A 1 363 ? 2.515 11.184 -0.945 1.00 77.50 363 GLY A O 1
ATOM 2721 N N . ASP A 1 364 ? 3.233 11.063 1.192 1.00 74.19 364 ASP A N 1
ATOM 2722 C CA . ASP A 1 364 ? 4.594 10.598 0.893 1.00 74.19 364 ASP A CA 1
ATOM 2723 C C . ASP A 1 364 ? 4.818 9.091 1.075 1.00 74.19 364 ASP A C 1
ATOM 2725 O O . ASP A 1 364 ? 5.928 8.627 0.794 1.00 74.19 364 ASP A O 1
ATOM 2729 N N . GLN A 1 365 ? 3.758 8.336 1.398 1.00 73.94 365 GLN A N 1
ATOM 2730 C CA . GLN A 1 365 ? 3.765 6.887 1.649 1.00 73.94 365 GLN A CA 1
ATOM 2731 C C . GLN A 1 365 ? 4.491 6.479 2.934 1.00 73.94 365 GLN A C 1
ATOM 2733 O O . GLN A 1 365 ? 4.856 5.315 3.078 1.00 73.94 365 GLN A O 1
ATOM 2738 N N . VAL A 1 366 ? 4.717 7.412 3.858 1.00 82.56 366 VAL A N 1
ATOM 2739 C CA . VAL A 1 366 ? 5.195 7.111 5.205 1.00 82.56 366 VAL A CA 1
ATOM 2740 C C . VAL A 1 366 ? 4.151 7.578 6.208 1.00 82.56 366 VAL A C 1
ATOM 2742 O O . VAL A 1 366 ? 3.800 8.753 6.283 1.00 82.56 366 VAL A O 1
ATOM 2745 N N . ASP A 1 367 ? 3.675 6.656 7.033 1.00 89.44 367 ASP A N 1
ATOM 2746 C CA . ASP A 1 367 ? 2.632 6.943 8.001 1.00 89.44 367 ASP A CA 1
ATOM 2747 C C . ASP A 1 367 ? 3.145 7.860 9.119 1.00 89.44 367 ASP A C 1
ATOM 2749 O O . ASP A 1 367 ? 4.136 7.597 9.818 1.00 89.44 367 ASP A O 1
ATOM 2753 N N . GLU A 1 368 ? 2.383 8.913 9.406 1.00 92.81 368 GLU A N 1
ATOM 2754 C CA . GLU A 1 368 ? 2.570 9.708 10.607 1.00 92.81 368 GLU A CA 1
ATOM 2755 C C . GLU A 1 368 ? 1.777 9.178 11.794 1.00 92.81 368 GLU A C 1
ATOM 2757 O O . GLU A 1 368 ? 0.664 8.666 11.708 1.00 92.81 368 GLU A O 1
ATOM 2762 N N . ILE A 1 369 ? 2.319 9.418 12.986 1.00 93.75 369 ILE A N 1
ATOM 2763 C CA . ILE A 1 369 ? 1.696 9.031 14.245 1.00 93.75 369 ILE A CA 1
ATOM 2764 C C . ILE A 1 369 ? 0.916 10.213 14.804 1.00 93.75 369 ILE A C 1
ATOM 2766 O O . ILE A 1 369 ? 1.497 11.209 15.252 1.00 93.75 369 ILE A O 1
ATOM 2770 N N . VAL A 1 370 ? -0.398 10.065 14.934 1.00 93.06 370 VAL A N 1
ATOM 2771 C CA . VAL A 1 370 ? -1.222 10.987 15.719 1.00 93.06 370 VAL A CA 1
ATOM 2772 C C . VAL A 1 370 ? -1.483 10.378 17.086 1.00 93.06 370 VAL A C 1
ATOM 2774 O O . VAL A 1 370 ? -2.109 9.330 17.227 1.00 93.06 370 VAL A O 1
ATOM 2777 N N . CYS A 1 371 ? -1.011 11.048 18.136 1.00 89.50 371 CYS A N 1
ATOM 2778 C CA . CYS A 1 371 ? -1.167 10.562 19.501 1.00 89.50 371 CYS A CA 1
ATOM 2779 C C . CYS A 1 371 ? -1.491 11.700 20.466 1.00 89.50 371 CYS A C 1
ATOM 2781 O O . CYS A 1 371 ? -0.780 12.707 20.551 1.00 89.50 371 CYS A O 1
ATOM 2783 N N . TRP A 1 372 ? -2.524 11.482 21.282 1.00 84.44 372 TRP A N 1
ATOM 2784 C CA . TRP A 1 372 ? -2.996 12.379 22.339 1.00 84.44 372 TRP A CA 1
ATOM 2785 C C . TRP A 1 372 ? -3.387 13.784 21.860 1.00 84.44 372 TRP A C 1
ATOM 2787 O O . TRP A 1 372 ? -4.571 14.077 21.712 1.00 84.44 372 TRP A O 1
ATOM 2797 N N . ASN A 1 373 ? -2.421 14.675 21.654 1.00 84.25 373 ASN A N 1
ATOM 2798 C CA . ASN A 1 373 ? -2.651 16.059 21.242 1.00 84.25 373 ASN A CA 1
ATOM 2799 C C . ASN A 1 373 ? -1.639 16.568 20.199 1.00 84.25 373 ASN A C 1
ATOM 2801 O O . ASN A 1 373 ? -1.561 17.775 19.957 1.00 84.25 373 ASN A O 1
ATOM 2805 N N . SER A 1 374 ? -0.831 15.665 19.642 1.00 87.81 374 SER A N 1
ATOM 2806 C CA . SER A 1 374 ? 0.341 15.972 18.822 1.00 87.81 374 SER A CA 1
ATOM 2807 C C . SER A 1 374 ? 0.473 14.986 17.657 1.00 87.81 374 SER A C 1
ATOM 2809 O O . SER A 1 374 ? -0.126 13.910 17.687 1.00 87.81 374 SER A O 1
ATOM 2811 N N . ILE A 1 375 ? 1.266 15.374 16.657 1.00 91.56 375 ILE A N 1
ATOM 2812 C CA . ILE A 1 375 ? 1.596 14.574 15.471 1.00 91.56 375 ILE A CA 1
ATOM 2813 C C . ILE A 1 375 ? 3.107 14.336 15.472 1.00 91.56 375 ILE A C 1
ATOM 2815 O O . ILE A 1 375 ? 3.875 15.234 15.852 1.00 91.56 375 ILE A O 1
ATOM 2819 N N . TYR A 1 376 ? 3.526 13.138 15.083 1.00 91.12 376 TYR A N 1
ATOM 2820 C CA . TYR A 1 376 ? 4.919 12.721 15.069 1.00 91.12 376 TYR A CA 1
ATOM 2821 C C . TYR A 1 376 ? 5.266 12.005 13.772 1.00 91.12 376 TYR A C 1
ATOM 2823 O O . TYR A 1 376 ? 4.437 11.279 13.243 1.00 91.12 376 TYR A O 1
ATOM 2831 N N . ALA A 1 377 ? 6.510 12.164 13.341 1.00 89.44 377 ALA A N 1
ATOM 2832 C CA . ALA A 1 377 ? 7.116 11.365 12.285 1.00 89.44 377 ALA A CA 1
ATOM 2833 C C . ALA A 1 377 ? 8.367 10.682 12.844 1.00 89.44 377 ALA A C 1
ATOM 2835 O O . ALA A 1 377 ? 9.019 11.210 13.766 1.00 89.44 377 ALA A O 1
ATOM 2836 N N . LEU A 1 378 ? 8.693 9.510 12.308 1.00 86.75 378 LEU A N 1
ATOM 2837 C CA . LEU A 1 378 ? 9.941 8.832 12.615 1.00 86.75 378 LEU A CA 1
ATOM 2838 C C . LEU A 1 378 ? 11.059 9.418 11.754 1.00 86.75 378 LEU A C 1
ATOM 2840 O O . LEU A 1 378 ? 10.896 9.726 10.580 1.00 86.75 378 LEU A O 1
ATOM 2844 N N . SER A 1 379 ? 12.212 9.636 12.369 1.00 80.50 379 SER A N 1
ATOM 2845 C CA . SER A 1 379 ? 13.392 10.166 11.700 1.00 80.50 379 SER A CA 1
ATOM 2846 C C . SER A 1 379 ? 14.622 9.338 12.059 1.00 80.50 379 SER A C 1
ATOM 2848 O O . SER A 1 379 ? 14.723 8.778 13.152 1.00 80.50 379 SER A O 1
ATOM 2850 N N . GLY A 1 380 ? 15.582 9.267 11.134 1.00 69.56 380 GLY A N 1
ATOM 2851 C CA . GLY A 1 380 ? 16.749 8.384 11.243 1.00 69.56 380 GLY A CA 1
ATOM 2852 C C . GLY A 1 380 ? 16.553 7.079 10.471 1.00 69.56 380 GLY A C 1
ATOM 2853 O O . GLY A 1 380 ? 15.462 6.800 10.002 1.00 69.56 380 GLY A O 1
ATOM 2854 N N . SER A 1 381 ? 17.628 6.311 10.279 1.00 60.59 381 SER A N 1
ATOM 2855 C CA . SER A 1 381 ? 17.619 5.147 9.376 1.00 60.59 381 SER A CA 1
ATOM 2856 C C . SER A 1 381 ? 18.020 3.827 10.031 1.00 60.59 381 SER A C 1
ATOM 2858 O O . SER A 1 381 ? 18.132 2.820 9.338 1.00 60.59 381 SER A O 1
ATOM 2860 N N . GLY A 1 382 ? 18.399 3.822 11.317 1.00 55.41 382 GLY A N 1
ATOM 2861 C CA . GLY A 1 382 ? 19.006 2.658 11.987 1.00 55.41 382 GLY A CA 1
ATOM 2862 C C . GLY A 1 382 ? 20.377 2.225 11.419 1.00 55.41 382 GLY A C 1
ATOM 2863 O O . GLY A 1 382 ? 21.170 1.558 12.095 1.00 55.41 382 GLY A O 1
ATOM 2864 N N . ALA A 1 383 ? 20.711 2.634 10.192 1.00 48.69 383 ALA A N 1
ATOM 2865 C CA . ALA A 1 383 ? 21.913 2.296 9.457 1.00 48.69 383 ALA A CA 1
ATOM 2866 C C . ALA A 1 383 ? 23.120 3.089 9.973 1.00 48.69 383 ALA A C 1
ATOM 2868 O O . ALA A 1 383 ? 23.049 4.270 10.300 1.00 48.69 383 ALA A O 1
ATOM 2869 N N . GLY A 1 384 ? 24.273 2.424 10.079 1.00 46.09 384 GLY A N 1
ATOM 2870 C CA . GLY A 1 384 ? 25.498 3.065 10.573 1.00 46.09 384 GLY A CA 1
ATOM 2871 C C . GLY A 1 384 ? 25.495 3.401 12.073 1.00 46.09 384 GLY A C 1
ATOM 2872 O O . GLY A 1 384 ? 26.490 3.937 12.563 1.00 46.09 384 GLY A O 1
ATOM 2873 N N . GLY A 1 385 ? 24.443 3.023 12.812 1.00 51.25 385 GLY A N 1
ATOM 2874 C CA . GLY A 1 385 ? 24.313 3.256 14.251 1.00 51.25 385 GLY A CA 1
ATOM 2875 C C . GLY A 1 385 ? 23.600 4.556 14.633 1.00 51.25 385 GLY A C 1
ATOM 2876 O O . GLY A 1 385 ? 23.648 4.913 15.813 1.00 51.25 385 GLY A O 1
ATOM 2877 N N . ASP A 1 386 ? 22.957 5.242 13.683 1.00 55.25 386 ASP A N 1
ATOM 2878 C CA . ASP A 1 386 ? 22.080 6.375 13.983 1.00 55.25 386 ASP A CA 1
ATOM 2879 C C . ASP A 1 386 ? 20.748 5.851 14.553 1.00 55.25 386 ASP A C 1
ATOM 2881 O O . ASP A 1 386 ? 20.064 5.072 13.888 1.00 55.25 386 ASP A O 1
ATOM 2885 N N . PRO A 1 387 ? 20.383 6.205 15.799 1.00 65.94 387 PRO A N 1
ATOM 2886 C CA . PRO A 1 387 ? 19.137 5.747 16.395 1.00 65.94 387 PRO A CA 1
ATOM 2887 C C . PRO A 1 387 ? 17.950 6.447 15.735 1.00 65.94 387 PRO A C 1
ATOM 2889 O O . PRO A 1 387 ? 18.006 7.647 15.473 1.00 65.94 387 PRO A O 1
ATOM 2892 N N . PHE A 1 388 ? 16.864 5.708 15.540 1.00 75.00 388 PHE A N 1
ATOM 2893 C CA . PHE A 1 388 ? 15.569 6.289 15.215 1.00 75.00 388 PHE A CA 1
ATOM 2894 C C . PHE A 1 388 ? 15.101 7.258 16.314 1.00 75.00 388 PHE A C 1
ATOM 2896 O O . PHE A 1 388 ? 15.315 7.023 17.511 1.00 75.00 388 PHE A O 1
ATOM 2903 N N . THR A 1 389 ? 14.425 8.329 15.911 1.00 78.94 389 THR A N 1
ATOM 2904 C CA . THR A 1 389 ? 13.867 9.355 16.794 1.00 78.94 389 THR A CA 1
ATOM 2905 C C . THR A 1 389 ? 12.451 9.740 16.381 1.00 78.94 389 THR A C 1
ATOM 2907 O O . THR A 1 389 ? 12.126 9.732 15.206 1.00 78.94 389 THR A O 1
ATOM 2910 N N . LEU A 1 390 ? 11.608 10.099 17.359 1.00 83.94 390 LEU A N 1
ATOM 2911 C CA . LEU A 1 390 ? 10.275 10.658 17.110 1.00 83.94 390 LEU A CA 1
ATOM 2912 C C . LEU A 1 390 ? 10.327 12.183 17.199 1.00 83.94 390 LEU A C 1
ATOM 2914 O O . LEU A 1 390 ? 10.532 12.754 18.284 1.00 83.94 390 LEU A O 1
ATOM 2918 N N . ASP A 1 391 ? 10.091 12.836 16.069 1.00 85.69 391 ASP A N 1
ATOM 2919 C CA . ASP A 1 391 ? 10.058 14.289 15.955 1.00 85.69 391 ASP A CA 1
ATOM 2920 C C . ASP A 1 391 ? 8.629 14.807 15.848 1.00 85.69 391 ASP A C 1
ATOM 2922 O O . ASP A 1 391 ? 7.731 14.105 15.403 1.00 85.69 391 ASP A O 1
ATOM 2926 N N . PHE A 1 392 ? 8.402 16.047 16.297 1.00 85.81 392 PHE A N 1
ATOM 2927 C CA . PHE A 1 392 ? 7.103 16.681 16.078 1.00 85.81 392 PHE A CA 1
ATOM 2928 C C . PHE A 1 392 ? 6.936 16.963 14.591 1.00 85.81 392 PHE A C 1
ATOM 2930 O O . PHE A 1 392 ? 7.765 17.662 14.001 1.00 85.81 392 PHE A O 1
ATOM 2937 N N . TYR A 1 393 ? 5.839 16.475 14.032 1.00 85.62 393 TYR A N 1
ATOM 2938 C CA . TYR A 1 393 ? 5.485 16.695 12.644 1.00 85.62 393 TYR A CA 1
ATOM 2939 C C . TYR A 1 393 ? 4.432 17.802 12.530 1.00 85.62 393 TYR A C 1
ATOM 2941 O O . TYR A 1 393 ? 3.539 17.936 13.369 1.00 85.62 393 TYR A O 1
ATOM 2949 N N . ASN A 1 394 ? 4.606 18.666 11.529 1.00 82.12 394 ASN A N 1
ATOM 2950 C CA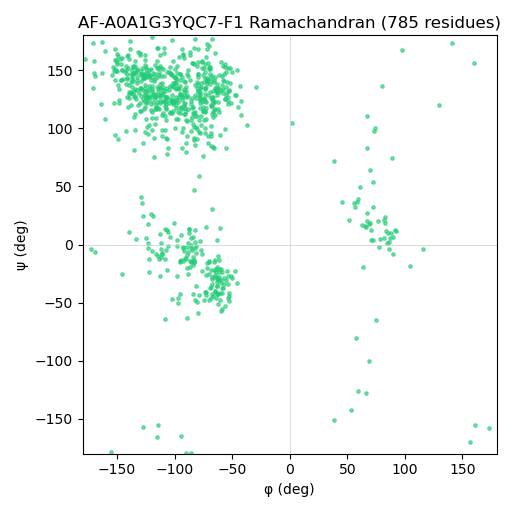 . ASN A 1 394 ? 3.727 19.794 11.208 1.00 82.12 394 ASN A CA 1
ATOM 2951 C C . ASN A 1 394 ? 3.268 20.665 12.411 1.00 82.12 394 ASN A C 1
ATOM 2953 O O . ASN A 1 394 ? 2.143 21.172 12.469 1.00 82.12 394 ASN A O 1
ATOM 2957 N N . GLY A 1 395 ? 4.151 20.866 13.401 1.00 78.75 395 GLY A N 1
ATOM 2958 C CA . GLY A 1 395 ? 3.842 21.641 14.602 1.00 78.75 395 GLY A CA 1
ATOM 2959 C C . GLY A 1 395 ? 4.768 21.376 15.788 1.00 78.75 395 GLY A C 1
ATOM 2960 O O . GLY A 1 395 ? 5.931 21.017 15.636 1.00 78.75 395 GLY A O 1
ATOM 2961 N N . GLY A 1 396 ? 4.260 21.634 16.993 1.00 77.44 396 GLY A N 1
ATOM 2962 C CA . GLY A 1 396 ? 4.942 21.348 18.257 1.00 77.44 396 GLY A CA 1
ATOM 2963 C C . GLY A 1 396 ? 4.047 20.526 19.178 1.00 77.44 396 GLY A C 1
ATOM 2964 O O . GLY A 1 396 ? 3.116 19.878 18.728 1.00 77.44 396 GLY A O 1
ATOM 2965 N N . GLU A 1 397 ? 4.283 20.577 20.484 1.00 79.38 397 GLU A N 1
ATOM 2966 C CA . GLU A 1 397 ? 3.390 19.919 21.443 1.00 79.38 397 GLU A CA 1
ATOM 2967 C C . GLU A 1 397 ? 1.997 20.577 21.451 1.00 79.38 397 GLU A C 1
ATOM 2969 O O . GLU A 1 397 ? 1.891 21.808 21.410 1.00 79.38 397 GLU A O 1
ATOM 2974 N N . ASN A 1 398 ? 0.942 19.765 21.581 1.00 82.12 398 ASN A N 1
ATOM 2975 C CA . ASN A 1 398 ? -0.446 20.209 21.746 1.00 82.12 398 ASN A CA 1
ATOM 2976 C C . ASN A 1 398 ? -0.978 21.042 20.561 1.00 82.12 398 ASN A C 1
ATOM 2978 O O . ASN A 1 398 ? -1.553 22.121 20.748 1.00 82.12 398 ASN A O 1
ATOM 2982 N N . VAL A 1 399 ? -0.796 20.545 19.331 1.00 85.31 399 VAL A N 1
ATOM 2983 C CA . VAL A 1 399 ? -1.268 21.216 18.103 1.00 85.31 399 VAL A CA 1
ATOM 2984 C C . VAL A 1 399 ? -2.789 21.362 18.049 1.00 85.31 399 VAL A C 1
ATOM 2986 O O . VAL A 1 399 ? -3.283 22.349 17.505 1.00 85.31 399 VAL A O 1
ATOM 2989 N N . PHE A 1 400 ? -3.545 20.443 18.659 1.00 84.94 400 PHE A N 1
ATOM 2990 C CA . PHE A 1 400 ? -5.013 20.481 18.625 1.00 84.94 400 PHE A CA 1
ATOM 2991 C C . PHE A 1 400 ? -5.632 21.370 19.717 1.00 84.94 400 PHE A C 1
ATOM 2993 O O . PHE A 1 400 ? -6.816 21.706 19.648 1.00 84.94 400 PHE A O 1
ATOM 3000 N N . GLY A 1 401 ? -4.870 21.754 20.750 1.00 81.75 401 GLY A N 1
ATOM 3001 C CA . GLY A 1 401 ? -5.389 22.506 21.901 1.00 81.75 401 GLY A CA 1
ATOM 3002 C C . GLY A 1 401 ? -6.384 21.721 22.775 1.00 81.75 401 GLY A C 1
ATOM 3003 O O . GLY A 1 401 ? -7.119 22.317 23.576 1.00 81.75 401 GLY A O 1
ATOM 3004 N N . THR A 1 402 ? -6.435 20.401 22.606 1.00 79.69 402 THR A N 1
ATOM 3005 C CA . THR A 1 402 ? -7.246 19.449 23.367 1.00 79.69 402 THR A CA 1
ATOM 3006 C C . THR A 1 402 ? -6.554 18.092 23.417 1.00 79.69 402 THR A C 1
ATOM 3008 O O . THR A 1 402 ? -5.702 17.800 22.582 1.00 79.69 402 THR A O 1
ATOM 3011 N N . ASN A 1 403 ? -6.928 17.283 24.401 1.00 80.81 403 ASN A N 1
ATOM 3012 C CA . ASN A 1 403 ? -6.425 15.937 24.594 1.00 80.81 403 ASN A CA 1
ATOM 3013 C C . ASN A 1 403 ? -7.422 14.927 24.023 1.00 80.81 403 ASN A C 1
ATOM 3015 O O . ASN A 1 403 ? -8.627 15.072 24.221 1.00 80.81 403 ASN A O 1
ATOM 3019 N N . THR A 1 404 ? -6.915 13.884 23.374 1.00 81.00 404 THR A N 1
ATOM 3020 C CA . THR A 1 404 ? -7.714 12.743 22.917 1.00 81.00 404 THR A CA 1
ATOM 3021 C C . THR A 1 404 ? -7.370 11.500 23.730 1.00 81.00 404 THR A C 1
ATOM 3023 O O . THR A 1 404 ? -6.204 11.204 24.003 1.00 81.00 404 THR A O 1
ATOM 3026 N N . PHE A 1 405 ? -8.400 10.774 24.149 1.00 79.94 405 PHE A N 1
ATOM 3027 C CA . PHE A 1 405 ? -8.275 9.530 24.904 1.00 79.94 405 PHE A CA 1
ATOM 3028 C C . PHE A 1 405 ? -9.023 8.436 24.172 1.00 79.94 405 PHE A C 1
ATOM 3030 O O . PHE A 1 405 ? -9.999 8.747 23.498 1.00 79.94 405 PHE A O 1
ATOM 3037 N N . ALA A 1 406 ? -8.562 7.196 24.341 1.00 77.88 406 ALA A N 1
ATOM 3038 C CA . ALA A 1 406 ? -9.107 5.962 23.779 1.00 77.88 406 ALA A CA 1
ATOM 3039 C C . ALA A 1 406 ? -10.325 6.137 22.850 1.00 77.88 406 ALA A C 1
ATOM 3041 O O . ALA A 1 406 ? -11.456 6.335 23.308 1.00 77.88 406 ALA A O 1
ATOM 3042 N N . ASP A 1 407 ? -10.066 5.999 21.549 1.00 80.19 407 ASP A N 1
ATOM 3043 C CA . ASP A 1 407 ? -11.060 5.919 20.472 1.00 80.19 407 ASP A CA 1
ATOM 3044 C C . ASP A 1 407 ? -11.794 7.251 20.178 1.00 80.19 407 ASP A C 1
ATOM 3046 O O . ASP A 1 407 ? -12.773 7.290 19.435 1.00 80.19 407 ASP A O 1
ATOM 3050 N N . MET A 1 408 ? -11.299 8.377 20.720 1.00 83.06 408 MET A N 1
ATOM 3051 C CA . MET A 1 408 ? -11.706 9.753 20.353 1.00 83.06 408 MET A CA 1
ATOM 3052 C C . MET A 1 408 ? -10.919 10.345 19.170 1.00 83.06 408 MET A C 1
ATOM 3054 O O . MET A 1 408 ? -10.961 11.560 18.960 1.00 83.06 408 MET A O 1
ATOM 3058 N N . LEU A 1 409 ? -10.175 9.515 18.445 1.00 89.12 409 LEU A N 1
ATOM 3059 C CA . LEU A 1 409 ? -9.325 9.877 17.314 1.00 89.12 409 LEU A CA 1
ATOM 3060 C C . LEU A 1 409 ? -9.527 8.828 16.220 1.00 89.12 409 LEU A C 1
ATOM 3062 O O . LEU A 1 409 ? -9.528 7.641 16.541 1.00 89.12 409 LEU A O 1
ATOM 3066 N N . ALA A 1 410 ? -9.664 9.268 14.976 1.00 91.94 410 ALA A N 1
ATOM 3067 C CA . ALA A 1 410 ? -9.606 8.421 13.792 1.00 91.94 410 ALA A CA 1
ATOM 3068 C C . ALA A 1 410 ? -8.900 9.182 12.662 1.00 91.94 410 ALA A C 1
ATOM 3070 O O . ALA A 1 410 ? -8.993 10.414 12.615 1.00 91.94 410 ALA A O 1
ATOM 3071 N N . LEU A 1 411 ? -8.191 8.445 11.807 1.00 92.94 411 LEU A N 1
ATOM 3072 C CA . LEU A 1 411 ? -7.471 8.961 10.644 1.00 92.94 411 LEU A CA 1
ATOM 3073 C C . LEU A 1 411 ? -8.020 8.309 9.376 1.00 92.94 411 LEU A C 1
ATOM 3075 O O . LEU A 1 411 ? -8.418 7.145 9.430 1.00 92.94 411 LEU A O 1
ATOM 3079 N N . GLY A 1 412 ? -8.085 9.070 8.291 1.00 88.88 412 GLY A N 1
ATOM 3080 C CA . GLY A 1 412 ? -8.557 8.617 6.981 1.00 88.88 412 GLY A CA 1
ATOM 3081 C C . GLY A 1 412 ? -8.968 9.803 6.119 1.00 88.88 412 GLY A C 1
ATOM 3082 O O . GLY A 1 412 ? -9.261 10.871 6.660 1.00 88.88 412 GLY A O 1
ATOM 3083 N N . ASP A 1 413 ? -8.959 9.642 4.800 1.00 85.44 413 ASP A N 1
ATOM 3084 C CA . ASP A 1 413 ? -9.368 10.703 3.879 1.00 85.44 413 ASP A CA 1
ATOM 3085 C C . ASP A 1 413 ? -10.870 10.960 4.033 1.00 85.44 413 ASP A C 1
ATOM 3087 O O . ASP A 1 413 ? -11.695 10.096 3.741 1.00 85.44 413 ASP A O 1
ATOM 3091 N N . VAL A 1 414 ? -11.230 12.137 4.546 1.00 85.31 414 VAL A N 1
ATOM 3092 C CA . VAL A 1 414 ? -12.634 12.558 4.649 1.00 85.31 414 VAL A CA 1
ATOM 3093 C C . VAL A 1 414 ? -12.948 13.715 3.708 1.00 85.31 414 VAL A C 1
ATOM 3095 O O . VAL A 1 414 ? -14.063 14.243 3.763 1.00 85.31 414 VAL A O 1
ATOM 3098 N N . ASN A 1 415 ? -11.967 14.173 2.918 1.00 80.19 415 ASN A N 1
ATOM 3099 C CA . ASN A 1 415 ? -12.053 15.377 2.095 1.00 80.19 415 ASN A CA 1
ATOM 3100 C C . ASN A 1 415 ? -11.794 15.177 0.592 1.00 80.19 415 ASN A C 1
ATOM 3102 O O . ASN A 1 415 ? -11.937 16.155 -0.153 1.00 80.19 415 ASN A O 1
ATOM 3106 N N . ASP A 1 416 ? -11.538 13.937 0.167 1.00 76.75 416 ASP A N 1
ATOM 3107 C CA . ASP A 1 416 ? -11.250 13.529 -1.215 1.00 76.75 416 ASP A CA 1
ATOM 3108 C C . ASP A 1 416 ? -10.000 14.248 -1.754 1.00 76.75 416 ASP A C 1
ATOM 3110 O O . ASP A 1 416 ? -9.964 14.718 -2.896 1.00 76.75 416 ASP A O 1
ATOM 3114 N N . ASP A 1 417 ? -8.978 14.411 -0.899 1.00 74.94 417 ASP A N 1
ATOM 3115 C CA . ASP A 1 417 ? -7.646 14.885 -1.309 1.00 74.94 417 ASP A CA 1
ATOM 3116 C C . ASP A 1 417 ? -6.577 13.790 -1.346 1.00 74.94 417 ASP A C 1
ATOM 3118 O O . ASP A 1 417 ? -5.402 14.105 -1.565 1.00 74.94 417 ASP A O 1
ATOM 3122 N N . GLU A 1 418 ? -6.996 12.526 -1.225 1.00 72.56 418 GLU A N 1
ATOM 3123 C CA . GLU A 1 418 ? -6.172 11.311 -1.259 1.00 72.56 418 GLU A CA 1
ATOM 3124 C C . GLU A 1 418 ? -5.149 11.234 -0.116 1.00 72.56 418 GLU A C 1
ATOM 3126 O O . GLU A 1 418 ? -4.195 10.461 -0.187 1.00 72.56 418 GLU A O 1
ATOM 3131 N N . LYS A 1 419 ? -5.334 12.039 0.934 1.00 81.94 419 LYS A N 1
ATOM 3132 C CA . LYS A 1 419 ? -4.489 12.058 2.128 1.00 81.94 419 LYS A CA 1
ATOM 3133 C C . LYS A 1 419 ? -5.333 11.812 3.351 1.00 81.94 419 LYS A C 1
ATOM 3135 O O . LYS A 1 419 ? -6.474 12.268 3.437 1.00 81.94 419 LYS A O 1
ATOM 3140 N N . ALA A 1 420 ? -4.755 11.159 4.347 1.00 88.50 420 ALA A N 1
ATOM 3141 C CA . ALA A 1 420 ? -5.467 10.988 5.590 1.00 88.50 420 ALA A CA 1
ATOM 3142 C C . ALA A 1 420 ? -5.675 12.329 6.307 1.00 88.50 420 ALA A C 1
ATOM 3144 O O . ALA A 1 420 ? -4.763 13.128 6.541 1.00 88.50 420 ALA A O 1
ATOM 3145 N N . ASP A 1 421 ? -6.910 12.545 6.741 1.00 91.50 421 ASP A N 1
ATOM 3146 C CA . ASP A 1 421 ? -7.283 13.623 7.634 1.00 91.50 421 ASP A CA 1
ATOM 3147 C C . ASP A 1 421 ? -7.329 13.151 9.083 1.00 91.50 421 ASP A C 1
ATOM 3149 O O . ASP A 1 421 ? -7.485 11.977 9.408 1.00 91.50 421 ASP A O 1
ATOM 3153 N N . ILE A 1 422 ? -7.279 14.112 9.999 1.00 93.00 422 ILE A N 1
ATOM 3154 C CA . ILE A 1 422 ? -7.343 13.886 11.437 1.00 93.00 422 ILE A CA 1
ATOM 3155 C C . ILE A 1 422 ? -8.724 14.271 11.952 1.00 93.00 422 ILE A C 1
ATOM 3157 O O . ILE A 1 422 ? -9.057 15.460 12.040 1.00 93.00 422 ILE A O 1
ATOM 3161 N N . VAL A 1 423 ? -9.495 13.284 12.408 1.00 90.75 423 VAL A N 1
ATOM 3162 C CA . VAL A 1 423 ? -10.807 13.490 13.032 1.00 90.75 423 VAL A CA 1
ATOM 3163 C C . VAL A 1 423 ? -10.723 13.228 14.530 1.00 90.75 423 VAL A C 1
ATOM 3165 O O . VAL A 1 423 ? -10.338 12.149 14.975 1.00 90.75 423 VAL A O 1
ATOM 3168 N N . LEU A 1 424 ? -11.105 14.218 15.343 1.00 88.56 424 LEU A N 1
ATOM 3169 C CA . LEU A 1 424 ? -11.053 14.093 16.802 1.00 88.56 424 LEU A CA 1
ATOM 3170 C C . LEU A 1 424 ? -12.220 14.751 17.533 1.00 88.56 424 LEU A C 1
ATOM 3172 O O . LEU A 1 424 ? -12.793 15.750 17.086 1.00 88.56 424 LEU A O 1
ATOM 3176 N N . ILE A 1 425 ? -12.522 14.233 18.723 1.00 81.38 425 ILE A N 1
ATOM 3177 C CA . ILE A 1 425 ? -13.479 14.831 19.662 1.00 81.38 425 ILE A CA 1
ATOM 3178 C C . ILE A 1 425 ? -12.732 15.565 20.779 1.00 81.38 425 ILE A C 1
ATOM 3180 O O . ILE A 1 425 ? -11.884 14.992 21.455 1.00 81.38 425 ILE A O 1
ATOM 3184 N N . ASP A 1 426 ? -13.096 16.826 21.025 1.00 75.75 426 ASP A N 1
ATOM 3185 C CA . ASP A 1 426 ? -12.532 17.626 22.117 1.00 75.75 426 ASP A CA 1
ATOM 3186 C C . ASP A 1 426 ? -12.978 17.057 23.480 1.00 75.75 426 ASP A C 1
ATOM 3188 O O . ASP A 1 426 ? -14.181 16.908 23.767 1.00 75.75 426 ASP A O 1
ATOM 3192 N N . GLU A 1 427 ? -12.017 16.732 24.347 1.00 70.19 427 GLU A N 1
ATOM 3193 C CA . GLU A 1 427 ? -12.304 16.348 25.726 1.00 70.19 427 GLU A CA 1
ATOM 3194 C C . GLU A 1 427 ? -12.980 17.522 26.461 1.00 70.19 427 GLU A C 1
ATOM 3196 O O . GLU A 1 427 ? -12.422 18.604 26.643 1.00 70.19 427 GLU A O 1
ATOM 3201 N N . GLY A 1 428 ? -14.229 17.316 26.887 1.00 62.16 428 GLY A N 1
ATOM 3202 C CA . GLY A 1 428 ? -14.986 18.290 27.673 1.00 62.16 428 GLY A CA 1
ATOM 3203 C C . GLY A 1 428 ? -15.486 19.544 26.945 1.00 62.16 428 GLY A C 1
ATOM 3204 O O . GLY A 1 428 ? -16.064 20.398 27.622 1.00 62.16 428 GLY A O 1
ATOM 3205 N N . LYS A 1 429 ? -15.302 19.695 25.621 1.00 60.69 429 LYS A N 1
ATOM 3206 C CA . LYS A 1 429 ? -15.794 20.888 24.895 1.00 60.69 429 LYS A CA 1
ATOM 3207 C C . LYS A 1 429 ? -16.928 20.669 23.896 1.00 60.69 429 LYS A C 1
ATOM 3209 O O . LYS A 1 429 ? -17.276 21.636 23.243 1.00 60.69 429 LYS A O 1
ATOM 3214 N N . ASP A 1 430 ? -17.564 19.503 23.814 1.00 71.31 430 ASP A N 1
ATOM 3215 C CA . ASP A 1 430 ? -18.737 19.310 22.937 1.00 71.31 430 ASP A CA 1
ATOM 3216 C C . ASP A 1 430 ? -18.457 19.664 21.451 1.00 71.31 430 ASP A C 1
ATOM 3218 O O . ASP A 1 430 ? -19.324 20.209 20.774 1.00 71.31 430 ASP A O 1
ATOM 3222 N N . TYR A 1 431 ? -17.246 19.399 20.926 1.00 77.88 431 TYR A N 1
ATOM 3223 C CA . TYR A 1 431 ? -16.913 19.622 19.505 1.00 77.88 431 TYR A CA 1
ATOM 3224 C C . TYR A 1 431 ? -16.194 18.433 18.865 1.00 77.88 431 TYR A C 1
ATOM 3226 O O . TYR A 1 431 ? -15.268 17.871 19.451 1.00 77.88 431 TYR A O 1
ATOM 3234 N N . LEU A 1 432 ? -16.579 18.137 17.627 1.00 83.00 432 LEU A N 1
ATOM 3235 C CA . LEU A 1 432 ? -15.837 17.348 16.653 1.00 83.00 432 LEU A CA 1
ATOM 3236 C C . LEU A 1 432 ? -14.986 18.293 15.798 1.00 83.00 432 LEU A C 1
ATOM 3238 O O . LEU A 1 432 ? -15.465 19.340 15.354 1.00 83.00 432 LEU A O 1
ATOM 3242 N N . ASN A 1 433 ? -13.720 17.955 15.589 1.00 85.69 433 ASN A N 1
ATOM 3243 C CA . ASN A 1 433 ? -12.797 18.716 14.753 1.00 85.69 433 ASN A CA 1
ATOM 3244 C C . ASN A 1 433 ? -12.234 17.814 13.661 1.00 85.69 433 ASN A C 1
ATOM 3246 O O . ASN A 1 433 ? -11.955 16.649 13.927 1.00 85.69 433 ASN A O 1
ATOM 3250 N N . VAL A 1 434 ? -12.031 18.396 12.482 1.00 89.25 434 VAL A N 1
ATOM 3251 C CA . VAL A 1 434 ? -11.337 17.753 11.362 1.00 89.25 434 VAL A CA 1
ATOM 3252 C C . VAL A 1 434 ? -10.167 18.634 10.959 1.00 89.25 434 VAL A C 1
ATOM 3254 O O . VAL A 1 434 ? -10.349 19.852 10.814 1.00 89.25 434 VAL A O 1
ATOM 3257 N N . TYR A 1 435 ? -8.987 18.046 10.805 1.00 91.38 435 TYR A N 1
ATOM 3258 C CA . TYR A 1 435 ? -7.776 18.724 10.361 1.00 91.38 435 TYR A CA 1
ATOM 3259 C C . TYR A 1 435 ? -7.130 17.982 9.193 1.00 91.38 435 TYR A C 1
ATOM 3261 O O . TYR A 1 435 ? -7.105 16.766 9.219 1.00 91.38 435 TYR A O 1
ATOM 3269 N N . THR A 1 436 ? -6.532 18.727 8.268 1.00 91.12 436 THR A N 1
ATOM 3270 C CA . THR A 1 436 ? -5.651 18.213 7.208 1.00 91.12 436 THR A CA 1
ATOM 3271 C C . THR A 1 436 ? -4.239 18.781 7.381 1.00 91.12 436 THR A C 1
ATOM 3273 O O . THR A 1 436 ? -4.053 19.876 7.947 1.00 91.12 436 THR A O 1
ATOM 3276 N N . VAL A 1 437 ? -3.232 18.069 6.887 1.00 88.31 437 VAL A N 1
ATOM 3277 C CA . VAL A 1 437 ? -1.832 18.505 6.845 1.00 88.31 437 VAL A CA 1
ATOM 3278 C C . VAL A 1 437 ? -1.609 19.343 5.580 1.00 88.31 437 VAL A C 1
ATOM 3280 O O . VAL A 1 437 ? -1.365 18.865 4.480 1.00 88.31 437 VAL A O 1
ATOM 3283 N N . GLY A 1 438 ? -1.664 20.668 5.737 1.00 79.75 438 GLY A N 1
ATOM 3284 C CA . GLY A 1 438 ? -1.327 21.599 4.661 1.00 79.75 438 GLY A CA 1
ATOM 3285 C C . GLY A 1 438 ? 0.186 21.785 4.495 1.00 79.75 438 GLY A C 1
ATOM 3286 O O . GLY A 1 438 ? 0.969 21.453 5.384 1.00 79.75 438 GLY A O 1
ATOM 3287 N N . SER A 1 439 ? 0.593 22.431 3.391 1.00 71.88 439 SER A N 1
ATOM 3288 C CA . SER A 1 439 ? 1.991 22.779 3.056 1.00 71.88 439 SER A CA 1
ATOM 3289 C C . SER A 1 439 ? 2.691 23.602 4.160 1.00 71.88 439 SER A C 1
ATOM 3291 O O . SER A 1 439 ? 2.781 24.834 4.082 1.00 71.88 439 SER A O 1
ATOM 3293 N N . GLY A 1 440 ? 3.219 22.916 5.174 1.00 70.25 440 GLY A N 1
ATOM 3294 C CA . GLY A 1 440 ? 3.958 23.462 6.315 1.00 70.25 440 GLY A CA 1
ATOM 3295 C C . GLY A 1 440 ? 3.118 23.952 7.504 1.00 70.25 440 GLY A C 1
ATOM 3296 O O . GLY A 1 440 ? 3.678 24.626 8.373 1.00 70.25 440 GLY A O 1
ATOM 3297 N N . ALA A 1 441 ? 1.805 23.691 7.536 1.00 82.19 441 ALA A N 1
ATOM 3298 C CA . ALA A 1 441 ? 0.969 23.926 8.720 1.00 82.19 441 ALA A CA 1
ATOM 3299 C C . ALA A 1 441 ? -0.271 23.018 8.745 1.00 82.19 441 ALA A C 1
ATOM 3301 O O . ALA A 1 441 ? -0.904 22.807 7.712 1.00 82.19 441 ALA A O 1
ATOM 3302 N N . LEU A 1 442 ? -0.692 22.607 9.944 1.00 89.44 442 LEU A N 1
ATOM 3303 C CA . LEU A 1 442 ? -1.991 21.972 10.169 1.00 89.44 442 LEU A CA 1
ATOM 3304 C C . LEU A 1 442 ? -3.149 22.942 9.860 1.00 89.44 442 LEU A C 1
ATOM 3306 O O . LEU A 1 442 ? -3.175 24.083 10.343 1.00 89.44 442 LEU A O 1
ATOM 3310 N N . VAL A 1 443 ? -4.139 22.488 9.092 1.00 89.62 443 VAL A N 1
ATOM 3311 C CA . VAL A 1 443 ? -5.317 23.270 8.691 1.00 89.62 443 VAL A CA 1
ATOM 3312 C C . VAL A 1 443 ? -6.569 22.626 9.268 1.00 89.62 443 VAL A C 1
ATOM 3314 O O . VAL A 1 443 ? -6.826 21.455 9.048 1.00 89.62 443 VAL A O 1
ATOM 3317 N N . ARG A 1 444 ? -7.393 23.393 9.992 1.00 89.06 444 ARG A N 1
ATOM 3318 C CA . ARG A 1 444 ? -8.684 22.892 10.486 1.00 89.06 444 ARG A CA 1
ATOM 3319 C C . ARG A 1 444 ? -9.763 23.035 9.414 1.00 89.06 444 ARG A C 1
ATOM 3321 O O . ARG A 1 444 ? -10.159 24.165 9.120 1.00 89.06 444 ARG A O 1
ATOM 3328 N N . LEU A 1 445 ? -10.259 21.911 8.907 1.00 86.44 445 LEU A N 1
ATOM 3329 C CA . LEU A 1 445 ? -11.332 21.831 7.915 1.00 86.44 445 LEU A CA 1
ATOM 3330 C C . LEU A 1 445 ? -12.713 22.023 8.549 1.00 86.44 445 LEU A C 1
ATOM 3332 O O . LEU A 1 445 ? -13.523 22.802 8.046 1.00 86.44 445 LEU A O 1
ATOM 3336 N N . ALA A 1 446 ? -12.962 21.389 9.700 1.00 83.19 446 ALA A N 1
ATOM 3337 C CA . ALA A 1 446 ? -14.262 21.442 10.370 1.00 83.19 446 ALA A CA 1
ATOM 3338 C C . ALA A 1 446 ? -14.166 21.647 11.889 1.00 83.19 446 ALA A C 1
ATOM 3340 O O . ALA A 1 446 ? -13.178 21.309 12.544 1.00 83.19 446 ALA A O 1
ATOM 3341 N N . HIS A 1 447 ? -15.228 22.231 12.449 1.00 82.44 447 HIS A N 1
ATOM 3342 C CA . HIS A 1 447 ? -15.418 22.441 13.885 1.00 82.44 447 HIS A CA 1
ATOM 3343 C C . HIS A 1 447 ? -16.916 22.386 14.208 1.00 82.44 447 HIS A C 1
ATOM 3345 O O . HIS A 1 447 ? -17.624 23.395 14.123 1.00 82.44 447 HIS A O 1
ATOM 3351 N N . VAL A 1 448 ? -17.401 21.190 14.530 1.00 76.19 448 VAL A N 1
ATOM 3352 C CA . VAL A 1 448 ? -18.827 20.857 14.603 1.00 76.19 448 VAL A CA 1
ATOM 3353 C C . VAL A 1 448 ? -19.238 20.637 16.060 1.00 76.19 448 VAL A C 1
ATOM 3355 O O . VAL A 1 448 ? -18.652 19.787 16.724 1.00 76.19 448 VAL A O 1
ATOM 3358 N N . PRO A 1 449 ? -20.238 21.363 16.591 1.00 73.94 449 PRO A N 1
ATOM 3359 C CA . PRO A 1 449 ? -20.761 21.095 17.927 1.00 73.94 449 PRO A CA 1
ATOM 3360 C C . PRO A 1 449 ? -21.403 19.701 18.020 1.00 73.94 449 PRO A C 1
ATOM 3362 O O . PRO A 1 449 ? -22.248 19.350 17.198 1.00 73.94 449 PRO A O 1
ATOM 3365 N N . VAL A 1 450 ? -21.060 18.942 19.058 1.00 71.50 450 VAL A N 1
ATOM 3366 C CA . VAL A 1 450 ? -21.640 17.642 19.422 1.00 71.50 450 VAL A CA 1
ATOM 3367 C C . VAL A 1 450 ? -22.026 17.680 20.902 1.00 71.50 450 VAL A C 1
ATOM 3369 O O . VAL A 1 450 ? -21.154 17.815 21.750 1.00 71.50 450 VAL A O 1
ATOM 3372 N N . GLU A 1 451 ? -23.312 17.589 21.263 1.00 63.41 451 GLU A N 1
ATOM 3373 C CA . GLU A 1 451 ? -23.672 17.605 22.690 1.00 63.41 451 GLU A CA 1
ATOM 3374 C C . GLU A 1 451 ? -23.387 16.230 23.299 1.00 63.41 451 GLU A C 1
ATOM 3376 O O . GLU A 1 451 ? -23.984 15.215 22.920 1.00 63.41 451 GLU A O 1
ATOM 3381 N N . LYS A 1 452 ? -22.481 16.169 24.277 1.00 59.97 452 LYS A N 1
ATOM 3382 C CA . LYS A 1 452 ? -22.311 14.949 25.064 1.00 59.97 452 LYS A CA 1
ATOM 3383 C C . LYS A 1 452 ? -23.400 14.871 26.128 1.00 59.97 452 LYS A C 1
ATOM 3385 O O . LYS A 1 452 ? -23.820 15.864 26.731 1.00 59.97 452 LYS A O 1
ATOM 3390 N N . LYS A 1 453 ? -23.880 13.662 26.413 1.00 55.81 453 LYS A N 1
ATOM 3391 C CA . LYS A 1 453 ? -24.787 13.454 27.546 1.00 55.81 453 LYS A CA 1
ATOM 3392 C C . LYS A 1 453 ? -24.025 13.723 28.851 1.00 55.81 453 LYS A C 1
ATOM 3394 O O . LYS A 1 453 ? -22.999 13.106 29.112 1.00 55.81 453 LYS A O 1
ATOM 3399 N N . SER A 1 454 ? -24.570 14.596 29.702 1.00 44.50 454 SER A N 1
ATOM 3400 C CA . SER A 1 454 ? -24.028 14.904 31.038 1.00 44.50 454 SER A CA 1
ATOM 3401 C C . SER A 1 454 ? -23.614 13.631 31.806 1.00 44.50 454 SER A C 1
ATOM 3403 O O . SER A 1 454 ? -24.464 12.784 32.090 1.00 44.50 454 SER A O 1
ATOM 3405 N N . GLY A 1 455 ? -22.319 13.505 32.139 1.00 53.75 455 GLY A N 1
ATOM 3406 C CA . GLY A 1 455 ? -21.725 12.334 32.816 1.00 53.75 455 GLY A CA 1
ATOM 3407 C C . GLY A 1 455 ? -20.682 11.544 31.997 1.00 53.75 455 GLY A C 1
ATOM 3408 O O . GLY A 1 455 ? -20.083 10.615 32.545 1.00 53.75 455 GLY A O 1
ATOM 3409 N N . ASP A 1 456 ? -20.464 11.925 30.729 1.00 55.59 456 ASP A N 1
ATOM 3410 C CA . ASP A 1 456 ? -19.393 11.524 29.789 1.00 55.59 456 ASP A CA 1
ATOM 3411 C C . ASP A 1 456 ? -18.972 10.054 29.832 1.00 55.59 456 ASP A C 1
ATOM 3413 O O . ASP A 1 456 ? -17.895 9.697 30.295 1.00 55.59 456 ASP A O 1
ATOM 3417 N N . ILE A 1 457 ? -19.827 9.174 29.328 1.00 52.12 457 ILE A N 1
ATOM 3418 C CA . ILE A 1 457 ? -19.515 7.768 29.040 1.00 52.12 457 ILE A CA 1
ATOM 3419 C C . ILE A 1 457 ? -19.044 7.723 27.579 1.00 52.12 457 ILE A C 1
ATOM 3421 O O . ILE A 1 457 ? -19.826 8.064 26.700 1.00 52.12 457 ILE A O 1
ATOM 3425 N N . GLY A 1 458 ? -17.758 7.421 27.362 1.00 60.56 458 GLY A N 1
ATOM 3426 C CA . GLY A 1 458 ? -17.021 7.644 26.109 1.00 60.56 458 GLY A CA 1
ATOM 3427 C C . GLY A 1 458 ? -17.736 7.171 24.840 1.00 60.56 458 GLY A C 1
ATOM 3428 O O . GLY A 1 458 ? -18.197 6.030 24.777 1.00 60.56 458 GLY A O 1
ATOM 3429 N N . GLY A 1 459 ? -17.823 8.076 23.862 1.00 71.88 459 GLY A N 1
ATOM 3430 C CA . GLY A 1 459 ? -18.148 7.756 22.474 1.00 71.88 459 GLY A CA 1
ATOM 3431 C C . GLY A 1 459 ? -16.903 7.306 21.710 1.00 71.88 459 GLY A C 1
ATOM 3432 O O . GLY A 1 459 ? -15.789 7.452 22.213 1.00 71.88 459 GLY A O 1
ATOM 3433 N N . SER A 1 460 ? -17.112 6.772 20.516 1.00 82.44 460 SER A N 1
ATOM 3434 C CA . SER A 1 460 ? -16.090 6.208 19.633 1.00 82.44 460 SER A CA 1
ATOM 3435 C C . SER A 1 460 ? -16.211 6.850 18.259 1.00 82.44 460 SER A C 1
ATOM 3437 O O . SER A 1 460 ? -17.322 7.143 17.809 1.00 82.44 460 SER A O 1
ATOM 3439 N N . LEU A 1 461 ? -15.075 7.087 17.615 1.00 86.88 461 LEU A N 1
ATOM 3440 C CA . LEU A 1 461 ? -15.006 7.479 16.213 1.00 86.88 461 LEU A CA 1
ATOM 3441 C C . LEU A 1 461 ? -14.660 6.269 15.345 1.00 86.88 461 LEU A C 1
ATOM 3443 O O . LEU A 1 461 ? -13.874 5.421 15.759 1.00 86.88 461 LEU A O 1
ATOM 3447 N N . CYS A 1 462 ? -15.235 6.211 14.150 1.00 90.12 462 CYS A N 1
ATOM 3448 C CA . CYS A 1 462 ? -14.692 5.461 13.019 1.00 90.12 462 CYS A CA 1
ATOM 3449 C C . CYS A 1 462 ? -15.007 6.212 11.721 1.00 90.12 462 CYS A C 1
ATOM 3451 O O . CYS A 1 462 ? -15.893 7.075 11.712 1.00 90.12 462 CYS A O 1
ATOM 3453 N N . LEU A 1 463 ? -14.259 5.900 10.663 1.00 89.19 463 LEU A N 1
ATOM 3454 C CA . LEU A 1 463 ? -14.378 6.538 9.356 1.00 89.19 463 LEU A CA 1
ATOM 3455 C C . LEU A 1 463 ? -14.783 5.494 8.302 1.00 89.19 463 LEU A C 1
ATOM 3457 O O . LEU A 1 463 ? -13.910 4.971 7.613 1.00 89.19 463 LEU A O 1
ATOM 3461 N N . PRO A 1 464 ? -16.061 5.070 8.275 1.00 86.94 464 PRO A N 1
ATOM 3462 C CA . PRO A 1 464 ? -16.538 4.133 7.262 1.00 86.94 464 PRO A CA 1
ATOM 3463 C C . PRO A 1 464 ? -16.679 4.817 5.897 1.00 86.94 464 PRO A C 1
ATOM 3465 O O . PRO A 1 464 ? -16.898 6.017 5.883 1.00 86.94 464 PRO A O 1
ATOM 3468 N N . ASP A 1 465 ? -16.614 4.061 4.804 1.00 83.38 465 ASP A N 1
ATOM 3469 C CA . ASP A 1 465 ? -17.114 4.438 3.469 1.00 83.38 465 ASP A CA 1
ATOM 3470 C C . ASP A 1 465 ? -18.489 3.791 3.249 1.00 83.38 465 ASP A C 1
ATOM 3472 O O . ASP A 1 465 ? -18.593 2.594 2.984 1.00 83.38 465 ASP A O 1
ATOM 3476 N N . VAL A 1 466 ? -19.565 4.559 3.422 1.00 79.81 466 VAL A N 1
ATOM 3477 C CA . VAL A 1 466 ? -20.945 4.062 3.412 1.00 79.81 466 VAL A CA 1
ATOM 3478 C C . VAL A 1 466 ? -21.766 4.547 2.224 1.00 79.81 466 VAL A C 1
ATOM 3480 O O . VAL A 1 466 ? -22.767 3.900 1.905 1.00 79.81 466 VAL A O 1
ATOM 3483 N N . ASP A 1 467 ? -21.481 5.703 1.619 1.00 73.19 467 ASP A N 1
ATOM 3484 C CA . ASP A 1 467 ? -22.410 6.369 0.691 1.00 73.19 467 ASP A CA 1
ATOM 3485 C C . ASP A 1 467 ? -22.154 6.134 -0.808 1.00 73.19 467 ASP A C 1
ATOM 3487 O O . ASP A 1 467 ? -23.011 6.466 -1.647 1.00 73.19 467 ASP A O 1
ATOM 3491 N N . ARG A 1 468 ? -21.101 5.372 -1.117 1.00 73.81 468 ARG A N 1
ATOM 3492 C CA . ARG A 1 468 ? -20.744 4.884 -2.456 1.00 73.81 468 ARG A CA 1
ATOM 3493 C C . ARG A 1 468 ? -20.193 5.933 -3.409 1.00 73.81 468 ARG A C 1
ATOM 3495 O O . ARG A 1 468 ? -20.396 5.841 -4.631 1.00 73.81 468 ARG A O 1
ATOM 3502 N N . ASP A 1 469 ? -19.491 6.902 -2.862 1.00 71.56 469 ASP A N 1
ATOM 3503 C CA . ASP A 1 469 ? -18.701 7.897 -3.573 1.00 71.56 469 ASP A CA 1
ATOM 3504 C C . ASP A 1 469 ? -17.277 7.420 -3.914 1.00 71.56 469 ASP A C 1
ATOM 3506 O O . ASP A 1 469 ? -16.691 7.950 -4.859 1.00 71.56 469 ASP A O 1
ATOM 3510 N N . SER A 1 470 ? -16.790 6.327 -3.320 1.00 76.25 470 SER A N 1
ATOM 3511 C CA . SER A 1 470 ? -15.499 5.728 -3.688 1.00 76.25 470 SER 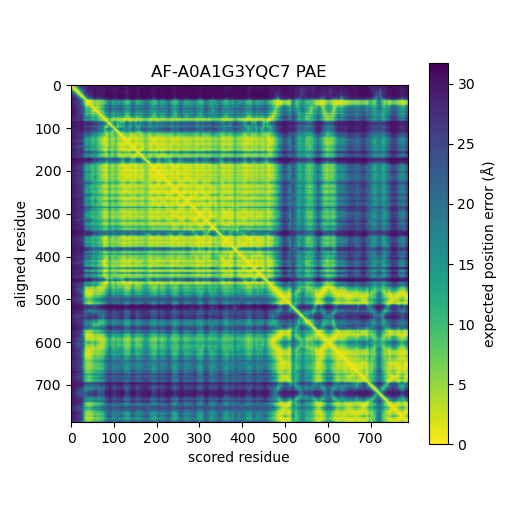A CA 1
ATOM 3512 C C . SER A 1 470 ? -15.492 4.915 -4.991 1.00 76.25 470 SER A C 1
ATOM 3514 O O . SER A 1 470 ? -16.501 4.378 -5.483 1.00 76.25 470 SER A O 1
ATOM 3516 N N . LYS A 1 471 ? -14.295 4.784 -5.581 1.00 75.25 471 LYS A N 1
ATOM 3517 C CA . LYS A 1 471 ? -14.036 3.939 -6.761 1.00 75.25 471 LYS A CA 1
ATOM 3518 C C . LYS A 1 471 ? -13.564 2.548 -6.352 1.00 75.25 471 LYS A C 1
ATOM 3520 O O . LYS A 1 471 ? -12.509 2.419 -5.745 1.00 75.25 471 LYS A O 1
ATOM 3525 N N . ILE A 1 472 ? -14.271 1.516 -6.814 1.00 78.62 472 ILE A N 1
ATOM 3526 C CA . ILE A 1 472 ? -13.967 0.111 -6.509 1.00 78.62 472 ILE A CA 1
ATOM 3527 C C . ILE A 1 472 ? -13.607 -0.644 -7.784 1.00 78.62 472 ILE A C 1
ATOM 3529 O O . ILE A 1 472 ? -14.373 -0.671 -8.757 1.00 78.62 472 ILE A O 1
ATOM 3533 N N . LEU A 1 473 ? -12.454 -1.303 -7.759 1.00 77.50 473 LEU A N 1
ATOM 3534 C CA . LEU A 1 473 ? -11.984 -2.230 -8.779 1.00 77.50 473 LEU A CA 1
ATOM 3535 C C . LEU A 1 473 ? -12.261 -3.667 -8.361 1.00 77.50 473 LEU A C 1
ATOM 3537 O O . LEU A 1 473 ? -12.095 -4.004 -7.204 1.00 77.50 473 LEU A O 1
ATOM 3541 N N . SER A 1 474 ? -12.615 -4.536 -9.305 1.00 80.88 474 SER A N 1
ATOM 3542 C CA . SER A 1 474 ? -12.688 -5.985 -9.100 1.00 80.88 474 SER A CA 1
ATOM 3543 C C . SER A 1 474 ? -11.731 -6.695 -10.044 1.00 80.88 474 SER A C 1
ATOM 3545 O O . SER A 1 474 ? -11.776 -6.460 -11.257 1.00 80.88 474 SER A O 1
ATOM 3547 N N . TYR A 1 475 ? -10.866 -7.546 -9.493 1.00 80.06 475 TYR A N 1
ATOM 3548 C CA . TYR A 1 475 ? -9.851 -8.271 -10.253 1.00 80.06 475 TYR A CA 1
ATOM 3549 C C . TYR A 1 475 ? -10.480 -9.249 -11.257 1.00 80.06 475 TYR A C 1
ATOM 3551 O O . TYR A 1 475 ? -11.414 -9.984 -10.939 1.00 80.06 475 TYR A O 1
ATOM 3559 N N . LEU A 1 476 ? -9.962 -9.257 -12.487 1.00 77.44 476 LEU A N 1
ATOM 3560 C CA . LEU A 1 476 ? -10.430 -10.122 -13.570 1.00 77.44 476 LEU A CA 1
ATOM 3561 C C . LEU A 1 476 ? -9.431 -11.227 -13.903 1.00 77.44 476 LEU A C 1
ATOM 3563 O O . LEU A 1 476 ? -9.757 -12.410 -13.811 1.00 77.44 476 LEU A O 1
ATOM 3567 N N . ASN A 1 477 ? -8.249 -10.842 -14.383 1.00 76.50 477 ASN A N 1
ATOM 3568 C CA . ASN A 1 477 ? -7.208 -11.757 -14.835 1.00 76.50 477 ASN A CA 1
ATOM 3569 C C . ASN A 1 477 ? -5.846 -11.058 -14.927 1.00 76.50 477 ASN A C 1
ATOM 3571 O O . ASN A 1 477 ? -5.718 -9.846 -14.759 1.00 76.50 477 ASN A O 1
ATOM 3575 N N . HIS A 1 478 ? -4.824 -11.856 -15.218 1.00 78.88 478 HIS A N 1
ATOM 3576 C CA . HIS A 1 478 ? -3.441 -11.439 -15.419 1.00 78.88 478 HIS A CA 1
ATOM 3577 C C . HIS A 1 478 ? -2.923 -11.958 -16.764 1.00 78.88 478 HIS A C 1
ATOM 3579 O O . HIS A 1 478 ? -3.258 -13.073 -17.175 1.00 78.88 478 HIS A O 1
ATOM 3585 N N . GLU A 1 479 ? -2.101 -11.154 -17.439 1.00 76.38 479 GLU A N 1
ATOM 3586 C CA . GLU A 1 479 ? -1.389 -11.524 -18.662 1.00 76.38 479 GLU A CA 1
ATOM 3587 C C . GLU A 1 479 ? 0.037 -10.950 -18.681 1.00 76.38 479 GLU A C 1
ATOM 3589 O O . GLU A 1 479 ? 0.268 -9.806 -18.295 1.00 76.38 479 GLU A O 1
ATOM 3594 N N . LEU A 1 480 ? 0.996 -11.721 -19.208 1.00 77.06 480 LEU A N 1
ATOM 3595 C CA . LEU A 1 480 ? 2.353 -11.242 -19.492 1.00 77.06 480 LEU A CA 1
ATOM 3596 C C . LEU A 1 480 ? 2.419 -10.647 -20.907 1.00 77.06 480 LEU A C 1
ATOM 3598 O O . LEU A 1 480 ? 2.270 -11.378 -21.897 1.00 77.06 480 LEU A O 1
ATOM 3602 N N . LYS A 1 481 ? 2.705 -9.348 -21.001 1.00 75.62 481 LYS A N 1
ATOM 3603 C CA . LYS A 1 481 ? 2.867 -8.605 -22.261 1.00 75.62 481 LYS A CA 1
ATOM 3604 C C . LYS A 1 481 ? 4.287 -8.077 -22.436 1.00 75.62 481 LYS A C 1
ATOM 3606 O O . LYS A 1 481 ? 5.099 -8.138 -21.519 1.00 75.62 481 LYS A O 1
ATOM 3611 N N . PHE A 1 482 ? 4.605 -7.591 -23.633 1.00 74.62 482 PHE A N 1
ATOM 3612 C CA . PHE A 1 482 ? 5.927 -7.068 -23.970 1.00 74.62 482 PHE A CA 1
ATOM 3613 C C . PHE A 1 482 ? 5.826 -5.746 -24.718 1.00 74.62 482 PHE A C 1
ATOM 3615 O O . PHE A 1 482 ? 4.850 -5.488 -25.423 1.00 74.62 482 PHE A O 1
ATOM 3622 N N . THR A 1 483 ? 6.869 -4.931 -24.600 1.00 72.75 483 THR A N 1
ATOM 3623 C CA . THR A 1 483 ? 7.058 -3.773 -25.475 1.00 72.75 483 THR A CA 1
ATOM 3624 C C . THR A 1 483 ? 7.559 -4.183 -26.845 1.00 72.75 483 THR A C 1
ATOM 3626 O O . THR A 1 483 ? 8.268 -5.180 -27.000 1.00 72.75 483 THR A O 1
ATOM 3629 N N . GLU A 1 484 ? 7.325 -3.307 -27.814 1.00 76.38 484 GLU A N 1
ATOM 3630 C CA . GLU A 1 484 ? 8.107 -3.271 -29.045 1.00 76.38 484 GLU A CA 1
ATOM 3631 C C . GLU A 1 484 ? 9.621 -3.165 -28.763 1.00 76.38 484 GLU A C 1
ATOM 3633 O O . GLU A 1 484 ? 10.024 -2.620 -27.723 1.00 76.38 484 GLU A O 1
ATOM 3638 N N . PRO A 1 485 ? 10.486 -3.684 -29.658 1.00 81.38 485 PRO A N 1
ATOM 3639 C CA . PRO A 1 485 ? 11.931 -3.547 -29.518 1.00 81.38 485 PRO A CA 1
ATOM 3640 C C . PRO A 1 485 ? 12.347 -2.077 -29.675 1.00 81.38 485 PRO A C 1
ATOM 3642 O O . PRO A 1 485 ? 12.324 -1.524 -30.776 1.00 81.38 485 PRO A O 1
ATOM 3645 N N . ARG A 1 486 ? 12.779 -1.445 -28.581 1.00 77.50 486 ARG A N 1
ATOM 3646 C CA . ARG A 1 486 ? 13.223 -0.041 -28.557 1.00 77.50 486 ARG A CA 1
ATOM 3647 C C . ARG A 1 486 ? 14.738 0.059 -28.701 1.00 77.50 486 ARG A C 1
ATOM 3649 O O . ARG A 1 486 ? 15.477 -0.623 -27.988 1.00 77.50 486 ARG A O 1
ATOM 3656 N N . ILE A 1 487 ? 15.211 0.893 -29.623 1.00 81.69 487 ILE A N 1
ATOM 3657 C CA . ILE A 1 487 ? 16.639 1.033 -29.932 1.00 81.69 487 ILE A CA 1
ATOM 3658 C C . ILE A 1 487 ? 17.340 1.794 -28.803 1.00 81.69 487 ILE A C 1
ATOM 3660 O O . ILE A 1 487 ? 16.921 2.873 -28.405 1.00 81.69 487 ILE A O 1
ATOM 3664 N N . ILE A 1 488 ? 18.445 1.238 -28.311 1.00 77.69 488 ILE A N 1
ATOM 3665 C CA . ILE A 1 488 ? 19.315 1.862 -27.305 1.00 77.69 488 ILE A CA 1
ATOM 3666 C C . ILE A 1 488 ? 20.495 2.540 -27.993 1.00 77.69 488 ILE A C 1
ATOM 3668 O O . ILE A 1 488 ? 20.820 3.699 -27.715 1.00 77.69 488 ILE A O 1
ATOM 3672 N N . ALA A 1 489 ? 21.162 1.800 -28.880 1.00 82.12 489 ALA A N 1
ATOM 3673 C CA . ALA A 1 489 ? 22.345 2.279 -29.568 1.00 82.12 489 ALA A CA 1
ATOM 3674 C C . ALA A 1 489 ? 22.533 1.622 -30.935 1.00 82.12 489 ALA A C 1
ATOM 3676 O O . ALA A 1 489 ? 22.222 0.449 -31.137 1.00 82.12 489 ALA A O 1
ATOM 3677 N N . VAL A 1 490 ? 23.126 2.373 -31.852 1.00 91.56 490 VAL A N 1
ATOM 3678 C CA . VAL A 1 490 ? 23.591 1.902 -33.153 1.00 91.56 490 VAL A CA 1
ATOM 3679 C C . VAL A 1 490 ? 25.108 2.021 -33.172 1.00 91.56 490 VAL A C 1
ATOM 3681 O O . VAL A 1 490 ? 25.649 3.118 -33.059 1.00 91.56 490 VAL A O 1
ATOM 3684 N N . ILE A 1 491 ? 25.798 0.892 -33.301 1.00 91.81 491 ILE A N 1
ATOM 3685 C CA . ILE A 1 491 ? 27.260 0.807 -33.290 1.00 91.81 491 ILE A CA 1
ATOM 3686 C C . ILE A 1 491 ? 27.725 0.518 -34.707 1.00 91.81 491 ILE A C 1
ATOM 3688 O O . ILE A 1 491 ? 27.408 -0.533 -35.266 1.00 91.81 491 ILE A O 1
ATOM 3692 N N . THR A 1 492 ? 28.472 1.444 -35.293 1.00 94.69 492 THR A N 1
ATOM 3693 C CA . THR A 1 492 ? 28.930 1.300 -36.677 1.00 94.69 492 THR A CA 1
ATOM 3694 C C . THR A 1 492 ? 30.188 0.447 -36.774 1.00 94.69 492 THR A C 1
ATOM 3696 O O . THR A 1 492 ? 30.995 0.412 -35.840 1.00 94.69 492 THR A O 1
ATOM 3699 N N . SER A 1 493 ? 30.418 -0.175 -37.929 1.00 94.00 493 SER A N 1
ATOM 3700 C CA . SER A 1 493 ? 31.740 -0.729 -38.239 1.00 94.00 493 SER A CA 1
ATOM 3701 C C . SER A 1 493 ? 32.807 0.364 -38.105 1.00 94.00 493 SER A C 1
ATOM 3703 O O . SER A 1 493 ? 32.597 1.480 -38.589 1.00 94.00 493 SER A O 1
ATOM 3705 N N . PRO A 1 494 ? 33.994 0.066 -37.552 1.00 93.50 494 PRO A N 1
ATOM 3706 C CA . PRO A 1 494 ? 35.142 0.956 -37.690 1.00 93.50 494 PRO A CA 1
ATOM 3707 C C . PRO A 1 494 ? 35.519 1.179 -39.164 1.00 93.50 494 PRO A C 1
ATOM 3709 O O . PRO A 1 494 ? 35.237 0.313 -40.001 1.00 93.50 494 PRO A O 1
ATOM 3712 N N . PRO A 1 495 ? 36.206 2.288 -39.491 1.00 93.69 495 PRO A N 1
ATOM 3713 C CA . PRO A 1 495 ? 36.652 2.569 -40.850 1.00 93.69 495 PRO A CA 1
ATOM 3714 C C . PRO A 1 495 ? 37.729 1.573 -41.311 1.00 93.69 495 PRO A C 1
ATOM 3716 O O . PRO A 1 495 ? 38.765 1.405 -40.665 1.00 93.69 495 PRO A O 1
ATOM 3719 N N . TYR A 1 496 ? 37.510 0.946 -42.467 1.00 93.06 496 TYR A N 1
ATOM 3720 C CA . TYR A 1 496 ? 38.456 0.036 -43.121 1.00 93.06 496 TYR A CA 1
ATOM 3721 C C . TYR A 1 496 ? 38.347 0.142 -44.645 1.00 93.06 496 TYR A C 1
ATOM 3723 O O . TYR A 1 496 ? 37.298 0.517 -45.168 1.00 93.06 496 TYR A O 1
ATOM 3731 N N . TRP A 1 497 ? 39.418 -0.194 -45.361 1.00 92.31 497 TRP A N 1
ATOM 3732 C CA . TRP A 1 497 ? 39.420 -0.259 -46.820 1.00 92.31 497 TRP A CA 1
ATOM 3733 C C . TRP A 1 497 ? 39.072 -1.661 -47.304 1.00 92.31 497 TRP A C 1
ATOM 3735 O O . TRP A 1 497 ? 39.799 -2.623 -47.057 1.00 92.31 497 TRP A O 1
ATOM 3745 N N . SER A 1 498 ? 38.008 -1.773 -48.091 1.00 90.44 498 SER A N 1
ATOM 3746 C CA . SER A 1 498 ? 37.716 -3.009 -48.813 1.00 90.44 498 SER A CA 1
ATOM 3747 C C . SER A 1 498 ? 38.675 -3.200 -49.997 1.00 90.44 498 SER A C 1
ATOM 3749 O O . SER A 1 498 ? 39.058 -2.256 -50.687 1.00 90.44 498 SER A O 1
ATOM 3751 N N . GLY A 1 499 ? 39.074 -4.447 -50.258 1.00 87.00 499 GLY A N 1
ATOM 3752 C CA . GLY A 1 499 ? 39.858 -4.801 -51.449 1.00 87.00 499 GLY A CA 1
ATOM 3753 C C . GLY A 1 499 ? 41.377 -4.605 -51.345 1.00 87.00 499 GLY A C 1
ATOM 3754 O O . GLY A 1 499 ? 42.076 -4.921 -52.311 1.00 87.00 499 GLY A O 1
ATOM 3755 N N . ILE A 1 500 ? 41.898 -4.166 -50.195 1.00 89.88 500 ILE A N 1
ATOM 3756 C CA . ILE A 1 500 ? 43.337 -4.172 -49.879 1.00 89.88 500 ILE A CA 1
ATOM 3757 C C . ILE A 1 500 ? 43.638 -5.132 -48.723 1.00 89.88 500 ILE A C 1
ATOM 3759 O O . ILE A 1 500 ? 42.733 -5.629 -48.060 1.00 89.88 500 ILE A O 1
ATOM 3763 N N . ALA A 1 501 ? 44.919 -5.414 -48.475 1.00 89.94 501 ALA A N 1
ATOM 3764 C CA . ALA A 1 501 ? 45.306 -6.200 -47.307 1.00 89.94 501 ALA A CA 1
ATOM 3765 C C . ALA A 1 501 ? 45.324 -5.309 -46.054 1.00 89.94 501 ALA A C 1
ATOM 3767 O O . ALA A 1 501 ? 46.306 -4.601 -45.812 1.00 89.94 501 ALA A O 1
ATOM 3768 N N . GLN A 1 502 ? 44.255 -5.370 -45.264 1.00 90.38 502 GLN A N 1
ATOM 3769 C CA . GLN A 1 502 ? 44.134 -4.738 -43.952 1.00 90.38 502 GLN A CA 1
ATOM 3770 C C . GLN A 1 502 ? 43.873 -5.813 -42.886 1.00 90.38 502 GLN A C 1
ATOM 3772 O O . GLN A 1 502 ? 43.385 -6.907 -43.179 1.00 90.38 502 GLN A O 1
ATOM 3777 N N . ALA A 1 503 ? 44.302 -5.558 -41.652 1.00 88.50 503 ALA A N 1
ATOM 3778 C CA . ALA A 1 503 ? 44.197 -6.505 -40.549 1.00 88.50 503 ALA A CA 1
ATOM 3779 C C . ALA A 1 503 ? 42.766 -6.536 -39.962 1.00 88.50 503 ALA A C 1
ATOM 3781 O O . ALA A 1 503 ? 42.553 -6.278 -38.777 1.00 88.50 503 ALA A O 1
ATOM 3782 N N . ASP A 1 504 ? 41.777 -6.863 -40.799 1.00 79.62 504 ASP A N 1
ATOM 3783 C CA . ASP A 1 504 ? 40.339 -6.719 -40.513 1.00 79.62 504 ASP A CA 1
ATOM 3784 C C . ASP A 1 504 ? 39.883 -7.519 -39.281 1.00 79.62 504 ASP A C 1
ATOM 3786 O O . ASP A 1 504 ? 39.027 -7.069 -38.527 1.00 79.62 504 ASP A O 1
ATOM 3790 N N . ASN A 1 505 ? 40.532 -8.654 -38.993 1.00 82.56 505 ASN A N 1
ATOM 3791 C CA . ASN A 1 505 ? 40.255 -9.480 -37.806 1.00 82.56 505 ASN A CA 1
ATOM 3792 C C . ASN A 1 505 ? 40.582 -8.792 -36.465 1.00 82.56 505 ASN A C 1
ATOM 3794 O O . ASN A 1 505 ? 40.209 -9.311 -35.415 1.00 82.56 505 ASN A O 1
ATOM 3798 N N . TYR A 1 506 ? 41.307 -7.671 -36.484 1.00 86.06 506 TYR A N 1
ATOM 3799 C CA . TYR A 1 506 ? 41.603 -6.850 -35.305 1.00 86.06 506 TYR A CA 1
ATOM 3800 C C . TYR A 1 506 ? 40.799 -5.544 -35.282 1.00 86.06 506 TYR A C 1
ATOM 3802 O O . TYR A 1 506 ? 41.123 -4.642 -34.509 1.00 86.06 506 TYR A O 1
ATOM 3810 N N . THR A 1 507 ? 39.787 -5.431 -36.146 1.00 90.50 507 THR A N 1
ATOM 3811 C CA . THR A 1 507 ? 38.953 -4.239 -36.282 1.00 90.50 507 THR A CA 1
ATOM 3812 C C . THR A 1 507 ? 37.643 -4.423 -35.521 1.00 90.50 507 THR A C 1
ATOM 3814 O O . THR A 1 507 ? 36.875 -5.340 -35.820 1.00 90.50 507 THR A O 1
ATOM 3817 N N . SER A 1 508 ? 37.377 -3.561 -34.541 1.00 91.56 508 SER A N 1
ATOM 3818 C CA . SER A 1 508 ? 36.153 -3.603 -33.733 1.00 91.56 508 SER A CA 1
ATOM 3819 C C . SER A 1 508 ? 35.762 -2.238 -33.163 1.00 91.56 508 SER A C 1
ATOM 3821 O O . SER A 1 508 ? 36.613 -1.381 -32.944 1.00 91.56 508 SER A O 1
ATOM 3823 N N . MET A 1 509 ? 34.468 -2.034 -32.915 1.00 91.12 509 MET A N 1
ATOM 3824 C CA . MET A 1 509 ? 33.930 -0.892 -32.172 1.00 91.12 509 MET A CA 1
ATOM 3825 C C . MET A 1 509 ? 33.105 -1.409 -31.003 1.00 91.12 509 MET A C 1
ATOM 3827 O O . MET A 1 509 ? 32.212 -2.228 -31.203 1.00 91.12 509 MET A O 1
ATOM 3831 N N . THR A 1 510 ? 33.398 -0.938 -29.798 1.00 86.56 510 THR A N 1
ATOM 3832 C CA . THR A 1 510 ? 32.716 -1.327 -28.567 1.00 86.56 510 THR A CA 1
ATOM 3833 C C . THR A 1 510 ? 32.078 -0.115 -27.913 1.00 86.56 510 THR A C 1
ATOM 3835 O O . THR A 1 510 ? 32.700 0.941 -27.801 1.00 86.56 510 THR A O 1
ATOM 3838 N N . TYR A 1 511 ? 30.846 -0.302 -27.456 1.00 80.31 511 TYR A N 1
ATOM 3839 C CA . TYR A 1 511 ? 30.094 0.646 -26.645 1.00 80.31 511 TYR A CA 1
ATOM 3840 C C . TYR A 1 511 ? 29.614 -0.060 -25.375 1.00 80.31 511 TYR A C 1
ATOM 3842 O O . TYR A 1 511 ? 29.051 -1.155 -25.463 1.00 80.31 511 TYR A O 1
ATOM 3850 N N . GLY A 1 512 ? 29.872 0.524 -24.205 1.00 71.31 512 GLY A N 1
ATOM 3851 C CA . GLY A 1 512 ? 29.507 -0.078 -22.922 1.00 71.31 512 GLY A CA 1
ATOM 3852 C C . GLY A 1 512 ? 30.038 0.686 -21.712 1.00 71.31 512 GLY A C 1
ATOM 3853 O O . GLY A 1 512 ? 30.348 1.870 -21.808 1.00 71.31 512 GLY A O 1
ATOM 3854 N N . ASP A 1 513 ? 30.153 -0.005 -20.574 1.00 64.31 513 ASP A N 1
ATOM 3855 C CA . ASP A 1 513 ? 30.514 0.578 -19.269 1.00 64.31 513 ASP A CA 1
ATOM 3856 C C . ASP A 1 513 ? 31.730 -0.094 -18.601 1.00 64.31 513 ASP A C 1
ATOM 3858 O O . ASP A 1 513 ? 32.003 -1.278 -18.832 1.00 64.31 513 ASP A O 1
ATOM 3862 N N . ILE A 1 514 ? 32.464 0.645 -17.763 1.00 53.56 514 ILE A N 1
ATOM 3863 C CA . ILE A 1 514 ? 33.670 0.165 -17.069 1.00 53.56 514 ILE A CA 1
ATOM 3864 C C . ILE A 1 514 ? 33.288 -0.687 -15.853 1.00 53.56 514 ILE A C 1
ATOM 3866 O O . ILE A 1 514 ? 32.593 -0.240 -14.949 1.00 53.56 514 ILE A O 1
ATOM 3870 N N . GLN A 1 515 ? 33.862 -1.889 -15.746 1.00 43.00 515 GLN A N 1
ATOM 3871 C CA . GLN A 1 515 ? 33.915 -2.607 -14.473 1.00 43.00 515 GLN A CA 1
ATOM 3872 C C . GLN A 1 515 ? 35.031 -1.994 -13.607 1.00 43.00 515 GLN A C 1
ATOM 3874 O O . GLN A 1 515 ? 36.209 -2.320 -13.775 1.00 43.00 515 GLN A O 1
ATOM 3879 N N . ALA A 1 516 ? 34.698 -1.069 -12.705 1.00 34.56 516 ALA A N 1
ATOM 3880 C CA . ALA A 1 516 ? 35.681 -0.511 -11.782 1.00 34.56 516 ALA A CA 1
ATOM 3881 C C . ALA A 1 516 ? 36.012 -1.545 -10.695 1.00 34.56 516 ALA A C 1
ATOM 3883 O O . ALA A 1 516 ? 35.228 -1.825 -9.790 1.00 34.56 516 ALA A O 1
ATOM 3884 N N . SER A 1 517 ? 37.203 -2.137 -10.765 1.00 31.92 517 SER A N 1
ATOM 3885 C CA . SER A 1 517 ? 37.754 -2.893 -9.646 1.00 31.92 517 SER A CA 1
ATOM 3886 C C . SER A 1 517 ? 38.162 -1.924 -8.528 1.00 31.92 517 SER A C 1
ATOM 3888 O O . SER A 1 517 ? 39.319 -1.504 -8.474 1.00 31.92 517 SER A O 1
ATOM 3890 N N . GLY A 1 518 ? 37.228 -1.583 -7.638 1.00 27.64 518 GLY A N 1
ATOM 3891 C CA . GLY A 1 518 ? 37.519 -0.995 -6.328 1.00 27.64 518 GLY A CA 1
ATOM 3892 C C . GLY A 1 518 ? 36.740 0.275 -5.978 1.00 27.64 518 GLY A C 1
ATOM 3893 O O . GLY A 1 518 ? 36.970 1.320 -6.571 1.00 27.64 518 GLY A O 1
ATOM 3894 N N . SER A 1 519 ? 35.979 0.169 -4.885 1.00 25.17 519 SER A N 1
ATOM 3895 C CA . SER A 1 519 ? 35.290 1.228 -4.136 1.00 25.17 519 SER A CA 1
ATOM 3896 C C . SER A 1 519 ? 33.965 1.721 -4.718 1.00 25.17 519 SER A C 1
ATOM 3898 O O . SER A 1 519 ? 33.806 1.905 -5.916 1.00 25.17 519 SER A O 1
ATOM 3900 N N . GLU A 1 520 ? 33.027 1.863 -3.788 1.00 31.95 520 GLU A N 1
ATOM 3901 C CA . GLU A 1 520 ? 31.587 2.055 -3.920 1.00 31.95 520 GLU A CA 1
ATOM 3902 C C . GLU A 1 520 ? 31.189 3.267 -4.780 1.00 31.95 520 GLU A C 1
ATOM 3904 O O . GLU A 1 520 ? 31.921 4.250 -4.878 1.00 31.95 520 GLU A O 1
ATOM 3909 N N . THR A 1 521 ? 29.998 3.159 -5.381 1.00 31.14 521 THR A N 1
ATOM 3910 C CA . THR A 1 521 ? 29.308 4.116 -6.267 1.00 31.14 521 THR A CA 1
ATOM 3911 C C . THR A 1 521 ? 29.970 4.362 -7.628 1.00 31.14 521 THR A C 1
ATOM 3913 O O . THR A 1 521 ? 30.678 5.336 -7.846 1.00 31.14 521 THR A O 1
ATOM 3916 N N . THR A 1 522 ? 29.707 3.477 -8.592 1.00 30.12 522 THR A N 1
ATOM 3917 C CA . THR A 1 522 ? 29.836 3.798 -10.023 1.00 30.12 522 THR A CA 1
ATOM 3918 C C . THR A 1 522 ? 28.435 3.681 -10.617 1.00 30.12 522 THR A C 1
ATOM 3920 O O . THR A 1 522 ? 27.894 2.579 -10.667 1.00 30.12 522 THR A O 1
ATOM 3923 N N . ASN A 1 523 ? 27.812 4.806 -10.985 1.00 35.94 523 ASN A N 1
ATOM 3924 C CA . ASN A 1 523 ? 26.470 4.814 -11.575 1.00 35.94 523 ASN A CA 1
ATOM 3925 C C . ASN A 1 523 ? 26.539 4.249 -12.994 1.00 35.94 523 ASN A C 1
ATOM 3927 O O . ASN A 1 523 ? 26.821 4.976 -13.947 1.00 35.94 523 ASN A O 1
ATOM 3931 N N . SER A 1 524 ? 26.309 2.948 -13.122 1.00 35.03 524 SER A N 1
ATOM 3932 C CA . SER A 1 524 ? 26.211 2.265 -14.410 1.00 35.03 524 SER A CA 1
ATOM 3933 C C . SER A 1 524 ? 24.917 2.613 -15.155 1.00 35.03 524 SER A C 1
ATOM 3935 O O . SER A 1 524 ? 24.036 3.232 -14.568 1.00 35.03 524 SER A O 1
ATOM 3937 N N . TYR A 1 525 ? 24.809 2.249 -16.442 1.00 36.56 525 TYR A N 1
ATOM 3938 C CA . TYR A 1 525 ? 23.584 2.390 -17.256 1.00 36.56 525 TYR A CA 1
ATOM 3939 C C . TYR A 1 525 ? 22.310 2.115 -16.439 1.00 36.56 525 TYR A C 1
ATOM 3941 O O . TYR A 1 525 ? 21.981 0.955 -16.179 1.00 36.56 525 TYR A O 1
ATOM 3949 N N . GLY A 1 526 ? 21.610 3.177 -16.044 1.00 34.56 526 GLY A N 1
ATOM 3950 C CA . GLY A 1 526 ? 20.350 3.083 -15.323 1.00 34.56 526 GLY A CA 1
ATOM 3951 C C . GLY A 1 526 ? 19.217 3.016 -16.331 1.00 34.56 526 GLY A C 1
ATOM 3952 O O . GLY A 1 526 ? 18.907 4.017 -16.977 1.00 34.56 526 GLY A O 1
ATOM 3953 N N . PHE A 1 527 ? 18.622 1.835 -16.493 1.00 34.81 527 PHE A N 1
ATOM 3954 C CA . PHE A 1 527 ? 17.246 1.754 -16.965 1.00 34.81 527 PHE A CA 1
ATOM 3955 C C . PHE A 1 527 ? 16.374 1.965 -15.732 1.00 34.81 527 PHE A C 1
ATOM 3957 O O . PHE A 1 527 ? 16.209 1.043 -14.933 1.00 34.81 527 PHE A O 1
ATOM 3964 N N . SER A 1 528 ? 15.830 3.167 -15.559 1.00 34.75 528 SER A N 1
ATOM 3965 C CA . SER A 1 528 ? 14.703 3.351 -14.653 1.00 34.75 528 SER A CA 1
ATOM 3966 C C . SER A 1 528 ? 13.434 3.046 -15.443 1.00 34.75 528 SER A C 1
ATOM 3968 O O . SER A 1 528 ? 13.042 3.771 -16.357 1.00 34.75 528 SER A O 1
ATOM 3970 N N . VAL A 1 529 ? 12.820 1.904 -15.143 1.00 31.64 529 VAL A N 1
ATOM 3971 C CA . VAL A 1 529 ? 11.436 1.638 -15.534 1.00 31.64 529 VAL A CA 1
ATOM 3972 C C . VAL A 1 529 ? 10.661 1.709 -14.235 1.00 31.64 529 VAL A C 1
ATOM 3974 O O . VAL A 1 529 ? 10.703 0.778 -13.437 1.00 31.64 529 VAL A O 1
ATOM 3977 N N . SER A 1 530 ? 10.026 2.849 -13.979 1.00 30.80 530 SER A N 1
ATOM 3978 C CA . SER A 1 530 ? 9.076 2.916 -12.871 1.00 30.80 530 SER A CA 1
ATOM 3979 C C . SER A 1 530 ? 7.857 2.076 -13.242 1.00 30.80 530 SER A C 1
ATOM 3981 O O . SER A 1 530 ? 7.455 2.043 -14.412 1.00 30.80 530 SER A O 1
ATOM 3983 N N . ALA A 1 531 ? 7.266 1.384 -12.265 1.00 31.66 531 ALA A N 1
ATOM 3984 C CA . ALA A 1 531 ? 5.878 0.985 -12.413 1.00 31.66 531 ALA A CA 1
ATOM 3985 C C . ALA A 1 531 ? 5.106 2.268 -12.738 1.00 31.66 531 ALA A C 1
ATOM 3987 O O . ALA A 1 531 ? 5.219 3.284 -12.055 1.00 31.66 531 ALA A O 1
ATOM 3988 N N . SER A 1 532 ? 4.438 2.296 -13.880 1.00 34.12 532 SER A N 1
ATOM 3989 C CA . SER A 1 532 ? 3.540 3.394 -14.183 1.00 34.12 532 SER A CA 1
ATOM 3990 C C . SER A 1 532 ? 2.231 2.798 -14.613 1.00 34.12 532 SER A C 1
ATOM 3992 O O . SER A 1 532 ? 2.142 2.022 -15.566 1.00 34.12 532 SER A O 1
ATOM 3994 N N . PHE A 1 533 ? 1.221 3.188 -13.863 1.00 39.88 533 PHE A N 1
ATOM 3995 C CA . PHE A 1 533 ? -0.156 2.911 -14.141 1.00 39.88 533 PHE A CA 1
ATOM 3996 C C . PHE A 1 533 ? -0.565 3.447 -15.520 1.00 39.88 533 PHE A C 1
ATOM 3998 O O . PHE A 1 533 ? -0.270 4.587 -15.883 1.00 39.88 533 PHE A O 1
ATOM 4005 N N . GLY A 1 534 ? -1.268 2.621 -16.293 1.00 36.06 534 GLY A N 1
ATOM 4006 C CA . GLY A 1 534 ? -1.930 3.038 -17.521 1.00 36.06 534 GLY A CA 1
ATOM 4007 C C . GLY A 1 534 ? -3.415 2.713 -17.443 1.00 36.06 534 GLY A C 1
ATOM 4008 O O . GLY A 1 534 ? -3.799 1.609 -17.813 1.00 36.06 534 GLY A O 1
ATOM 4009 N N . VAL A 1 535 ? -4.266 3.666 -17.031 1.00 33.34 535 VAL A N 1
ATOM 4010 C CA . VAL A 1 535 ? -5.717 3.528 -17.265 1.00 33.34 535 VAL A CA 1
ATOM 4011 C C . VAL A 1 535 ? -5.946 3.552 -18.769 1.00 33.34 535 VAL A C 1
ATOM 4013 O O . VAL A 1 535 ? -5.751 4.584 -19.417 1.00 33.34 535 VAL A O 1
ATOM 4016 N N . SER A 1 536 ? -6.455 2.468 -19.337 1.00 34.03 536 SER A N 1
ATOM 4017 C CA . SER A 1 536 ? -7.109 2.549 -20.638 1.00 34.03 536 SER A CA 1
ATOM 4018 C C . SER A 1 536 ? -8.612 2.646 -20.441 1.00 34.03 536 SER A C 1
ATOM 4020 O O . SER A 1 536 ? -9.220 1.742 -19.878 1.00 34.03 536 SER A O 1
ATOM 4022 N N . ALA A 1 537 ? -9.219 3.702 -20.967 1.00 27.88 537 ALA A N 1
ATOM 4023 C CA . ALA A 1 537 ? -10.660 3.792 -21.112 1.00 27.88 537 ALA A CA 1
ATOM 4024 C C . ALA A 1 537 ? -11.019 4.439 -22.454 1.00 27.88 537 ALA A C 1
ATOM 4026 O O . ALA A 1 537 ? -10.421 5.443 -22.838 1.00 27.88 537 ALA A O 1
ATOM 4027 N N . GLU A 1 538 ? -12.024 3.907 -23.163 1.00 30.38 538 GLU A N 1
ATOM 4028 C CA . GLU A 1 538 ? -12.509 4.474 -24.442 1.00 30.38 538 GLU A CA 1
ATOM 4029 C C . GLU A 1 538 ? -13.064 5.901 -24.315 1.00 30.38 538 GLU A C 1
ATOM 4031 O O . GLU A 1 538 ? -13.273 6.605 -25.305 1.00 30.38 538 GLU A O 1
ATOM 4036 N N . THR A 1 539 ? -13.295 6.348 -23.089 1.00 28.97 539 THR A N 1
ATOM 4037 C CA . THR A 1 539 ? -13.650 7.719 -22.741 1.00 28.97 539 THR A CA 1
ATOM 4038 C C . THR A 1 539 ? -12.680 8.201 -21.677 1.00 28.97 539 THR A C 1
ATOM 4040 O O . THR A 1 539 ? -12.339 7.386 -20.827 1.00 28.97 539 THR A O 1
ATOM 4043 N N . PRO A 1 540 ? -12.257 9.481 -21.677 1.00 33.28 540 PRO A N 1
ATOM 4044 C CA . PRO A 1 540 ? -11.342 10.015 -20.671 1.00 33.28 540 PRO A CA 1
ATOM 4045 C C . PRO A 1 540 ? -12.009 9.868 -19.301 1.00 33.28 540 PRO A C 1
ATOM 4047 O O . PRO A 1 540 ? -12.874 10.665 -18.930 1.00 33.28 540 PRO A O 1
ATOM 4050 N N . LEU A 1 541 ? -11.700 8.763 -18.622 1.00 36.66 541 LEU A N 1
ATOM 4051 C CA . LEU A 1 541 ? -12.296 8.395 -17.344 1.00 36.66 541 LEU A CA 1
ATOM 4052 C C . LEU A 1 541 ? -11.796 9.369 -16.273 1.00 36.66 541 LEU A C 1
ATOM 4054 O O . LEU A 1 541 ? -12.577 9.885 -15.483 1.00 36.66 541 LEU A O 1
ATOM 4058 N N . PHE A 1 542 ? -10.530 9.751 -16.403 1.00 43.09 542 PHE A N 1
ATOM 4059 C CA . PHE A 1 542 ? -9.820 10.708 -15.579 1.00 43.09 542 PHE A CA 1
ATOM 4060 C C . PHE A 1 542 ? -9.444 11.883 -16.486 1.00 43.09 542 PHE A C 1
ATOM 4062 O O . PHE A 1 542 ? -8.808 11.698 -17.526 1.00 43.09 542 PHE A O 1
ATOM 4069 N N . GLY A 1 543 ? -9.933 13.090 -16.192 1.00 32.91 543 GLY A N 1
ATOM 4070 C CA . GLY A 1 543 ? -9.586 14.283 -16.970 1.00 32.91 543 GLY A CA 1
ATOM 4071 C C . GLY A 1 543 ? -8.065 14.417 -17.099 1.00 32.91 543 GLY A C 1
ATOM 4072 O O . GLY A 1 543 ? -7.331 13.969 -16.232 1.00 32.91 543 GLY A O 1
ATOM 4073 N N . SER A 1 544 ? -7.572 15.042 -18.167 1.00 29.47 544 SER A N 1
ATOM 4074 C CA . SER A 1 544 ? -6.143 15.142 -18.530 1.00 29.47 544 SER A CA 1
ATOM 4075 C C . SER A 1 544 ? -5.217 15.856 -17.516 1.00 29.47 544 SER A C 1
ATOM 4077 O O . SER A 1 544 ? -4.119 16.257 -17.886 1.00 29.47 544 SER A O 1
ATOM 4079 N N . ALA A 1 545 ? -5.671 16.072 -16.280 1.00 26.33 545 ALA A N 1
ATOM 4080 C CA . ALA A 1 545 ? -4.915 16.571 -15.134 1.00 26.33 545 ALA A CA 1
ATOM 4081 C C . ALA A 1 545 ? -4.716 15.510 -14.021 1.00 26.33 545 ALA A C 1
ATOM 4083 O O . ALA A 1 545 ? -3.890 15.738 -13.153 1.00 26.33 545 ALA A O 1
ATOM 4084 N N . LEU A 1 546 ? -5.401 14.358 -14.088 1.00 31.44 546 LEU A N 1
ATOM 4085 C CA . LEU A 1 546 ? -5.500 13.320 -13.042 1.00 31.44 546 LEU A CA 1
ATOM 4086 C C . LEU A 1 546 ? -4.575 12.100 -13.273 1.00 31.44 546 LEU A C 1
ATOM 4088 O O . LEU A 1 546 ? -4.826 11.021 -12.756 1.00 31.44 546 LEU A O 1
ATOM 4092 N N . SER A 1 547 ? -3.530 12.197 -14.107 1.00 38.19 547 SER A N 1
ATOM 4093 C CA . SER A 1 547 ? -2.664 11.033 -14.403 1.00 38.19 547 SER A CA 1
ATOM 4094 C C . SER A 1 547 ? -1.567 10.775 -13.362 1.00 38.19 547 SER A C 1
ATOM 4096 O O . SER A 1 547 ? -0.918 9.738 -13.434 1.00 38.19 547 SER A O 1
ATOM 4098 N N . VAL A 1 548 ? -1.312 11.727 -12.458 1.00 36.34 548 VAL A N 1
ATOM 4099 C CA . VAL A 1 548 ? -0.310 11.602 -11.381 1.00 36.34 548 VAL A CA 1
ATOM 4100 C C . VAL A 1 548 ? -0.969 11.126 -10.087 1.00 36.34 548 VAL A C 1
ATOM 4102 O O . VAL A 1 548 ? -0.444 10.219 -9.463 1.00 36.34 548 VAL A O 1
ATOM 4105 N N . GLU A 1 549 ? -2.139 11.679 -9.762 1.00 41.09 549 GLU A N 1
ATOM 4106 C CA . GLU A 1 549 ? -2.945 11.354 -8.572 1.00 41.09 549 GLU A CA 1
ATOM 4107 C C . GLU A 1 549 ? -3.344 9.868 -8.578 1.00 41.09 549 GLU A C 1
ATOM 4109 O O . GLU A 1 549 ? -2.813 9.098 -7.793 1.00 41.09 549 GLU A O 1
ATOM 4114 N N . VAL A 1 550 ? -4.032 9.385 -9.623 1.00 43.91 550 VAL A N 1
ATOM 4115 C CA . VAL A 1 550 ? -4.410 7.954 -9.729 1.00 43.91 550 VAL A CA 1
ATOM 4116 C C . VAL A 1 550 ? -3.202 7.000 -9.780 1.00 43.91 550 VAL A C 1
ATOM 4118 O O . VAL A 1 550 ? -3.323 5.814 -9.472 1.00 43.91 550 VAL A O 1
ATOM 4121 N N . LYS A 1 551 ? -2.028 7.489 -10.205 1.00 46.38 551 LYS A N 1
ATOM 4122 C CA . LYS A 1 551 ? -0.797 6.694 -10.159 1.00 46.38 551 LYS A CA 1
ATOM 4123 C C . LYS A 1 551 ? -0.349 6.506 -8.704 1.00 46.38 551 LYS A C 1
ATOM 4125 O O . LYS A 1 551 ? -0.093 5.365 -8.340 1.00 46.38 551 LYS A O 1
ATOM 4130 N N . ALA A 1 552 ? -0.314 7.580 -7.915 1.00 43.16 552 ALA A N 1
ATOM 4131 C CA . ALA A 1 552 ? -0.002 7.528 -6.489 1.00 43.16 552 ALA A CA 1
ATOM 4132 C C . ALA A 1 552 ? -1.021 6.661 -5.736 1.00 43.16 552 ALA A C 1
ATOM 4134 O O . ALA A 1 552 ? -0.628 5.718 -5.072 1.00 43.16 552 ALA A O 1
ATOM 4135 N N . THR A 1 553 ? -2.322 6.851 -5.968 1.00 48.25 553 THR A N 1
ATOM 4136 C CA . THR A 1 553 ? -3.396 6.055 -5.347 1.00 48.25 553 THR A CA 1
ATOM 4137 C C . THR A 1 553 ? -3.217 4.536 -5.518 1.00 48.25 553 THR A C 1
ATOM 4139 O O . THR A 1 553 ? -3.462 3.744 -4.611 1.00 48.25 553 THR A O 1
ATOM 4142 N N . ILE A 1 554 ? -2.798 4.105 -6.710 1.00 49.25 554 ILE A N 1
ATOM 4143 C CA . ILE A 1 554 ? -2.603 2.684 -7.022 1.00 49.25 554 ILE A CA 1
ATOM 4144 C C . ILE A 1 554 ? -1.264 2.169 -6.512 1.00 49.25 554 ILE A C 1
ATOM 4146 O O . ILE A 1 554 ? -1.211 1.022 -6.083 1.00 49.25 554 ILE A O 1
ATOM 4150 N N . GLU A 1 555 ? -0.213 2.992 -6.553 1.00 50.00 555 GLU A N 1
ATOM 4151 C CA . GLU A 1 555 ? 1.055 2.684 -5.884 1.00 50.00 555 GLU A CA 1
ATOM 4152 C C . GLU A 1 555 ? 0.825 2.486 -4.375 1.00 50.00 555 GLU A C 1
ATOM 4154 O O . GLU A 1 555 ? 1.285 1.482 -3.845 1.00 50.00 555 GLU A O 1
ATOM 4159 N N . ASN A 1 556 ? -0.007 3.318 -3.736 1.00 48.81 556 ASN A N 1
ATOM 4160 C CA . ASN A 1 556 ? -0.403 3.196 -2.325 1.00 48.81 556 ASN A CA 1
ATOM 4161 C C . ASN A 1 556 ? -1.233 1.933 -2.037 1.00 48.81 556 ASN A C 1
ATOM 4163 O O . ASN A 1 556 ? -1.223 1.408 -0.932 1.00 48.81 556 ASN A O 1
ATOM 4167 N N . SER A 1 557 ? -1.965 1.426 -3.030 1.00 52.84 557 SER A N 1
ATOM 4168 C CA . SER A 1 557 ? -2.767 0.203 -2.890 1.00 52.84 557 SER A CA 1
ATOM 4169 C C . SER A 1 557 ? -1.961 -1.077 -3.150 1.00 52.84 557 SER A C 1
ATOM 4171 O O . SER A 1 557 ? -2.526 -2.175 -3.149 1.00 52.84 557 SER A O 1
ATOM 4173 N N . PHE A 1 558 ? -0.670 -0.970 -3.479 1.00 53.56 558 PHE A N 1
ATOM 4174 C CA . PHE A 1 558 ? 0.163 -2.139 -3.717 1.00 53.56 558 PHE A CA 1
ATOM 4175 C C . PHE A 1 558 ? 0.576 -2.773 -2.402 1.00 53.56 558 PHE A C 1
ATOM 4177 O O . PHE A 1 558 ? 1.131 -2.133 -1.521 1.00 53.56 558 PHE A O 1
ATOM 4184 N N . THR A 1 559 ? 0.405 -4.089 -2.321 1.00 53.47 559 THR A N 1
ATOM 4185 C CA . THR A 1 559 ? 1.107 -4.857 -1.289 1.00 53.47 559 THR A CA 1
ATOM 4186 C C . THR A 1 559 ? 2.614 -4.631 -1.433 1.00 53.47 559 THR A C 1
ATOM 4188 O O . THR A 1 559 ? 3.123 -4.524 -2.555 1.00 53.47 559 THR A O 1
ATOM 4191 N N . TRP A 1 560 ? 3.350 -4.626 -0.319 1.00 49.78 560 TRP A N 1
ATOM 4192 C CA . TRP A 1 560 ? 4.803 -4.391 -0.283 1.00 49.78 560 TRP A CA 1
ATOM 4193 C C . TRP A 1 560 ? 5.587 -5.270 -1.287 1.00 49.78 560 TRP A C 1
ATOM 4195 O O . TRP A 1 560 ? 6.592 -4.861 -1.866 1.00 49.78 560 TRP A O 1
ATOM 4205 N N . THR A 1 561 ? 5.059 -6.461 -1.607 1.00 47.09 561 THR A N 1
ATOM 4206 C CA . THR A 1 561 ? 5.560 -7.362 -2.659 1.00 47.09 561 THR A CA 1
ATOM 4207 C C . THR A 1 561 ? 5.749 -6.658 -4.019 1.00 47.09 561 THR A C 1
ATOM 4209 O O . THR A 1 561 ? 6.570 -7.107 -4.830 1.00 47.09 561 THR A O 1
ATOM 4212 N N . TYR A 1 562 ? 4.985 -5.593 -4.297 1.00 51.16 562 TYR A N 1
ATOM 4213 C CA . TYR A 1 562 ? 4.867 -4.852 -5.560 1.00 51.16 562 TYR A CA 1
ATOM 4214 C C . TYR A 1 562 ? 5.378 -3.398 -5.511 1.00 51.16 562 TYR A C 1
ATOM 4216 O O . TYR A 1 562 ? 5.510 -2.820 -6.592 1.00 51.16 562 TYR A O 1
ATOM 4224 N N . ALA A 1 563 ? 5.687 -2.846 -4.330 1.00 45.34 563 ALA A N 1
ATOM 4225 C CA . ALA A 1 563 ? 6.006 -1.425 -4.116 1.00 45.34 563 ALA A CA 1
ATOM 4226 C C . ALA A 1 563 ? 7.380 -0.976 -4.671 1.00 45.34 563 ALA A C 1
ATOM 4228 O O . ALA A 1 563 ? 7.591 0.199 -4.968 1.00 45.34 563 ALA A O 1
ATOM 4229 N N . ASP A 1 564 ? 8.312 -1.902 -4.912 1.00 45.84 564 ASP A N 1
ATOM 4230 C CA . ASP A 1 564 ? 9.656 -1.541 -5.371 1.00 45.84 564 ASP A CA 1
ATOM 4231 C C . ASP A 1 564 ? 9.709 -1.096 -6.843 1.00 45.84 564 ASP A C 1
ATOM 4233 O O . ASP A 1 564 ? 9.587 -1.890 -7.788 1.00 45.84 564 ASP A O 1
ATOM 4237 N N . SER A 1 565 ? 10.030 0.184 -7.056 1.00 40.22 565 SER A N 1
ATOM 4238 C CA . SER A 1 565 ? 10.496 0.672 -8.354 1.00 40.22 565 SER A CA 1
ATOM 4239 C C . SER A 1 565 ? 11.883 0.086 -8.653 1.00 40.22 565 SER A C 1
ATOM 4241 O O . SER A 1 565 ? 12.910 0.497 -8.116 1.00 40.22 565 SER A O 1
ATOM 4243 N N . THR A 1 566 ? 11.947 -0.938 -9.504 1.00 37.41 566 THR A N 1
ATOM 4244 C CA . THR A 1 566 ? 13.237 -1.558 -9.823 1.00 37.41 566 THR A CA 1
ATOM 4245 C C . THR A 1 566 ? 14.063 -0.639 -10.731 1.00 37.41 566 THR A C 1
ATOM 4247 O O . THR A 1 566 ? 13.868 -0.620 -11.950 1.00 37.41 566 THR A O 1
ATOM 4250 N N . GLU A 1 567 ? 15.026 0.098 -10.169 1.00 38.69 567 GLU A N 1
ATOM 4251 C CA . GLU A 1 567 ? 16.126 0.682 -10.944 1.00 38.69 567 GLU A CA 1
ATOM 4252 C C . GLU A 1 567 ? 17.088 -0.446 -11.339 1.00 38.69 567 GLU A C 1
ATOM 4254 O O . GLU A 1 567 ? 17.944 -0.893 -10.570 1.00 38.69 567 GLU A O 1
ATOM 4259 N N . ILE A 1 568 ? 16.926 -0.976 -12.552 1.00 42.22 568 ILE A N 1
ATOM 4260 C CA . ILE A 1 568 ? 17.716 -2.123 -12.996 1.00 42.22 568 ILE A CA 1
ATOM 4261 C C . ILE A 1 568 ? 18.941 -1.620 -13.731 1.00 42.22 568 ILE A C 1
ATOM 4263 O O . ILE A 1 568 ? 18.927 -1.303 -14.922 1.00 42.22 568 ILE A O 1
ATOM 4267 N N . THR A 1 569 ? 20.045 -1.621 -13.002 1.00 41.44 569 THR A N 1
ATOM 4268 C CA . THR A 1 569 ? 21.340 -1.237 -13.533 1.00 41.44 569 THR A CA 1
ATOM 4269 C C . THR A 1 569 ? 22.095 -2.475 -14.021 1.00 41.44 569 THR A C 1
ATOM 4271 O O . THR A 1 569 ? 22.424 -3.366 -13.240 1.00 41.44 569 THR A O 1
ATOM 4274 N N . THR A 1 570 ? 22.384 -2.562 -15.325 1.00 41.62 570 THR A N 1
ATOM 4275 C CA . THR A 1 570 ? 23.159 -3.684 -15.893 1.00 41.62 570 THR A CA 1
ATOM 4276 C C . THR A 1 570 ? 24.367 -3.183 -16.679 1.00 41.62 570 THR A C 1
ATOM 4278 O O . THR A 1 570 ? 24.224 -2.542 -17.716 1.00 41.62 570 THR A O 1
ATOM 4281 N N . THR A 1 571 ? 25.578 -3.553 -16.257 1.00 48.09 571 THR A N 1
ATOM 4282 C CA . THR A 1 571 ? 26.811 -3.305 -17.021 1.00 48.09 571 THR A CA 1
ATOM 4283 C C . THR A 1 571 ? 26.916 -4.288 -18.195 1.00 48.09 571 THR A C 1
ATOM 4285 O O . THR A 1 571 ? 27.069 -5.496 -17.990 1.00 48.09 571 THR A O 1
ATOM 4288 N N . ARG A 1 572 ? 26.863 -3.799 -19.442 1.00 60.59 572 ARG A N 1
ATOM 4289 C CA . ARG A 1 572 ? 27.125 -4.599 -20.656 1.00 60.59 572 ARG A CA 1
ATOM 4290 C C . ARG A 1 572 ? 27.990 -3.829 -21.652 1.00 60.59 572 ARG A C 1
ATOM 4292 O O . ARG A 1 572 ? 27.847 -2.622 -21.800 1.00 60.59 572 ARG A O 1
ATOM 4299 N N . GLY A 1 573 ? 28.876 -4.546 -22.345 1.00 70.19 573 GLY A N 1
ATOM 4300 C CA . GLY A 1 573 ? 29.620 -4.042 -23.500 1.00 70.19 573 GLY A CA 1
ATOM 4301 C C . GLY A 1 573 ? 29.170 -4.748 -24.773 1.00 70.19 573 GLY A C 1
ATOM 4302 O O . GLY A 1 573 ? 29.137 -5.979 -24.819 1.00 70.19 573 GLY A O 1
ATOM 4303 N N . PHE A 1 574 ? 28.829 -3.977 -25.802 1.00 82.44 574 PHE A N 1
ATOM 4304 C CA . PHE A 1 574 ? 28.413 -4.475 -27.110 1.00 82.44 574 PHE A CA 1
ATOM 4305 C C . PHE A 1 574 ? 29.473 -4.130 -28.150 1.00 82.44 574 PHE A C 1
ATOM 4307 O O . PHE A 1 574 ? 29.899 -2.981 -28.240 1.00 82.44 574 PHE A O 1
ATOM 4314 N N . THR A 1 575 ? 29.887 -5.115 -28.950 1.00 86.12 575 THR A N 1
ATOM 4315 C CA . THR A 1 575 ? 30.979 -4.954 -29.920 1.00 86.12 575 THR A CA 1
ATOM 4316 C C . THR A 1 575 ? 30.522 -5.274 -31.338 1.00 86.12 575 THR A C 1
ATOM 4318 O O . THR A 1 575 ? 30.066 -6.391 -31.599 1.00 86.12 575 THR A O 1
ATOM 4321 N N . ALA A 1 576 ? 30.693 -4.328 -32.260 1.00 88.62 576 ALA A N 1
ATOM 4322 C CA . ALA A 1 576 ? 30.613 -4.524 -33.705 1.00 88.62 576 ALA A CA 1
ATOM 4323 C C . ALA A 1 576 ? 32.003 -4.868 -34.273 1.00 88.62 576 ALA A C 1
ATOM 4325 O O . ALA A 1 576 ? 33.014 -4.325 -33.824 1.00 88.62 576 ALA A O 1
ATOM 4326 N N . SER A 1 577 ? 32.075 -5.797 -35.227 1.00 88.31 577 SER A N 1
ATOM 4327 C CA . SER A 1 577 ? 33.322 -6.140 -35.932 1.00 88.31 577 SER A CA 1
ATOM 4328 C C . SER A 1 577 ? 33.481 -5.323 -37.216 1.00 88.31 577 SER A C 1
ATOM 4330 O O . SER A 1 577 ? 32.515 -4.763 -37.727 1.00 88.31 577 SER A O 1
ATOM 4332 N N . GLY A 1 578 ? 34.699 -5.266 -37.762 1.00 85.50 578 GLY A N 1
ATOM 4333 C CA . GLY A 1 578 ? 34.940 -4.663 -39.075 1.00 85.50 578 GLY A CA 1
ATOM 4334 C C . GLY A 1 578 ? 34.038 -5.267 -40.159 1.00 85.50 578 GLY A C 1
ATOM 4335 O O . GLY A 1 578 ? 33.987 -6.486 -40.324 1.00 85.50 578 GLY A O 1
ATOM 4336 N N . GLY A 1 579 ? 33.327 -4.410 -40.891 1.00 88.31 579 GLY A N 1
ATOM 4337 C CA . GLY A 1 579 ? 32.379 -4.796 -41.939 1.00 88.31 579 GLY A CA 1
ATOM 4338 C C . GLY A 1 579 ? 30.952 -5.082 -41.463 1.00 88.31 579 GLY A C 1
ATOM 4339 O O . GLY A 1 579 ? 30.131 -5.496 -42.280 1.00 88.31 579 GLY A O 1
ATOM 4340 N N . GLU A 1 580 ? 30.638 -4.855 -40.186 1.00 90.88 580 GLU A N 1
ATOM 4341 C CA . GLU A 1 580 ? 29.308 -5.062 -39.609 1.00 90.88 580 GLU A CA 1
ATOM 4342 C C . GLU A 1 580 ? 28.873 -3.852 -38.768 1.00 90.88 580 GLU A C 1
ATOM 4344 O O . GLU A 1 580 ? 29.623 -3.377 -37.921 1.00 90.88 580 GLU A O 1
ATOM 4349 N N . ASP A 1 581 ? 27.635 -3.393 -38.967 1.00 94.56 581 ASP A N 1
ATOM 4350 C CA . ASP A 1 581 ? 26.947 -2.486 -38.040 1.00 94.56 581 ASP A CA 1
ATOM 4351 C C . ASP A 1 581 ? 26.070 -3.301 -37.086 1.00 94.56 581 ASP A C 1
ATOM 4353 O O . ASP A 1 581 ? 25.469 -4.300 -37.500 1.00 94.56 581 ASP A O 1
ATOM 4357 N N . LYS A 1 582 ? 25.916 -2.846 -35.841 1.00 92.44 582 LYS A N 1
ATOM 4358 C CA . LYS A 1 582 ? 25.027 -3.459 -34.849 1.00 92.44 582 LYS A CA 1
ATOM 4359 C C . LYS A 1 582 ? 23.977 -2.498 -34.320 1.00 92.44 582 LYS A C 1
ATOM 4361 O O . LYS A 1 582 ? 24.244 -1.317 -34.120 1.00 92.44 582 LYS A O 1
ATOM 4366 N N . VAL A 1 583 ? 22.805 -3.048 -34.031 1.00 92.62 583 VAL A N 1
ATOM 4367 C CA . VAL A 1 583 ? 21.712 -2.379 -33.325 1.00 92.62 583 VAL A CA 1
ATOM 4368 C C . VAL A 1 583 ? 21.556 -3.057 -31.973 1.00 92.62 583 VAL A C 1
ATOM 4370 O O . VAL A 1 583 ? 21.361 -4.271 -31.901 1.00 92.62 583 VAL A O 1
ATOM 4373 N N . VAL A 1 584 ? 21.687 -2.276 -30.909 1.00 86.00 584 VAL A N 1
ATOM 4374 C CA . VAL A 1 584 ? 21.396 -2.662 -29.529 1.00 86.00 584 VAL A CA 1
ATOM 4375 C C . VAL A 1 584 ? 19.983 -2.191 -29.219 1.00 86.00 584 VAL A C 1
ATOM 4377 O O . VAL A 1 584 ? 19.684 -1.013 -29.413 1.00 86.00 584 VAL A O 1
ATOM 4380 N N . PHE A 1 585 ? 19.124 -3.083 -28.740 1.00 83.12 585 PHE A N 1
ATOM 4381 C CA . PHE A 1 585 ? 17.730 -2.776 -28.421 1.00 83.12 585 PHE A CA 1
ATOM 4382 C C . PHE A 1 585 ? 17.299 -3.458 -27.120 1.00 83.12 585 PHE A C 1
ATOM 4384 O O . PHE A 1 585 ? 17.912 -4.438 -26.684 1.00 83.12 585 PHE A O 1
ATOM 4391 N N . SER A 1 586 ? 16.235 -2.936 -26.515 1.00 77.81 586 SER A N 1
ATOM 4392 C CA . SER A 1 586 ? 15.563 -3.510 -25.351 1.00 77.81 586 SER A CA 1
ATOM 4393 C C . SER A 1 586 ? 14.127 -3.908 -25.661 1.00 77.81 586 SER A C 1
ATOM 4395 O O . SER A 1 586 ? 13.436 -3.203 -26.394 1.00 77.81 586 SER A O 1
ATOM 4397 N N . ALA A 1 587 ? 13.667 -4.978 -25.022 1.00 77.31 587 ALA A N 1
ATOM 4398 C CA . ALA A 1 587 ? 12.254 -5.307 -24.878 1.00 77.31 587 ALA A CA 1
ATOM 4399 C C . ALA A 1 587 ? 11.936 -5.475 -23.389 1.00 77.31 587 ALA A C 1
ATOM 4401 O O . ALA A 1 587 ? 12.685 -6.146 -22.674 1.00 77.31 587 ALA A O 1
ATOM 4402 N N . ILE A 1 588 ? 10.859 -4.854 -22.915 1.00 72.44 588 ILE A N 1
ATOM 4403 C CA . ILE A 1 588 ? 10.475 -4.883 -21.501 1.00 72.44 588 ILE A CA 1
ATOM 4404 C C . ILE A 1 588 ? 9.242 -5.784 -21.356 1.00 72.44 588 ILE A C 1
ATOM 4406 O O . ILE A 1 588 ? 8.230 -5.529 -22.011 1.00 72.44 588 ILE A O 1
ATOM 4410 N N . PRO A 1 589 ? 9.307 -6.853 -20.550 1.00 75.25 589 PRO A N 1
ATOM 4411 C CA . PRO A 1 589 ? 8.128 -7.623 -20.174 1.00 75.25 589 PRO A CA 1
ATOM 4412 C C . PRO A 1 589 ? 7.302 -6.869 -19.122 1.00 75.25 589 PRO A C 1
ATOM 4414 O O . PRO A 1 589 ? 7.872 -6.213 -18.254 1.00 75.25 589 PRO A O 1
ATOM 4417 N N . PHE A 1 590 ? 5.981 -7.012 -19.162 1.00 72.44 590 PHE A N 1
ATOM 4418 C CA . PHE A 1 590 ? 5.027 -6.405 -18.233 1.00 72.44 590 PHE A CA 1
ATOM 4419 C C . PHE A 1 590 ? 4.042 -7.440 -17.703 1.00 72.44 590 PHE A C 1
ATOM 4421 O O . PHE A 1 590 ? 3.412 -8.152 -18.487 1.00 72.44 590 PHE A O 1
ATOM 4428 N N . ASP A 1 591 ? 3.869 -7.480 -16.387 1.00 73.75 591 ASP A N 1
ATOM 4429 C CA . ASP A 1 591 ? 2.723 -8.131 -15.757 1.00 73.75 591 ASP A CA 1
ATOM 4430 C C . ASP A 1 591 ? 1.524 -7.177 -15.824 1.00 73.75 591 ASP A C 1
ATOM 4432 O O . ASP A 1 591 ? 1.531 -6.128 -15.182 1.00 73.75 591 ASP A O 1
ATOM 4436 N N . CYS A 1 592 ? 0.520 -7.512 -16.636 1.00 72.75 592 CYS A N 1
ATOM 4437 C CA . CYS A 1 592 ? -0.704 -6.734 -16.814 1.00 72.75 592 CYS A CA 1
ATOM 4438 C C . CYS A 1 592 ? -1.861 -7.403 -16.063 1.00 72.75 592 CYS A C 1
ATOM 4440 O O . CYS A 1 592 ? -2.305 -8.486 -16.439 1.00 72.75 592 CYS A O 1
ATOM 4442 N N . TYR A 1 593 ? -2.369 -6.741 -15.030 1.00 72.56 593 TYR A N 1
ATOM 4443 C CA . TYR A 1 593 ? -3.515 -7.155 -14.223 1.00 72.56 593 TYR A CA 1
ATOM 4444 C C . TYR A 1 593 ? -4.742 -6.350 -14.637 1.00 72.56 593 TYR A C 1
ATOM 4446 O O . TYR A 1 593 ? -4.702 -5.122 -14.637 1.00 72.56 593 TYR A O 1
ATOM 4454 N N . TYR A 1 594 ? -5.830 -7.016 -15.008 1.00 73.94 594 TYR A N 1
ATOM 4455 C CA . TYR A 1 594 ? -7.051 -6.362 -15.470 1.00 73.94 594 TYR A CA 1
ATOM 4456 C C . TYR A 1 594 ? -8.111 -6.340 -14.378 1.00 73.94 594 TYR A C 1
ATOM 4458 O O . TYR A 1 594 ? -8.269 -7.303 -13.627 1.00 73.94 594 TYR A O 1
ATOM 4466 N N . TYR A 1 595 ? -8.891 -5.264 -14.361 1.00 73.19 595 TYR A N 1
ATOM 4467 C CA . TYR A 1 595 ? -9.952 -5.037 -13.388 1.00 73.19 595 TYR A CA 1
ATOM 4468 C C . TYR A 1 595 ? -11.212 -4.516 -14.070 1.00 73.19 595 TYR A C 1
ATOM 4470 O O . TYR A 1 595 ? -11.132 -3.849 -15.101 1.00 73.19 595 TYR A O 1
ATOM 4478 N N . THR A 1 596 ? -12.376 -4.777 -13.478 1.00 76.69 596 THR A N 1
ATOM 4479 C CA . THR A 1 596 ? -13.632 -4.077 -13.792 1.00 76.69 596 THR A CA 1
ATOM 4480 C C . THR A 1 596 ? -13.924 -3.054 -12.709 1.00 76.69 596 THR A C 1
ATOM 4482 O O . THR A 1 596 ? -13.830 -3.375 -11.531 1.00 76.69 596 THR A O 1
ATOM 4485 N N . ILE A 1 597 ? -14.344 -1.853 -13.090 1.00 74.88 597 ILE A N 1
ATOM 4486 C CA . ILE A 1 597 ? -14.871 -0.870 -12.141 1.00 74.88 597 ILE A CA 1
ATOM 4487 C C . ILE A 1 597 ? -16.269 -1.321 -11.717 1.00 74.88 597 ILE A C 1
ATOM 4489 O O . ILE A 1 597 ? -17.179 -1.382 -12.547 1.00 74.88 597 ILE A O 1
ATOM 4493 N N . VAL A 1 598 ? -16.447 -1.651 -10.442 1.00 79.88 598 VAL A N 1
ATOM 4494 C CA . VAL A 1 598 ? -17.724 -2.125 -9.878 1.00 79.88 598 VAL A CA 1
ATOM 4495 C C . VAL A 1 598 ? -18.416 -1.069 -9.010 1.00 79.88 598 VAL A C 1
ATOM 4497 O O . VAL A 1 598 ? -19.643 -1.095 -8.921 1.00 79.88 598 VAL A O 1
ATOM 4500 N N . GLY A 1 599 ? -17.666 -0.086 -8.500 1.00 78.00 599 GLY A N 1
ATOM 4501 C CA . GLY A 1 599 ? -18.155 1.103 -7.787 1.00 78.00 599 GLY A CA 1
ATOM 4502 C C . GLY A 1 599 ? -17.485 2.375 -8.318 1.00 78.00 599 GLY A C 1
ATOM 4503 O O . GLY A 1 599 ? -16.322 2.338 -8.715 1.00 78.00 599 GLY A O 1
ATOM 4504 N N . SER A 1 600 ? -18.230 3.477 -8.435 1.00 75.44 600 SER A N 1
ATOM 4505 C CA . SER A 1 600 ? -17.698 4.800 -8.804 1.00 75.44 600 SER A CA 1
ATOM 4506 C C . SER A 1 600 ? -18.771 5.876 -8.590 1.00 75.44 600 SER A C 1
ATOM 4508 O O . SER A 1 600 ? -19.931 5.647 -8.972 1.00 75.44 600 SER A O 1
ATOM 4510 N N . PRO A 1 601 ? -18.388 7.098 -8.166 1.00 68.00 601 PRO A N 1
ATOM 4511 C CA . PRO A 1 601 ? -19.310 8.234 -8.047 1.00 68.00 601 PRO A CA 1
ATOM 4512 C C . PRO A 1 601 ? -19.879 8.634 -9.420 1.00 68.00 601 PRO A C 1
ATOM 4514 O O . PRO A 1 601 ? -20.936 9.260 -9.556 1.00 68.00 601 PRO A O 1
ATOM 4517 N N . LYS A 1 602 ? -19.207 8.219 -10.501 1.00 70.50 602 LYS A N 1
ATOM 4518 C CA . LYS A 1 602 ? -19.633 8.422 -11.879 1.00 70.50 602 LYS A CA 1
ATOM 4519 C C . LYS A 1 602 ? -20.115 7.106 -12.480 1.00 70.50 602 LYS A C 1
ATOM 4521 O O . LYS A 1 602 ? -19.379 6.383 -13.140 1.00 70.50 602 LYS A O 1
ATOM 4526 N N . THR A 1 603 ? -21.418 6.864 -12.358 1.00 73.25 603 THR A N 1
ATOM 4527 C CA . THR A 1 603 ? -22.118 5.654 -12.851 1.00 73.25 603 THR A CA 1
ATOM 4528 C C . THR A 1 603 ? -21.813 5.214 -14.292 1.00 73.25 603 THR A C 1
ATOM 4530 O O . THR A 1 603 ? -22.000 4.044 -14.610 1.00 73.25 603 THR A O 1
ATOM 4533 N N . SER A 1 604 ? -21.347 6.102 -15.180 1.00 69.44 604 SER A N 1
ATOM 4534 C CA . SER A 1 604 ? -20.926 5.728 -16.542 1.00 69.44 604 SER A CA 1
ATOM 4535 C C . SER A 1 604 ? -19.634 4.904 -16.597 1.00 69.44 604 SER A C 1
ATOM 4537 O O . SER A 1 604 ? -19.308 4.378 -17.655 1.00 69.44 604 SER A O 1
ATOM 4539 N N . GLU A 1 605 ? -18.874 4.863 -15.505 1.00 64.88 605 GLU A N 1
ATOM 4540 C CA . GLU A 1 605 ? -17.606 4.136 -15.376 1.00 64.88 605 GLU A CA 1
ATOM 4541 C C . GLU A 1 605 ? -17.820 2.694 -14.920 1.00 64.88 605 GLU A C 1
ATOM 4543 O O . GLU A 1 605 ? -17.016 1.821 -15.234 1.00 64.88 605 GLU A O 1
ATOM 4548 N N . ILE A 1 606 ? -18.928 2.426 -14.228 1.00 75.31 606 ILE A N 1
ATOM 4549 C CA . ILE A 1 606 ? -19.254 1.095 -13.722 1.00 75.31 606 ILE A CA 1
ATOM 4550 C C . ILE A 1 606 ? -19.431 0.127 -14.901 1.00 75.31 606 ILE A C 1
ATOM 4552 O O . ILE A 1 606 ? -20.176 0.393 -15.849 1.00 75.31 606 ILE A O 1
ATOM 4556 N N . GLY A 1 607 ? -18.740 -1.009 -14.835 1.00 67.81 607 GLY A N 1
ATOM 4557 C CA . GLY A 1 607 ? -18.671 -2.023 -15.884 1.00 67.81 607 GLY A CA 1
ATOM 4558 C C . GLY A 1 607 ? -17.587 -1.780 -16.939 1.00 67.81 607 GLY A C 1
ATOM 4559 O O . GLY A 1 607 ? -17.416 -2.626 -17.817 1.00 67.81 607 GLY A O 1
ATOM 4560 N N . THR A 1 608 ? -16.855 -0.661 -16.880 1.00 65.00 608 THR A N 1
ATOM 4561 C CA . THR A 1 608 ? -15.653 -0.456 -17.710 1.00 65.00 608 THR A CA 1
ATOM 4562 C C . THR A 1 608 ? -14.445 -1.175 -17.108 1.00 65.00 608 THR A C 1
ATOM 4564 O O . THR A 1 608 ? -14.437 -1.488 -15.918 1.00 65.00 608 THR A O 1
ATOM 4567 N N . GLN A 1 609 ? -13.441 -1.475 -17.935 1.00 65.12 609 GLN A N 1
ATOM 4568 C CA . GLN A 1 609 ? -12.227 -2.172 -17.509 1.00 65.12 609 GLN A CA 1
ATOM 4569 C C . GLN A 1 609 ? -11.036 -1.217 -17.401 1.00 65.12 609 GLN A C 1
ATOM 4571 O O . GLN A 1 609 ? -10.935 -0.270 -18.179 1.00 65.12 609 GLN A O 1
ATOM 4576 N N . THR A 1 610 ? -10.126 -1.502 -16.471 1.00 63.84 610 THR A N 1
ATOM 4577 C CA . THR A 1 610 ? -8.826 -0.833 -16.312 1.00 63.84 610 THR A CA 1
ATOM 4578 C C . THR A 1 610 ? -7.712 -1.872 -16.157 1.00 63.84 610 THR A C 1
ATOM 4580 O O . THR A 1 610 ? -7.993 -3.052 -15.941 1.00 63.84 610 THR A O 1
ATOM 4583 N N . VAL A 1 611 ? -6.453 -1.454 -16.287 1.00 66.25 611 VAL A N 1
ATOM 4584 C CA . VAL A 1 611 ? -5.286 -2.337 -16.200 1.00 66.25 611 VAL A CA 1
ATOM 4585 C C . VAL A 1 611 ? -4.200 -1.725 -15.317 1.00 66.25 611 VAL A C 1
ATOM 4587 O O . VAL A 1 611 ? -3.843 -0.558 -15.464 1.00 66.25 611 VAL A O 1
ATOM 4590 N N . VAL A 1 612 ? -3.643 -2.530 -14.419 1.00 67.06 612 VAL A N 1
ATOM 4591 C CA . VAL A 1 612 ? -2.428 -2.227 -13.657 1.00 67.06 612 VAL A CA 1
ATOM 4592 C C . VAL A 1 612 ? -1.288 -2.985 -14.318 1.00 67.06 612 VAL A C 1
ATOM 4594 O O . VAL A 1 612 ? -1.373 -4.195 -14.501 1.00 67.06 612 VAL A O 1
ATOM 4597 N N . SER A 1 613 ? -0.245 -2.281 -14.751 1.00 65.06 613 SER A N 1
ATOM 4598 C CA . SER A 1 613 ? 0.859 -2.888 -15.498 1.00 65.06 613 SER A CA 1
ATOM 4599 C C . SER A 1 613 ? 2.189 -2.622 -14.819 1.00 65.06 613 SER A C 1
ATOM 4601 O O . SER A 1 613 ? 2.528 -1.474 -14.537 1.00 65.06 613 SER A O 1
ATOM 4603 N N . ILE A 1 614 ? 2.942 -3.689 -14.572 1.00 66.25 614 ILE A N 1
ATOM 4604 C CA . ILE A 1 614 ? 4.140 -3.642 -13.737 1.00 66.25 614 ILE A CA 1
ATOM 4605 C C . ILE A 1 614 ? 5.323 -4.200 -14.532 1.00 66.25 614 ILE A C 1
ATOM 4607 O O . ILE A 1 614 ? 5.244 -5.328 -15.028 1.00 66.25 614 ILE A O 1
ATOM 4611 N N . PRO A 1 615 ? 6.399 -3.416 -14.727 1.00 65.31 615 PRO A N 1
ATOM 4612 C CA . PRO A 1 615 ? 7.534 -3.831 -15.539 1.00 65.31 615 PRO A CA 1
ATOM 4613 C C . PRO A 1 615 ? 8.333 -4.950 -14.868 1.00 65.31 615 PRO A C 1
ATOM 4615 O O . PRO A 1 615 ? 8.511 -4.986 -13.652 1.00 65.31 615 PRO A O 1
ATOM 4618 N N . ARG A 1 616 ? 8.892 -5.837 -15.690 1.00 70.62 616 ARG A N 1
ATOM 4619 C CA . ARG A 1 616 ? 9.954 -6.774 -15.310 1.00 70.62 616 ARG A CA 1
ATOM 4620 C C . ARG A 1 616 ? 11.308 -6.277 -15.813 1.00 70.62 616 ARG A C 1
ATOM 4622 O O . ARG A 1 616 ? 11.410 -5.307 -16.562 1.00 70.62 616 ARG A O 1
ATOM 4629 N N . THR A 1 617 ? 12.366 -7.010 -15.461 1.00 67.88 617 THR A N 1
ATOM 4630 C CA . THR A 1 617 ? 13.720 -6.776 -15.972 1.00 67.88 617 THR A CA 1
ATOM 4631 C C . THR A 1 617 ? 13.765 -6.678 -17.503 1.00 67.88 617 THR A C 1
ATOM 4633 O O . THR A 1 617 ? 13.416 -7.653 -18.176 1.00 67.88 617 THR A O 1
ATOM 4636 N N . PRO A 1 618 ? 14.248 -5.550 -18.071 1.00 70.50 618 PRO A N 1
ATOM 4637 C CA . PRO A 1 618 ? 14.411 -5.404 -19.511 1.00 70.50 618 PRO A CA 1
ATOM 4638 C C . PRO A 1 618 ? 15.350 -6.459 -20.101 1.00 70.50 618 PRO A C 1
ATOM 4640 O O . PRO A 1 618 ? 16.438 -6.727 -19.582 1.00 70.50 618 PRO A O 1
ATOM 4643 N N . VAL A 1 619 ? 14.973 -7.012 -21.250 1.00 75.81 619 VAL A N 1
ATOM 4644 C CA . VAL A 1 619 ? 15.842 -7.874 -22.052 1.00 75.81 619 VAL A CA 1
ATOM 4645 C C . VAL A 1 619 ? 16.593 -7.008 -23.053 1.00 75.81 619 VAL A C 1
ATOM 4647 O O . VAL A 1 619 ? 15.978 -6.398 -23.921 1.00 75.81 619 VAL A O 1
ATOM 4650 N N . ILE A 1 620 ? 17.926 -6.973 -22.955 1.00 77.38 620 ILE A N 1
ATOM 4651 C CA . ILE A 1 620 ? 18.789 -6.195 -23.858 1.00 77.38 620 ILE A CA 1
ATOM 4652 C C . ILE A 1 620 ? 19.630 -7.130 -24.719 1.00 77.38 620 ILE A C 1
ATOM 4654 O O . ILE A 1 620 ? 20.418 -7.931 -24.199 1.00 77.38 620 ILE A O 1
ATOM 4658 N N . LEU A 1 621 ? 19.508 -6.975 -26.034 1.00 83.94 621 LEU A N 1
ATOM 4659 C CA . LEU A 1 621 ? 20.241 -7.742 -27.036 1.00 83.94 621 LEU A CA 1
ATOM 4660 C C . LEU A 1 621 ? 20.883 -6.815 -28.070 1.00 83.94 621 LEU A C 1
ATOM 4662 O O . LEU A 1 621 ? 20.547 -5.640 -28.188 1.00 83.94 621 LEU A O 1
ATOM 4666 N N . SER A 1 622 ? 21.821 -7.370 -28.835 1.00 87.56 622 SER A N 1
ATOM 4667 C CA . SER A 1 622 ? 22.390 -6.706 -30.005 1.00 87.56 622 SER A CA 1
ATOM 4668 C C . SER A 1 622 ? 22.340 -7.632 -31.207 1.00 87.56 622 SER A C 1
ATOM 4670 O O . SER A 1 622 ? 22.757 -8.786 -31.091 1.00 87.56 622 SER A O 1
ATOM 4672 N N . GLN A 1 623 ? 21.918 -7.114 -32.353 1.00 93.44 623 GLN A N 1
ATOM 4673 C CA . GLN A 1 623 ? 21.898 -7.837 -33.624 1.00 93.44 623 GLN A CA 1
ATOM 4674 C C . GLN A 1 623 ? 22.651 -7.051 -34.692 1.00 93.44 623 GLN A C 1
ATOM 4676 O O . GLN A 1 623 ? 22.898 -5.854 -34.532 1.00 93.44 623 GLN A O 1
ATOM 4681 N N . SER A 1 624 ? 23.025 -7.711 -35.788 1.00 94.69 624 SER A N 1
ATOM 4682 C CA . SER A 1 624 ? 23.502 -6.981 -36.961 1.00 94.69 624 SER A CA 1
ATOM 4683 C C . SER A 1 624 ? 22.386 -6.068 -37.474 1.00 94.69 624 SER A C 1
ATOM 4685 O O . SER A 1 624 ? 21.205 -6.417 -37.410 1.00 94.69 624 SER A O 1
ATOM 4687 N N . ARG A 1 625 ? 22.741 -4.898 -38.005 1.00 94.56 625 ARG A N 1
ATOM 4688 C CA . ARG A 1 625 ? 21.777 -3.934 -38.555 1.00 94.56 625 ARG A CA 1
ATOM 4689 C C . ARG A 1 625 ? 20.850 -4.562 -39.593 1.00 94.56 625 ARG A C 1
ATOM 4691 O O . ARG A 1 625 ? 19.648 -4.334 -39.565 1.00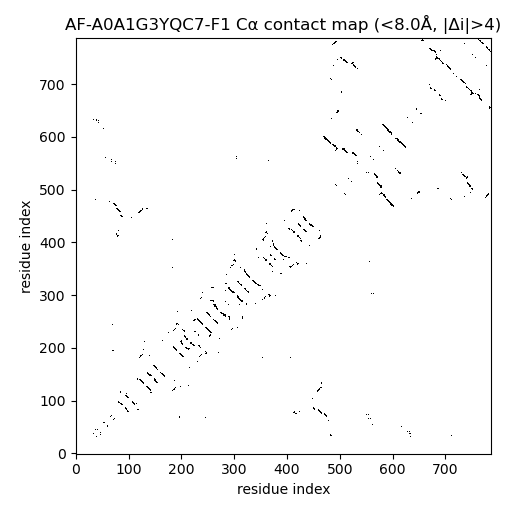 94.56 625 ARG A O 1
ATOM 4698 N N . SER A 1 626 ? 21.407 -5.369 -40.496 1.00 93.38 626 SER A N 1
ATOM 4699 C CA . SER A 1 626 ? 20.627 -6.037 -41.540 1.00 93.38 626 SER A CA 1
ATOM 4700 C C . SER A 1 626 ? 19.669 -7.084 -40.980 1.00 93.38 626 SER A C 1
ATOM 4702 O O . SER A 1 626 ? 18.586 -7.255 -41.528 1.00 93.38 626 SER A O 1
ATOM 4704 N N . TYR A 1 627 ? 20.050 -7.777 -39.904 1.00 96.06 627 TYR A N 1
ATOM 4705 C CA . TYR A 1 627 ? 19.168 -8.726 -39.240 1.00 96.06 627 TYR A CA 1
ATOM 4706 C C . TYR A 1 627 ? 18.068 -8.005 -38.457 1.00 96.06 627 TYR A C 1
ATOM 4708 O O . TYR A 1 627 ? 16.916 -8.405 -38.560 1.00 96.06 627 TYR A O 1
ATOM 4716 N N . TYR A 1 628 ? 18.394 -6.936 -37.725 1.00 95.00 628 TYR A N 1
ATOM 4717 C CA . TYR A 1 628 ? 17.404 -6.145 -36.991 1.00 95.00 628 TYR A CA 1
ATOM 4718 C C . TYR A 1 628 ? 16.331 -5.575 -37.929 1.00 95.00 628 TYR A C 1
ATOM 4720 O O . TYR A 1 628 ? 15.169 -5.915 -37.759 1.00 95.00 628 TYR A O 1
ATOM 4728 N N . ASN A 1 629 ? 16.718 -4.837 -38.978 1.00 94.94 629 ASN A N 1
ATOM 4729 C CA . ASN A 1 629 ? 15.777 -4.255 -39.951 1.00 94.94 629 ASN A CA 1
ATOM 4730 C C . ASN A 1 629 ? 14.938 -5.306 -40.712 1.00 94.94 629 ASN A C 1
ATOM 4732 O O . ASN A 1 629 ? 13.925 -4.996 -41.320 1.00 94.94 629 ASN A O 1
ATOM 4736 N N . ALA A 1 630 ? 15.390 -6.562 -40.767 1.00 94.75 630 ALA A N 1
ATOM 4737 C CA . ALA A 1 630 ? 14.629 -7.633 -41.411 1.00 94.75 630 ALA A CA 1
ATOM 4738 C C . ALA A 1 630 ? 13.616 -8.303 -40.467 1.00 94.75 630 ALA A C 1
ATOM 4740 O O . ALA A 1 630 ? 12.788 -9.082 -40.936 1.00 94.75 630 ALA A O 1
ATOM 4741 N N . ASN A 1 631 ? 13.720 -8.066 -39.155 1.00 94.25 631 ASN A N 1
ATOM 4742 C CA . ASN A 1 631 ? 12.982 -8.789 -38.116 1.00 94.25 631 ASN A CA 1
ATOM 4743 C C . ASN A 1 631 ? 12.344 -7.868 -37.056 1.00 94.25 631 ASN A C 1
ATOM 4745 O O . ASN A 1 631 ? 11.791 -8.383 -36.092 1.00 94.25 631 ASN A O 1
ATOM 4749 N N . ASN A 1 632 ? 12.417 -6.543 -37.198 1.00 89.31 632 ASN A N 1
ATOM 4750 C CA . ASN A 1 632 ? 11.845 -5.538 -36.287 1.00 89.31 632 ASN A CA 1
ATOM 4751 C C . ASN A 1 632 ? 10.344 -5.271 -36.519 1.00 89.31 632 ASN A C 1
ATOM 4753 O O . ASN A 1 632 ? 9.775 -4.436 -35.819 1.00 89.31 632 ASN A O 1
ATOM 4757 N N . GLY A 1 633 ? 9.702 -5.974 -37.459 1.00 87.38 633 GLY A N 1
ATOM 4758 C CA . GLY A 1 633 ? 8.291 -5.767 -37.799 1.00 87.38 633 GLY A CA 1
ATOM 4759 C C . GLY A 1 633 ? 8.069 -4.387 -38.420 1.00 87.38 633 GLY A C 1
ATOM 4760 O O . GLY A 1 633 ? 8.778 -4.018 -39.351 1.00 87.38 633 GLY A O 1
ATOM 4761 N N . ASP A 1 634 ? 7.119 -3.627 -37.874 1.00 83.12 634 ASP A N 1
ATOM 4762 C CA . ASP A 1 634 ? 6.849 -2.233 -38.266 1.00 83.12 634 ASP A CA 1
ATOM 4763 C C . ASP A 1 634 ? 7.763 -1.211 -37.553 1.00 83.12 634 ASP A C 1
ATOM 4765 O O . ASP A 1 634 ? 7.569 0.000 -37.676 1.00 83.12 634 ASP A O 1
ATOM 4769 N N . GLY A 1 635 ? 8.757 -1.682 -36.789 1.00 80.19 635 GLY A N 1
ATOM 4770 C CA . GLY A 1 635 ? 9.715 -0.834 -36.085 1.00 80.19 635 GLY A CA 1
ATOM 4771 C C . GLY A 1 635 ? 10.615 -0.008 -37.014 1.00 80.19 635 GLY A C 1
ATOM 4772 O O . GLY A 1 635 ? 10.758 -0.272 -38.205 1.00 80.19 635 GLY A O 1
ATOM 4773 N N . GLU A 1 636 ? 11.275 1.006 -36.448 1.00 85.56 636 GLU A N 1
ATOM 4774 C CA . GLU A 1 636 ? 12.132 1.913 -37.217 1.00 85.56 636 GLU A CA 1
ATOM 4775 C C . GLU A 1 636 ? 13.396 1.214 -37.737 1.00 85.56 636 GLU A C 1
ATOM 4777 O O . GLU A 1 636 ? 14.246 0.745 -36.975 1.00 85.56 636 GLU A O 1
ATOM 4782 N N . ASP A 1 637 ? 13.555 1.203 -39.057 1.00 92.19 637 ASP A N 1
ATOM 4783 C CA . ASP A 1 637 ? 14.764 0.714 -39.709 1.00 92.19 637 ASP A CA 1
ATOM 4784 C C . ASP A 1 637 ? 15.937 1.669 -39.507 1.00 92.19 637 ASP A C 1
ATOM 4786 O O . ASP A 1 637 ? 15.818 2.883 -39.662 1.00 92.19 637 ASP A O 1
ATOM 4790 N N . ILE A 1 638 ? 17.140 1.141 -39.298 1.00 93.12 638 ILE A N 1
ATOM 4791 C CA . ILE A 1 638 ? 18.356 1.955 -39.390 1.00 93.12 638 ILE A CA 1
ATOM 4792 C C . ILE A 1 638 ? 18.772 2.035 -40.863 1.00 93.12 638 ILE A C 1
ATOM 4794 O O . ILE A 1 638 ? 19.313 1.078 -41.419 1.00 93.12 638 ILE A O 1
ATOM 4798 N N . ASP A 1 639 ? 18.523 3.164 -41.524 1.00 91.00 639 ASP A N 1
ATOM 4799 C CA . ASP A 1 639 ? 18.799 3.403 -42.950 1.00 91.00 639 ASP A CA 1
ATOM 4800 C C . ASP A 1 639 ? 19.866 4.503 -43.152 1.00 91.00 639 ASP A C 1
ATOM 4802 O O . ASP A 1 639 ? 20.619 4.844 -42.237 1.00 91.00 639 ASP A O 1
ATOM 4806 N N . GLU A 1 640 ? 19.981 5.018 -44.377 1.00 87.69 640 GLU A N 1
ATOM 4807 C CA . GLU A 1 640 ? 20.951 6.057 -44.745 1.00 87.69 640 GLU A CA 1
ATOM 4808 C C . GLU A 1 640 ? 20.709 7.417 -44.070 1.00 87.69 640 GLU A C 1
ATOM 4810 O O . GLU A 1 640 ? 21.617 8.249 -44.050 1.00 87.69 640 GLU A O 1
ATOM 4815 N N . THR A 1 641 ? 19.526 7.649 -43.481 1.00 88.00 641 THR A N 1
ATOM 4816 C CA . THR A 1 641 ? 19.260 8.883 -42.725 1.00 88.00 641 THR A CA 1
ATOM 4817 C C . THR A 1 641 ? 19.917 8.865 -41.351 1.00 88.00 641 THR A C 1
ATOM 4819 O O . THR A 1 641 ? 20.132 9.927 -40.776 1.00 88.00 641 THR A O 1
ATOM 4822 N N . VAL A 1 642 ? 20.218 7.673 -40.824 1.00 88.94 642 VAL A N 1
ATOM 4823 C CA . VAL A 1 642 ? 20.944 7.477 -39.559 1.00 88.94 642 VAL A CA 1
ATOM 4824 C C . VAL A 1 642 ? 22.427 7.240 -39.833 1.00 88.94 642 VAL A C 1
ATOM 4826 O O . VAL A 1 642 ? 23.278 7.840 -39.183 1.00 88.94 642 VAL A O 1
ATOM 4829 N N . LEU A 1 643 ? 22.749 6.380 -40.807 1.00 90.44 643 LEU A N 1
ATOM 4830 C CA . LEU A 1 643 ? 24.120 5.992 -41.150 1.00 90.44 643 LEU A CA 1
ATOM 4831 C C . LEU A 1 643 ? 24.409 6.264 -42.632 1.00 90.44 643 LEU A C 1
ATOM 4833 O O . LEU A 1 643 ? 24.042 5.467 -43.494 1.00 90.44 643 LEU A O 1
ATOM 4837 N N . SER A 1 644 ? 25.103 7.363 -42.927 1.00 85.00 644 SER A N 1
ATOM 4838 C CA . SER A 1 644 ? 25.326 7.861 -44.295 1.00 85.00 644 SER A CA 1
ATOM 4839 C C . SER A 1 644 ? 26.615 7.375 -44.980 1.00 85.00 644 SER A C 1
ATOM 4841 O O . SER A 1 644 ? 26.857 7.715 -46.140 1.00 85.00 644 SER A O 1
ATOM 4843 N N . PHE A 1 645 ? 27.449 6.587 -44.295 1.00 90.00 645 PHE A N 1
ATOM 4844 C CA . PHE A 1 645 ? 28.734 6.116 -44.822 1.00 90.00 645 PHE A CA 1
ATOM 4845 C C . PHE A 1 645 ? 28.602 4.822 -45.642 1.00 90.00 645 PHE A C 1
ATOM 4847 O O . PHE A 1 645 ? 27.625 4.078 -45.560 1.00 90.00 645 PHE A O 1
ATOM 4854 N N . THR A 1 646 ? 29.630 4.532 -46.436 1.00 92.00 646 THR A N 1
ATOM 4855 C CA . THR A 1 646 ? 29.766 3.314 -47.238 1.00 92.00 646 THR A CA 1
ATOM 4856 C C . THR A 1 646 ? 30.784 2.364 -46.606 1.00 92.00 646 THR A C 1
ATOM 4858 O O . THR A 1 646 ? 31.959 2.688 -46.442 1.00 92.00 646 THR A O 1
ATOM 4861 N N . MET A 1 647 ? 30.344 1.143 -46.293 1.00 90.62 647 MET A N 1
ATOM 4862 C CA . MET A 1 647 ? 31.214 0.077 -45.787 1.00 90.62 647 MET A CA 1
ATOM 4863 C C . MET A 1 647 ? 32.399 -0.182 -46.722 1.00 90.62 647 MET A C 1
ATOM 4865 O O . MET A 1 647 ? 32.221 -0.386 -47.923 1.00 90.62 647 MET A O 1
ATOM 4869 N N . GLY A 1 648 ? 33.607 -0.231 -46.158 1.00 91.56 648 GLY A N 1
ATOM 4870 C CA . GLY A 1 648 ? 34.824 -0.489 -46.924 1.00 91.56 648 GLY A CA 1
ATOM 4871 C C . GLY A 1 648 ? 35.418 0.734 -47.633 1.00 91.56 648 GLY A C 1
ATOM 4872 O O . GLY A 1 648 ? 36.379 0.560 -48.387 1.00 91.56 648 GLY A O 1
ATOM 4873 N N . ASP A 1 649 ? 34.868 1.933 -47.415 1.00 94.06 649 ASP A N 1
ATOM 4874 C CA . ASP A 1 649 ? 35.446 3.218 -47.822 1.00 94.06 649 ASP A CA 1
ATOM 4875 C C . ASP A 1 649 ? 35.557 4.154 -46.601 1.00 94.06 649 ASP A C 1
ATOM 4877 O O . ASP A 1 649 ? 34.585 4.827 -46.245 1.00 94.06 649 ASP A O 1
ATOM 4881 N N . PRO A 1 650 ? 36.726 4.235 -45.938 1.00 94.12 650 PRO A N 1
ATOM 4882 C CA . PRO A 1 650 ? 36.945 5.091 -44.774 1.00 94.12 650 PRO A CA 1
ATOM 4883 C C . PRO A 1 650 ? 36.630 6.563 -45.021 1.00 94.12 650 PRO A C 1
ATOM 4885 O O . PRO A 1 650 ? 36.218 7.251 -44.097 1.00 94.12 650 PRO A O 1
ATOM 4888 N N . LEU A 1 651 ? 36.810 7.055 -46.250 1.00 94.69 651 LEU A N 1
ATOM 4889 C CA . LEU A 1 651 ? 36.612 8.471 -46.575 1.00 94.69 651 LEU A CA 1
ATOM 4890 C C . LEU A 1 651 ? 35.138 8.833 -46.796 1.00 94.69 651 LEU A C 1
ATOM 4892 O O . LEU A 1 651 ? 34.829 9.989 -47.067 1.00 94.69 651 LEU A O 1
ATOM 4896 N N . SER A 1 652 ? 34.240 7.852 -46.697 1.00 94.88 652 SER A N 1
ATOM 4897 C CA . SER A 1 652 ? 32.792 8.065 -46.693 1.00 94.88 652 SER A CA 1
ATOM 4898 C C . SER A 1 652 ? 32.214 8.284 -45.289 1.00 94.88 652 SER A C 1
ATOM 4900 O O . SER A 1 652 ? 31.037 8.617 -45.166 1.00 94.88 652 SER A O 1
ATOM 4902 N N . TYR A 1 653 ? 33.019 8.084 -44.239 1.00 95.19 653 TYR A N 1
ATOM 4903 C CA . TYR A 1 653 ? 32.645 8.433 -42.869 1.00 95.19 653 TYR A CA 1
ATOM 4904 C C . TYR A 1 653 ? 32.624 9.958 -42.712 1.00 95.19 653 TYR A C 1
ATOM 4906 O O . TYR A 1 653 ? 33.320 10.646 -43.463 1.00 95.19 653 TYR A O 1
ATOM 4914 N N . PRO A 1 654 ? 31.865 10.497 -41.742 1.00 94.81 654 PRO A N 1
ATOM 4915 C CA . PRO A 1 654 ? 31.825 11.938 -41.530 1.00 94.81 654 PRO A CA 1
ATOM 4916 C C . PRO A 1 654 ? 33.224 12.482 -41.238 1.00 94.81 654 PRO A C 1
ATOM 4918 O O . PRO A 1 654 ? 34.008 11.835 -40.542 1.00 94.81 654 PRO A O 1
ATOM 4921 N N . ASP A 1 655 ? 33.550 13.661 -41.749 1.00 94.88 655 ASP A N 1
ATOM 4922 C CA . ASP A 1 655 ? 34.864 14.259 -41.523 1.00 94.88 655 ASP A CA 1
ATOM 4923 C C . ASP A 1 655 ? 34.928 15.059 -40.207 1.00 94.88 655 ASP A C 1
ATOM 4925 O O . ASP A 1 655 ? 33.977 15.125 -39.419 1.00 94.88 655 ASP A O 1
ATOM 4929 N N . SER A 1 656 ? 36.085 15.651 -39.909 1.00 93.88 656 SER A N 1
ATOM 4930 C CA . SER A 1 656 ? 36.246 16.497 -38.716 1.00 93.88 656 SER A CA 1
ATOM 4931 C C . SER A 1 656 ? 35.335 17.736 -38.703 1.00 93.88 656 SER A C 1
ATOM 4933 O O . SER A 1 656 ? 34.967 18.205 -37.623 1.00 93.88 656 SER A O 1
ATOM 4935 N N . GLY A 1 657 ? 34.944 18.255 -39.870 1.00 93.69 657 GLY A N 1
ATOM 4936 C CA . GLY A 1 657 ? 33.971 19.337 -40.003 1.00 93.69 657 GLY A CA 1
ATOM 4937 C C . GLY A 1 657 ? 32.545 18.863 -39.731 1.00 93.69 657 GLY A C 1
ATOM 4938 O O . GLY A 1 657 ? 31.803 19.547 -39.021 1.00 93.69 657 GLY A O 1
ATOM 4939 N N . ASP A 1 658 ? 32.181 17.675 -40.216 1.00 93.88 658 ASP A N 1
ATOM 4940 C CA . ASP A 1 658 ? 30.897 17.036 -39.918 1.00 93.88 658 ASP A CA 1
ATOM 4941 C C . ASP A 1 658 ? 30.765 16.726 -38.427 1.00 93.88 658 ASP A C 1
ATOM 4943 O O . ASP A 1 658 ? 29.728 17.012 -37.836 1.00 93.88 658 ASP A O 1
ATOM 4947 N N . ARG A 1 659 ? 31.826 16.224 -37.781 1.00 93.12 659 ARG A N 1
ATOM 4948 C CA . ARG A 1 659 ? 31.875 16.038 -36.319 1.00 93.12 659 ARG A CA 1
ATOM 4949 C C . ARG A 1 659 ? 31.508 17.327 -35.580 1.00 93.12 659 ARG A C 1
ATOM 4951 O O . ARG A 1 659 ? 30.682 17.295 -34.669 1.00 93.12 659 ARG A O 1
ATOM 4958 N N . ASP A 1 660 ? 32.109 18.455 -35.956 1.00 93.44 660 ASP A N 1
ATOM 4959 C CA . ASP A 1 660 ? 31.857 19.747 -35.304 1.00 93.44 660 ASP A CA 1
ATOM 4960 C C . ASP A 1 660 ? 30.430 20.252 -35.580 1.00 93.44 660 ASP A C 1
ATOM 4962 O O . ASP A 1 660 ? 29.778 20.816 -34.692 1.00 93.44 660 ASP A O 1
ATOM 4966 N N . ALA A 1 661 ? 29.916 20.010 -36.789 1.00 93.62 661 ALA A N 1
ATOM 4967 C CA . ALA A 1 661 ? 28.544 20.330 -37.166 1.00 93.62 661 ALA A CA 1
ATOM 4968 C C . ALA A 1 661 ? 27.521 19.476 -36.399 1.00 93.62 661 ALA A C 1
ATOM 4970 O O . ALA A 1 661 ? 26.551 20.030 -35.881 1.00 93.62 661 ALA A O 1
ATOM 4971 N N . ILE A 1 662 ? 27.758 18.167 -36.266 1.00 90.38 662 ILE A N 1
ATOM 4972 C CA . ILE A 1 662 ? 26.940 17.234 -35.480 1.00 90.38 662 ILE A CA 1
ATOM 4973 C C . ILE A 1 662 ? 26.970 17.649 -34.014 1.00 90.38 662 ILE A C 1
ATOM 4975 O O . ILE A 1 662 ? 25.914 17.877 -33.432 1.00 90.38 662 ILE A O 1
ATOM 4979 N N . SER A 1 663 ? 28.156 17.853 -33.434 1.00 87.06 663 SER A N 1
ATOM 4980 C CA . SER A 1 663 ? 28.295 18.309 -32.048 1.00 87.06 663 SER A CA 1
ATOM 4981 C C . SER A 1 663 ? 27.494 19.587 -31.799 1.00 87.06 663 SER A C 1
ATOM 4983 O O . SER A 1 663 ? 26.709 19.659 -30.856 1.00 87.06 663 SER A O 1
ATOM 4985 N N . THR A 1 664 ? 27.588 20.564 -32.705 1.00 90.56 664 THR A N 1
ATOM 4986 C CA . THR A 1 664 ? 26.812 21.809 -32.620 1.00 90.56 664 THR A CA 1
ATOM 4987 C C . THR A 1 664 ? 25.305 21.562 -32.744 1.00 90.56 664 THR A C 1
ATOM 4989 O O . THR A 1 664 ? 24.531 22.092 -31.946 1.00 90.56 664 THR A O 1
ATOM 4992 N N . ALA A 1 665 ? 24.874 20.751 -33.713 1.00 87.31 665 ALA A N 1
ATOM 4993 C CA . ALA A 1 665 ? 23.465 20.432 -33.949 1.00 87.31 665 ALA A CA 1
ATOM 4994 C C . ALA A 1 665 ? 22.828 19.689 -32.767 1.00 87.31 665 ALA A C 1
ATOM 4996 O O . ALA A 1 665 ? 21.656 19.904 -32.466 1.00 87.31 665 ALA A O 1
ATOM 4997 N N . LYS A 1 666 ? 23.609 18.869 -32.059 1.00 84.19 666 LYS A N 1
ATOM 4998 C CA . LYS A 1 666 ? 23.191 18.165 -30.841 1.00 84.19 666 LYS A CA 1
ATOM 4999 C C . LYS A 1 666 ? 23.398 19.002 -29.569 1.00 84.19 666 LYS A C 1
ATOM 5001 O O . LYS A 1 666 ? 23.324 18.472 -28.466 1.00 84.19 666 LYS A O 1
ATOM 5006 N N . GLY A 1 667 ? 23.656 20.309 -29.691 1.00 79.69 667 GLY A N 1
ATOM 5007 C CA . GLY A 1 667 ? 23.794 21.227 -28.553 1.00 79.69 667 GLY A CA 1
ATOM 5008 C C . GLY A 1 667 ? 25.028 20.966 -27.685 1.00 79.69 667 GLY A C 1
ATOM 5009 O O . GLY A 1 667 ? 24.999 21.225 -26.486 1.00 79.69 667 GLY A O 1
ATOM 5010 N N . GLY A 1 668 ? 26.087 20.404 -28.269 1.00 74.94 668 GLY A N 1
ATOM 5011 C CA . GLY A 1 668 ? 27.289 19.947 -27.573 1.00 74.94 668 GLY A CA 1
ATOM 5012 C C . GLY A 1 668 ? 27.116 18.612 -26.847 1.00 74.94 668 GLY A C 1
ATOM 5013 O O . GLY A 1 668 ? 28.080 18.112 -26.275 1.00 74.94 668 GLY A O 1
ATOM 5014 N N . LYS A 1 669 ? 25.919 18.010 -26.873 1.00 74.31 669 LYS A N 1
ATOM 5015 C CA . LYS A 1 669 ? 25.664 16.724 -26.225 1.00 74.31 669 LYS A CA 1
ATOM 5016 C C . LYS A 1 669 ? 26.309 15.591 -27.045 1.00 74.31 669 LYS A C 1
ATOM 5018 O O . LYS A 1 669 ? 26.075 15.477 -28.249 1.00 74.31 669 LYS A O 1
ATOM 5023 N N . GLY A 1 670 ? 27.145 14.769 -26.412 1.00 74.81 670 GLY A N 1
ATOM 5024 C CA . GLY A 1 670 ? 27.865 13.653 -27.045 1.00 74.81 670 GLY A CA 1
ATOM 5025 C C . GLY A 1 670 ? 29.298 13.501 -26.533 1.00 74.81 670 GLY A C 1
ATOM 5026 O O . GLY A 1 670 ? 29.796 14.339 -25.786 1.00 74.81 670 GLY A O 1
ATOM 5027 N N . LEU A 1 671 ? 29.965 12.431 -26.950 1.00 78.50 671 LEU A N 1
ATOM 5028 C CA . LEU A 1 671 ? 31.395 12.199 -26.764 1.00 78.50 671 LEU A CA 1
ATOM 5029 C C . LEU A 1 671 ? 32.078 12.402 -28.111 1.00 78.50 671 LEU A C 1
ATOM 5031 O O . LEU A 1 671 ? 31.677 11.782 -29.089 1.00 78.50 671 LEU A O 1
ATOM 5035 N N . TYR A 1 672 ? 33.106 13.245 -28.174 1.00 84.94 672 TYR A N 1
ATOM 5036 C CA . TYR A 1 672 ? 33.810 13.544 -29.421 1.00 84.94 672 TYR A CA 1
ATOM 5037 C C . TYR A 1 672 ? 35.309 13.629 -29.158 1.00 84.94 672 TYR A C 1
ATOM 5039 O O . TYR A 1 672 ? 35.759 14.414 -28.322 1.00 84.94 672 TYR A O 1
ATOM 5047 N N . THR A 1 673 ? 36.114 12.871 -29.896 1.00 84.69 673 THR A N 1
ATOM 5048 C CA . THR A 1 673 ? 37.562 13.093 -29.884 1.00 84.69 673 THR A CA 1
ATOM 5049 C C . THR A 1 673 ? 37.914 14.251 -30.811 1.00 84.69 673 THR A C 1
ATOM 5051 O O . THR A 1 673 ? 37.460 14.304 -31.955 1.00 84.69 673 THR A O 1
ATOM 5054 N N . ASN A 1 674 ? 38.768 15.158 -30.347 1.00 83.88 674 ASN A N 1
ATOM 5055 C CA . ASN A 1 674 ? 39.288 16.262 -31.156 1.00 83.88 674 ASN A CA 1
ATOM 5056 C C . ASN A 1 674 ? 40.587 15.875 -31.889 1.00 83.88 674 ASN A C 1
ATOM 5058 O O . ASN A 1 674 ? 41.092 14.762 -31.744 1.00 83.88 674 ASN A O 1
ATOM 5062 N N . ASP A 1 675 ? 41.165 16.811 -32.644 1.00 79.81 675 ASP A N 1
ATOM 5063 C CA . ASP A 1 675 ? 42.409 16.586 -33.396 1.00 79.81 675 ASP A CA 1
ATOM 5064 C C . ASP A 1 675 ? 43.618 16.207 -32.524 1.00 79.81 675 ASP A C 1
ATOM 5066 O O . ASP A 1 675 ? 44.557 15.589 -33.021 1.00 79.81 675 ASP A O 1
ATOM 5070 N N . ASN A 1 676 ? 43.598 16.518 -31.223 1.00 78.00 676 ASN A N 1
ATOM 5071 C CA . ASN A 1 676 ? 44.654 16.113 -30.290 1.00 78.00 676 ASN A CA 1
ATOM 5072 C C . ASN A 1 676 ? 44.463 14.682 -29.750 1.00 78.00 676 ASN A C 1
ATOM 5074 O O . ASN A 1 676 ? 45.378 14.149 -29.128 1.00 78.00 676 ASN A O 1
ATOM 5078 N N . HIS A 1 677 ? 43.300 14.068 -29.988 1.00 80.62 677 HIS A N 1
ATOM 5079 C CA . HIS A 1 677 ? 42.921 12.732 -29.518 1.00 80.62 677 HIS A CA 1
ATOM 5080 C C . HIS A 1 677 ? 42.416 11.851 -30.674 1.00 80.62 677 HIS A C 1
ATOM 5082 O O . HIS A 1 677 ? 41.495 11.058 -30.509 1.00 80.62 677 HIS A O 1
ATOM 5088 N N . CYS A 1 678 ? 43.010 12.000 -31.859 1.00 88.00 678 CYS A N 1
ATOM 5089 C CA . CYS A 1 678 ? 42.750 11.170 -33.035 1.00 88.00 678 CYS A CA 1
ATOM 5090 C C . CYS A 1 678 ? 43.952 10.262 -33.343 1.00 88.00 678 CYS A C 1
ATOM 5092 O O . CYS A 1 678 ? 45.035 10.434 -32.778 1.00 88.00 678 CYS A O 1
ATOM 5094 N N . GLN A 1 679 ? 43.777 9.297 -34.243 1.00 92.00 679 GLN A N 1
ATOM 5095 C CA . GLN A 1 679 ? 44.828 8.373 -34.665 1.00 92.00 679 GLN A CA 1
ATOM 5096 C C . GLN A 1 679 ? 44.987 8.369 -36.182 1.00 92.00 679 GLN A C 1
ATOM 5098 O O . GLN A 1 679 ? 44.025 8.482 -36.931 1.00 92.00 679 GLN A O 1
ATOM 5103 N N . THR A 1 680 ? 46.223 8.233 -36.653 1.00 93.38 680 THR A N 1
ATOM 5104 C CA . THR A 1 680 ? 46.498 7.905 -38.059 1.00 93.38 680 THR A CA 1
ATOM 5105 C C . THR A 1 680 ? 46.561 6.393 -38.192 1.00 93.38 680 THR A C 1
ATOM 5107 O O . THR A 1 680 ? 47.213 5.751 -37.369 1.00 93.38 680 THR A O 1
ATOM 5110 N N . ILE A 1 681 ? 45.925 5.822 -39.219 1.00 93.12 681 ILE A N 1
ATOM 5111 C CA . ILE A 1 681 ? 46.026 4.379 -39.471 1.00 93.12 681 ILE A CA 1
ATOM 5112 C C . ILE A 1 681 ? 47.495 3.951 -39.599 1.00 93.12 681 ILE A C 1
ATOM 5114 O O . ILE A 1 681 ? 48.291 4.629 -40.252 1.00 93.12 681 ILE A O 1
ATOM 5118 N N . ALA A 1 682 ? 47.868 2.843 -38.956 1.00 92.94 682 ALA A N 1
ATOM 5119 C CA . ALA A 1 682 ? 49.236 2.340 -38.959 1.00 92.94 682 ALA A CA 1
ATOM 5120 C C . ALA A 1 682 ? 49.472 1.300 -40.070 1.00 92.94 682 ALA A C 1
ATOM 5122 O O . ALA A 1 682 ? 48.552 0.831 -40.743 1.00 92.94 682 ALA A O 1
ATOM 5123 N N . GLN A 1 683 ? 50.748 0.972 -40.289 1.00 93.31 683 GLN A N 1
ATOM 5124 C CA . GLN A 1 683 ? 51.185 -0.067 -41.219 1.00 93.31 683 GLN A CA 1
ATOM 5125 C C . GLN A 1 683 ? 51.676 -1.272 -40.421 1.00 93.31 683 GLN A C 1
ATOM 5127 O O . GLN A 1 683 ? 52.561 -1.129 -39.577 1.00 93.31 683 GLN A O 1
ATOM 5132 N N . GLY A 1 684 ? 51.146 -2.456 -40.707 1.00 90.94 684 GLY A N 1
ATOM 5133 C CA . GLY A 1 684 ? 51.415 -3.632 -39.891 1.00 90.94 684 GLY A CA 1
ATOM 5134 C C . GLY A 1 684 ? 50.342 -4.703 -40.010 1.00 90.94 684 GLY A C 1
ATOM 5135 O O . GLY A 1 684 ? 49.487 -4.656 -40.883 1.00 90.94 684 GLY A O 1
ATOM 5136 N N . ASN A 1 685 ? 50.420 -5.697 -39.131 1.00 90.00 685 ASN A N 1
ATOM 5137 C CA . ASN A 1 685 ? 49.444 -6.785 -39.030 1.00 90.00 685 ASN A CA 1
ATOM 5138 C C . ASN A 1 685 ? 48.797 -6.816 -37.631 1.00 90.00 685 ASN A C 1
ATOM 5140 O O . ASN A 1 685 ? 48.445 -7.888 -37.143 1.00 90.00 685 ASN A O 1
ATOM 5144 N N . GLY A 1 686 ? 48.760 -5.664 -36.953 1.00 90.19 686 GLY A N 1
ATOM 5145 C CA . GLY A 1 686 ? 48.106 -5.466 -35.662 1.00 90.19 686 GLY A CA 1
ATOM 5146 C C . GLY A 1 686 ? 46.927 -4.505 -35.793 1.00 90.19 686 GLY A C 1
ATOM 5147 O O . GLY A 1 686 ? 46.355 -4.363 -36.873 1.00 90.19 686 GLY A O 1
ATOM 5148 N N . SER A 1 687 ? 46.574 -3.849 -34.694 1.00 91.56 687 SER A N 1
ATOM 5149 C CA . SER A 1 687 ? 45.607 -2.755 -34.666 1.00 91.56 687 SER A CA 1
ATOM 5150 C C . SER A 1 687 ? 46.065 -1.662 -33.711 1.00 91.56 687 SER A C 1
ATOM 5152 O O . SER A 1 687 ? 46.920 -1.874 -32.845 1.00 91.56 687 SER A O 1
ATOM 5154 N N . THR A 1 688 ? 45.467 -0.486 -33.867 1.00 89.88 688 THR A N 1
ATOM 5155 C CA . THR A 1 688 ? 45.585 0.621 -32.915 1.00 89.88 688 THR A CA 1
ATOM 5156 C C . THR A 1 688 ? 44.218 0.875 -32.291 1.00 89.88 688 THR A C 1
ATOM 5158 O O . THR A 1 688 ? 43.242 1.029 -33.026 1.00 89.88 688 THR A O 1
ATOM 5161 N N . SER A 1 689 ? 44.157 0.919 -30.955 1.00 87.94 689 SER A N 1
ATOM 5162 C CA . SER A 1 689 ? 42.939 1.274 -30.221 1.00 87.94 689 SER A CA 1
ATOM 5163 C C . SER A 1 689 ? 42.910 2.756 -29.855 1.00 87.94 689 SER A C 1
ATOM 5165 O O . SER A 1 689 ? 43.924 3.337 -29.459 1.00 87.94 689 SER A O 1
ATOM 5167 N N . LEU A 1 690 ? 41.725 3.349 -29.936 1.00 87.88 690 LEU A N 1
ATOM 5168 C CA . LEU A 1 690 ? 41.382 4.660 -29.402 1.00 87.88 690 LEU A CA 1
ATOM 5169 C C . LEU A 1 690 ? 40.156 4.487 -28.504 1.00 87.88 690 LEU A C 1
ATOM 5171 O O . LEU A 1 690 ? 39.225 3.782 -28.880 1.00 87.88 690 LEU A O 1
ATOM 5175 N N . SER A 1 691 ? 40.139 5.135 -27.343 1.00 84.00 691 SER A N 1
ATOM 5176 C CA . SER A 1 691 ? 38.992 5.113 -26.437 1.00 84.00 691 SER A CA 1
ATOM 5177 C C . SER A 1 691 ? 38.649 6.512 -25.941 1.00 84.00 691 SER A C 1
ATOM 5179 O O . SER A 1 691 ? 39.530 7.357 -25.765 1.00 84.00 691 SER A O 1
ATOM 5181 N N . ILE A 1 692 ? 37.367 6.745 -25.687 1.00 78.25 692 ILE A N 1
ATOM 5182 C CA . ILE A 1 692 ? 36.858 7.922 -24.985 1.00 78.25 692 ILE A CA 1
ATOM 5183 C C . ILE A 1 692 ? 35.924 7.450 -23.872 1.00 78.25 692 ILE A C 1
ATOM 5185 O O . ILE A 1 692 ? 35.085 6.578 -24.087 1.00 78.25 692 ILE A O 1
ATOM 5189 N N . THR A 1 693 ? 36.095 8.013 -22.681 1.00 71.75 693 THR A N 1
ATOM 5190 C CA . THR A 1 693 ? 35.323 7.674 -21.481 1.00 71.75 693 THR A CA 1
ATOM 5191 C C . THR A 1 693 ? 34.797 8.958 -20.865 1.00 71.75 693 THR A C 1
ATOM 5193 O O . THR A 1 693 ? 35.511 9.962 -20.828 1.00 71.75 693 THR A O 1
ATOM 5196 N N . LYS A 1 694 ? 33.565 8.923 -20.364 1.00 64.50 694 LYS A N 1
ATOM 5197 C CA . LYS A 1 694 ? 32.959 10.030 -19.619 1.00 64.50 694 LYS A CA 1
ATOM 5198 C C . LYS A 1 694 ? 33.292 9.921 -18.122 1.00 64.50 694 LYS A C 1
ATOM 5200 O O . LYS A 1 694 ? 33.057 8.868 -17.536 1.00 64.50 694 LYS A O 1
ATOM 5205 N N . LEU A 1 695 ? 33.834 10.986 -17.517 1.00 55.69 695 LEU A N 1
ATOM 5206 C CA . LEU A 1 695 ? 34.184 11.074 -16.084 1.00 55.69 695 LEU A CA 1
ATOM 5207 C C . LEU A 1 695 ? 33.276 12.088 -15.351 1.00 55.69 695 LEU A C 1
ATOM 5209 O O . LEU A 1 695 ? 32.767 13.018 -15.976 1.00 55.69 695 LEU A O 1
ATOM 5213 N N . GLU A 1 696 ? 33.092 11.899 -14.039 1.00 49.28 696 GLU A N 1
ATOM 5214 C CA . GLU A 1 696 ? 32.061 12.509 -13.166 1.00 49.28 696 GLU A CA 1
ATOM 5215 C C . GLU A 1 696 ? 31.823 14.030 -13.291 1.00 49.28 696 GLU A C 1
ATOM 5217 O O . GLU A 1 696 ? 30.689 14.472 -13.133 1.00 49.28 696 GLU A O 1
ATOM 5222 N N . GLU A 1 697 ? 32.835 14.850 -13.589 1.00 38.78 697 GLU A N 1
ATOM 5223 C CA . GLU A 1 697 ? 32.703 16.321 -13.544 1.00 38.78 697 GLU A CA 1
ATOM 5224 C C . GLU A 1 697 ? 31.944 16.942 -14.744 1.00 38.78 697 GLU A C 1
ATOM 5226 O O . GLU A 1 697 ? 31.611 18.127 -14.707 1.00 38.78 697 GLU A O 1
ATOM 5231 N N . GLU A 1 698 ? 31.613 16.164 -15.786 1.00 41.06 698 GLU A N 1
ATOM 5232 C CA . GLU A 1 698 ? 30.905 16.625 -17.002 1.00 41.06 698 GLU A CA 1
ATOM 5233 C C . GLU A 1 698 ? 29.685 15.748 -17.362 1.00 41.06 698 GLU A C 1
ATOM 5235 O O . GLU A 1 698 ? 29.428 15.427 -18.530 1.00 41.06 698 GLU A O 1
ATOM 5240 N N . ALA A 1 699 ? 28.902 15.321 -16.368 1.00 37.88 699 ALA A N 1
ATOM 5241 C CA . ALA A 1 699 ? 27.665 14.577 -16.601 1.00 37.88 699 ALA A CA 1
ATOM 5242 C C . ALA A 1 699 ? 26.589 15.437 -17.302 1.00 37.88 699 ALA A C 1
ATOM 5244 O O . ALA A 1 699 ? 25.692 15.988 -16.677 1.00 37.88 699 ALA A O 1
ATOM 5245 N N . VAL A 1 700 ? 26.641 15.539 -18.633 1.00 39.81 700 VAL A N 1
ATOM 5246 C CA . VAL A 1 700 ? 25.471 15.920 -19.441 1.00 39.81 700 VAL A CA 1
ATOM 5247 C C . VAL A 1 700 ? 24.601 14.672 -19.576 1.00 39.81 700 VAL A C 1
ATOM 5249 O O . VAL A 1 700 ? 24.930 13.804 -20.387 1.00 39.81 700 VAL A O 1
ATOM 5252 N N . SER A 1 701 ? 23.570 14.522 -18.742 1.00 40.12 701 SER A N 1
ATOM 5253 C CA . SER A 1 701 ? 22.582 13.450 -18.918 1.00 40.12 701 SER A CA 1
ATOM 5254 C C . SER A 1 701 ? 21.849 13.649 -20.246 1.00 40.12 701 SER A C 1
ATOM 5256 O O . SER A 1 701 ? 21.533 14.778 -20.646 1.00 40.12 701 SER A O 1
ATOM 5258 N N . PHE A 1 702 ? 21.629 12.553 -20.966 1.00 46.78 702 PHE A N 1
ATOM 5259 C CA . PHE A 1 702 ? 20.658 12.534 -22.049 1.00 46.78 702 PHE A CA 1
ATOM 5260 C C . PHE A 1 702 ? 19.362 12.037 -21.425 1.00 46.78 702 PHE A C 1
ATOM 5262 O O . PHE A 1 702 ? 19.096 10.844 -21.425 1.00 46.78 702 PHE A O 1
ATOM 5269 N N . ASP A 1 703 ? 18.608 12.936 -20.802 1.00 39.31 703 ASP A N 1
ATOM 5270 C CA . ASP A 1 703 ? 17.277 12.578 -20.331 1.00 39.31 703 ASP A CA 1
ATOM 5271 C C . ASP A 1 703 ? 16.393 12.473 -21.577 1.00 39.31 703 ASP A C 1
ATOM 5273 O O . ASP A 1 703 ? 16.148 13.465 -22.273 1.00 39.31 703 ASP A O 1
ATOM 5277 N N . TYR A 1 704 ? 16.036 11.243 -21.929 1.00 45.16 704 TYR A N 1
ATOM 5278 C CA . TYR A 1 704 ? 15.027 10.956 -22.937 1.00 45.16 704 TYR A CA 1
ATOM 5279 C C . TYR A 1 704 ? 13.746 10.579 -22.199 1.00 45.16 704 TYR A C 1
ATOM 5281 O O . TYR A 1 704 ? 13.829 9.843 -21.226 1.00 45.16 704 TYR A O 1
ATOM 5289 N N . ASP A 1 705 ? 12.594 11.055 -22.661 1.00 37.72 705 ASP A N 1
ATOM 5290 C CA . ASP A 1 705 ? 11.285 10.583 -22.209 1.00 37.72 705 ASP A CA 1
ATOM 5291 C C . ASP A 1 705 ? 10.684 9.765 -23.353 1.00 37.72 705 ASP A C 1
ATOM 5293 O O . ASP A 1 705 ? 10.353 10.318 -24.405 1.00 37.72 705 ASP A O 1
ATOM 5297 N N . LEU A 1 706 ? 10.573 8.446 -23.193 1.00 39.16 706 LEU A N 1
ATOM 5298 C CA . LEU A 1 706 ? 9.904 7.589 -24.176 1.00 39.16 706 LEU A CA 1
ATOM 5299 C C . LEU A 1 706 ? 8.566 7.102 -23.623 1.00 39.16 706 LEU A C 1
ATOM 5301 O O . LEU A 1 706 ? 8.536 6.350 -22.655 1.00 39.16 706 LEU A O 1
ATOM 5305 N N . ALA A 1 707 ? 7.477 7.456 -24.308 1.00 39.09 707 ALA A N 1
ATOM 5306 C CA . ALA A 1 707 ? 6.182 6.816 -24.121 1.00 39.09 707 ALA A CA 1
ATOM 5307 C C . ALA A 1 707 ? 6.184 5.444 -24.821 1.00 39.09 707 ALA A C 1
ATOM 5309 O O . ALA A 1 707 ? 6.448 5.326 -26.022 1.00 39.09 707 ALA A O 1
ATOM 5310 N N . ILE A 1 708 ? 5.921 4.383 -24.066 1.00 39.38 708 ILE A N 1
ATOM 5311 C CA . ILE A 1 708 ? 5.879 3.008 -24.572 1.00 39.38 708 ILE A CA 1
ATOM 5312 C C . ILE A 1 708 ? 4.421 2.613 -24.817 1.00 39.38 708 ILE A C 1
ATOM 5314 O O . ILE A 1 708 ? 3.607 2.697 -23.906 1.00 39.38 708 ILE A O 1
ATOM 5318 N N . SER A 1 709 ? 4.111 2.135 -26.024 1.00 40.59 709 SER A N 1
ATOM 5319 C CA . SER A 1 709 ? 2.831 1.485 -26.332 1.00 40.59 709 SER A CA 1
ATOM 5320 C C . SER A 1 709 ? 2.987 -0.034 -26.201 1.00 40.59 709 SER A C 1
ATOM 5322 O O . SER A 1 709 ? 3.939 -0.601 -26.732 1.00 40.59 709 SER A O 1
ATOM 5324 N N . VAL A 1 710 ? 2.084 -0.683 -25.464 1.00 40.47 710 VAL A N 1
ATOM 5325 C CA . VAL A 1 710 ? 1.959 -2.150 -25.387 1.00 40.47 710 VAL A CA 1
ATOM 5326 C C . VAL A 1 710 ? 0.795 -2.577 -26.286 1.00 40.47 710 VAL A C 1
ATOM 5328 O O . VAL A 1 710 ? -0.185 -1.843 -26.419 1.00 40.47 710 VAL A O 1
ATOM 5331 N N . GLU A 1 711 ? 0.935 -3.730 -26.941 1.00 43.94 711 GLU A N 1
ATOM 5332 C CA . GLU A 1 711 ? 0.082 -4.172 -28.045 1.00 43.94 711 GLU A CA 1
ATOM 5333 C C . GLU A 1 711 ? -1.434 -4.102 -27.820 1.00 43.94 711 GLU A C 1
ATOM 5335 O O . GLU A 1 711 ? -1.991 -4.347 -26.743 1.00 43.94 711 GLU A O 1
ATOM 5340 N N . LYS A 1 712 ? -2.097 -3.861 -28.952 1.00 37.22 712 LYS A N 1
ATOM 5341 C CA . LYS A 1 712 ? -3.533 -3.938 -29.161 1.00 37.22 712 LYS A CA 1
ATOM 5342 C C . LYS A 1 712 ? -3.944 -5.384 -29.432 1.00 37.22 712 LYS A C 1
ATOM 5344 O O . LYS A 1 712 ? -4.014 -5.791 -30.585 1.00 37.22 712 LYS A O 1
ATOM 5349 N N . GLU A 1 713 ? -4.265 -6.136 -28.386 1.00 35.59 713 GLU A N 1
ATOM 5350 C CA . GLU A 1 713 ? -4.785 -7.498 -28.542 1.00 35.59 713 GLU A CA 1
ATOM 5351 C C . GLU A 1 713 ? -6.243 -7.608 -28.076 1.00 35.59 713 GLU A C 1
ATOM 5353 O O . GLU A 1 713 ? -6.636 -7.076 -27.036 1.00 35.59 713 GLU A O 1
ATOM 5358 N N . VAL A 1 714 ? -7.065 -8.283 -28.882 1.00 31.12 714 VAL A N 1
ATOM 5359 C CA . VAL A 1 714 ? -8.454 -8.619 -28.558 1.00 31.12 714 VAL A CA 1
ATOM 5360 C C . VAL A 1 714 ? -8.434 -9.912 -27.751 1.00 31.12 714 VAL A C 1
ATOM 5362 O O . VAL A 1 714 ? -8.175 -10.978 -28.302 1.00 31.12 714 VAL A O 1
ATOM 5365 N N . VAL A 1 715 ? -8.745 -9.839 -26.458 1.00 32.50 715 VAL A N 1
ATOM 5366 C CA . VAL A 1 715 ? -8.888 -11.040 -25.626 1.00 32.50 715 VAL A CA 1
ATOM 5367 C C . VAL A 1 715 ? -10.078 -11.861 -26.143 1.00 32.50 715 VAL A C 1
ATOM 5369 O O . VAL A 1 715 ? -11.234 -11.451 -26.049 1.00 32.50 715 VAL A O 1
ATOM 5372 N N . VAL A 1 716 ? -9.808 -13.040 -26.713 1.00 27.67 716 VAL A N 1
ATOM 5373 C CA . VAL A 1 716 ? -10.828 -14.028 -27.104 1.00 27.67 716 VAL A CA 1
ATOM 5374 C C . VAL A 1 716 ? -10.783 -15.190 -26.118 1.00 27.67 716 VAL A C 1
ATOM 5376 O O . VAL A 1 716 ? -10.262 -16.258 -26.421 1.00 27.67 716 VAL A O 1
ATOM 5379 N N . SER A 1 717 ? -11.356 -15.014 -24.927 1.00 26.28 717 SER A N 1
ATOM 5380 C CA . SER A 1 717 ? -11.786 -16.160 -24.118 1.00 26.28 717 SER A CA 1
ATOM 5381 C C . SER A 1 717 ? -12.814 -15.756 -23.059 1.00 26.28 717 SER A C 1
ATOM 5383 O O . SER A 1 717 ? -12.483 -15.129 -22.064 1.00 26.28 717 SER A O 1
ATOM 5385 N N . GLY A 1 718 ? -14.074 -16.152 -23.279 1.00 28.81 718 GLY A N 1
ATOM 5386 C CA . GLY A 1 718 ? -15.112 -16.187 -22.243 1.00 28.81 718 GLY A CA 1
ATOM 5387 C C . GLY A 1 718 ? -15.936 -14.909 -22.045 1.00 28.81 718 GLY A C 1
ATOM 5388 O O . GLY A 1 718 ? -15.831 -14.264 -21.018 1.00 28.81 718 GLY A O 1
ATOM 5389 N N . VAL A 1 719 ? -16.860 -14.627 -22.976 1.00 25.45 719 VAL A N 1
ATOM 5390 C CA . VAL A 1 719 ? -17.929 -13.603 -22.857 1.00 25.45 719 VAL A CA 1
ATOM 5391 C C . VAL A 1 719 ? -17.430 -12.148 -22.889 1.00 25.45 719 VAL A C 1
ATOM 5393 O O . VAL A 1 719 ? -17.642 -11.368 -21.971 1.00 25.45 719 VAL A O 1
ATOM 5396 N N . LEU A 1 720 ? -16.856 -11.746 -24.025 1.00 32.81 720 LEU A N 1
ATOM 5397 C CA . LEU A 1 720 ? -16.665 -10.337 -24.381 1.00 32.81 720 LEU A CA 1
ATOM 5398 C C . LEU A 1 720 ? -17.584 -10.001 -25.563 1.00 32.81 720 LEU A C 1
ATOM 5400 O O . LEU A 1 720 ? -17.302 -10.326 -26.714 1.00 32.81 720 LEU A O 1
ATOM 5404 N N . THR A 1 721 ? -18.737 -9.393 -25.280 1.00 22.48 721 THR A N 1
ATOM 5405 C CA . THR A 1 721 ? -19.576 -8.736 -26.296 1.00 22.48 721 THR A CA 1
ATOM 5406 C C . THR A 1 721 ? -19.433 -7.230 -26.146 1.00 22.48 721 THR A C 1
ATOM 5408 O O . THR A 1 721 ? -20.252 -6.585 -25.498 1.00 22.48 721 THR A O 1
ATOM 5411 N N . GLY A 1 722 ? -18.383 -6.681 -26.742 1.00 25.92 722 GLY A N 1
ATOM 5412 C CA . GLY A 1 722 ? -18.108 -5.251 -26.806 1.00 25.92 722 GLY A CA 1
ATOM 5413 C C . GLY A 1 722 ? -16.940 -5.018 -27.755 1.00 25.92 722 GLY A C 1
ATOM 5414 O O . GLY A 1 722 ? -15.993 -5.789 -27.761 1.00 25.92 722 GLY A O 1
ATOM 5415 N N . SER A 1 723 ? -17.088 -4.036 -28.631 1.00 23.59 723 SER A N 1
ATOM 5416 C CA . SER A 1 723 ? -16.245 -3.675 -29.774 1.00 23.59 723 SER A CA 1
ATOM 5417 C C . SER A 1 723 ? -14.731 -3.648 -29.496 1.00 23.59 723 SER A C 1
ATOM 5419 O O . SER A 1 723 ? -14.311 -3.344 -28.391 1.00 23.59 723 SER A O 1
ATOM 5421 N N . GLY A 1 724 ? -13.915 -3.935 -30.520 1.00 28.70 724 GLY A N 1
ATOM 5422 C CA . GLY A 1 724 ? -12.451 -3.964 -30.426 1.00 28.70 724 GLY A CA 1
ATOM 5423 C C . GLY A 1 724 ? -11.834 -2.659 -29.907 1.00 28.70 724 GLY A C 1
ATOM 5424 O O . GLY A 1 724 ? -12.041 -1.593 -30.486 1.00 28.70 724 GLY A O 1
ATOM 5425 N N . LEU A 1 725 ? -11.042 -2.788 -28.844 1.00 31.92 725 LEU A N 1
ATOM 5426 C CA . LEU A 1 725 ? -10.415 -1.707 -28.089 1.00 31.92 725 LEU A CA 1
ATOM 5427 C C . LEU A 1 725 ? -8.981 -1.465 -28.581 1.00 31.92 725 LEU A C 1
ATOM 5429 O O . LEU A 1 725 ? -8.242 -2.406 -28.852 1.00 31.92 725 LEU A O 1
ATOM 5433 N N . GLY A 1 726 ? -8.590 -0.200 -28.747 1.00 30.55 726 GLY A N 1
ATOM 5434 C CA . GLY A 1 726 ? -7.196 0.215 -28.935 1.00 30.55 726 GLY A CA 1
ATOM 5435 C C . GLY A 1 726 ? -6.639 0.767 -27.628 1.00 30.55 726 GLY A C 1
ATOM 5436 O O . GLY A 1 726 ? -7.228 1.694 -27.080 1.00 30.55 726 GLY A O 1
ATOM 5437 N N . PHE A 1 727 ? -5.525 0.216 -27.148 1.00 38.16 727 PHE A N 1
ATOM 5438 C CA . PHE A 1 727 ? -4.881 0.616 -25.894 1.00 38.16 727 PHE A CA 1
ATOM 5439 C C . PHE A 1 727 ? -3.742 1.609 -26.178 1.00 38.16 727 PHE A C 1
ATOM 5441 O O . PHE A 1 727 ? -2.964 1.400 -27.103 1.00 38.16 727 PHE A O 1
ATOM 5448 N N . ASN A 1 728 ? -3.652 2.701 -25.412 1.00 32.97 728 ASN A N 1
ATOM 5449 C CA . ASN A 1 728 ? -2.486 3.592 -25.401 1.00 32.97 728 ASN A CA 1
ATOM 5450 C C . ASN A 1 728 ? -1.941 3.604 -23.971 1.00 32.97 728 ASN A C 1
ATOM 5452 O O . ASN A 1 728 ? -2.675 3.960 -23.052 1.00 32.97 728 ASN A O 1
ATOM 5456 N N . TYR A 1 729 ? -0.683 3.204 -23.797 1.00 41.84 729 TYR A N 1
ATOM 5457 C CA . TYR A 1 729 ? 0.007 3.178 -22.508 1.00 41.84 729 TYR A CA 1
ATOM 5458 C C . TYR A 1 729 ? 0.969 4.373 -22.410 1.00 41.84 729 TYR A C 1
ATOM 5460 O O . TYR A 1 729 ? 1.518 4.817 -23.419 1.00 41.84 729 TYR A O 1
ATOM 5468 N N . GLY A 1 730 ? 1.161 4.914 -21.206 1.00 36.69 730 GLY A N 1
ATOM 5469 C CA . GLY A 1 730 ? 2.131 5.974 -20.934 1.00 36.69 730 GLY A CA 1
ATOM 5470 C C . GLY A 1 730 ? 3.110 5.513 -19.865 1.00 36.69 730 GLY A C 1
ATOM 5471 O O . GLY A 1 730 ? 2.757 5.510 -18.695 1.00 36.69 730 GLY A O 1
ATOM 5472 N N . TYR A 1 731 ? 4.320 5.131 -20.275 1.00 39.22 731 TYR A N 1
ATOM 5473 C CA . TYR A 1 731 ? 5.442 4.866 -19.370 1.00 39.22 731 TYR A CA 1
ATOM 5474 C C . TYR A 1 731 ? 6.467 5.992 -19.460 1.00 39.22 731 TYR A C 1
ATOM 5476 O O . TYR A 1 731 ? 6.635 6.580 -20.528 1.00 39.22 731 TYR A O 1
ATOM 5484 N N . GLY A 1 732 ? 7.153 6.275 -18.351 1.00 39.56 732 GLY A N 1
ATOM 5485 C CA . GLY A 1 732 ? 8.368 7.086 -18.340 1.00 39.56 732 GLY A CA 1
ATOM 5486 C C . GLY A 1 732 ? 9.582 6.179 -18.512 1.00 39.56 732 GLY A C 1
ATOM 5487 O O . GLY A 1 732 ? 9.918 5.429 -17.600 1.00 39.56 732 GLY A O 1
ATOM 5488 N N . TYR A 1 733 ? 10.211 6.212 -19.684 1.00 39.78 733 TYR A N 1
ATOM 5489 C CA . TYR A 1 733 ? 11.491 5.550 -19.950 1.00 39.78 733 TYR A CA 1
ATOM 5490 C C . TYR A 1 733 ? 12.564 6.607 -20.131 1.00 39.78 733 TYR A C 1
ATOM 5492 O O . TYR A 1 733 ? 12.388 7.497 -20.963 1.00 39.78 733 TYR A O 1
ATOM 5500 N N . THR A 1 734 ? 13.681 6.450 -19.418 1.00 42.56 734 THR A N 1
ATOM 5501 C CA . THR A 1 734 ? 14.868 7.294 -19.562 1.00 42.56 734 THR A CA 1
ATOM 5502 C C . THR A 1 734 ? 16.095 6.446 -19.870 1.00 42.56 734 THR A C 1
ATOM 5504 O O . THR A 1 734 ? 16.457 5.549 -19.117 1.00 42.56 734 THR A O 1
ATOM 5507 N N . ASN A 1 735 ? 16.756 6.733 -20.995 1.00 45.56 735 ASN A N 1
ATOM 5508 C CA . ASN A 1 735 ? 18.022 6.105 -21.385 1.00 45.56 735 ASN A CA 1
ATOM 5509 C C . ASN A 1 735 ? 19.167 7.111 -21.201 1.00 45.56 735 ASN A C 1
ATOM 5511 O O . ASN A 1 735 ? 19.473 7.900 -22.089 1.00 45.56 735 ASN A O 1
ATOM 5515 N N . SER A 1 736 ? 19.787 7.112 -20.024 1.00 47.06 736 SER A N 1
ATOM 5516 C CA . SER A 1 736 ? 20.849 8.064 -19.696 1.00 47.06 736 SER A CA 1
ATOM 5517 C C . SER A 1 736 ? 22.245 7.509 -20.030 1.00 47.06 736 SER A C 1
ATOM 5519 O O . SER A 1 736 ? 22.553 6.340 -19.809 1.00 47.06 736 SER A O 1
ATOM 5521 N N . VAL A 1 737 ? 23.137 8.362 -20.556 1.00 49.44 737 VAL A N 1
ATOM 5522 C CA . VAL A 1 737 ? 24.580 8.057 -20.659 1.00 49.44 737 VAL A CA 1
ATOM 5523 C C . VAL A 1 737 ? 25.277 8.614 -19.415 1.00 49.44 737 VAL A C 1
ATOM 5525 O O . VAL A 1 737 ? 25.597 9.813 -19.351 1.00 49.44 737 VAL A O 1
ATOM 5528 N N . SER A 1 738 ? 25.484 7.748 -18.426 1.00 48.97 738 SER A N 1
ATOM 5529 C CA . SER A 1 738 ? 26.030 8.069 -17.104 1.00 48.97 738 SER A CA 1
ATOM 5530 C C . SER A 1 738 ? 27.569 8.150 -17.075 1.00 48.97 738 SER A C 1
ATOM 5532 O O . SER A 1 738 ? 28.262 7.957 -18.084 1.00 48.97 738 SER A O 1
ATOM 5534 N N . SER A 1 739 ? 28.116 8.499 -15.905 1.00 48.31 739 SER A N 1
ATOM 5535 C CA . SER A 1 739 ? 29.554 8.409 -15.613 1.00 48.31 739 SER A CA 1
ATOM 5536 C C . SER A 1 739 ? 30.026 6.958 -15.765 1.00 48.31 739 SER A C 1
ATOM 5538 O O . SER A 1 739 ? 29.372 6.062 -15.252 1.00 48.31 739 SER A O 1
ATOM 5540 N N . GLY A 1 740 ? 31.140 6.717 -16.465 1.00 52.84 740 GLY A N 1
ATOM 5541 C CA . GLY A 1 740 ? 31.657 5.359 -16.716 1.00 52.84 740 GLY A CA 1
ATOM 5542 C C . GLY A 1 740 ? 31.431 4.828 -18.136 1.00 52.84 740 GLY A C 1
ATOM 5543 O O . GLY A 1 740 ? 32.200 3.973 -18.584 1.00 52.84 740 GLY A O 1
ATOM 5544 N N . THR A 1 741 ? 30.498 5.411 -18.907 1.00 64.50 741 THR A N 1
ATOM 5545 C CA . THR A 1 741 ? 30.307 5.025 -20.318 1.00 64.50 741 THR A CA 1
ATOM 5546 C C . THR A 1 741 ? 31.602 5.213 -21.111 1.00 64.50 741 THR A C 1
ATOM 5548 O O . THR A 1 741 ? 32.209 6.295 -21.100 1.00 64.50 741 THR A O 1
ATOM 5551 N N . PHE A 1 742 ? 31.995 4.177 -21.852 1.00 70.38 742 PHE A N 1
ATOM 5552 C CA . PHE A 1 742 ? 33.137 4.198 -22.753 1.00 70.38 742 PHE A CA 1
ATOM 5553 C C . PHE A 1 742 ? 32.752 3.802 -24.180 1.00 70.38 742 PHE A C 1
ATOM 5555 O O . PHE A 1 742 ? 31.877 2.972 -24.436 1.00 70.38 742 PHE A O 1
ATOM 5562 N N . VAL A 1 743 ? 33.466 4.404 -25.125 1.00 79.44 743 VAL A N 1
ATOM 5563 C CA . VAL A 1 743 ? 33.521 3.971 -26.518 1.00 79.44 743 VAL A CA 1
ATOM 5564 C C . VAL A 1 743 ? 34.965 3.610 -26.804 1.00 79.44 743 VAL A C 1
ATOM 5566 O O . VAL A 1 743 ? 35.866 4.409 -26.542 1.00 79.44 743 VAL A O 1
ATOM 5569 N N . GLU A 1 744 ? 35.189 2.431 -27.363 1.00 86.62 744 GLU A N 1
ATOM 5570 C CA . GLU A 1 744 ? 36.502 2.001 -27.831 1.00 86.62 744 GLU A CA 1
ATOM 5571 C C . GLU A 1 744 ? 36.408 1.572 -29.291 1.00 86.62 744 GLU A C 1
ATOM 5573 O O . GLU A 1 744 ? 35.512 0.827 -29.676 1.00 86.62 744 GLU A O 1
ATOM 5578 N N . VAL A 1 745 ? 37.356 2.015 -30.108 1.00 91.19 745 VAL A N 1
A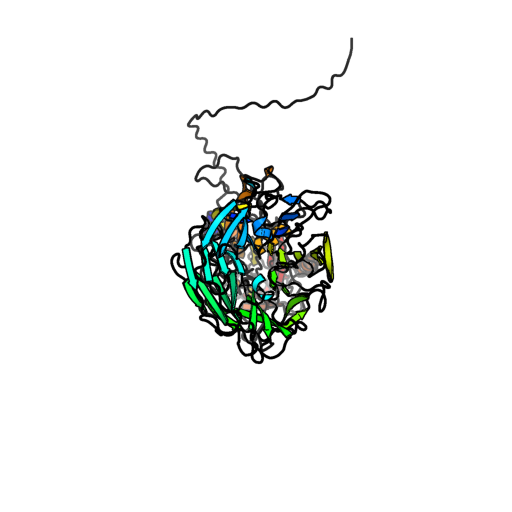TOM 5579 C CA . VAL A 1 745 ? 37.556 1.500 -31.461 1.00 91.19 745 VAL A CA 1
ATOM 5580 C C . VAL A 1 745 ? 38.952 0.920 -31.577 1.00 91.19 745 VAL A C 1
ATOM 5582 O O . VAL A 1 745 ? 39.919 1.565 -31.187 1.00 91.19 745 VAL A O 1
ATOM 5585 N N . ALA A 1 746 ? 39.059 -0.264 -32.164 1.00 92.56 746 ALA A N 1
ATOM 5586 C CA . ALA A 1 746 ? 40.293 -0.815 -32.695 1.00 92.56 746 ALA A CA 1
ATOM 5587 C C . ALA A 1 746 ? 40.214 -0.792 -34.226 1.00 92.56 746 ALA A C 1
ATOM 5589 O O . ALA A 1 746 ? 39.282 -1.346 -34.809 1.00 92.56 746 ALA A O 1
ATOM 5590 N N . VAL A 1 747 ? 41.185 -0.156 -34.884 1.00 93.81 747 VAL A N 1
ATOM 5591 C CA . VAL A 1 747 ? 41.307 -0.163 -36.353 1.00 93.81 747 VAL A CA 1
ATOM 5592 C C . VAL A 1 747 ? 42.512 -1.008 -36.742 1.00 93.81 747 VAL A C 1
ATOM 5594 O O . VAL A 1 747 ? 43.630 -0.736 -36.297 1.00 93.81 747 VAL A O 1
ATOM 5597 N N . GLY A 1 748 ? 42.288 -2.041 -37.558 1.00 93.75 748 GLY A N 1
ATOM 5598 C CA . GLY A 1 748 ? 43.342 -2.909 -38.078 1.00 93.75 748 GLY A CA 1
ATOM 5599 C C . GLY A 1 748 ? 44.300 -2.171 -39.012 1.00 93.75 748 GLY A C 1
ATOM 5600 O O . GLY A 1 748 ? 43.880 -1.362 -39.839 1.00 93.75 748 GLY A O 1
ATOM 5601 N N . ASP A 1 749 ? 45.589 -2.473 -38.903 1.00 94.94 749 ASP A N 1
ATOM 5602 C CA . ASP A 1 749 ? 46.645 -1.838 -39.689 1.00 94.94 749 ASP A CA 1
ATOM 5603 C C . ASP A 1 749 ? 46.594 -2.248 -41.172 1.00 94.94 749 ASP A C 1
ATOM 5605 O O . ASP A 1 749 ? 46.193 -3.364 -41.522 1.00 94.94 749 ASP A O 1
ATOM 5609 N N . ILE A 1 750 ? 47.089 -1.382 -42.063 1.00 93.31 750 ILE A N 1
ATOM 5610 C CA . ILE A 1 750 ? 47.289 -1.737 -43.477 1.00 93.31 750 ILE A CA 1
ATOM 5611 C C . ILE A 1 750 ? 48.563 -2.581 -43.602 1.00 93.31 750 ILE A C 1
ATOM 5613 O O . ILE A 1 750 ? 49.664 -2.144 -43.257 1.00 93.31 750 ILE A O 1
ATOM 5617 N N . ILE A 1 751 ? 48.439 -3.792 -44.140 1.00 91.69 751 ILE A N 1
ATOM 5618 C CA . ILE A 1 751 ? 49.503 -4.804 -44.114 1.00 91.69 751 ILE A CA 1
ATOM 5619 C C . ILE A 1 751 ? 50.608 -4.469 -45.113 1.00 91.69 751 ILE A C 1
ATOM 5621 O O . ILE A 1 751 ? 51.796 -4.484 -44.777 1.00 91.69 751 ILE A O 1
ATOM 5625 N N . ASN A 1 752 ? 50.242 -4.141 -46.349 1.00 89.62 752 ASN A N 1
ATOM 5626 C CA . ASN A 1 752 ? 51.208 -3.962 -47.428 1.00 89.62 752 ASN A CA 1
ATOM 5627 C C . ASN A 1 752 ? 51.667 -2.503 -47.548 1.00 89.62 752 ASN A C 1
ATOM 5629 O O . ASN A 1 752 ? 50.859 -1.585 -47.653 1.00 89.62 752 ASN A O 1
ATOM 5633 N N . ALA A 1 753 ? 52.981 -2.285 -47.649 1.00 84.44 753 ALA A N 1
ATOM 5634 C CA . ALA A 1 753 ? 53.551 -0.943 -47.807 1.00 84.44 753 ALA A CA 1
ATOM 5635 C C . ALA A 1 753 ? 53.064 -0.163 -49.058 1.00 84.44 753 ALA A C 1
ATOM 5637 O O . ALA A 1 753 ? 52.876 1.050 -48.940 1.00 84.44 753 ALA A O 1
ATOM 5638 N N . PRO A 1 754 ? 52.845 -0.787 -50.240 1.00 84.81 754 PRO A N 1
ATOM 5639 C CA . PRO A 1 754 ? 52.266 -0.095 -51.396 1.00 84.81 754 PRO A CA 1
ATOM 5640 C C . PRO A 1 754 ? 50.824 0.369 -51.170 1.00 84.81 754 PRO A C 1
ATOM 5642 O O . PRO A 1 754 ? 50.493 1.489 -51.550 1.00 84.81 754 PRO A O 1
ATOM 5645 N N . ASP A 1 755 ? 50.005 -0.457 -50.512 1.00 87.62 755 ASP A N 1
ATOM 5646 C CA . ASP A 1 755 ? 48.615 -0.122 -50.192 1.00 87.62 755 ASP A CA 1
ATOM 5647 C C . ASP A 1 755 ? 48.585 1.014 -49.158 1.00 87.62 755 ASP A C 1
ATOM 5649 O O . ASP A 1 755 ? 47.887 2.008 -49.348 1.00 87.62 755 ASP A O 1
ATOM 5653 N N . TYR A 1 756 ? 49.457 0.954 -48.144 1.00 89.88 756 TYR A N 1
ATOM 5654 C CA . TYR A 1 756 ? 49.578 1.981 -47.106 1.00 89.88 756 TYR A CA 1
ATOM 5655 C C . TYR A 1 756 ? 49.933 3.370 -47.649 1.00 89.88 756 TYR A C 1
ATOM 5657 O O . TYR A 1 756 ? 49.512 4.376 -47.093 1.00 89.88 756 TYR A O 1
ATOM 5665 N N . ALA A 1 757 ? 50.712 3.470 -48.728 1.00 85.75 757 ALA A N 1
ATOM 5666 C CA . ALA A 1 757 ? 51.112 4.771 -49.264 1.00 85.75 757 ALA A CA 1
ATOM 5667 C C . ALA A 1 757 ? 49.938 5.575 -49.856 1.00 85.75 757 ALA A C 1
ATOM 5669 O O . ALA A 1 757 ? 50.013 6.802 -49.852 1.00 85.75 757 ALA A O 1
ATOM 5670 N N . GLY A 1 758 ? 48.895 4.903 -50.358 1.00 86.81 758 GLY A N 1
ATOM 5671 C CA . GLY A 1 758 ? 47.750 5.530 -51.035 1.00 86.81 758 GLY A CA 1
ATOM 5672 C C . GLY A 1 758 ? 46.440 5.547 -50.242 1.00 86.81 758 GLY A C 1
ATOM 5673 O O . GLY A 1 758 ? 45.477 6.131 -50.719 1.00 86.81 758 GLY A O 1
ATOM 5674 N N . HIS A 1 759 ? 46.402 4.919 -49.065 1.00 92.31 759 HIS A N 1
ATOM 5675 C CA . HIS A 1 759 ? 45.168 4.641 -48.316 1.00 92.31 759 HIS A CA 1
ATOM 5676 C C . HIS A 1 759 ? 45.232 5.142 -46.864 1.00 92.31 759 HIS A C 1
ATOM 5678 O O . HIS A 1 759 ? 44.562 4.614 -45.978 1.00 92.31 759 HIS A O 1
ATOM 5684 N N . LYS A 1 760 ? 46.070 6.149 -46.594 1.00 93.69 760 LYS A N 1
ATOM 5685 C CA . LYS A 1 760 ? 46.186 6.733 -45.254 1.00 93.69 760 LYS A CA 1
ATOM 5686 C C . LYS A 1 760 ? 44.983 7.602 -44.946 1.00 93.69 760 LYS A C 1
ATOM 5688 O O . LYS A 1 760 ? 44.551 8.395 -45.776 1.00 93.69 760 LYS A O 1
ATOM 5693 N N . PHE A 1 761 ? 44.530 7.502 -43.711 1.00 94.69 761 PHE A N 1
ATOM 5694 C CA . PHE A 1 761 ? 43.531 8.388 -43.153 1.00 94.69 761 PHE A CA 1
ATOM 5695 C C . PHE A 1 761 ? 43.781 8.578 -41.659 1.00 94.69 761 PHE A C 1
ATOM 5697 O O . PHE A 1 761 ? 44.476 7.787 -41.006 1.00 94.69 761 PHE A O 1
ATOM 5704 N N . LYS A 1 762 ? 43.225 9.664 -41.141 1.00 94.94 762 LYS A N 1
ATOM 5705 C CA . LYS A 1 762 ? 43.168 10.001 -39.724 1.00 94.94 762 LYS A CA 1
ATOM 5706 C C . LYS A 1 762 ? 41.749 9.721 -39.248 1.00 94.94 762 LYS A C 1
ATOM 5708 O O . LYS A 1 762 ? 40.820 10.084 -39.955 1.00 94.94 762 LYS A O 1
ATOM 5713 N N . TYR A 1 763 ? 41.573 9.102 -38.090 1.00 95.12 763 TYR A N 1
ATOM 5714 C CA . TYR A 1 763 ? 40.260 8.798 -37.533 1.00 95.12 763 TYR A CA 1
ATOM 5715 C C . TYR A 1 763 ? 40.160 9.196 -36.061 1.00 95.12 763 TYR A C 1
ATOM 5717 O O . TYR A 1 763 ? 41.152 9.192 -35.326 1.00 95.12 763 TYR A O 1
ATOM 5725 N N . GLY A 1 764 ? 38.951 9.524 -35.626 1.00 94.06 764 GLY A N 1
ATOM 5726 C CA . GLY A 1 764 ? 38.604 9.718 -34.224 1.00 94.06 764 GLY A CA 1
ATOM 5727 C C . GLY A 1 764 ? 37.241 9.115 -33.897 1.00 94.06 764 GLY A C 1
ATOM 5728 O O . GLY A 1 764 ? 36.553 8.611 -34.780 1.00 94.06 764 GLY A O 1
ATOM 5729 N N . LEU A 1 765 ? 36.866 9.136 -32.622 1.00 91.81 765 LEU A N 1
ATOM 5730 C CA . LEU A 1 765 ? 35.607 8.597 -32.112 1.00 91.81 765 LEU A CA 1
ATOM 5731 C C . LEU A 1 765 ? 34.552 9.686 -31.943 1.00 91.81 765 LEU A C 1
ATOM 5733 O O . LEU A 1 765 ? 34.865 10.819 -31.558 1.00 91.81 765 LEU A O 1
ATOM 5737 N N . MET A 1 766 ? 33.296 9.305 -32.154 1.00 89.06 766 MET A N 1
ATOM 5738 C CA . MET A 1 766 ? 32.144 10.073 -31.709 1.00 89.06 766 MET A CA 1
ATOM 5739 C C . MET A 1 766 ? 30.976 9.183 -31.277 1.00 89.06 766 MET A C 1
ATOM 5741 O O . MET A 1 766 ? 30.700 8.157 -31.894 1.00 89.06 766 MET A O 1
ATOM 5745 N N . ALA A 1 767 ? 30.272 9.599 -30.229 1.00 86.00 767 ALA A N 1
ATOM 5746 C CA . ALA A 1 767 ? 28.992 9.032 -29.825 1.00 86.00 767 ALA A CA 1
ATOM 5747 C C . ALA A 1 767 ? 28.007 10.155 -29.504 1.00 86.00 767 ALA A C 1
ATOM 5749 O O . ALA A 1 767 ? 28.341 11.063 -28.742 1.00 86.00 767 ALA A O 1
ATOM 5750 N N . TYR A 1 768 ? 26.817 10.131 -30.095 1.00 83.69 768 TYR A N 1
ATOM 5751 C CA . TYR A 1 768 ? 25.885 11.257 -30.023 1.00 83.69 768 TYR A CA 1
ATOM 5752 C C . TYR A 1 768 ? 24.417 10.814 -30.091 1.00 83.69 768 TYR A C 1
ATOM 5754 O O . TYR A 1 768 ? 24.126 9.732 -30.604 1.00 83.69 768 TYR A O 1
ATOM 5762 N N . PRO A 1 769 ? 23.487 11.639 -29.573 1.00 81.25 769 PRO A N 1
ATOM 5763 C CA . PRO A 1 769 ? 22.062 11.340 -29.582 1.00 81.25 769 PRO A CA 1
ATOM 5764 C C . PRO A 1 769 ? 21.484 11.502 -30.991 1.00 81.25 769 PRO A C 1
ATOM 5766 O O . PRO A 1 769 ? 21.711 12.519 -31.657 1.00 81.25 769 PRO A O 1
ATOM 5769 N N . GLU A 1 770 ? 20.686 10.539 -31.431 1.00 85.06 770 GLU A N 1
ATOM 5770 C CA . GLU A 1 770 ? 19.942 10.581 -32.687 1.00 85.06 770 GLU A CA 1
ATOM 5771 C C . GLU A 1 770 ? 18.453 10.340 -32.457 1.00 85.06 770 GLU A C 1
ATOM 5773 O O . GLU A 1 770 ? 18.050 9.755 -31.452 1.00 85.06 770 GLU A O 1
ATOM 5778 N N . THR A 1 771 ? 17.626 10.847 -33.368 1.00 84.38 771 THR A N 1
ATOM 5779 C CA . THR A 1 771 ? 16.172 10.685 -33.313 1.00 84.38 771 THR A CA 1
ATOM 5780 C C . THR A 1 771 ? 15.663 10.177 -34.650 1.00 84.38 771 THR A C 1
ATOM 5782 O O . THR A 1 771 ? 15.927 10.786 -35.688 1.00 84.38 771 THR A O 1
ATOM 5785 N N . LYS A 1 772 ? 14.897 9.087 -34.622 1.00 84.56 772 LYS A N 1
ATOM 5786 C CA . LYS A 1 772 ? 14.193 8.558 -35.791 1.00 84.56 772 LYS A CA 1
ATOM 5787 C C . LYS A 1 772 ? 12.800 8.093 -35.382 1.00 84.56 772 LYS A C 1
ATOM 5789 O O . LYS A 1 772 ? 12.664 7.369 -34.402 1.00 84.56 772 LYS A O 1
ATOM 5794 N N . GLY A 1 773 ? 11.785 8.539 -36.121 1.00 81.50 773 GLY A N 1
ATOM 5795 C CA . GLY A 1 773 ? 10.394 8.319 -35.733 1.00 81.50 773 GLY A CA 1
ATOM 5796 C C . GLY A 1 773 ? 10.106 8.932 -34.361 1.00 81.50 773 GLY A C 1
ATOM 5797 O O . GLY A 1 773 ? 10.387 10.112 -34.133 1.00 81.50 773 GLY A O 1
ATOM 5798 N N . ASP A 1 774 ? 9.576 8.115 -33.456 1.00 72.88 774 ASP A N 1
ATOM 5799 C CA . ASP A 1 774 ? 9.345 8.427 -32.043 1.00 72.88 774 ASP A CA 1
ATOM 5800 C C . ASP A 1 774 ? 10.515 8.020 -31.123 1.00 72.88 774 ASP A C 1
ATOM 5802 O O . ASP A 1 774 ? 10.473 8.295 -29.925 1.00 72.88 774 ASP A O 1
ATOM 5806 N N . GLN A 1 775 ? 11.570 7.390 -31.655 1.00 72.38 775 GLN A N 1
ATOM 5807 C CA . GLN A 1 775 ? 12.665 6.831 -30.859 1.00 72.38 775 GLN A CA 1
ATOM 5808 C C . GLN A 1 775 ? 13.881 7.755 -30.800 1.00 72.38 775 GLN A C 1
ATOM 5810 O O . GLN A 1 775 ? 14.287 8.368 -31.794 1.00 72.38 775 GLN A O 1
ATOM 5815 N N . GLN A 1 776 ? 14.516 7.795 -29.629 1.00 74.81 776 GLN A N 1
ATOM 5816 C CA . GLN A 1 776 ? 15.801 8.451 -29.402 1.00 74.81 776 GLN A CA 1
ATOM 5817 C C . GLN A 1 776 ? 16.828 7.422 -28.930 1.00 74.81 776 GLN A C 1
ATOM 5819 O O . GLN A 1 776 ? 16.546 6.623 -28.042 1.00 74.81 776 GLN A O 1
ATOM 5824 N N . PHE A 1 777 ? 1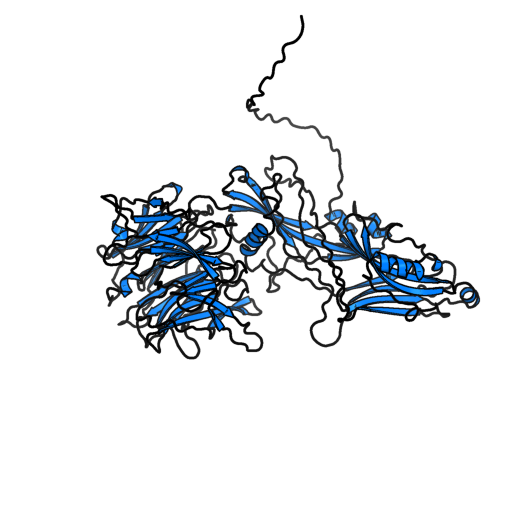8.012 7.426 -29.539 1.00 78.19 777 PHE A N 1
ATOM 5825 C CA . PHE A 1 777 ? 19.057 6.431 -29.282 1.00 78.19 777 PHE A CA 1
ATOM 5826 C C . PHE A 1 777 ? 20.456 7.001 -29.520 1.00 78.19 777 PHE A C 1
ATOM 5828 O O . PHE A 1 777 ? 20.622 8.076 -30.096 1.00 78.19 777 PHE A O 1
ATOM 5835 N N . THR A 1 778 ? 21.492 6.277 -29.093 1.00 82.25 778 THR A N 1
ATOM 5836 C CA . THR A 1 778 ? 22.888 6.700 -29.290 1.00 82.25 778 THR A CA 1
ATOM 5837 C C . THR A 1 778 ? 23.455 6.149 -30.595 1.00 82.25 778 THR A C 1
ATOM 5839 O O . THR A 1 778 ? 23.462 4.941 -30.807 1.00 82.25 778 THR A O 1
ATOM 5842 N N . VAL A 1 779 ? 24.013 6.999 -31.452 1.00 89.69 779 VAL A N 1
ATOM 5843 C CA . VAL A 1 779 ? 24.849 6.559 -32.580 1.00 89.69 779 VAL A CA 1
ATOM 5844 C C . VAL A 1 779 ? 26.307 6.577 -32.142 1.00 89.69 779 VAL A C 1
ATOM 5846 O O . VAL A 1 779 ? 26.789 7.598 -31.659 1.00 89.69 779 VAL A O 1
ATOM 5849 N N . VAL A 1 780 ? 27.010 5.459 -32.316 1.00 90.12 780 VAL A N 1
ATOM 5850 C CA . VAL A 1 780 ? 28.429 5.277 -31.980 1.00 90.12 780 VAL A CA 1
ATOM 5851 C C . VAL A 1 780 ? 29.204 5.019 -33.263 1.00 90.12 780 VAL A C 1
ATOM 5853 O O . VAL A 1 780 ? 28.964 4.027 -33.954 1.00 90.12 780 VAL A O 1
ATOM 5856 N N . THR A 1 781 ? 30.117 5.927 -33.604 1.00 93.81 781 THR A N 1
ATOM 5857 C CA . THR A 1 781 ? 30.820 5.891 -34.887 1.00 93.81 781 THR A CA 1
ATOM 5858 C C . THR A 1 781 ? 32.185 6.591 -34.861 1.00 93.81 781 THR A C 1
ATOM 5860 O O . THR A 1 781 ? 32.645 7.082 -33.828 1.00 93.81 781 THR A O 1
ATOM 5863 N N . CYS A 1 782 ? 32.863 6.615 -36.008 1.00 94.00 782 CYS A N 1
ATOM 5864 C CA . CYS A 1 782 ? 34.116 7.326 -36.219 1.00 94.00 782 CYS A CA 1
ATOM 5865 C C . CYS A 1 782 ? 33.925 8.521 -37.150 1.00 94.00 782 CYS A C 1
ATOM 5867 O O . CYS A 1 782 ? 33.106 8.474 -38.062 1.00 94.00 782 CYS A O 1
ATOM 5869 N N . TRP A 1 783 ? 34.749 9.549 -36.966 1.00 94.50 783 TRP A N 1
ATOM 5870 C CA . TRP A 1 783 ? 34.981 10.565 -37.991 1.00 94.50 783 TRP A CA 1
ATOM 5871 C C . TRP A 1 783 ? 36.345 10.341 -38.652 1.00 94.50 783 TRP A C 1
ATOM 5873 O O . TRP A 1 783 ? 37.262 9.844 -37.989 1.00 94.50 783 TRP A O 1
ATOM 5883 N N . VAL A 1 784 ? 36.491 10.670 -39.939 1.00 96.19 784 VAL A N 1
ATOM 5884 C CA . VAL A 1 784 ? 37.678 10.352 -40.751 1.00 96.19 784 VAL A CA 1
ATOM 5885 C C . VAL A 1 784 ? 38.101 11.526 -41.643 1.00 96.19 784 VAL A C 1
ATOM 5887 O O . VAL A 1 784 ? 37.293 12.060 -42.388 1.00 96.19 784 VAL A O 1
ATOM 5890 N N . ASP A 1 785 ? 39.393 11.876 -41.641 1.00 95.06 785 ASP A N 1
ATOM 5891 C CA . ASP A 1 785 ? 39.991 12.837 -42.582 1.00 95.06 785 ASP A CA 1
ATOM 5892 C C . ASP A 1 785 ? 41.041 12.157 -43.494 1.00 95.06 785 ASP A C 1
ATOM 5894 O O . ASP A 1 785 ? 41.822 11.316 -43.022 1.00 95.06 785 ASP A O 1
ATOM 5898 N N . PRO A 1 786 ? 41.154 12.553 -44.778 1.00 92.19 786 PRO A N 1
ATOM 5899 C CA . PRO A 1 786 ? 42.237 12.108 -45.657 1.00 92.19 786 PRO A CA 1
ATOM 5900 C C . PRO A 1 786 ? 43.602 12.689 -45.238 1.00 92.19 786 PRO A C 1
ATOM 5902 O O . PRO A 1 786 ? 43.674 13.785 -44.675 1.00 92.19 786 PRO A O 1
ATOM 5905 N N . LEU A 1 787 ? 44.694 11.974 -45.551 1.00 87.25 787 LEU A N 1
ATOM 5906 C CA . LEU A 1 787 ? 46.081 12.371 -45.234 1.00 87.25 787 LEU A CA 1
ATOM 5907 C C . LEU A 1 787 ? 46.995 12.535 -46.450 1.00 87.25 787 LEU A C 1
ATOM 5909 O O . LEU A 1 787 ? 46.921 11.699 -47.380 1.00 87.25 787 LEU A O 1
#